Protein AF-0000000080707678 (afdb_homodimer)

Secondary structure (DSSP, 8-state):
-----S-------------------HHHHHHHHHHHHHS-SSS-------------------------------------------EEEEE------------HHHHHHHTSS--TTS--TTS-----GGGB----EEEEE-TTS-EEEEE---SSEEEEEEEES--GGG--GGGTTHHHHHHHTTT--BSS--HHHHHHHHHHTT-EEEEEE-SS-EEEEEEEEGGGHHHHHHHHHHHHHSB---HHHHHHHHHHHHHHHHT--HHHHHHHHHHHHHTTTSGGGS-SSPPTTTGGG--HHHHHHHHHHH--GGGEEEEEESS-HHHHHHHHHHHHTT-------SS----SS-S--------EEEEE-S--TT-PEEEEEEEEEE-TT-TTHHHHHHHHHHH-EEETT---STTSSTTSHHIIIIITT-TTEEEEEEEEEE-SSEEEEEEEEEESSGGGHHHHHHHHHHHHHHHHHSPPPHHHHHHHHHHHHHHHHHHTTSHHHHHHHHHHHHHHHSS---HHHHH-/-------------------------HHHHHHHHHHHHHS--SS----S--------------------------------------EEEEE------------HHHHHHHTSS--TTS--TTS-----GGGB----EEEEE-TTS-EEEEE---SSEEEEEEEES--GGG--GGGTTHHHHHHHTTT--BSS--HHHHHHHHHHTT-EEEEEE-SS-EEEEEEEEGGGHHHHHHHHHHHHHSB---HHHHHHHHHHHHHHHHT--HHHHHHHHHHHHHTTTSGGGS-SSPPTTTGGG--HHHHHHHHHHH--GGGEEEEEESS-HHHHHHHHHHHHTT-------SS----SS-S--------EEEEE-S--TT-PEEEEEEEEEE-TT-TTHHHHHHHHHHH-EEETT---STTSSTTSHHIIIIITT-TTEEEEEEEEEE-SSEEEEEEEEEESSGGGHHHHHHHHHHHHHHHHHSPPPHHHHHHHHHHHHHHHHHHTTSHHHHHHHHHHHHHHHSS---HHHHH-

Radius of gyration: 31.69 Å; Cα contacts (8 Å, |Δi|>4): 1959; chains: 2; bounding box: 85×118×131 Å

InterPro domains:
  IPR007863 Peptidase M16, C-terminal [PF05193] (298-492)
  IPR011249 Metalloenzyme, LuxS/M16 peptidase-like [SSF63411] (135-342)
  IPR011249 Metalloenzyme, LuxS/M16 peptidase-like [SSF63411] (368-524)
  IPR011765 Peptidase M16, N-terminal [PF00675] (147-292)
  IPR050361 Mitochondrial Processing Peptidase/Ubiquinol-cytochrome c Reductase Complex [PTHR11851] (129-526)

Foldseek 3Di:
DPCVDDDDDPPCPPPCPDDPAFDQLPLLQVLLFCCVCPLLPDDNPPPPQPQQAQPDPPPDPDDPDDDDDPPDDPPPDPPPPPPPDDDDDDDDDDDPDPDPPVCPPVCVVVVPPDPPPDPPPQQPDQPDPVPDPDWDWDWDAAPQGAIEIETADSDQKKKWWKKFFDAQLPDDPLAAQLRSLLQNLFQAAFPVGHRVRSVVQCVVQVKDWHWGGDLTMIITMIMGGQSCVLVVLQSRLRRLVTPPLDQVSSVSSLVSLVVCVVPPDPVLVVVLQQQCQFQPPHSSNRRRRGDPVCSVSHGSVSNVVSCLQGVASNRMYIYMYNHDRVVSVVSCCVRVVPGHGPPPDPPPPPDPPPRDQGDGPHGDDDDDDPDDPQQKDKDKDKDKDFASSDPCSNVLSLVQLQQAWFFLPSPDDPPSSCPHNCNVPPSVPDVQWGTKGWHKQHDQGMIITMIMTIGNDPVCRVVVVVVRVVVVVCPVPPDDDPVSSVVSLVVSLVSSVVQCVDRVSVRVQRGVSCSRPVDHDDSVVNSD/DDDDDDDDDPPPPPDDDDDPDQDFLPLLQVLLFVLVVPLLPDDPPPDDLPQQPLPPPVDDPDDPDDDDDDDDDDDPDPPPPDPDDDDDDDDDDDDPDPDPPVVVPVCVVVVPPDPPPDPPPQQPDQPDPPPDPDWDWDWDAAPQGAIEIETADSDQKKKWWKKFFDAQLPDDPLAAQLRSLLQNLFQAAFPVGHRVRSVVQCVVQVKDWHWDGDLTMIITMIMGGQSCVLVVLQSRLRRLVTPPLDQVSSVSSLVSLVVCVVVPDPVLVVVLQQQCQFQPPHSSNRRRRGDPVCSVSHGSVSNVVSCLPGVASNRMYIYMYNHDRVVSVVSCCVRVVPGHGPPPDPPPPPDPPPRDQGDGPHGDDDDDDPDDPQQKDKDKDKDKDFASRDPCSNVLSLVQLQQAWHFLPSPDDPPSSCPHNCNVPPSVPDVQWGTKGWHKQHDQGMIITMIMTIGNDPVCRVVVVVVRVVVVVCPVPPPDDPVSSVVSLVVSLVSSVVQCVDRVSVRVQRGVSCSRPVDHDDSVVNSD

Structure (mmCIF, N/CA/C/O backbone):
data_AF-0000000080707678-model_v1
#
loop_
_entity.id
_entity.type
_entity.pdbx_description
1 polymer 'Mitochondrial Processing Peptidase alpha subunit'
#
loop_
_atom_site.group_PDB
_atom_site.id
_atom_site.type_symbol
_atom_site.label_atom_id
_atom_site.label_alt_id
_atom_site.label_comp_id
_atom_site.label_asym_id
_atom_site.label_entity_id
_atom_site.label_seq_id
_atom_site.pdbx_PDB_ins_code
_atom_site.Cartn_x
_atom_site.Cartn_y
_atom_site.Cartn_z
_atom_site.occupancy
_atom_site.B_iso_or_equiv
_atom_site.auth_seq_id
_atom_site.auth_comp_id
_atom_site.auth_asym_id
_atom_site.auth_atom_id
_atom_site.pdbx_PDB_model_num
ATOM 1 N N . MET A 1 1 ? -27.344 -31.781 -73.688 1 16.5 1 MET A N 1
ATOM 2 C CA . MET A 1 1 ? -26.891 -30.5 -73.125 1 16.5 1 MET A CA 1
ATOM 3 C C . MET A 1 1 ? -27.594 -30.172 -71.812 1 16.5 1 MET A C 1
ATOM 5 O O . MET A 1 1 ? -26.922 -29.969 -70.812 1 16.5 1 MET A O 1
ATOM 9 N N . ASN A 1 2 ? -28.688 -29.219 -71.812 1 16.62 2 ASN A N 1
ATOM 10 C CA . ASN A 1 2 ? -29.078 -28.078 -71 1 16.62 2 ASN A CA 1
ATOM 11 C C . ASN A 1 2 ? -29.938 -28.484 -69.812 1 16.62 2 ASN A C 1
ATOM 13 O O . ASN A 1 2 ? -30.656 -27.672 -69.25 1 16.62 2 ASN A O 1
ATOM 17 N N . SER A 1 3 ? -30.391 -29.656 -69.625 1 18.06 3 SER A N 1
ATOM 18 C CA . SER A 1 3 ? -31.422 -30.219 -68.75 1 18.06 3 SER A CA 1
ATOM 19 C C . SER A 1 3 ? -31 -30.141 -67.25 1 18.06 3 SER A C 1
ATOM 21 O O . SER A 1 3 ? -30.438 -31.078 -66.75 1 18.06 3 SER A O 1
ATOM 23 N N . VAL A 1 4 ? -30.391 -28.859 -66.812 1 19.5 4 VAL A N 1
ATOM 24 C CA . VAL A 1 4 ? -29.625 -28.578 -65.625 1 19.5 4 VAL A CA 1
ATOM 25 C C . VAL A 1 4 ? -30.516 -28.75 -64.375 1 19.5 4 VAL A C 1
ATOM 27 O O . VAL A 1 4 ? -31.469 -28 -64.25 1 19.5 4 VAL A O 1
ATOM 30 N N . LEU A 1 5 ? -30.781 -29.922 -63.844 1 17.98 5 LEU A N 1
ATOM 31 C CA . LEU A 1 5 ? -31.688 -30.641 -62.938 1 17.98 5 LEU A CA 1
ATOM 32 C C . LEU A 1 5 ? -31.844 -29.906 -61.625 1 17.98 5 LEU A C 1
ATOM 34 O O . LEU A 1 5 ? -31.094 -28.953 -61.344 1 17.98 5 LEU A O 1
ATOM 38 N N . ALA A 1 6 ? -31.75 -30.594 -60.406 1 18.06 6 ALA A N 1
ATOM 39 C CA . ALA A 1 6 ? -32.594 -30.984 -59.281 1 18.06 6 ALA A CA 1
ATOM 40 C C . ALA A 1 6 ? -32.375 -30.062 -58.094 1 18.06 6 ALA A C 1
ATOM 42 O O . ALA A 1 6 ? -33.344 -29.656 -57.438 1 18.06 6 ALA A O 1
ATOM 43 N N . ARG A 1 7 ? -31.125 -29.969 -57.531 1 18.7 7 ARG A N 1
ATOM 44 C CA . ARG A 1 7 ? -30.781 -30.344 -56.156 1 18.7 7 ARG A CA 1
ATOM 45 C C . ARG A 1 7 ? -30.906 -29.156 -55.219 1 18.7 7 ARG A C 1
ATOM 47 O O . ARG A 1 7 ? -30.375 -29.188 -54.125 1 18.7 7 ARG A O 1
ATOM 54 N N . GLY A 1 8 ? -31.406 -27.969 -55.562 1 18.02 8 GLY A N 1
ATOM 55 C CA . GLY A 1 8 ? -30.922 -26.719 -55 1 18.02 8 GLY A CA 1
ATOM 56 C C . GLY A 1 8 ? -31.234 -26.531 -53.531 1 18.02 8 GLY A C 1
ATOM 57 O O . GLY A 1 8 ? -30.391 -26.047 -52.781 1 18.02 8 GLY A O 1
ATOM 58 N N . GLY A 1 9 ? -32.562 -26.484 -53.062 1 18.64 9 GLY A N 1
ATOM 59 C CA . GLY A 1 9 ? -33.125 -25.312 -52.375 1 18.64 9 GLY A CA 1
ATOM 60 C C . GLY A 1 9 ? -32.906 -25.344 -50.875 1 18.64 9 GLY A C 1
ATOM 61 O O . GLY A 1 9 ? -33.469 -24.516 -50.156 1 18.64 9 GLY A O 1
ATOM 62 N N . LYS A 1 10 ? -32.469 -26.438 -50.156 1 18.41 10 LYS A N 1
ATOM 63 C CA . LYS A 1 10 ? -32.875 -26.766 -48.812 1 18.41 10 LYS A CA 1
ATOM 64 C C . LYS A 1 10 ? -32.344 -25.734 -47.812 1 18.41 10 LYS A C 1
ATOM 66 O O . LYS A 1 10 ? -31.141 -25.531 -47.688 1 18.41 10 LYS A O 1
ATOM 71 N N . SER A 1 11 ? -33.031 -24.562 -47.531 1 18.92 11 SER A N 1
ATOM 72 C CA . SER A 1 11 ? -32.875 -23.391 -46.656 1 18.92 11 SER A CA 1
ATOM 73 C C . SER A 1 11 ? -32.719 -23.797 -45.188 1 18.92 11 SER A C 1
ATOM 75 O O . SER A 1 11 ? -33.656 -24.312 -44.594 1 18.92 11 SER A O 1
ATOM 77 N N . VAL A 1 12 ? -31.688 -24.562 -44.656 1 17.16 12 VAL A N 1
ATOM 78 C CA . VAL A 1 12 ? -31.406 -25.188 -43.375 1 17.16 12 VAL A CA 1
ATOM 79 C C . VAL A 1 12 ? -31.359 -24.125 -42.281 1 17.16 12 VAL A C 1
ATOM 81 O O . VAL A 1 12 ? -30.484 -23.25 -42.281 1 17.16 12 VAL A O 1
ATOM 84 N N . LEU A 1 13 ? -32.438 -23.562 -41.719 1 18.45 13 LEU A N 1
ATOM 85 C CA . LEU A 1 13 ? -32.844 -22.656 -40.656 1 18.45 13 LEU A CA 1
ATOM 86 C C . LEU A 1 13 ? -32.281 -23.125 -39.312 1 18.45 13 LEU A C 1
ATOM 88 O O . LEU A 1 13 ? -33 -23.703 -38.5 1 18.45 13 LEU A O 1
ATOM 92 N N . ALA A 1 14 ? -31.125 -23.75 -39.219 1 17.39 14 ALA A N 1
ATOM 93 C CA . ALA A 1 14 ? -30.922 -24.422 -37.938 1 17.39 14 ALA A CA 1
ATOM 94 C C . ALA A 1 14 ? -30.984 -23.406 -36.781 1 17.39 14 ALA A C 1
ATOM 96 O O . ALA A 1 14 ? -30.375 -22.344 -36.844 1 17.39 14 ALA A O 1
ATOM 97 N N . PRO A 1 15 ? -31.922 -23.453 -35.812 1 18.55 15 PRO A N 1
ATOM 98 C CA . PRO A 1 15 ? -32.406 -22.672 -34.656 1 18.55 15 PRO A CA 1
ATOM 99 C C . PRO A 1 15 ? -31.344 -22.516 -33.562 1 18.55 15 PRO A C 1
ATOM 101 O O . PRO A 1 15 ? -31.578 -21.859 -32.562 1 18.55 15 PRO A O 1
ATOM 104 N N . ALA A 1 16 ? -30.203 -23.188 -33.594 1 17.53 16 ALA A N 1
ATOM 105 C CA . ALA A 1 16 ? -29.672 -23.531 -32.281 1 17.53 16 ALA A CA 1
ATOM 106 C C . ALA A 1 16 ? -29.312 -22.281 -31.484 1 17.53 16 ALA A C 1
ATOM 108 O O . ALA A 1 16 ? -28.359 -21.578 -31.828 1 17.53 16 ALA A O 1
ATOM 109 N N . ALA A 1 17 ? -30.156 -21.469 -30.969 1 19.97 17 ALA A N 1
ATOM 110 C CA . ALA A 1 17 ? -30.062 -20.297 -30.094 1 19.97 17 ALA A CA 1
ATOM 111 C C . ALA A 1 17 ? -29.234 -20.594 -28.859 1 19.97 17 ALA A C 1
ATOM 113 O O . ALA A 1 17 ? -29.781 -20.953 -27.812 1 19.97 17 ALA A O 1
ATOM 114 N N . ARG A 1 18 ? -28.266 -21.578 -28.891 1 19.03 18 ARG A N 1
ATOM 115 C CA . ARG A 1 18 ? -27.719 -22.062 -27.641 1 19.03 18 ARG A CA 1
ATOM 116 C C . ARG A 1 18 ? -27.328 -20.906 -26.719 1 19.03 18 ARG A C 1
ATOM 118 O O . ARG A 1 18 ? -27.141 -19.781 -27.188 1 19.03 18 ARG A O 1
ATOM 125 N N . GLY A 1 19 ? -26.938 -21.219 -25.328 1 19.92 19 GLY A N 1
ATOM 126 C CA . GLY A 1 19 ? -26.812 -20.859 -23.938 1 19.92 19 GLY A CA 1
ATOM 127 C C . GLY A 1 19 ? -25.672 -19.891 -23.672 1 19.92 19 GLY A C 1
ATOM 128 O O . GLY A 1 19 ? -24.516 -20.188 -23.953 1 19.92 19 GLY A O 1
ATOM 129 N N . GLN A 1 20 ? -25.766 -18.688 -24 1 21.88 20 GLN A N 1
ATOM 130 C CA . GLN A 1 20 ? -24.906 -17.547 -23.719 1 21.88 20 GLN A CA 1
ATOM 131 C C . GLN A 1 20 ? -24.344 -17.609 -22.312 1 21.88 20 GLN A C 1
ATOM 133 O O . GLN A 1 20 ? -25.047 -17.344 -21.344 1 21.88 20 GLN A O 1
ATOM 138 N N . GLN A 1 21 ? -23.469 -18.594 -21.969 1 23.28 21 GLN A N 1
ATOM 139 C CA . GLN A 1 21 ? -22.766 -19.031 -20.75 1 23.28 21 GLN A CA 1
ATOM 140 C C . GLN A 1 21 ? -22.219 -17.828 -19.984 1 23.28 21 GLN A C 1
ATOM 142 O O . GLN A 1 21 ? -22.016 -16.75 -20.547 1 23.28 21 GLN A O 1
ATOM 147 N N . HIS A 1 22 ? -21.844 -18.141 -18.641 1 26.73 22 HIS A N 1
ATOM 148 C CA . HIS A 1 22 ? -21.516 -17.578 -17.344 1 26.73 22 HIS A CA 1
ATOM 149 C C . HIS A 1 22 ? -20.281 -16.703 -17.391 1 26.73 22 HIS A C 1
ATOM 151 O O . HIS A 1 22 ? -19.203 -17.172 -17.781 1 26.73 22 HIS A O 1
ATOM 157 N N . ARG A 1 23 ? -20.344 -15.477 -17.609 1 29.09 23 ARG A N 1
ATOM 158 C CA . ARG A 1 23 ? -19.5 -14.297 -17.766 1 29.09 23 ARG A CA 1
ATOM 159 C C . ARG A 1 23 ? -18.531 -14.172 -16.594 1 29.09 23 ARG A C 1
ATOM 161 O O . ARG A 1 23 ? -18.75 -14.758 -15.531 1 29.09 23 ARG A O 1
ATOM 168 N N . GLY A 1 24 ? -17.375 -13.328 -16.688 1 32.28 24 GLY A N 1
ATOM 169 C CA . GLY A 1 24 ? -16.031 -13.023 -16.219 1 32.28 24 GLY A CA 1
ATOM 170 C C . GLY A 1 24 ? -16.031 -12.352 -14.852 1 32.28 24 GLY A C 1
ATOM 171 O O . GLY A 1 24 ? -16.062 -11.117 -14.766 1 32.28 24 GLY A O 1
ATOM 172 N N . ASN A 1 25 ? -16.531 -12.891 -13.734 1 37.03 25 ASN A N 1
ATOM 173 C CA . ASN A 1 25 ? -16.656 -12.367 -12.375 1 37.03 25 ASN A CA 1
ATOM 174 C C . ASN A 1 25 ? -15.312 -12.336 -11.656 1 37.03 25 ASN A C 1
ATOM 176 O O . ASN A 1 25 ? -15.25 -12.062 -10.453 1 37.03 25 ASN A O 1
ATOM 180 N N . GLY A 1 26 ? -14.242 -12.484 -12.289 1 38.78 26 GLY A N 1
ATOM 181 C CA . GLY A 1 26 ? -12.992 -12.695 -11.586 1 38.78 26 GLY A CA 1
ATOM 182 C C . GLY A 1 26 ? -12.438 -11.43 -10.961 1 38.78 26 GLY A C 1
ATOM 183 O O . GLY A 1 26 ? -11.883 -11.469 -9.859 1 38.78 26 GLY A O 1
ATOM 184 N N . SER A 1 27 ? -12.648 -10.297 -11.555 1 41.84 27 SER A N 1
ATOM 185 C CA . SER A 1 27 ? -12.07 -9.047 -11.062 1 41.84 27 SER A CA 1
ATOM 186 C C . SER A 1 27 ? -12.711 -8.625 -9.75 1 41.84 27 SER A C 1
ATOM 188 O O . SER A 1 27 ? -12.031 -8.102 -8.859 1 41.84 27 SER A O 1
ATOM 190 N N . VAL A 1 28 ? -13.898 -8.984 -9.625 1 41.97 28 VAL A N 1
ATOM 191 C CA . VAL A 1 28 ? -14.633 -8.594 -8.422 1 41.97 28 VAL A CA 1
ATOM 192 C C . VAL A 1 28 ? -14.086 -9.344 -7.211 1 41.97 28 VAL A C 1
ATOM 194 O O . VAL A 1 28 ? -13.852 -8.75 -6.156 1 41.97 28 VAL A O 1
ATOM 197 N N . ALA A 1 29 ? -13.844 -10.5 -7.484 1 42.84 29 ALA A N 1
ATOM 198 C CA . ALA A 1 29 ? -13.391 -11.328 -6.375 1 42.84 29 ALA A CA 1
ATOM 199 C C . ALA A 1 29 ? -11.992 -10.922 -5.918 1 42.84 29 ALA A C 1
ATOM 201 O O . ALA A 1 29 ? -11.719 -10.859 -4.715 1 42.84 29 ALA A O 1
ATOM 202 N N . ARG A 1 30 ? -11.305 -10.688 -6.84 1 45.62 30 ARG A N 1
ATOM 203 C CA . ARG A 1 30 ? -9.945 -10.289 -6.512 1 45.62 30 ARG A CA 1
ATOM 204 C C . ARG A 1 30 ? -9.914 -8.922 -5.844 1 45.62 30 ARG A C 1
ATOM 206 O O . ARG A 1 30 ? -9.172 -8.703 -4.883 1 45.62 30 ARG A O 1
ATOM 213 N N . ALA A 1 31 ? -10.758 -8.133 -6.488 1 41.31 31 ALA A N 1
ATOM 214 C CA . ALA A 1 31 ? -10.898 -6.82 -5.863 1 41.31 31 ALA A CA 1
ATOM 215 C C . ALA A 1 31 ? -11.469 -6.941 -4.453 1 41.31 31 ALA A C 1
ATOM 217 O O . ALA A 1 31 ? -11.031 -6.234 -3.541 1 41.31 31 ALA A O 1
ATOM 218 N N . ALA A 1 32 ? -12.484 -7.766 -4.504 1 39.91 32 ALA A N 1
ATOM 219 C CA . ALA A 1 32 ? -13.047 -8.016 -3.18 1 39.91 32 ALA A CA 1
ATOM 220 C C . ALA A 1 32 ? -11.984 -8.57 -2.232 1 39.91 32 ALA A C 1
ATOM 222 O O . ALA A 1 32 ? -11.977 -8.242 -1.043 1 39.91 32 ALA A O 1
ATOM 223 N N . GLY A 1 33 ? -11.203 -9.43 -2.924 1 38.72 33 GLY A N 1
ATOM 224 C CA . GLY A 1 33 ? -10.086 -9.938 -2.145 1 38.72 33 GLY A CA 1
ATOM 225 C C . GLY A 1 33 ? -9.039 -8.883 -1.836 1 38.72 33 GLY A C 1
ATOM 226 O O . GLY A 1 33 ? -8.461 -8.875 -0.748 1 38.72 33 GLY A O 1
ATOM 227 N N . ALA A 1 34 ? -8.82 -8.18 -2.957 1 36.66 34 ALA A N 1
ATOM 228 C CA . ALA A 1 34 ? -7.832 -7.113 -2.805 1 36.66 34 ALA A CA 1
ATOM 229 C C . ALA A 1 34 ? -8.305 -6.066 -1.801 1 36.66 34 ALA A C 1
ATOM 231 O O . ALA A 1 34 ? -7.496 -5.301 -1.268 1 36.66 34 ALA A O 1
ATOM 232 N N . LEU A 1 35 ? -9.648 -6.008 -1.833 1 33.28 35 LEU A N 1
ATOM 233 C CA . LEU A 1 35 ? -10.164 -5.098 -0.812 1 33.28 35 LEU A CA 1
ATOM 234 C C . LEU A 1 35 ? -9.461 -5.332 0.522 1 33.28 35 LEU A C 1
ATOM 236 O O . LEU A 1 35 ? -9.453 -4.449 1.384 1 33.28 35 LEU A O 1
ATOM 240 N N . ARG A 1 36 ? -9.062 -6.512 0.537 1 31.36 36 ARG A N 1
ATOM 241 C CA . ARG A 1 36 ? -8.422 -6.891 1.793 1 31.36 36 ARG A CA 1
ATOM 242 C C . ARG A 1 36 ? -7.133 -6.105 2.012 1 31.36 36 ARG A C 1
ATOM 244 O O . ARG A 1 36 ? -6.801 -5.75 3.145 1 31.36 36 ARG A O 1
ATOM 251 N N . THR A 1 37 ? -6.512 -6.148 0.733 1 27.81 37 THR A N 1
ATOM 252 C CA . THR A 1 37 ? -5.172 -5.59 0.895 1 27.81 37 THR A CA 1
ATOM 253 C C . THR A 1 37 ? -5.234 -4.066 0.984 1 27.81 37 THR A C 1
ATOM 255 O O . THR A 1 37 ? -4.391 -3.443 1.632 1 27.81 37 THR A O 1
ATOM 258 N N . ALA A 1 38 ? -6.207 -3.588 0.146 1 25.77 38 ALA A N 1
ATOM 259 C CA . ALA A 1 38 ? -6.156 -2.133 0.028 1 25.77 38 ALA A CA 1
ATOM 260 C C . ALA A 1 38 ? -6.688 -1.461 1.291 1 25.77 38 ALA A C 1
ATOM 262 O O . ALA A 1 38 ? -6.449 -0.271 1.515 1 25.77 38 ALA A O 1
ATOM 263 N N . VAL A 1 39 ? -7.875 -1.963 1.658 1 24.34 39 VAL A N 1
ATOM 264 C CA . VAL A 1 39 ? -8.539 -1.181 2.695 1 24.34 39 VAL A CA 1
ATOM 265 C C . VAL A 1 39 ? -7.586 -0.957 3.865 1 24.34 39 VAL A C 1
ATOM 267 O O . VAL A 1 39 ? -7.938 -0.286 4.84 1 24.34 39 VAL A O 1
ATOM 270 N N . ALA A 1 40 ? -6.961 -2.092 4.18 1 22.83 40 ALA A N 1
ATOM 271 C CA . ALA A 1 40 ? -6.301 -1.973 5.477 1 22.83 40 ALA A CA 1
ATOM 272 C C . ALA A 1 40 ? -5.379 -0.756 5.516 1 22.83 40 ALA A C 1
ATOM 274 O O . ALA A 1 40 ? -4.32 -0.75 4.883 1 22.83 40 ALA A O 1
ATOM 275 N N . GLY A 1 41 ? -5.867 0.357 5.312 1 23.53 41 GLY A N 1
ATOM 276 C CA . GLY A 1 41 ? -5.102 1.534 5.684 1 23.53 41 GLY A CA 1
ATOM 277 C C . GLY A 1 41 ? -4.211 1.31 6.895 1 23.53 41 GLY A C 1
ATOM 278 O O . GLY A 1 41 ? -3.404 2.172 7.246 1 23.53 41 GLY A O 1
ATOM 279 N N . GLY A 1 42 ? -4.91 0.786 7.988 1 22.14 42 GLY A N 1
ATOM 280 C CA . GLY A 1 42 ? -4.105 0.655 9.195 1 22.14 42 GLY A CA 1
ATOM 281 C C . GLY A 1 42 ? -2.873 -0.209 9 1 22.14 42 GLY A C 1
ATOM 282 O O . GLY A 1 42 ? -1.75 0.299 8.969 1 22.14 42 GLY A O 1
ATOM 283 N N . ARG A 1 43 ? -3.115 -1.556 9.555 1 21.34 43 ARG A N 1
ATOM 284 C CA . ARG A 1 43 ? -2.084 -2.58 9.695 1 21.34 43 ARG A CA 1
ATOM 285 C C . ARG A 1 43 ? -1.676 -3.135 8.328 1 21.34 43 ARG A C 1
ATOM 287 O O . ARG A 1 43 ? -2.514 -3.285 7.441 1 21.34 43 ARG A O 1
ATOM 294 N N . ARG A 1 44 ? -0.456 -2.979 8.008 1 23 44 ARG A N 1
ATOM 295 C CA . ARG A 1 44 ? 0.31 -3.57 6.918 1 23 44 ARG A CA 1
ATOM 296 C C . ARG A 1 44 ? -0.091 -5.023 6.691 1 23 44 ARG A C 1
ATOM 298 O O . ARG A 1 44 ? 0.151 -5.879 7.543 1 23 44 ARG A O 1
ATOM 305 N N . ALA A 1 45 ? -1.361 -5.301 6.266 1 19.97 45 ALA A N 1
ATOM 306 C CA . ALA A 1 45 ? -1.516 -6.711 5.906 1 19.97 45 ALA A CA 1
ATOM 307 C C . ALA A 1 45 ? -0.392 -7.164 4.98 1 19.97 45 ALA A C 1
ATOM 309 O O . ALA A 1 45 ? -0.044 -6.469 4.027 1 19.97 45 ALA A O 1
ATOM 310 N N . ALA A 1 46 ? 0.355 -8.023 5.496 1 21.47 46 ALA A N 1
ATOM 311 C CA . ALA A 1 46 ? 1.412 -8.852 4.926 1 21.47 46 ALA A CA 1
ATOM 312 C C . ALA A 1 46 ? 0.94 -9.539 3.648 1 21.47 46 ALA A C 1
ATOM 314 O O . ALA A 1 46 ? 0.029 -10.375 3.684 1 21.47 46 ALA A O 1
ATOM 315 N N . SER A 1 47 ? 0.358 -9 2.727 1 20.25 47 SER A N 1
ATOM 316 C CA . SER A 1 47 ? 0.265 -10.109 1.779 1 20.25 47 SER A CA 1
ATOM 317 C C . SER A 1 47 ? 1.616 -10.789 1.593 1 20.25 47 SER A C 1
ATOM 319 O O . SER A 1 47 ? 2.65 -10.125 1.526 1 20.25 47 SER A O 1
ATOM 321 N N . PRO A 1 48 ? 1.719 -12.109 1.81 1 21.89 48 PRO A N 1
ATOM 322 C CA . PRO A 1 48 ? 2.836 -13.055 1.81 1 21.89 48 PRO A CA 1
ATOM 323 C C . PRO A 1 48 ? 3.643 -13.016 0.514 1 21.89 48 PRO A C 1
ATOM 325 O O . PRO A 1 48 ? 4.762 -13.539 0.463 1 21.89 48 PRO A O 1
ATOM 328 N N . THR A 1 49 ? 3.115 -12.547 -0.529 1 20.08 49 THR A N 1
ATOM 329 C CA . THR A 1 49 ? 3.818 -13.375 -1.503 1 20.08 49 THR A CA 1
ATOM 330 C C . THR A 1 49 ? 5.301 -13.008 -1.549 1 20.08 49 THR A C 1
ATOM 332 O O . THR A 1 49 ? 5.836 -12.703 -2.615 1 20.08 49 THR A O 1
ATOM 335 N N . LEU A 1 50 ? 5.785 -12.383 -0.499 1 21.06 50 LEU A N 1
ATOM 336 C CA . LEU A 1 50 ? 7.176 -11.992 -0.706 1 21.06 50 LEU A CA 1
ATOM 337 C C . LEU A 1 50 ? 8.078 -13.219 -0.784 1 21.06 50 LEU A C 1
ATOM 339 O O . LEU A 1 50 ? 8.094 -14.039 0.137 1 21.06 50 LEU A O 1
ATOM 343 N N . GLN A 1 51 ? 8.234 -13.719 -1.927 1 18.94 51 GLN A N 1
ATOM 344 C CA . GLN A 1 51 ? 9.258 -14.734 -2.15 1 18.94 51 GLN A CA 1
ATOM 345 C C . GLN A 1 51 ? 10.586 -14.312 -1.53 1 18.94 51 GLN A C 1
ATOM 347 O O . GLN A 1 51 ? 11.039 -13.18 -1.715 1 18.94 51 GLN A O 1
ATOM 352 N N . ALA A 1 52 ? 11.031 -15.008 -0.447 1 19.48 52 ALA A N 1
ATOM 353 C CA . ALA A 1 52 ? 12.203 -15.148 0.415 1 19.48 52 ALA A CA 1
ATOM 354 C C . ALA A 1 52 ? 13.469 -15.352 -0.411 1 19.48 52 ALA A C 1
ATOM 356 O O . ALA A 1 52 ? 13.562 -16.297 -1.198 1 19.48 52 ALA A O 1
ATOM 357 N N . ALA A 1 53 ? 14.141 -14.383 -0.93 1 19.88 53 ALA A N 1
ATOM 358 C CA . ALA A 1 53 ? 15.391 -14.586 -1.653 1 19.88 53 ALA A CA 1
ATOM 359 C C . ALA A 1 53 ? 16.438 -15.242 -0.761 1 19.88 53 ALA A C 1
ATOM 361 O O . ALA A 1 53 ? 16.516 -14.961 0.437 1 19.88 53 ALA A O 1
ATOM 362 N N . GLY A 1 54 ? 16.938 -16.516 -1.005 1 19.16 54 GLY A N 1
ATOM 363 C CA . GLY A 1 54 ? 17.938 -17.453 -0.524 1 19.16 54 GLY A CA 1
ATOM 364 C C . GLY A 1 54 ? 19.328 -16.859 -0.431 1 19.16 54 GLY A C 1
ATOM 365 O O . GLY A 1 54 ? 20 -16.688 -1.448 1 19.16 54 GLY A O 1
ATOM 366 N N . TYR A 1 55 ? 19.75 -15.844 0.198 1 19.59 55 TYR A N 1
ATOM 367 C CA . TYR A 1 55 ? 21.172 -15.562 0.19 1 19.59 55 TYR A CA 1
ATOM 368 C C . TYR A 1 55 ? 21.938 -16.609 1.002 1 19.59 55 TYR A C 1
ATOM 370 O O . TYR A 1 55 ? 21.531 -16.953 2.113 1 19.59 55 TYR A O 1
ATOM 378 N N . HIS A 1 56 ? 22.641 -17.625 0.413 1 18.66 56 HIS A N 1
ATOM 379 C CA . HIS A 1 56 ? 23.609 -18.609 0.899 1 18.66 56 HIS A CA 1
ATOM 380 C C . HIS A 1 56 ? 24.781 -17.922 1.599 1 18.66 56 HIS A C 1
ATOM 382 O O . HIS A 1 56 ? 25.422 -17.047 1.024 1 18.66 56 HIS A O 1
ATOM 388 N N . ARG A 1 57 ? 24.75 -17.766 2.908 1 18.83 57 ARG A N 1
ATOM 389 C CA . ARG A 1 57 ? 25.938 -17.656 3.74 1 18.83 57 ARG A CA 1
ATOM 390 C C . ARG A 1 57 ? 26.859 -18.859 3.549 1 18.83 57 ARG A C 1
ATOM 392 O O . ARG A 1 57 ? 26.531 -19.969 3.971 1 18.83 57 ARG A O 1
ATOM 399 N N . ALA A 1 58 ? 27.672 -19.141 2.502 1 18.86 58 ALA A N 1
ATOM 400 C CA . ALA A 1 58 ? 28.656 -20.203 2.395 1 18.86 58 ALA A CA 1
ATOM 401 C C . ALA A 1 58 ? 29.766 -20.031 3.428 1 18.86 58 ALA A C 1
ATOM 403 O O . ALA A 1 58 ? 30.734 -19.297 3.193 1 18.86 58 ALA A O 1
ATOM 404 N N . GLY A 1 59 ? 29.531 -19.672 4.793 1 18.44 59 GLY A N 1
ATOM 405 C CA . GLY A 1 59 ? 30.719 -19.547 5.633 1 18.44 59 GLY A CA 1
ATOM 406 C C . GLY A 1 59 ? 31.609 -20.766 5.602 1 18.44 59 GLY A C 1
ATOM 407 O O . GLY A 1 59 ? 32.812 -20.656 5.352 1 18.44 59 GLY A O 1
ATOM 408 N N . GLN A 1 60 ? 31.406 -21.797 6.473 1 17.94 60 GLN A N 1
ATOM 409 C CA . GLN A 1 60 ? 32.312 -22.406 7.445 1 17.94 60 GLN A CA 1
ATOM 410 C C . GLN A 1 60 ? 33.156 -23.5 6.809 1 17.94 60 GLN A C 1
ATOM 412 O O . GLN A 1 60 ? 32.688 -24.656 6.711 1 17.94 60 GLN A O 1
ATOM 417 N N . GLN A 1 61 ? 33.812 -23.453 5.711 1 17.28 61 GLN A N 1
ATOM 418 C CA . GLN A 1 61 ? 34.469 -24.734 5.473 1 17.28 61 GLN A CA 1
ATOM 419 C C . GLN A 1 61 ? 35.406 -25.094 6.613 1 17.28 61 GLN A C 1
ATOM 421 O O . GLN A 1 61 ? 35.438 -26.234 7.066 1 17.28 61 GLN A O 1
ATOM 426 N N . LEU A 1 62 ? 36.531 -24.359 6.926 1 17.19 62 LEU A N 1
ATOM 427 C CA . LEU A 1 62 ? 37.844 -25.016 6.938 1 17.19 62 LEU A CA 1
ATOM 428 C C . LEU A 1 62 ? 38.062 -25.75 8.25 1 17.19 62 LEU A C 1
ATOM 430 O O . LEU A 1 62 ? 38.688 -26.828 8.266 1 17.19 62 LEU A O 1
ATOM 434 N N . ALA A 1 63 ? 38.156 -25.047 9.5 1 17.28 63 ALA A N 1
ATOM 435 C CA . ALA A 1 63 ? 39.281 -25.375 10.383 1 17.28 63 ALA A CA 1
ATOM 436 C C . ALA A 1 63 ? 39.062 -26.719 11.07 1 17.28 63 ALA A C 1
ATOM 438 O O . ALA A 1 63 ? 38.188 -26.844 11.938 1 17.28 63 ALA A O 1
ATOM 439 N N . ARG A 1 64 ? 39.25 -27.859 10.547 1 16.8 64 ARG A N 1
ATOM 440 C CA . ARG A 1 64 ? 39.062 -29.156 11.203 1 16.8 64 ARG A CA 1
ATOM 441 C C . ARG A 1 64 ? 40 -29.281 12.406 1 16.8 64 ARG A C 1
ATOM 443 O O . ARG A 1 64 ? 39.844 -30.188 13.219 1 16.8 64 ARG A O 1
ATOM 450 N N . SER A 1 65 ? 41.281 -28.578 12.508 1 16.81 65 SER A N 1
ATOM 451 C CA . SER A 1 65 ? 42.25 -29.562 13 1 16.81 65 SER A CA 1
ATOM 452 C C . SER A 1 65 ? 41.938 -29.984 14.438 1 16.81 65 SER A C 1
ATOM 454 O O . SER A 1 65 ? 41.125 -29.328 15.117 1 16.81 65 SER A O 1
ATOM 456 N N . SER A 1 66 ? 43.062 -30.594 15.297 1 16.91 66 SER A N 1
ATOM 457 C CA . SER A 1 66 ? 43.375 -31.75 16.125 1 16.91 66 SER A CA 1
ATOM 458 C C . SER A 1 66 ? 43.062 -31.484 17.594 1 16.91 66 SER A C 1
ATOM 460 O O . SER A 1 66 ? 42.375 -32.281 18.234 1 16.91 66 SER A O 1
ATOM 462 N N . GLY A 1 67 ? 43.969 -30.719 18.406 1 18.16 67 GLY A N 1
ATOM 463 C CA . GLY A 1 67 ? 44.625 -31.297 19.578 1 18.16 67 GLY A CA 1
ATOM 464 C C . GLY A 1 67 ? 43.781 -31.188 20.844 1 18.16 67 GLY A C 1
ATOM 465 O O . GLY A 1 67 ? 42.844 -30.391 20.906 1 18.16 67 GLY A O 1
ATOM 466 N N . GLY A 1 68 ? 44 -32.094 21.969 1 17.73 68 GLY A N 1
ATOM 467 C CA . GLY A 1 68 ? 43.375 -32.688 23.141 1 17.73 68 GLY A CA 1
ATOM 468 C C . GLY A 1 68 ? 43.219 -31.719 24.297 1 17.73 68 GLY A C 1
ATOM 469 O O . GLY A 1 68 ? 42.625 -32.062 25.312 1 17.73 68 GLY A O 1
ATOM 470 N N . ALA A 1 69 ? 44 -30.5 24.344 1 19.02 69 ALA A N 1
ATOM 471 C CA . ALA A 1 69 ? 44.5 -30.328 25.703 1 19.02 69 ALA A CA 1
ATOM 472 C C . ALA A 1 69 ? 43.406 -30 26.688 1 19.02 69 ALA A C 1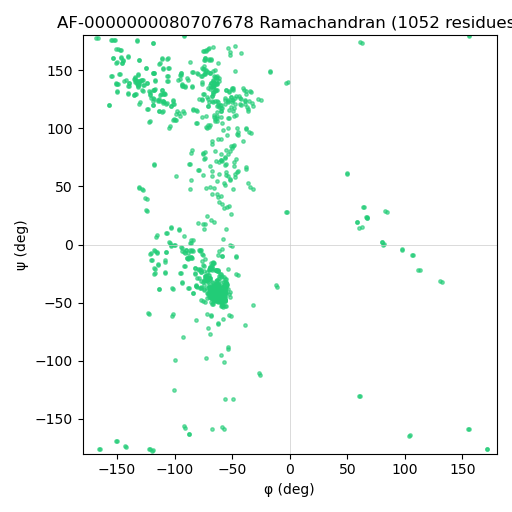
ATOM 474 O O . ALA A 1 69 ? 42.375 -29.438 26.297 1 19.02 69 ALA A O 1
ATOM 475 N N . ALA A 1 70 ? 43.5 -30.438 27.969 1 19.31 70 ALA A N 1
ATOM 476 C CA . ALA A 1 70 ? 42.781 -30.75 29.219 1 19.31 70 ALA A CA 1
ATOM 477 C C . ALA A 1 70 ? 42.312 -29.484 29.922 1 19.31 70 ALA A C 1
ATOM 479 O O . ALA A 1 70 ? 41.781 -29.547 31.031 1 19.31 70 ALA A O 1
ATOM 480 N N . VAL A 1 71 ? 42.094 -28.266 29.125 1 18.11 71 VAL A N 1
ATOM 481 C CA . VAL A 1 71 ? 42.25 -27.125 30.016 1 18.11 71 VAL A CA 1
ATOM 482 C C . VAL A 1 71 ? 41.188 -27.156 31.094 1 18.11 71 VAL A C 1
ATOM 484 O O . VAL A 1 71 ? 40.062 -27.641 30.859 1 18.11 71 VAL A O 1
ATOM 487 N N . GLY A 1 72 ? 41.562 -26.844 32.375 1 18.95 72 GLY A N 1
ATOM 488 C CA . GLY A 1 72 ? 41.125 -26.875 33.75 1 18.95 72 GLY A CA 1
ATOM 489 C C . GLY A 1 72 ? 39.875 -26.031 34 1 18.95 72 GLY A C 1
ATOM 490 O O . GLY A 1 72 ? 39.562 -25.141 33.188 1 18.95 72 GLY A O 1
ATOM 491 N N . GLY A 1 73 ? 38.906 -26.438 34.812 1 18.11 73 GLY A N 1
ATOM 492 C CA . GLY A 1 73 ? 37.531 -26.328 35.25 1 18.11 73 GLY A CA 1
ATOM 493 C C . GLY A 1 73 ? 37.188 -24.984 35.906 1 18.11 73 GLY A C 1
ATOM 494 O O . GLY A 1 73 ? 36.156 -24.828 36.531 1 18.11 73 GLY A O 1
ATOM 495 N N . ARG A 1 74 ? 38.031 -23.797 35.688 1 19.36 74 ARG A N 1
ATOM 496 C CA . ARG A 1 74 ? 37.75 -22.859 36.781 1 19.36 74 ARG A CA 1
ATOM 497 C C . ARG A 1 74 ? 36.312 -22.375 36.75 1 19.36 74 ARG A C 1
ATOM 499 O O . ARG A 1 74 ? 35.688 -22.297 35.688 1 19.36 74 ARG A O 1
ATOM 506 N N . GLU A 1 75 ? 35.656 -22.281 37.844 1 19.3 75 GLU A N 1
ATOM 507 C CA . GLU A 1 75 ? 34.344 -22.062 38.438 1 19.3 75 GLU A CA 1
ATOM 508 C C . GLU A 1 75 ? 33.812 -20.672 38.094 1 19.3 75 GLU A C 1
ATOM 510 O O . GLU A 1 75 ? 34.344 -19.672 38.562 1 19.3 75 GLU A O 1
ATOM 515 N N . LEU A 1 76 ? 33.719 -20.266 36.75 1 20.09 76 LEU A N 1
ATOM 516 C CA . LEU A 1 76 ? 33.438 -18.844 36.562 1 20.09 76 LEU A CA 1
ATOM 517 C C . LEU A 1 76 ? 32.125 -18.469 37.219 1 20.09 76 LEU A C 1
ATOM 519 O O . LEU A 1 76 ? 31.141 -19.203 37.094 1 20.09 76 LEU A O 1
ATOM 523 N N . HIS A 1 77 ? 32.125 -17.594 38.281 1 20.27 77 HIS A N 1
ATOM 524 C CA . HIS A 1 77 ? 31.125 -17 39.125 1 20.27 77 HIS A CA 1
ATOM 525 C C . HIS A 1 77 ? 30.078 -16.234 38.312 1 20.27 77 HIS A C 1
ATOM 527 O O . HIS A 1 77 ? 30.422 -15.633 37.312 1 20.27 77 HIS A O 1
ATOM 533 N N . ASN A 1 78 ? 28.797 -16.609 38.406 1 20.11 78 ASN A N 1
ATOM 534 C CA . ASN A 1 78 ? 27.484 -16.344 37.812 1 20.11 78 ASN A CA 1
ATOM 535 C C . ASN A 1 78 ? 27.062 -14.891 38 1 20.11 78 ASN A C 1
ATOM 537 O O . ASN A 1 78 ? 26.25 -14.57 38.875 1 20.11 78 ASN A O 1
ATOM 541 N N . SER A 1 79 ? 28.016 -13.859 37.938 1 20.81 79 SER A N 1
ATOM 542 C CA . SER A 1 79 ? 27.469 -12.562 38.344 1 20.81 79 SER A CA 1
ATOM 543 C C . SER A 1 79 ? 26.328 -12.141 37.406 1 20.81 79 SER A C 1
ATOM 545 O O . SER A 1 79 ? 26.406 -12.328 36.188 1 20.81 79 SER A O 1
ATOM 547 N N . ALA A 1 80 ? 25.078 -11.977 37.938 1 23.8 80 ALA A N 1
ATOM 548 C CA . ALA A 1 80 ? 23.75 -11.57 37.469 1 23.8 80 ALA A CA 1
ATOM 549 C C . ALA A 1 80 ? 23.812 -10.242 36.719 1 23.8 80 ALA A C 1
ATOM 551 O O . ALA A 1 80 ? 23.953 -9.188 37.344 1 23.8 80 ALA A O 1
ATOM 552 N N . SER A 1 81 ? 24.641 -10.117 35.656 1 24.11 81 SER A N 1
ATOM 553 C CA . SER A 1 81 ? 24.703 -8.797 35.031 1 24.11 81 SER A CA 1
ATOM 554 C C . SER A 1 81 ? 23.344 -8.359 34.531 1 24.11 81 SER A C 1
ATOM 556 O O . SER A 1 81 ? 22.656 -9.117 33.844 1 24.11 81 SER A O 1
ATOM 558 N N . LYS A 1 82 ? 22.625 -7.391 35.25 1 25.73 82 LYS A N 1
ATOM 559 C CA . LYS A 1 82 ? 21.406 -6.648 34.969 1 25.73 82 LYS A CA 1
ATOM 560 C C . LYS A 1 82 ? 21.344 -6.191 33.531 1 25.73 82 LYS A C 1
ATOM 562 O O . LYS A 1 82 ? 22.219 -5.457 33.062 1 25.73 82 LYS A O 1
ATOM 567 N N . VAL A 1 83 ? 20.828 -6.957 32.688 1 24.03 83 VAL A N 1
ATOM 568 C CA . VAL A 1 83 ? 20.594 -6.703 31.281 1 24.03 83 VAL A CA 1
ATOM 569 C C . VAL A 1 83 ? 19.906 -5.348 31.109 1 24.03 83 VAL A C 1
ATOM 571 O O . VAL A 1 83 ? 18.781 -5.152 31.578 1 24.03 83 VAL A O 1
ATOM 574 N N . LYS A 1 84 ? 20.688 -4.23 31.062 1 29.89 84 LYS A N 1
ATOM 575 C CA . LYS A 1 84 ? 20.281 -2.855 30.812 1 29.89 84 LYS A CA 1
ATOM 576 C C . LYS A 1 84 ? 19.344 -2.783 29.594 1 29.89 84 LYS A C 1
ATOM 578 O O . LYS A 1 84 ? 19.531 -3.508 28.625 1 29.89 84 LYS A O 1
ATOM 583 N N . GLU A 1 85 ? 18.234 -2.168 29.766 1 30.61 85 GLU A N 1
ATOM 584 C CA . GLU A 1 85 ? 17.125 -1.893 28.844 1 30.61 85 GLU A CA 1
ATOM 585 C C . GLU A 1 85 ? 17.641 -1.273 27.547 1 30.61 85 GLU A C 1
ATOM 587 O O . GLU A 1 85 ? 18.594 -0.483 27.562 1 30.61 85 GLU A O 1
ATOM 592 N N . PRO A 1 86 ? 17.375 -1.809 26.422 1 32.56 86 PRO A N 1
ATOM 593 C CA . PRO A 1 86 ? 17.891 -1.336 25.125 1 32.56 86 PRO A CA 1
ATOM 594 C C . PRO A 1 86 ? 17.594 0.146 24.891 1 32.56 86 PRO A C 1
ATOM 596 O O . PRO A 1 86 ? 16.469 0.605 25.094 1 32.56 86 PRO A O 1
ATOM 599 N N . GLU A 1 87 ? 18.594 1.062 25.109 1 33.84 87 GLU A N 1
ATOM 600 C CA . GLU A 1 87 ? 18.531 2.504 24.891 1 33.84 87 GLU A CA 1
ATOM 601 C C . GLU A 1 87 ? 18.5 2.83 23.391 1 33.84 87 GLU A C 1
ATOM 603 O O . GLU A 1 87 ? 19.234 2.236 22.609 1 33.84 87 GLU A O 1
ATOM 608 N N . GLU A 1 88 ? 17.469 3.469 22.922 1 39.16 88 GLU A N 1
ATOM 609 C CA . GLU A 1 88 ? 17.484 4.047 21.578 1 39.16 88 GLU A CA 1
ATOM 610 C C . GLU A 1 88 ? 18.375 5.285 21.531 1 39.16 88 GLU A C 1
ATOM 612 O O . GLU A 1 88 ? 18.234 6.195 22.344 1 39.16 88 GLU A O 1
ATOM 617 N N . VAL A 1 89 ? 19.531 5.281 20.859 1 37.41 89 VAL A N 1
ATOM 618 C CA . VAL A 1 89 ? 20.5 6.371 20.781 1 37.41 89 VAL A CA 1
ATOM 619 C C . VAL A 1 89 ? 20.312 7.141 19.469 1 37.41 89 VAL A C 1
ATOM 621 O O . VAL A 1 89 ? 20.281 6.547 18.391 1 37.41 89 VAL A O 1
ATOM 624 N N . VAL A 1 90 ? 19.891 8.305 19.5 1 38.12 90 VAL A N 1
ATOM 625 C CA . VAL A 1 90 ? 19.875 9.188 18.344 1 38.12 90 VAL A CA 1
ATOM 626 C C . VAL A 1 90 ? 21.062 10.148 18.391 1 38.12 90 VAL A C 1
ATOM 628 O O . VAL A 1 90 ? 21.266 10.828 19.406 1 38.12 90 VAL A O 1
ATOM 631 N N . VAL A 1 91 ? 22.172 10.094 17.609 1 34.22 91 VAL A N 1
ATOM 632 C CA . VAL A 1 91 ? 23.328 10.984 17.641 1 34.22 91 VAL A CA 1
ATOM 633 C C . VAL A 1 91 ? 23.25 11.961 16.469 1 34.22 91 VAL A C 1
ATOM 635 O O . VAL A 1 91 ? 22.953 11.57 15.336 1 34.22 91 VAL A O 1
ATOM 638 N N . LEU A 1 92 ? 23.188 13.195 16.719 1 32 92 LEU A N 1
ATOM 639 C CA . LEU A 1 92 ? 23.359 14.219 15.703 1 32 92 LEU A CA 1
ATOM 640 C C . LEU A 1 92 ? 24.734 14.867 15.805 1 32 92 LEU A C 1
ATOM 642 O O . LEU A 1 92 ? 25.141 15.305 16.875 1 32 92 LEU A O 1
ATOM 646 N N . SER A 1 93 ? 25.891 14.656 15.031 1 28.39 93 SER A N 1
ATOM 647 C CA . SER A 1 93 ? 27.219 15.258 15.117 1 28.39 93 SER A CA 1
ATOM 648 C C . SER A 1 93 ? 27.203 16.719 14.656 1 28.39 93 SER A C 1
ATOM 650 O O . SER A 1 93 ? 26.531 17.047 13.672 1 28.39 93 SER A O 1
ATOM 652 N N . SER A 1 94 ? 27.672 17.625 15.5 1 25.45 94 SER A N 1
ATOM 653 C CA . SER A 1 94 ? 27.953 19.016 15.172 1 25.45 94 SER A CA 1
ATOM 654 C C . SER A 1 94 ? 29.047 19.141 14.125 1 25.45 94 SER A C 1
ATOM 656 O O . SER A 1 94 ? 30.109 18.516 14.258 1 25.45 94 SER A O 1
ATOM 658 N N . SER A 1 95 ? 29 19.484 12.93 1 26.91 95 SER A N 1
ATOM 659 C CA . SER A 1 95 ? 29.969 19.656 11.859 1 26.91 95 SER A CA 1
ATOM 660 C C . SER A 1 95 ? 30.969 20.75 12.188 1 26.91 95 SER A C 1
ATOM 662 O O . SER A 1 95 ? 30.578 21.875 12.539 1 26.91 95 SER A O 1
ATOM 664 N N . ARG A 1 96 ? 32.312 20.688 12.484 1 24.44 96 ARG A N 1
ATOM 665 C CA . ARG A 1 96 ? 33.406 21.641 12.406 1 24.44 96 ARG A CA 1
ATOM 666 C C . ARG A 1 96 ? 33.469 22.266 11.023 1 24.44 96 ARG A C 1
ATOM 668 O O . ARG A 1 96 ? 33 21.703 10.047 1 24.44 96 ARG A O 1
ATOM 675 N N . THR A 1 97 ? 34.344 23.531 10.844 1 23.48 97 THR A N 1
ATOM 676 C CA . THR A 1 97 ? 34.594 24.547 9.82 1 23.48 97 THR A CA 1
ATOM 677 C C . THR A 1 97 ? 35.156 23.906 8.547 1 23.48 97 THR A C 1
ATOM 679 O O . THR A 1 97 ? 36.281 23.438 8.523 1 23.48 97 THR A O 1
ATOM 682 N N . ALA A 1 98 ? 34.656 23.078 7.832 1 23.69 98 ALA A N 1
ATOM 683 C CA . ALA A 1 98 ? 35.312 22.688 6.594 1 23.69 98 ALA A CA 1
ATOM 684 C C . ALA A 1 98 ? 35.688 23.906 5.758 1 23.69 98 ALA A C 1
ATOM 686 O O . ALA A 1 98 ? 34.969 24.891 5.711 1 23.69 98 ALA A O 1
ATOM 687 N N . LYS A 1 99 ? 37.031 24.156 5.457 1 26.38 99 LYS A N 1
ATOM 688 C CA . LYS A 1 99 ? 37.625 25.062 4.48 1 26.38 99 LYS A CA 1
ATOM 689 C C . LYS A 1 99 ? 36.812 25.094 3.191 1 26.38 99 LYS A C 1
ATOM 691 O O . LYS A 1 99 ? 36.312 24.078 2.744 1 26.38 99 LYS A O 1
ATOM 696 N N . SER A 1 100 ? 36.438 26.266 2.646 1 25.61 100 SER A N 1
ATOM 697 C CA . SER A 1 100 ? 35.656 26.75 1.499 1 25.61 100 SER A CA 1
ATOM 698 C C . SER A 1 100 ? 36.219 26.188 0.194 1 25.61 100 SER A C 1
ATOM 700 O O . SER A 1 100 ? 37.312 26.547 -0.237 1 25.61 100 SER A O 1
ATOM 702 N N . VAL A 1 101 ? 36.406 24.891 0.043 1 26.41 101 VAL A N 1
ATOM 703 C CA . VAL A 1 101 ? 36.938 24.578 -1.281 1 26.41 101 VAL A CA 1
ATOM 704 C C . VAL A 1 101 ? 36.125 25.328 -2.346 1 26.41 101 VAL A C 1
ATOM 706 O O . VAL A 1 101 ? 34.906 25.484 -2.219 1 26.41 101 VAL A O 1
ATOM 709 N N . ASP A 1 102 ? 36.812 26.141 -3.094 1 25.17 102 ASP A N 1
ATOM 710 C CA . ASP A 1 102 ? 36.375 27.031 -4.168 1 25.17 102 ASP A CA 1
ATOM 711 C C . ASP A 1 102 ? 35.469 26.328 -5.156 1 25.17 102 ASP A C 1
ATOM 713 O O . ASP A 1 102 ? 35.938 25.531 -5.98 1 25.17 102 ASP A O 1
ATOM 717 N N . LYS A 1 103 ? 34.375 25.984 -4.781 1 29.33 103 LYS A N 1
ATOM 718 C CA . LYS A 1 103 ? 33.312 25.234 -5.426 1 29.33 103 LYS A CA 1
ATOM 719 C C . LYS A 1 103 ? 32.844 25.906 -6.711 1 29.33 103 LYS A C 1
ATOM 721 O O . LYS A 1 103 ? 31.922 25.453 -7.375 1 29.33 103 LYS A O 1
ATOM 726 N N . SER A 1 104 ? 33.438 27.109 -6.977 1 27.7 104 SER A N 1
ATOM 727 C CA . SER A 1 104 ? 32.969 27.906 -8.117 1 27.7 104 SER A CA 1
ATOM 728 C C . SER A 1 104 ? 33.281 27.219 -9.438 1 27.7 104 SER A C 1
ATOM 730 O O . SER A 1 104 ? 32.469 27.234 -10.367 1 27.7 104 SER A O 1
ATOM 732 N N . ALA A 1 105 ? 34.594 26.812 -9.516 1 27.2 105 ALA A N 1
ATOM 733 C CA . ALA A 1 105 ? 35.031 26.344 -10.82 1 27.2 105 ALA A CA 1
ATOM 734 C C . ALA A 1 105 ? 34.344 25.047 -11.227 1 27.2 105 ALA A C 1
ATOM 736 O O . ALA A 1 105 ? 34.094 24.828 -12.414 1 27.2 105 ALA A O 1
ATOM 737 N N . MET A 1 106 ? 34.281 24.172 -10.203 1 25.19 106 MET A N 1
ATOM 738 C CA . MET A 1 106 ? 33.781 22.828 -10.562 1 25.19 106 MET A CA 1
ATOM 739 C C . MET A 1 106 ? 32.281 22.859 -10.859 1 25.19 106 MET A C 1
ATOM 741 O O . MET A 1 106 ? 31.766 21.938 -11.492 1 25.19 106 MET A O 1
ATOM 745 N N . LEU A 1 107 ? 31.516 23.781 -10.375 1 27.36 107 LEU A N 1
ATOM 746 C CA . LEU A 1 107 ? 30.094 24 -10.617 1 27.36 107 LEU A CA 1
ATOM 747 C C . LEU A 1 107 ? 29.859 24.484 -12.047 1 27.36 107 LEU A C 1
ATOM 749 O O . LEU A 1 107 ? 28.875 24.109 -12.68 1 27.36 107 LEU A O 1
ATOM 753 N N . GLU A 1 108 ? 30.734 25.297 -12.688 1 27.95 108 GLU A N 1
ATOM 754 C CA . GLU A 1 108 ? 30.594 25.875 -14.023 1 27.95 108 GLU A CA 1
ATOM 755 C C . GLU A 1 108 ? 30.656 24.781 -15.094 1 27.95 108 GLU A C 1
ATOM 757 O O . GLU A 1 108 ? 29.906 24.844 -16.078 1 27.95 108 GLU A O 1
ATOM 762 N N . ALA A 1 109 ? 31.703 23.906 -15.062 1 26.83 109 ALA A N 1
ATOM 763 C CA . ALA A 1 109 ? 31.828 22.906 -16.125 1 26.83 109 ALA A CA 1
ATOM 764 C C . ALA A 1 109 ? 30.641 21.953 -16.125 1 26.83 109 ALA A C 1
ATOM 766 O O . ALA A 1 109 ? 30.297 21.375 -17.172 1 26.83 109 ALA A O 1
ATOM 767 N N . ARG A 1 110 ? 30.25 21.5 -14.984 1 25.98 110 ARG A N 1
ATOM 768 C CA . ARG A 1 110 ? 29.25 20.453 -14.891 1 25.98 110 ARG A CA 1
ATOM 769 C C . ARG A 1 110 ? 27.844 21 -15.156 1 25.98 110 ARG A C 1
ATOM 771 O O . ARG A 1 110 ? 26.875 20.25 -15.172 1 25.98 110 ARG A O 1
ATOM 778 N N . LYS A 1 111 ? 27.594 22.297 -15.148 1 29.86 111 LYS A N 1
ATOM 779 C CA . LYS A 1 111 ? 26.328 22.938 -15.469 1 29.86 111 LYS A CA 1
ATOM 780 C C . LYS A 1 111 ? 25.953 22.703 -16.938 1 29.86 111 LYS A C 1
ATOM 782 O O . LYS A 1 111 ? 24.812 22.984 -17.344 1 29.86 111 LYS A O 1
ATOM 787 N N . GLY A 1 112 ? 26.969 22.703 -17.812 1 27.09 112 GLY A N 1
ATOM 788 C CA . GLY A 1 112 ? 26.688 22.734 -19.25 1 27.09 112 GLY A CA 1
ATOM 789 C C . GLY A 1 112 ? 25.953 21.516 -19.734 1 27.09 112 GLY A C 1
ATOM 790 O O . GLY A 1 112 ? 25.516 21.469 -20.891 1 27.09 112 GLY A O 1
ATOM 791 N N . ARG A 1 113 ? 26.391 20.422 -19.25 1 28.48 113 ARG A N 1
ATOM 792 C CA . ARG A 1 113 ? 26.094 19.359 -20.219 1 28.48 113 ARG A CA 1
ATOM 793 C C . ARG A 1 113 ? 24.609 19.078 -20.297 1 28.48 113 ARG A C 1
ATOM 795 O O . ARG A 1 113 ? 24.062 18.844 -21.375 1 28.48 113 ARG A O 1
ATOM 802 N N . PHE A 1 114 ? 24.047 18.344 -19.281 1 26.52 114 PHE A N 1
ATOM 803 C CA . PHE A 1 114 ? 22.875 17.688 -19.812 1 26.52 114 PHE A CA 1
ATOM 804 C C . PHE A 1 114 ? 21.656 18.609 -19.766 1 26.52 114 PHE A C 1
ATOM 806 O O . PHE A 1 114 ? 21.188 18.953 -18.672 1 26.52 114 PHE A O 1
ATOM 813 N N . PRO A 1 115 ? 21.562 19.453 -20.703 1 27.61 115 PRO A N 1
ATOM 814 C CA . PRO A 1 115 ? 20.391 20.312 -20.766 1 27.61 115 PRO A CA 1
ATOM 815 C C . PRO A 1 115 ? 19.078 19.562 -20.547 1 27.61 115 PRO A C 1
ATOM 817 O O . PRO A 1 115 ? 18.906 18.453 -21.062 1 27.61 115 PRO A O 1
ATOM 820 N N . MET A 1 116 ? 18.75 19.641 -19.391 1 28 116 MET A N 1
ATOM 821 C CA . MET A 1 116 ? 17.469 19.016 -19.047 1 28 116 MET A CA 1
ATOM 822 C C . MET A 1 116 ? 16.391 19.406 -20.062 1 28 116 MET A C 1
ATOM 824 O O . MET A 1 116 ? 15.234 19 -19.922 1 28 116 MET A O 1
ATOM 828 N N . ASP A 1 117 ? 16.703 20.359 -20.891 1 26.83 117 ASP A N 1
ATOM 829 C CA . ASP A 1 117 ? 15.75 20.828 -21.891 1 26.83 117 ASP A CA 1
ATOM 830 C C . ASP A 1 117 ? 15.68 19.891 -23.078 1 26.83 117 ASP A C 1
ATOM 832 O O . ASP A 1 117 ? 14.914 20.125 -24.016 1 26.83 117 ASP A O 1
ATOM 836 N N . ARG A 1 118 ? 16.812 19.203 -23.344 1 29.95 118 ARG A N 1
ATOM 837 C CA . ARG A 1 118 ? 16.734 18.359 -24.547 1 29.95 118 ARG A CA 1
ATOM 838 C C . ARG A 1 118 ? 16.031 17.047 -24.25 1 29.95 118 ARG A C 1
ATOM 840 O O . ARG A 1 118 ? 16.281 16.422 -23.219 1 29.95 118 ARG A O 1
ATOM 847 N N . PRO A 1 119 ? 14.875 16.844 -24.859 1 30 119 PRO A N 1
ATOM 848 C CA . PRO A 1 119 ? 14.234 15.531 -24.766 1 30 119 PRO A CA 1
ATOM 849 C C . PRO A 1 119 ? 15.234 14.383 -24.812 1 30 119 PRO A C 1
ATOM 851 O O . PRO A 1 119 ? 16.234 14.445 -25.531 1 30 119 PRO A O 1
ATOM 854 N N . PHE A 1 120 ? 15.539 13.859 -23.734 1 31.44 120 PHE A N 1
ATOM 855 C CA . PHE A 1 120 ? 16.484 12.766 -23.891 1 31.44 120 PHE A CA 1
ATOM 856 C C . PHE A 1 120 ? 16.156 11.93 -25.125 1 31.44 120 PHE A C 1
ATOM 858 O O . PHE A 1 120 ? 14.977 11.656 -25.391 1 31.44 120 PHE A O 1
ATOM 865 N N . PRO A 1 121 ? 16.984 11.617 -25.906 1 30.55 121 PRO A N 1
ATOM 866 C CA . PRO A 1 121 ? 16.766 10.695 -27.016 1 30.55 121 PRO A CA 1
ATOM 867 C C . PRO A 1 121 ? 16.297 9.312 -26.562 1 30.55 121 PRO A C 1
ATOM 869 O O . PRO A 1 121 ? 16.844 8.766 -25.594 1 30.55 121 PRO A O 1
ATOM 872 N N . GLY A 1 122 ? 15.086 8.805 -26.922 1 31.3 122 GLY A N 1
ATOM 873 C CA . GLY A 1 122 ? 14.484 7.488 -26.766 1 31.3 122 GLY A CA 1
ATOM 874 C C . GLY A 1 122 ? 13.305 7.484 -25.812 1 31.3 122 GLY A C 1
ATOM 875 O O . GLY A 1 122 ? 12.805 6.418 -25.438 1 31.3 122 GLY A O 1
ATOM 876 N N . VAL A 1 123 ? 13.336 8.461 -25.031 1 31.41 123 VAL A N 1
ATOM 877 C CA . VAL A 1 123 ? 12.094 8.438 -24.266 1 31.41 123 VAL A CA 1
ATOM 878 C C . VAL A 1 123 ? 10.93 8.852 -25.156 1 31.41 123 VAL A C 1
ATOM 880 O O . VAL A 1 123 ? 10.922 9.953 -25.719 1 31.41 123 VAL A O 1
ATOM 883 N N . PRO A 1 124 ? 10.219 7.945 -25.594 1 30.19 124 PRO A N 1
ATOM 884 C CA . PRO A 1 124 ? 9.141 8.383 -26.469 1 30.19 124 PRO A CA 1
ATOM 885 C C . PRO A 1 124 ? 8.297 9.5 -25.859 1 30.19 124 PRO A C 1
ATOM 887 O O . PRO A 1 124 ? 8.188 9.602 -24.641 1 30.19 124 PRO A O 1
ATOM 890 N N . PRO A 1 125 ? 8.172 10.531 -26.609 1 30.38 125 PRO A N 1
ATOM 891 C CA . PRO A 1 125 ? 7.266 11.594 -26.188 1 30.38 125 PRO A CA 1
ATOM 892 C C . PRO A 1 125 ? 5.945 11.062 -25.625 1 30.38 125 PRO A C 1
ATOM 894 O O . PRO A 1 125 ? 5.484 9.992 -26.047 1 30.38 125 PRO A O 1
ATOM 897 N N . LEU A 1 126 ? 5.602 11.422 -24.5 1 31.72 126 LEU A N 1
ATOM 898 C CA . LEU A 1 126 ? 4.262 11.094 -24.016 1 31.72 126 LEU A CA 1
ATOM 899 C C . LEU A 1 126 ? 3.201 11.547 -25.016 1 31.72 126 LEU A C 1
ATOM 901 O O . LEU A 1 126 ? 3.291 12.648 -25.578 1 31.72 126 LEU A O 1
ATOM 905 N N . LYS A 1 127 ? 2.508 10.695 -25.734 1 32.16 127 LYS A N 1
ATOM 906 C CA . LYS A 1 127 ? 1.448 11.102 -26.656 1 32.16 127 LYS A CA 1
ATOM 907 C C . LYS A 1 127 ? 0.426 11.992 -25.953 1 32.16 127 LYS A C 1
ATOM 909 O O . LYS A 1 127 ? 0.161 11.828 -24.766 1 32.16 127 LYS A O 1
ATOM 914 N N . PRO A 1 128 ? 0.113 13.016 -26.531 1 28.59 128 PRO A N 1
ATOM 915 C CA . PRO A 1 128 ? -0.858 13.969 -25.984 1 28.59 128 PRO A CA 1
ATOM 916 C C . PRO A 1 128 ? -2.148 13.297 -25.531 1 28.59 128 PRO A C 1
ATOM 918 O O . PRO A 1 128 ? -2.586 12.312 -26.125 1 28.59 128 PRO A O 1
ATOM 921 N N . PRO A 1 129 ? -2.754 13.562 -24.359 1 31.66 129 PRO A N 1
ATOM 922 C CA . PRO A 1 129 ? -3.883 12.898 -23.703 1 31.66 129 PRO A CA 1
ATOM 923 C C . PRO A 1 129 ? -5.133 12.852 -24.594 1 31.66 129 PRO A C 1
ATOM 925 O O . PRO A 1 129 ? -5.918 11.906 -24.5 1 31.66 129 PRO A O 1
ATOM 928 N N . GLY A 1 130 ? -5.543 13.891 -25.234 1 30.45 130 GLY A N 1
ATOM 929 C CA . GLY A 1 130 ? -6.781 13.969 -26 1 30.45 130 GLY A CA 1
ATOM 930 C C . GLY A 1 130 ? -6.926 12.852 -27.016 1 30.45 130 GLY A C 1
ATOM 931 O O . GLY A 1 130 ? -8.023 12.609 -27.516 1 30.45 130 GLY A O 1
ATOM 932 N N . ALA A 1 131 ? -6.02 12.516 -27.672 1 32.16 131 ALA A N 1
ATOM 933 C CA . ALA A 1 131 ? -6.098 11.578 -28.797 1 32.16 131 ALA A CA 1
ATOM 934 C C . ALA A 1 131 ? -6.035 10.133 -28.312 1 32.16 131 ALA A C 1
ATOM 936 O O . ALA A 1 131 ? -5.969 9.203 -29.109 1 32.16 131 ALA A O 1
ATOM 937 N N . LEU A 1 132 ? -6.004 9.875 -27.031 1 36.47 132 LEU A N 1
ATOM 938 C CA . LEU A 1 132 ? -5.758 8.5 -26.625 1 36.47 132 LEU A CA 1
ATOM 939 C C . LEU A 1 132 ? -7.07 7.742 -26.453 1 36.47 132 LEU A C 1
ATOM 941 O O . LEU A 1 132 ? -8.039 8.289 -25.938 1 36.47 132 LEU A O 1
ATOM 945 N N . LYS A 1 133 ? -7.477 6.773 -27.172 1 43.31 133 LYS A N 1
ATOM 946 C CA . LYS A 1 133 ? -8.594 5.836 -27.109 1 43.31 133 LYS A CA 1
ATOM 947 C C . LYS A 1 133 ? -8.695 5.191 -25.734 1 43.31 133 LYS A C 1
ATOM 949 O O . LYS A 1 133 ? -7.684 5.023 -25.047 1 43.31 133 LYS A O 1
ATOM 954 N N . ARG A 1 134 ? -10.008 5.105 -25.094 1 51.38 134 ARG A N 1
ATOM 955 C CA . ARG A 1 134 ? -10.234 4.328 -23.875 1 51.38 134 ARG A CA 1
ATOM 956 C C . ARG A 1 134 ? -9.438 3.027 -23.906 1 51.38 134 ARG A C 1
ATOM 958 O O . ARG A 1 134 ? -9.508 2.27 -24.875 1 51.38 134 ARG A O 1
ATOM 965 N N . PRO A 1 135 ? -8.609 2.84 -22.891 1 62.69 135 PRO A N 1
ATOM 966 C CA . PRO A 1 135 ? -7.781 1.634 -22.984 1 62.69 135 PRO A CA 1
ATOM 967 C C . PRO A 1 135 ? -8.609 0.349 -22.969 1 62.69 135 PRO A C 1
ATOM 969 O O . PRO A 1 135 ? -9.562 0.24 -22.188 1 62.69 135 PRO A O 1
ATOM 972 N N . GLU A 1 136 ? -8.742 -0.282 -24.016 1 80.5 136 GLU A N 1
ATOM 973 C CA . GLU A 1 136 ? -9.352 -1.605 -24.094 1 80.5 136 GLU A CA 1
ATOM 974 C C . GLU A 1 136 ? -8.297 -2.707 -24.031 1 80.5 136 GLU A C 1
ATOM 976 O O . GLU A 1 136 ? -7.141 -2.492 -24.406 1 80.5 136 GLU A O 1
ATOM 981 N N . THR A 1 137 ? -8.828 -3.764 -23.375 1 90.88 137 THR A N 1
ATOM 982 C CA . THR A 1 137 ? -7.934 -4.914 -23.359 1 90.88 137 THR A CA 1
ATOM 983 C C . THR A 1 137 ? -7.938 -5.609 -24.719 1 90.88 137 THR A C 1
ATOM 985 O O . THR A 1 137 ? -9 -5.941 -25.25 1 90.88 137 THR A O 1
ATOM 988 N N . LEU A 1 138 ? -6.82 -5.754 -25.281 1 95.56 138 LEU A N 1
ATOM 989 C CA . LEU A 1 138 ? -6.652 -6.48 -26.547 1 95.56 138 LEU A CA 1
ATOM 990 C C . LEU A 1 138 ? -6.012 -7.84 -26.297 1 95.56 138 LEU A C 1
ATOM 992 O O . LEU A 1 138 ? -5.191 -7.992 -25.391 1 95.56 138 LEU A O 1
ATOM 996 N N . THR A 1 139 ? -6.465 -8.828 -27.125 1 97 139 THR A N 1
ATOM 997 C CA . THR A 1 139 ? -5.949 -10.18 -26.953 1 97 139 THR A CA 1
ATOM 998 C C . THR A 1 139 ? -5.5 -10.75 -28.297 1 97 139 THR A C 1
ATOM 1000 O O . THR A 1 139 ? -6.109 -10.469 -29.328 1 97 139 THR A O 1
ATOM 1003 N N . THR A 1 140 ? -4.426 -11.445 -28.312 1 98 140 THR A N 1
ATOM 1004 C CA . THR A 1 140 ? -3.896 -12.18 -29.453 1 98 140 THR A CA 1
ATOM 1005 C C . THR A 1 140 ? -3.332 -13.523 -29.016 1 98 140 THR A C 1
ATOM 1007 O O . THR A 1 140 ? -2.678 -13.625 -27.969 1 98 140 THR A O 1
ATOM 1010 N N . THR A 1 141 ? -3.621 -14.57 -29.766 1 97.44 141 THR A N 1
ATOM 1011 C CA . THR A 1 141 ? -3.004 -15.867 -29.516 1 97.44 141 THR A CA 1
ATOM 1012 C C . THR A 1 141 ? -1.865 -16.125 -30.5 1 97.44 141 THR A C 1
ATOM 1014 O O . THR A 1 141 ? -2.059 -16.031 -31.719 1 97.44 141 THR A O 1
ATOM 1017 N N . LEU A 1 142 ? -0.738 -16.375 -30.062 1 97.44 142 LEU A N 1
ATOM 1018 C CA . LEU A 1 142 ? 0.421 -16.656 -30.906 1 97.44 142 LEU A CA 1
ATOM 1019 C C . LEU A 1 142 ? 0.309 -18.047 -31.531 1 97.44 142 LEU A C 1
ATOM 1021 O O . LEU A 1 142 ? -0.497 -18.875 -31.094 1 97.44 142 LEU A O 1
ATOM 1025 N N . PRO A 1 143 ? 1.141 -18.344 -32.5 1 95.38 143 PRO A N 1
ATOM 1026 C CA . PRO A 1 143 ? 1.065 -19.625 -33.188 1 95.38 143 PRO A CA 1
ATOM 1027 C C . PRO A 1 143 ? 1.338 -20.812 -32.25 1 95.38 143 PRO A C 1
ATOM 1029 O O . PRO A 1 143 ? 0.791 -21.891 -32.469 1 95.38 143 PRO A O 1
ATOM 1032 N N . ASN A 1 144 ? 2.105 -20.609 -31.297 1 95.19 144 ASN A N 1
ATOM 1033 C CA . ASN A 1 144 ? 2.441 -21.719 -30.406 1 95.19 144 ASN A CA 1
ATOM 1034 C C . ASN A 1 144 ? 1.391 -21.891 -29.312 1 95.19 144 ASN A C 1
ATOM 1036 O O . ASN A 1 144 ? 1.523 -22.766 -28.438 1 95.19 144 ASN A O 1
ATOM 1040 N N . GLY A 1 145 ? 0.416 -21 -29.25 1 94.94 145 GLY A N 1
ATOM 1041 C CA . GLY A 1 145 ? -0.677 -21.156 -28.312 1 94.94 145 GLY A CA 1
ATOM 1042 C C . GLY A 1 145 ? -0.596 -20.188 -27.141 1 94.94 145 GLY A C 1
ATOM 1043 O O . GLY A 1 145 ? -1.542 -20.062 -26.359 1 94.94 145 GLY A O 1
ATOM 1044 N N . LEU A 1 146 ? 0.516 -19.453 -26.984 1 97.06 146 LEU A N 1
ATOM 1045 C CA . LEU A 1 146 ? 0.632 -18.438 -25.938 1 97.06 146 LEU A CA 1
ATOM 1046 C C . LEU A 1 146 ? -0.314 -17.281 -26.203 1 97.06 146 LEU A C 1
ATOM 1048 O O . LEU A 1 146 ? -0.342 -16.734 -27.312 1 97.06 146 LEU A O 1
ATOM 1052 N N . ARG A 1 147 ? -1.087 -16.953 -25.25 1 98.19 147 ARG A N 1
ATOM 1053 C CA . ARG A 1 147 ? -1.987 -15.812 -25.375 1 98.19 147 ARG A CA 1
ATOM 1054 C C . ARG A 1 147 ? -1.325 -14.531 -24.875 1 98.19 147 ARG A C 1
ATOM 1056 O O . ARG A 1 147 ? -0.632 -14.547 -23.844 1 98.19 147 ARG A O 1
ATOM 1063 N N . VAL A 1 148 ? -1.488 -13.5 -25.594 1 98.69 148 VAL A N 1
ATOM 1064 C CA . VAL A 1 148 ? -1.024 -12.164 -25.219 1 98.69 148 VAL A CA 1
ATOM 1065 C C . VAL A 1 148 ? -2.223 -11.25 -24.984 1 98.69 148 VAL A C 1
ATOM 1067 O O . VAL A 1 148 ? -3.137 -11.188 -25.812 1 98.69 148 VAL A O 1
ATOM 1070 N N . ALA A 1 149 ? -2.311 -10.641 -23.844 1 98.38 149 ALA A N 1
ATOM 1071 C CA . ALA A 1 149 ? -3.385 -9.711 -23.5 1 98.38 149 ALA A CA 1
ATOM 1072 C C . ALA A 1 149 ? -2.83 -8.445 -22.844 1 98.38 149 ALA A C 1
ATOM 1074 O O . ALA A 1 149 ? -2.012 -8.523 -21.938 1 98.38 149 ALA A O 1
ATOM 1075 N N . SER A 1 150 ? -3.232 -7.281 -23.344 1 97 150 SER A N 1
ATOM 1076 C CA . SER A 1 150 ? -2.672 -6.055 -22.781 1 97 150 SER A CA 1
ATOM 1077 C C . SER A 1 150 ? -3.662 -4.898 -22.875 1 97 150 SER A C 1
ATOM 1079 O O . SER A 1 150 ? -4.629 -4.969 -23.641 1 97 150 SER A O 1
ATOM 1081 N N . GLN A 1 151 ? -3.459 -3.99 -22.047 1 93.38 151 GLN A N 1
ATOM 1082 C CA . GLN A 1 151 ? -4.207 -2.738 -22.047 1 93.38 151 GLN A CA 1
ATOM 1083 C C . GLN A 1 151 ? -3.277 -1.541 -21.859 1 93.38 151 GLN A C 1
ATOM 1085 O O . GLN A 1 151 ? -2.439 -1.533 -20.953 1 93.38 151 GLN A O 1
ATOM 1090 N N . GLU A 1 152 ? -3.453 -0.618 -22.75 1 88.19 152 GLU A N 1
ATOM 1091 C CA . GLU A 1 152 ? -2.68 0.615 -22.641 1 88.19 152 GLU A CA 1
ATOM 1092 C C . GLU A 1 152 ? -3.234 1.518 -21.547 1 88.19 152 GLU A C 1
ATOM 1094 O O . GLU A 1 152 ? -4.453 1.613 -21.375 1 88.19 152 GLU A O 1
ATOM 1099 N N . THR A 1 153 ? -2.256 2.156 -20.734 1 81.62 153 THR A N 1
ATOM 1100 C CA . THR A 1 153 ? -2.676 3.08 -19.688 1 81.62 153 THR A CA 1
ATOM 1101 C C . THR A 1 153 ? -2.082 4.469 -19.922 1 81.62 153 THR A C 1
ATOM 1103 O O . THR A 1 153 ? -2.369 5.402 -19.172 1 81.62 153 THR A O 1
ATOM 1106 N N . TYR A 1 154 ? -1.232 4.629 -20.844 1 74.25 154 TYR A N 1
ATOM 1107 C CA . TYR A 1 154 ? -0.64 5.879 -21.297 1 74.25 154 TYR A CA 1
ATOM 1108 C C . TYR A 1 154 ? 0.235 6.5 -20.219 1 74.25 154 TYR A C 1
ATOM 1110 O O . TYR A 1 154 ? 0.441 7.715 -20.203 1 74.25 154 TYR A O 1
ATOM 1118 N N . GLY A 1 155 ? 0.684 5.723 -19.359 1 75.5 155 GLY A N 1
ATOM 1119 C CA . GLY A 1 155 ? 1.649 6.184 -18.375 1 75.5 155 GLY A CA 1
ATOM 1120 C C . GLY A 1 155 ? 3.088 5.992 -18.812 1 75.5 155 GLY A C 1
ATOM 1121 O O . GLY A 1 155 ? 3.348 5.559 -19.938 1 75.5 155 GLY A O 1
ATOM 1122 N N . ALA A 1 156 ? 3.969 6.418 -17.906 1 78.62 156 ALA A N 1
ATOM 1123 C CA . ALA A 1 156 ? 5.395 6.375 -18.234 1 78.62 156 ALA A CA 1
ATOM 1124 C C . ALA A 1 156 ? 5.969 4.98 -18 1 78.62 156 ALA A C 1
ATOM 1126 O O . ALA A 1 156 ? 7.047 4.652 -18.5 1 78.62 156 ALA A O 1
ATOM 1127 N N . LEU A 1 157 ? 5.262 4.246 -17.203 1 85.44 157 LEU A N 1
ATOM 1128 C CA . LEU A 1 157 ? 5.73 2.91 -16.859 1 85.44 157 LEU A CA 1
ATOM 1129 C C . LEU A 1 157 ? 4.836 1.842 -17.469 1 85.44 157 LEU A C 1
ATOM 1131 O O . LEU A 1 157 ? 3.721 2.137 -17.906 1 85.44 157 LEU A O 1
ATOM 1135 N N . CYS A 1 158 ? 5.402 0.707 -17.562 1 93.25 158 CYS A N 1
ATOM 1136 C CA . CYS A 1 158 ? 4.613 -0.455 -17.953 1 93.25 158 CYS A CA 1
ATOM 1137 C C . CYS A 1 158 ? 4.859 -1.628 -17.016 1 93.25 158 CYS A C 1
ATOM 1139 O O . CYS A 1 158 ? 5.938 -1.743 -16.422 1 93.25 158 CYS A O 1
ATOM 1141 N N . THR A 1 159 ? 3.828 -2.389 -16.797 1 95.69 159 THR A N 1
ATOM 1142 C CA . THR A 1 159 ? 3.869 -3.639 -16.047 1 95.69 159 THR A CA 1
ATOM 1143 C C . THR A 1 159 ? 3.449 -4.812 -16.922 1 95.69 159 THR A C 1
ATOM 1145 O O . THR A 1 159 ? 2.416 -4.754 -17.594 1 95.69 159 THR A O 1
ATOM 1148 N N . PHE A 1 160 ? 4.281 -5.793 -16.969 1 98.31 160 PHE A N 1
ATOM 1149 C CA . PHE A 1 160 ? 3.971 -6.977 -17.766 1 98.31 160 PHE A CA 1
ATOM 1150 C C . PHE A 1 160 ? 4.547 -8.227 -17.125 1 98.31 160 PHE A C 1
ATOM 1152 O O . PHE A 1 160 ? 5.32 -8.141 -16.172 1 98.31 160 PHE A O 1
ATOM 1159 N N . GLY A 1 161 ? 4.074 -9.359 -17.656 1 98.62 161 GLY A N 1
ATOM 1160 C CA . GLY A 1 161 ? 4.578 -10.617 -17.125 1 98.62 161 GLY A CA 1
ATOM 1161 C C . GLY A 1 161 ? 3.836 -11.828 -17.641 1 98.62 161 GLY A C 1
ATOM 1162 O O . GLY A 1 161 ? 3.016 -11.719 -18.547 1 98.62 161 GLY A O 1
ATOM 1163 N N . ILE A 1 162 ? 4.234 -12.914 -17.109 1 98.69 162 ILE A N 1
ATOM 1164 C CA . ILE A 1 162 ? 3.615 -14.188 -17.438 1 98.69 162 ILE A CA 1
ATOM 1165 C C . ILE A 1 162 ? 2.781 -14.688 -16.266 1 98.69 162 ILE A C 1
ATOM 1167 O O . ILE A 1 162 ? 3.248 -14.695 -15.125 1 98.69 162 ILE A O 1
ATOM 1171 N N . VAL A 1 163 ? 1.595 -15.031 -16.578 1 98.31 163 VAL A N 1
ATOM 1172 C CA . VAL A 1 163 ? 0.73 -15.734 -15.633 1 98.31 163 VAL A CA 1
ATOM 1173 C C . VAL A 1 163 ? 0.54 -17.188 -16.094 1 98.31 163 VAL A C 1
ATOM 1175 O O . VAL A 1 163 ? 0.204 -17.438 -17.25 1 98.31 163 VAL A O 1
ATOM 1178 N N . VAL A 1 164 ? 0.768 -18.094 -15.195 1 97.69 164 VAL A N 1
ATOM 1179 C CA . VAL A 1 164 ? 0.738 -19.516 -15.531 1 97.69 164 VAL A CA 1
ATOM 1180 C C . VAL A 1 164 ? -0.367 -20.219 -14.742 1 97.69 164 VAL A C 1
ATOM 1182 O O . VAL A 1 164 ? -0.5 -20 -13.531 1 97.69 164 VAL A O 1
ATOM 1185 N N . ASN A 1 165 ? -1.141 -21.016 -15.414 1 95.88 165 ASN A N 1
ATOM 1186 C CA . ASN A 1 165 ? -2.182 -21.797 -14.766 1 95.88 165 ASN A CA 1
ATOM 1187 C C . ASN A 1 165 ? -1.607 -23.047 -14.102 1 95.88 165 ASN A C 1
ATOM 1189 O O . ASN A 1 165 ? -1.974 -24.172 -14.461 1 95.88 165 ASN A O 1
ATOM 1193 N N . ALA A 1 166 ? -0.82 -22.859 -13.172 1 95.38 166 ALA A N 1
ATOM 1194 C CA . ALA A 1 166 ? -0.187 -23.922 -12.398 1 95.38 166 ALA A CA 1
ATOM 1195 C C . ALA A 1 166 ? 0.094 -23.484 -10.969 1 95.38 166 ALA A C 1
ATOM 1197 O O . ALA A 1 166 ? 0.571 -22.359 -10.742 1 95.38 166 ALA A O 1
ATOM 1198 N N . GLY A 1 167 ? -0.263 -24.266 -10.047 1 96 167 GLY A N 1
ATOM 1199 C CA . GLY A 1 167 ? -0.046 -24.031 -8.625 1 96 167 GLY A CA 1
ATOM 1200 C C . GLY A 1 167 ? 0.108 -25.297 -7.82 1 96 167 GLY A C 1
ATOM 1201 O O . GLY A 1 167 ? 0.293 -26.391 -8.383 1 96 167 GLY A O 1
ATOM 1202 N N . SER A 1 168 ? 0.095 -25.219 -6.539 1 96.12 168 SER A N 1
ATOM 1203 C CA . SER A 1 168 ? 0.419 -26.328 -5.648 1 96.12 168 SER A CA 1
ATOM 1204 C C . SER A 1 168 ? -0.589 -27.453 -5.793 1 96.12 168 SER A C 1
ATOM 1206 O O . SER A 1 168 ? -0.293 -28.609 -5.453 1 96.12 168 SER A O 1
ATOM 1208 N N . ARG A 1 169 ? -1.78 -27.203 -6.273 1 94.62 169 ARG A N 1
ATOM 1209 C CA . ARG A 1 169 ? -2.77 -28.266 -6.418 1 94.62 169 ARG A CA 1
ATOM 1210 C C . ARG A 1 169 ? -2.334 -29.281 -7.473 1 94.62 169 ARG A C 1
ATOM 1212 O O . ARG A 1 169 ? -2.875 -30.391 -7.539 1 94.62 169 ARG A O 1
ATOM 1219 N N . LEU A 1 170 ? -1.348 -28.922 -8.305 1 94.88 170 LEU A N 1
ATOM 1220 C CA . LEU A 1 170 ? -0.843 -29.828 -9.328 1 94.88 170 LEU A CA 1
ATOM 1221 C C . LEU A 1 170 ? 0.367 -30.594 -8.82 1 94.88 170 LEU A C 1
ATOM 1223 O O . LEU A 1 170 ? 0.914 -31.453 -9.531 1 94.88 170 LEU A O 1
ATOM 1227 N N . GLU A 1 171 ? 0.785 -30.297 -7.605 1 96.19 171 GLU A N 1
ATOM 1228 C CA . GLU A 1 171 ? 1.825 -31.094 -6.98 1 96.19 171 GLU A CA 1
ATOM 1229 C C . GLU A 1 171 ? 1.294 -32.469 -6.598 1 96.19 171 GLU A C 1
ATOM 1231 O O . GLU A 1 171 ? 0.101 -32.75 -6.746 1 96.19 171 GLU A O 1
ATOM 1236 N N . THR A 1 172 ? 2.215 -33.344 -6.246 1 93.5 172 THR A N 1
ATOM 1237 C CA . THR A 1 172 ? 1.909 -34.656 -5.688 1 93.5 172 THR A CA 1
ATOM 1238 C C . THR A 1 172 ? 2.488 -34.781 -4.285 1 93.5 172 THR A C 1
ATOM 1240 O O . THR A 1 172 ? 3.184 -33.875 -3.801 1 93.5 172 THR A O 1
ATOM 1243 N N . ASP A 1 173 ? 2.162 -35.844 -3.668 1 90.75 173 ASP A N 1
ATOM 1244 C CA . ASP A 1 173 ? 2.705 -36.094 -2.336 1 90.75 173 ASP A CA 1
ATOM 1245 C C . ASP A 1 173 ? 4.23 -36.156 -2.369 1 90.75 173 ASP A C 1
ATOM 1247 O O . ASP A 1 173 ? 4.895 -35.844 -1.385 1 90.75 173 ASP A O 1
ATOM 1251 N N . LEU A 1 174 ? 4.742 -36.5 -3.512 1 92.5 174 LEU A N 1
ATOM 1252 C CA . LEU A 1 174 ? 6.184 -36.719 -3.639 1 92.5 174 LEU A CA 1
ATOM 1253 C C . LEU A 1 174 ? 6.91 -35.375 -3.838 1 92.5 174 LEU A C 1
ATOM 1255 O O . LEU A 1 174 ? 8.102 -35.281 -3.539 1 92.5 174 LEU A O 1
ATOM 1259 N N . ASN A 1 175 ? 6.23 -34.438 -4.336 1 96 175 ASN A N 1
ATOM 1260 C CA . ASN A 1 175 ? 6.926 -33.188 -4.637 1 96 175 ASN A CA 1
ATOM 1261 C C . ASN A 1 175 ? 6.27 -31.984 -3.947 1 96 175 ASN A C 1
ATOM 1263 O O . ASN A 1 175 ? 6.316 -30.875 -4.457 1 96 175 ASN A O 1
ATOM 1267 N N . THR A 1 176 ? 5.652 -32.281 -2.811 1 95.56 176 THR A N 1
ATOM 1268 C CA . THR A 1 176 ? 5.02 -31.203 -2.033 1 95.56 176 THR A CA 1
ATOM 1269 C C . THR A 1 176 ? 6.02 -30.109 -1.707 1 95.56 176 THR A C 1
ATOM 1271 O O . THR A 1 176 ? 7.137 -30.375 -1.272 1 95.56 176 THR A O 1
ATOM 1274 N N . GLY A 1 177 ? 5.613 -28.828 -1.923 1 97.12 177 GLY A N 1
ATOM 1275 C CA . GLY A 1 177 ? 6.469 -27.703 -1.619 1 97.12 177 GLY A CA 1
ATOM 1276 C C . GLY A 1 177 ? 7.211 -27.172 -2.832 1 97.12 177 GLY A C 1
ATOM 1277 O O . GLY A 1 177 ? 7.852 -26.109 -2.764 1 97.12 177 GLY A O 1
ATOM 1278 N N . THR A 1 178 ? 7.066 -27.828 -3.951 1 98 178 THR A N 1
ATOM 1279 C CA . THR A 1 178 ? 7.793 -27.469 -5.164 1 98 178 THR A CA 1
ATOM 1280 C C . THR A 1 178 ? 7.375 -26.078 -5.656 1 98 178 THR A C 1
ATOM 1282 O O . THR A 1 178 ? 8.219 -25.281 -6.082 1 98 178 THR A O 1
ATOM 1285 N N . CYS A 1 179 ? 6.102 -25.766 -5.609 1 97.75 179 CYS A N 1
ATOM 1286 C CA . CYS A 1 179 ? 5.633 -24.469 -6.09 1 97.75 179 CYS A CA 1
ATOM 1287 C C . CYS A 1 179 ? 6.152 -23.344 -5.211 1 97.75 179 CYS A C 1
ATOM 1289 O O . CYS A 1 179 ? 6.488 -22.266 -5.707 1 97.75 179 CYS A O 1
ATOM 1291 N N . HIS A 1 180 ? 6.145 -23.578 -3.912 1 96.94 180 HIS A N 1
ATOM 1292 C CA . HIS A 1 180 ? 6.758 -22.609 -3.012 1 96.94 180 HIS A CA 1
ATOM 1293 C C . HIS A 1 180 ? 8.219 -22.375 -3.369 1 96.94 180 HIS A C 1
ATOM 1295 O O . HIS A 1 180 ? 8.664 -21.234 -3.451 1 96.94 180 HIS A O 1
ATOM 1301 N N . LEU A 1 181 ? 8.961 -23.406 -3.586 1 97.38 181 LEU A N 1
ATOM 1302 C CA . LEU A 1 181 ? 10.359 -23.312 -3.986 1 97.38 181 LEU A CA 1
ATOM 1303 C C . LEU A 1 181 ? 10.492 -22.594 -5.328 1 97.38 181 LEU A C 1
ATOM 1305 O O . LEU A 1 181 ? 11.383 -21.75 -5.504 1 97.38 181 LEU A O 1
ATOM 1309 N N . LEU A 1 182 ? 9.625 -22.969 -6.203 1 96.94 182 LEU A N 1
ATOM 1310 C CA . LEU A 1 182 ? 9.617 -22.375 -7.531 1 96.94 182 LEU A CA 1
ATOM 1311 C C . LEU A 1 182 ? 9.445 -20.859 -7.445 1 96.94 182 LEU A C 1
ATOM 1313 O O . LEU A 1 182 ? 10.078 -20.109 -8.195 1 96.94 182 LEU A O 1
ATOM 1317 N N . GLU A 1 183 ? 8.578 -20.391 -6.645 1 95.75 183 GLU A N 1
ATOM 1318 C CA . GLU A 1 183 ? 8.375 -18.969 -6.43 1 95.75 183 GLU A CA 1
ATOM 1319 C C . GLU A 1 183 ? 9.672 -18.281 -5.996 1 95.75 183 GLU A C 1
ATOM 1321 O O . GLU A 1 183 ? 10.031 -17.234 -6.516 1 95.75 183 GLU A O 1
ATOM 1326 N N . LEU A 1 184 ? 10.398 -18.984 -5.129 1 93 184 LEU A N 1
ATOM 1327 C CA . LEU A 1 184 ? 11.633 -18.406 -4.598 1 93 184 LEU A CA 1
ATOM 1328 C C . LEU A 1 184 ? 12.766 -18.516 -5.613 1 93 184 LEU A C 1
ATOM 1330 O O . LEU A 1 184 ? 13.742 -17.766 -5.543 1 93 184 LEU A O 1
ATOM 1334 N N . MET A 1 185 ? 12.664 -19.375 -6.523 1 95.31 185 MET A N 1
ATOM 1335 C CA . MET A 1 185 ? 13.688 -19.594 -7.547 1 95.31 185 MET A CA 1
ATOM 1336 C C . MET A 1 185 ? 13.477 -18.656 -8.734 1 95.31 185 MET A C 1
ATOM 1338 O O . MET A 1 185 ? 14.266 -18.656 -9.68 1 95.31 185 MET A O 1
ATOM 1342 N N . ALA A 1 186 ? 12.469 -17.812 -8.641 1 95 186 ALA A N 1
ATOM 1343 C CA . ALA A 1 186 ? 12.172 -16.906 -9.75 1 95 186 ALA A CA 1
ATOM 1344 C C . ALA A 1 186 ? 13.305 -15.898 -9.945 1 95 186 ALA A C 1
ATOM 1346 O O . ALA A 1 186 ? 13.875 -15.398 -8.977 1 95 186 ALA A O 1
ATOM 1347 N N . PHE A 1 187 ? 13.633 -15.633 -11.219 1 95.12 187 PHE A N 1
ATOM 1348 C CA . PHE A 1 187 ? 14.547 -14.57 -11.641 1 95.12 187 PHE A CA 1
ATOM 1349 C C . PHE A 1 187 ? 15.953 -14.836 -11.117 1 95.12 187 PHE A C 1
ATOM 1351 O O . PHE A 1 187 ? 16.656 -13.906 -10.727 1 95.12 187 PHE A O 1
ATOM 1358 N N . LYS A 1 188 ? 16.312 -16.094 -11.008 1 94.06 188 LYS A N 1
ATOM 1359 C CA . LYS A 1 188 ? 17.672 -16.453 -10.641 1 94.06 188 LYS A CA 1
ATOM 1360 C C . LYS A 1 188 ? 18.547 -16.641 -11.875 1 94.06 188 LYS A C 1
ATOM 1362 O O . LYS A 1 188 ? 18.344 -15.977 -12.891 1 94.06 188 LYS A O 1
ATOM 1367 N N . SER A 1 189 ? 19.609 -17.422 -11.68 1 95.44 189 SER A N 1
ATOM 1368 C CA . SER A 1 189 ? 20.562 -17.562 -12.773 1 95.44 189 SER A CA 1
ATOM 1369 C C . SER A 1 189 ? 19.938 -18.297 -13.953 1 95.44 189 SER A C 1
ATOM 1371 O O . SER A 1 189 ? 18.953 -19.031 -13.797 1 95.44 189 SER A O 1
ATOM 1373 N N . THR A 1 190 ? 20.391 -17.969 -15.109 1 97.56 190 THR A N 1
ATOM 1374 C CA . THR A 1 190 ? 19.984 -18.625 -16.344 1 97.56 190 THR A CA 1
ATOM 1375 C C . THR A 1 190 ? 21.156 -19.297 -17.047 1 97.56 190 THR A C 1
ATOM 1377 O O . THR A 1 190 ? 22.281 -19.297 -16.5 1 97.56 190 THR A O 1
ATOM 1380 N N . ALA A 1 191 ? 20.859 -19.859 -18.203 1 96.5 191 ALA A N 1
ATOM 1381 C CA . ALA A 1 191 ? 21.906 -20.484 -19.016 1 96.5 191 ALA A CA 1
ATOM 1382 C C . ALA A 1 191 ? 22.922 -19.453 -19.469 1 96.5 191 ALA A C 1
ATOM 1384 O O . ALA A 1 191 ? 24.094 -19.781 -19.688 1 96.5 191 ALA A O 1
ATOM 1385 N N . THR A 1 192 ? 22.516 -18.188 -19.5 1 96.06 192 THR A N 1
ATOM 1386 C CA . THR A 1 192 ? 23.391 -17.188 -20.109 1 96.06 192 THR A CA 1
ATOM 1387 C C . THR A 1 192 ? 23.766 -16.109 -19.094 1 96.06 192 THR A C 1
ATOM 1389 O O . THR A 1 192 ? 24.672 -15.297 -19.344 1 96.06 192 THR A O 1
ATOM 1392 N N . ARG A 1 193 ? 23.062 -16.109 -18 1 96 193 ARG A N 1
ATOM 1393 C CA . ARG A 1 193 ? 23.297 -15.047 -17.031 1 96 193 ARG A CA 1
ATOM 1394 C C . ARG A 1 193 ? 23.438 -15.617 -15.625 1 96 193 ARG A C 1
ATOM 1396 O O . ARG A 1 193 ? 22.703 -16.547 -15.242 1 96 193 ARG A O 1
ATOM 1403 N N . SER A 1 194 ? 24.375 -15.039 -14.875 1 93.44 194 SER A N 1
ATOM 1404 C CA . SER A 1 194 ? 24.391 -15.289 -13.438 1 93.44 194 SER A CA 1
ATOM 1405 C C . SER A 1 194 ? 23.266 -14.562 -12.734 1 93.44 194 SER A C 1
ATOM 1407 O O . SER A 1 194 ? 22.656 -13.648 -13.297 1 93.44 194 SER A O 1
ATOM 1409 N N . HIS A 1 195 ? 22.969 -15.023 -11.555 1 90.75 195 HIS A N 1
ATOM 1410 C CA . HIS A 1 195 ? 21.953 -14.336 -10.766 1 90.75 195 HIS A CA 1
ATOM 1411 C C . HIS A 1 195 ? 22.312 -12.867 -10.578 1 90.75 195 HIS A C 1
ATOM 1413 O O . HIS A 1 195 ? 21.453 -11.992 -10.719 1 90.75 195 HIS A O 1
ATOM 1419 N N . GLN A 1 196 ? 23.531 -12.578 -10.32 1 84.12 196 GLN A N 1
ATOM 1420 C CA . GLN A 1 196 ? 24 -11.211 -10.133 1 84.12 196 GLN A CA 1
ATOM 1421 C C . GLN A 1 196 ? 23.766 -10.367 -11.383 1 84.12 196 GLN A C 1
ATOM 1423 O O . GLN A 1 196 ? 23.359 -9.211 -11.289 1 84.12 196 GLN A O 1
ATOM 1428 N N . GLN A 1 197 ? 24.016 -10.961 -12.469 1 88 197 GLN A N 1
ATOM 1429 C CA . GLN A 1 197 ? 23.812 -10.25 -13.727 1 88 197 GLN A CA 1
ATOM 1430 C C . GLN A 1 197 ? 22.328 -9.953 -13.945 1 88 197 GLN A C 1
ATOM 1432 O O . GLN A 1 197 ? 21.969 -8.852 -14.375 1 88 197 GLN A O 1
ATOM 1437 N N . VAL A 1 198 ? 21.469 -10.93 -13.703 1 92.38 198 VAL A N 1
ATOM 1438 C CA . VAL A 1 198 ? 20.031 -10.742 -13.859 1 92.38 198 VAL A CA 1
ATOM 1439 C C . VAL A 1 198 ? 19.562 -9.57 -13 1 92.38 198 VAL A C 1
ATOM 1441 O O . VAL A 1 198 ? 18.906 -8.656 -13.492 1 92.38 198 VAL A O 1
ATOM 1444 N N . VAL A 1 199 ? 19.938 -9.539 -11.781 1 84.31 199 VAL A N 1
ATOM 1445 C CA . VAL A 1 199 ? 19.531 -8.5 -10.836 1 84.31 199 VAL A CA 1
ATOM 1446 C C . VAL A 1 199 ? 20.078 -7.148 -11.297 1 84.31 199 VAL A C 1
ATOM 1448 O O . VAL A 1 199 ? 19.328 -6.16 -11.32 1 84.31 199 VAL A O 1
ATOM 1451 N N . SER A 1 200 ? 21.328 -7.121 -11.656 1 82.5 200 SER A N 1
ATOM 1452 C CA . SER A 1 200 ? 21.969 -5.879 -12.078 1 82.5 200 SER A CA 1
ATOM 1453 C C . SER A 1 200 ? 21.297 -5.289 -13.312 1 82.5 200 SER A C 1
ATOM 1455 O O . SER A 1 200 ? 21.125 -4.074 -13.406 1 82.5 200 SER A O 1
ATOM 1457 N N . GLU A 1 201 ? 20.953 -6.098 -14.188 1 88.12 201 GLU A N 1
ATOM 1458 C CA . GLU A 1 201 ? 20.312 -5.621 -15.414 1 88.12 201 GLU A CA 1
ATOM 1459 C C . GLU A 1 201 ? 18.938 -5.031 -15.125 1 88.12 201 GLU A C 1
ATOM 1461 O O . GLU A 1 201 ? 18.578 -3.994 -15.688 1 88.12 201 GLU A O 1
ATOM 1466 N N . PHE A 1 202 ? 18.125 -5.648 -14.297 1 88.56 202 PHE A N 1
ATOM 1467 C CA . PHE A 1 202 ? 16.828 -5.07 -13.922 1 88.56 202 PHE A CA 1
ATOM 1468 C C . PHE A 1 202 ? 17.031 -3.75 -13.188 1 88.56 202 PHE A C 1
ATOM 1470 O O . PHE A 1 202 ? 16.297 -2.789 -13.422 1 88.56 202 PHE A O 1
ATOM 1477 N N . GLU A 1 203 ? 17.984 -3.695 -12.359 1 78.06 203 GLU A N 1
ATOM 1478 C CA . GLU A 1 203 ? 18.25 -2.486 -11.586 1 78.06 203 GLU A CA 1
ATOM 1479 C C . GLU A 1 203 ? 18.688 -1.336 -12.484 1 78.06 203 GLU A C 1
ATOM 1481 O O . GLU A 1 203 ? 18.328 -0.181 -12.242 1 78.06 203 GLU A O 1
ATOM 1486 N N . GLU A 1 204 ? 19.5 -1.673 -13.422 1 80.69 204 GLU A N 1
ATOM 1487 C CA . GLU A 1 204 ? 19.953 -0.66 -14.375 1 80.69 204 GLU A CA 1
ATOM 1488 C C . GLU A 1 204 ? 18.781 0.022 -15.055 1 80.69 204 GLU A C 1
ATOM 1490 O O . GLU A 1 204 ? 18.844 1.209 -15.383 1 80.69 204 GLU A O 1
ATOM 1495 N N . MET A 1 205 ? 17.766 -0.712 -15.172 1 85.31 205 MET A N 1
ATOM 1496 C CA . MET A 1 205 ? 16.562 -0.173 -15.805 1 85.31 205 MET A CA 1
ATOM 1497 C C . MET A 1 205 ? 15.641 0.475 -14.766 1 85.31 205 MET A C 1
ATOM 1499 O O . MET A 1 205 ? 14.602 1.028 -15.117 1 85.31 205 MET A O 1
ATOM 1503 N N . GLY A 1 206 ? 16.031 0.343 -13.523 1 74.81 206 GLY A N 1
ATOM 1504 C CA . GLY A 1 206 ? 15.102 0.744 -12.469 1 74.81 206 GLY A CA 1
ATOM 1505 C C . GLY A 1 206 ? 13.875 -0.145 -12.383 1 74.81 206 GLY A C 1
ATOM 1506 O O . GLY A 1 206 ? 12.812 0.294 -11.938 1 74.81 206 GLY A O 1
ATOM 1507 N N . GLY A 1 207 ? 14.062 -1.335 -12.875 1 85.25 207 GLY A N 1
ATOM 1508 C CA . GLY A 1 207 ? 12.953 -2.271 -12.922 1 85.25 207 GLY A CA 1
ATOM 1509 C C . GLY A 1 207 ? 12.773 -3.045 -11.625 1 85.25 207 GLY A C 1
ATOM 1510 O O . GLY A 1 207 ? 13.734 -3.254 -10.883 1 85.25 207 GLY A O 1
ATOM 1511 N N . THR A 1 208 ? 11.508 -3.375 -11.336 1 83.19 208 THR A N 1
ATOM 1512 C CA . THR A 1 208 ? 11.188 -4.242 -10.203 1 83.19 208 THR A CA 1
ATOM 1513 C C . THR A 1 208 ? 10.539 -5.535 -10.68 1 83.19 208 THR A C 1
ATOM 1515 O O . THR A 1 208 ? 9.797 -5.539 -11.664 1 83.19 208 THR A O 1
ATOM 1518 N N . THR A 1 209 ? 10.93 -6.562 -10.008 1 90.31 209 THR A N 1
ATOM 1519 C CA . THR A 1 209 ? 10.359 -7.867 -10.32 1 90.31 209 THR A CA 1
ATOM 1520 C C . THR A 1 209 ? 9.609 -8.43 -9.117 1 90.31 209 THR A C 1
ATOM 1522 O O . THR A 1 209 ? 9.938 -8.117 -7.969 1 90.31 209 THR A O 1
ATOM 1525 N N . SER A 1 210 ? 8.555 -9.172 -9.438 1 89.06 210 SER A N 1
ATOM 1526 C CA . SER A 1 210 ? 7.82 -9.867 -8.391 1 89.06 210 SER A CA 1
ATOM 1527 C C . SER A 1 210 ? 7.234 -11.18 -8.898 1 89.06 210 SER A C 1
ATOM 1529 O O . SER A 1 210 ? 6.953 -11.312 -10.094 1 89.06 210 SER A O 1
ATOM 1531 N N . THR A 1 211 ? 7.188 -12.094 -8 1 94.06 211 THR A N 1
ATOM 1532 C CA . THR A 1 211 ? 6.566 -13.383 -8.289 1 94.06 211 THR A CA 1
ATOM 1533 C C . THR A 1 211 ? 5.637 -13.805 -7.152 1 94.06 211 THR A C 1
ATOM 1535 O O . THR A 1 211 ? 5.934 -13.555 -5.98 1 94.06 211 THR A O 1
ATOM 1538 N N . HIS A 1 212 ? 4.555 -14.352 -7.574 1 91.44 212 HIS A N 1
ATOM 1539 C CA . HIS A 1 212 ? 3.584 -14.844 -6.605 1 91.44 212 HIS A CA 1
ATOM 1540 C C . HIS A 1 212 ? 2.973 -16.172 -7.07 1 91.44 212 HIS A C 1
ATOM 1542 O O . HIS A 1 212 ? 2.553 -16.297 -8.219 1 91.44 212 HIS A O 1
ATOM 1548 N N . GLY A 1 213 ? 3.012 -17.078 -6.148 1 93.56 213 GLY A N 1
ATOM 1549 C CA . GLY A 1 213 ? 2.354 -18.344 -6.414 1 93.56 213 GLY A CA 1
ATOM 1550 C C . GLY A 1 213 ? 1.146 -18.594 -5.531 1 93.56 213 GLY A C 1
ATOM 1551 O O . GLY A 1 213 ? 0.998 -17.953 -4.484 1 93.56 213 GLY A O 1
ATOM 1552 N N . SER A 1 214 ? 0.284 -19.375 -5.984 1 94.56 214 SER A N 1
ATOM 1553 C CA . SER A 1 214 ? -0.896 -19.828 -5.254 1 94.56 214 SER A CA 1
ATOM 1554 C C . SER A 1 214 ? -1.212 -21.297 -5.562 1 94.56 214 SER A C 1
ATOM 1556 O O . SER A 1 214 ? -0.395 -22 -6.156 1 94.56 214 SER A O 1
ATOM 1558 N N . ARG A 1 215 ? -2.318 -21.766 -5.055 1 94.88 215 ARG A N 1
ATOM 1559 C CA . ARG A 1 215 ? -2.75 -23.141 -5.312 1 94.88 215 ARG A CA 1
ATOM 1560 C C . ARG A 1 215 ? -3.135 -23.312 -6.777 1 94.88 215 ARG A C 1
ATOM 1562 O O . ARG A 1 215 ? -3.057 -24.422 -7.312 1 94.88 215 ARG A O 1
ATOM 1569 N N . ASP A 1 216 ? -3.473 -22.156 -7.473 1 93.81 216 ASP A N 1
ATOM 1570 C CA . ASP A 1 216 ? -4.051 -22.281 -8.805 1 93.81 216 ASP A CA 1
ATOM 1571 C C . ASP A 1 216 ? -3.102 -21.734 -9.867 1 93.81 216 ASP A C 1
ATOM 1573 O O . ASP A 1 216 ? -3.061 -22.234 -10.992 1 93.81 216 ASP A O 1
ATOM 1577 N N . GLN A 1 217 ? -2.439 -20.641 -9.484 1 95.88 217 GLN A N 1
ATOM 1578 C CA . GLN A 1 217 ? -1.729 -19.906 -10.516 1 95.88 217 GLN A CA 1
ATOM 1579 C C . GLN A 1 217 ? -0.426 -19.312 -9.977 1 95.88 217 GLN A C 1
ATOM 1581 O O . GLN A 1 217 ? -0.259 -19.172 -8.766 1 95.88 217 GLN A O 1
ATOM 1586 N N . MET A 1 218 ? 0.465 -19.031 -10.867 1 96.88 218 MET A N 1
ATOM 1587 C CA . MET A 1 218 ? 1.71 -18.328 -10.562 1 96.88 218 MET A CA 1
ATOM 1588 C C . MET A 1 218 ? 1.903 -17.125 -11.477 1 96.88 218 MET A C 1
ATOM 1590 O O . MET A 1 218 ? 1.627 -17.203 -12.672 1 96.88 218 MET A O 1
ATOM 1594 N N . LEU A 1 219 ? 2.426 -16.078 -10.883 1 97.06 219 LEU A N 1
ATOM 1595 C CA . LEU A 1 219 ? 2.637 -14.828 -11.617 1 97.06 219 LEU A CA 1
ATOM 1596 C C . LEU A 1 219 ? 4.105 -14.422 -11.586 1 97.06 219 LEU A C 1
ATOM 1598 O O . LEU A 1 219 ? 4.75 -14.492 -10.531 1 97.06 219 LEU A O 1
ATOM 1602 N N . TYR A 1 220 ? 4.668 -14.078 -12.727 1 97.62 220 TYR A N 1
ATOM 1603 C CA . TYR A 1 220 ? 5.957 -13.422 -12.891 1 97.62 220 TYR A CA 1
ATOM 1604 C C . TYR A 1 220 ? 5.789 -12.023 -13.461 1 97.62 220 TYR A C 1
ATOM 1606 O O . TYR A 1 220 ? 5.375 -11.859 -14.617 1 97.62 220 TYR A O 1
ATOM 1614 N N . CYS A 1 221 ? 6.141 -11.07 -12.68 1 95.88 221 CYS A N 1
ATOM 1615 C CA . CYS A 1 221 ? 5.789 -9.695 -13.016 1 95.88 221 CYS A CA 1
ATOM 1616 C C . CYS A 1 221 ? 7.027 -8.812 -13.07 1 95.88 221 CYS A C 1
ATOM 1618 O O . CYS A 1 221 ? 7.926 -8.945 -12.234 1 95.88 221 CYS A O 1
ATOM 1620 N N . VAL A 1 222 ? 7.062 -7.934 -14.055 1 95.94 222 VAL A N 1
ATOM 1621 C CA . VAL A 1 222 ? 8.109 -6.926 -14.195 1 95.94 222 VAL A CA 1
ATOM 1622 C C . VAL A 1 222 ? 7.48 -5.543 -14.359 1 95.94 222 VAL A C 1
ATOM 1624 O O . VAL A 1 222 ? 6.496 -5.383 -15.086 1 95.94 222 VAL A O 1
ATOM 1627 N N . ASP A 1 223 ? 7.938 -4.598 -13.656 1 90.69 223 ASP A N 1
ATOM 1628 C CA . ASP A 1 223 ? 7.555 -3.189 -13.734 1 90.69 223 ASP A CA 1
ATOM 1629 C C . ASP A 1 223 ? 8.75 -2.316 -14.117 1 90.69 223 ASP A C 1
ATOM 1631 O O . ASP A 1 223 ? 9.766 -2.305 -13.414 1 90.69 223 ASP A O 1
ATOM 1635 N N . VAL A 1 224 ? 8.641 -1.586 -15.281 1 90.56 224 VAL A N 1
ATOM 1636 C CA . VAL A 1 224 ? 9.781 -0.817 -15.773 1 90.56 224 VAL A CA 1
ATOM 1637 C C . VAL A 1 224 ? 9.281 0.409 -16.531 1 90.56 224 VAL A C 1
ATOM 1639 O O . VAL A 1 224 ? 8.094 0.51 -16.859 1 90.56 224 VAL A O 1
ATOM 1642 N N . LEU A 1 225 ? 10.258 1.303 -16.797 1 84.88 225 LEU A N 1
ATOM 1643 C CA . LEU A 1 225 ? 9.977 2.393 -17.719 1 84.88 225 LEU A CA 1
ATOM 1644 C C . LEU A 1 225 ? 9.695 1.854 -19.125 1 84.88 225 LEU A C 1
ATOM 1646 O O . LEU A 1 225 ? 10.367 0.927 -19.578 1 84.88 225 LEU A O 1
ATOM 1650 N N . ARG A 1 226 ? 8.797 2.461 -19.812 1 88.75 226 ARG A N 1
ATOM 1651 C CA . ARG A 1 226 ? 8.312 1.978 -21.109 1 88.75 226 ARG A CA 1
ATOM 1652 C C . ARG A 1 226 ? 9.461 1.825 -22.094 1 88.75 226 ARG A C 1
ATOM 1654 O O . ARG A 1 226 ? 9.438 0.934 -22.953 1 88.75 226 ARG A O 1
ATOM 1661 N N . ASP A 1 227 ? 10.438 2.699 -21.922 1 87.75 227 ASP A N 1
ATOM 1662 C CA . ASP A 1 227 ? 11.555 2.693 -22.859 1 87.75 227 ASP A CA 1
ATOM 1663 C C . ASP A 1 227 ? 12.375 1.415 -22.734 1 87.75 227 ASP A C 1
ATOM 1665 O O . ASP A 1 227 ? 13.156 1.07 -23.625 1 87.75 227 ASP A O 1
ATOM 1669 N N . ASN A 1 228 ? 12.172 0.729 -21.656 1 92.69 228 ASN A N 1
ATOM 1670 C CA . ASN A 1 228 ? 12.961 -0.472 -21.406 1 92.69 228 ASN A CA 1
ATOM 1671 C C . ASN A 1 228 ? 12.156 -1.738 -21.688 1 92.69 228 ASN A C 1
ATOM 1673 O O . ASN A 1 228 ? 12.586 -2.842 -21.344 1 92.69 228 ASN A O 1
ATOM 1677 N N . LEU A 1 229 ? 11.039 -1.688 -22.359 1 96.5 229 LEU A N 1
ATOM 1678 C CA . LEU A 1 229 ? 10.109 -2.795 -22.531 1 96.5 229 LEU A CA 1
ATOM 1679 C C . LEU A 1 229 ? 10.797 -3.992 -23.188 1 96.5 229 LEU A C 1
ATOM 1681 O O . LEU A 1 229 ? 10.766 -5.098 -22.641 1 96.5 229 LEU A O 1
ATOM 1685 N N . GLU A 1 230 ? 11.43 -3.785 -24.266 1 97.88 230 GLU A N 1
ATOM 1686 C CA . GLU A 1 230 ? 12 -4.918 -25 1 97.88 230 GLU A CA 1
ATOM 1687 C C . GLU A 1 230 ? 13.094 -5.602 -24.172 1 97.88 230 GLU A C 1
ATOM 1689 O O . GLU A 1 230 ? 13.109 -6.828 -24.062 1 97.88 230 GLU A O 1
ATOM 1694 N N . ARG A 1 231 ? 13.969 -4.789 -23.609 1 97.25 231 ARG A N 1
ATOM 1695 C CA . ARG A 1 231 ? 15.031 -5.352 -22.781 1 97.25 231 ARG A CA 1
ATOM 1696 C C . ARG A 1 231 ? 14.453 -6.137 -21.609 1 97.25 231 ARG A C 1
ATOM 1698 O O . ARG A 1 231 ? 14.953 -7.219 -21.281 1 97.25 231 ARG A O 1
ATOM 1705 N N . ALA A 1 232 ? 13.453 -5.59 -21 1 97.69 232 ALA A N 1
ATOM 1706 C CA . ALA A 1 232 ? 12.836 -6.227 -19.844 1 97.69 232 ALA A CA 1
ATOM 1707 C C . ALA A 1 232 ? 12.117 -7.512 -20.234 1 97.69 232 ALA A C 1
ATOM 1709 O O . ALA A 1 232 ? 12.148 -8.5 -19.5 1 97.69 232 ALA A O 1
ATOM 1710 N N . VAL A 1 233 ? 11.461 -7.496 -21.406 1 98.69 233 VAL A N 1
ATOM 1711 C CA . VAL A 1 233 ? 10.781 -8.703 -21.875 1 98.69 233 VAL A CA 1
ATOM 1712 C C . VAL A 1 233 ? 11.812 -9.789 -22.172 1 98.69 233 VAL A C 1
ATOM 1714 O O . VAL A 1 233 ? 11.594 -10.961 -21.844 1 98.69 233 VAL A O 1
ATOM 1717 N N . GLU A 1 234 ? 12.875 -9.398 -22.766 1 98.44 234 GLU A N 1
ATOM 1718 C CA . GLU A 1 234 ? 13.953 -10.352 -23.016 1 98.44 234 GLU A CA 1
ATOM 1719 C C . GLU A 1 234 ? 14.438 -11 -21.719 1 98.44 234 GLU A C 1
ATOM 1721 O O . GLU A 1 234 ? 14.609 -12.219 -21.656 1 98.44 234 GLU A O 1
ATOM 1726 N N . LEU A 1 235 ? 14.68 -10.211 -20.75 1 98 235 LEU A N 1
ATOM 1727 C CA . LEU A 1 235 ? 15.188 -10.711 -19.484 1 98 235 LEU A CA 1
ATOM 1728 C C . LEU A 1 235 ? 14.164 -11.609 -18.797 1 98 235 LEU A C 1
ATOM 1730 O O . LEU A 1 235 ? 14.523 -12.641 -18.219 1 98 235 LEU A O 1
ATOM 1734 N N . LEU A 1 236 ? 12.906 -11.203 -18.812 1 98.25 236 LEU A N 1
ATOM 1735 C CA . LEU A 1 236 ? 11.844 -12.047 -18.281 1 98.25 236 LEU A CA 1
ATOM 1736 C C . LEU A 1 236 ? 11.828 -13.406 -18.969 1 98.25 236 LEU A C 1
ATOM 1738 O O . LEU A 1 236 ? 11.766 -14.445 -18.312 1 98.25 236 LEU A O 1
ATOM 1742 N N . ALA A 1 237 ? 11.883 -13.367 -20.281 1 98.12 237 ALA A N 1
ATOM 1743 C CA . ALA A 1 237 ? 11.867 -14.609 -21.062 1 98.12 237 ALA A CA 1
ATOM 1744 C C . ALA A 1 237 ? 13.047 -15.5 -20.703 1 98.12 237 ALA A C 1
ATOM 1746 O O . ALA A 1 237 ? 12.891 -16.703 -20.5 1 98.12 237 ALA A O 1
ATOM 1747 N N . ASP A 1 238 ? 14.188 -14.906 -20.594 1 97.69 238 ASP A N 1
ATOM 1748 C CA . ASP A 1 238 ? 15.383 -15.68 -20.281 1 97.69 238 ASP A CA 1
ATOM 1749 C C . ASP A 1 238 ? 15.273 -16.328 -18.906 1 97.69 238 ASP A C 1
ATOM 1751 O O . ASP A 1 238 ? 15.578 -17.516 -18.75 1 97.69 238 ASP A O 1
ATOM 1755 N N . THR A 1 239 ? 14.797 -15.617 -17.938 1 97.12 239 THR A N 1
ATOM 1756 C CA . THR A 1 239 ? 14.727 -16.125 -16.578 1 97.12 239 THR A CA 1
ATOM 1757 C C . THR A 1 239 ? 13.602 -17.156 -16.453 1 97.12 239 THR A C 1
ATOM 1759 O O . THR A 1 239 ? 13.664 -18.047 -15.594 1 97.12 239 THR A O 1
ATOM 1762 N N . LEU A 1 240 ? 12.625 -17.031 -17.266 1 96.81 240 LEU A N 1
ATOM 1763 C CA . LEU A 1 240 ? 11.484 -17.938 -17.156 1 96.81 240 LEU A CA 1
ATOM 1764 C C . LEU A 1 240 ? 11.727 -19.203 -17.984 1 96.81 240 LEU A C 1
ATOM 1766 O O . LEU A 1 240 ? 11.359 -20.312 -17.562 1 96.81 240 LEU A O 1
ATOM 1770 N N . ILE A 1 241 ? 12.352 -19.125 -19.141 1 95.62 241 ILE A N 1
ATOM 1771 C CA . ILE A 1 241 ? 12.461 -20.219 -20.094 1 95.62 241 ILE A CA 1
ATOM 1772 C C . ILE A 1 241 ? 13.758 -20.984 -19.859 1 95.62 241 ILE A C 1
ATOM 1774 O O . ILE A 1 241 ? 13.789 -22.219 -19.984 1 95.62 241 ILE A O 1
ATOM 1778 N N . ASN A 1 242 ? 14.805 -20.25 -19.406 1 95.56 242 ASN A N 1
ATOM 1779 C CA . ASN A 1 242 ? 16.109 -20.891 -19.344 1 95.56 242 ASN A CA 1
ATOM 1780 C C . ASN A 1 242 ? 16.719 -20.797 -17.953 1 95.56 242 ASN A C 1
ATOM 1782 O O . ASN A 1 242 ? 17.906 -20.5 -17.797 1 95.56 242 ASN A O 1
ATOM 1786 N N . PRO A 1 243 ? 15.914 -20.969 -16.938 1 96.62 243 PRO A N 1
ATOM 1787 C CA . PRO A 1 243 ? 16.562 -20.938 -15.617 1 96.62 243 PRO A CA 1
ATOM 1788 C C . PRO A 1 243 ? 17.531 -22.094 -15.414 1 96.62 243 PRO A C 1
ATOM 1790 O O . PRO A 1 243 ? 17.281 -23.219 -15.867 1 96.62 243 PRO A O 1
ATOM 1793 N N . ARG A 1 244 ? 18.656 -21.906 -14.719 1 96.5 244 ARG A N 1
ATOM 1794 C CA . ARG A 1 244 ? 19.625 -22.953 -14.484 1 96.5 244 ARG A CA 1
ATOM 1795 C C . ARG A 1 244 ? 19.156 -23.906 -13.398 1 96.5 244 ARG A C 1
ATOM 1797 O O . ARG A 1 244 ? 19.391 -25.125 -13.469 1 96.5 244 ARG A O 1
ATOM 1804 N N . VAL A 1 245 ? 18.5 -23.469 -12.359 1 96.94 245 VAL A N 1
ATOM 1805 C CA . VAL A 1 245 ? 18 -24.234 -11.219 1 96.94 245 VAL A CA 1
ATOM 1806 C C . VAL A 1 245 ? 19.125 -25.109 -10.672 1 96.94 245 VAL A C 1
ATOM 1808 O O . VAL A 1 245 ? 18.969 -26.328 -10.547 1 96.94 245 VAL A O 1
ATOM 1811 N N . THR A 1 246 ? 20.219 -24.547 -10.211 1 96.06 246 THR A N 1
ATOM 1812 C CA . THR A 1 246 ? 21.344 -25.312 -9.703 1 96.06 246 THR A CA 1
ATOM 1813 C C . THR A 1 246 ? 21.047 -25.875 -8.312 1 96.06 246 THR A C 1
ATOM 1815 O O . THR A 1 246 ? 20.234 -25.297 -7.578 1 96.06 246 THR A O 1
ATOM 1818 N N . PRO A 1 247 ? 21.672 -27.031 -8 1 95.69 247 PRO A N 1
ATOM 1819 C CA . PRO A 1 247 ? 21.5 -27.547 -6.648 1 95.69 247 PRO A CA 1
ATOM 1820 C C . PRO A 1 247 ? 21.875 -26.531 -5.57 1 95.69 247 PRO A C 1
ATOM 1822 O O . PRO A 1 247 ? 21.234 -26.484 -4.512 1 95.69 247 PRO A O 1
ATOM 1825 N N . GLU A 1 248 ? 22.859 -25.75 -5.879 1 93.88 248 GLU A N 1
ATOM 1826 C CA . GLU A 1 248 ? 23.297 -24.75 -4.926 1 93.88 248 GLU A CA 1
ATOM 1827 C C . GLU A 1 248 ? 22.219 -23.688 -4.691 1 93.88 248 GLU A C 1
ATOM 1829 O O . GLU A 1 248 ? 21.938 -23.328 -3.551 1 93.88 248 GLU A O 1
ATOM 1834 N N . GLU A 1 249 ? 21.594 -23.25 -5.719 1 92.88 249 GLU A N 1
ATOM 1835 C CA . GLU A 1 249 ? 20.516 -22.281 -5.602 1 92.88 249 GLU A CA 1
ATOM 1836 C C . GLU A 1 249 ? 19.312 -22.875 -4.848 1 92.88 249 GLU A C 1
ATOM 1838 O O . GLU A 1 249 ? 18.688 -22.188 -4.039 1 92.88 249 GLU A O 1
ATOM 1843 N N . VAL A 1 250 ? 19.031 -24.078 -5.141 1 96.5 250 VAL A N 1
ATOM 1844 C CA . VAL A 1 250 ? 17.922 -24.766 -4.48 1 96.5 250 VAL A CA 1
ATOM 1845 C C . VAL A 1 250 ? 18.203 -24.859 -2.98 1 96.5 250 VAL A C 1
ATOM 1847 O O . VAL A 1 250 ? 17.312 -24.562 -2.168 1 96.5 250 VAL A O 1
ATOM 1850 N N . GLU A 1 251 ? 19.422 -25.234 -2.609 1 95.06 251 GLU A N 1
ATOM 1851 C CA . GLU A 1 251 ? 19.766 -25.344 -1.194 1 95.06 251 GLU A CA 1
ATOM 1852 C C . GLU A 1 251 ? 19.656 -24 -0.496 1 95.06 251 GLU A C 1
ATOM 1854 O O . GLU A 1 251 ? 19.203 -23.922 0.649 1 95.06 251 GLU A O 1
ATOM 1859 N N . GLU A 1 252 ? 20.062 -23.016 -1.222 1 90.25 252 GLU A N 1
ATOM 1860 C CA . GLU A 1 252 ? 19.938 -21.672 -0.671 1 90.25 252 GLU A CA 1
ATOM 1861 C C . GLU A 1 252 ? 18.469 -21.312 -0.407 1 90.25 252 GLU A C 1
ATOM 1863 O O . GLU A 1 252 ? 18.141 -20.734 0.637 1 90.25 252 GLU A O 1
ATOM 1868 N N . GLN A 1 253 ? 17.656 -21.641 -1.32 1 92 253 GLN A N 1
ATOM 1869 C CA . GLN A 1 253 ? 16.25 -21.281 -1.178 1 92 253 GLN A CA 1
ATOM 1870 C C . GLN A 1 253 ? 15.562 -22.172 -0.147 1 92 253 GLN A C 1
ATOM 1872 O O . GLN A 1 253 ? 14.633 -21.734 0.535 1 92 253 GLN A O 1
ATOM 1877 N N . LYS A 1 254 ? 16.016 -23.406 -0.022 1 94.19 254 LYS A N 1
ATOM 1878 C CA . LYS A 1 254 ? 15.531 -24.25 1.066 1 94.19 254 LYS A CA 1
ATOM 1879 C C . LYS A 1 254 ? 15.812 -23.609 2.424 1 94.19 254 LYS A C 1
ATOM 1881 O O . LYS A 1 254 ? 14.977 -23.672 3.328 1 94.19 254 LYS A O 1
ATOM 1886 N N . ALA A 1 255 ? 16.953 -23.031 2.535 1 89.62 255 ALA A N 1
ATOM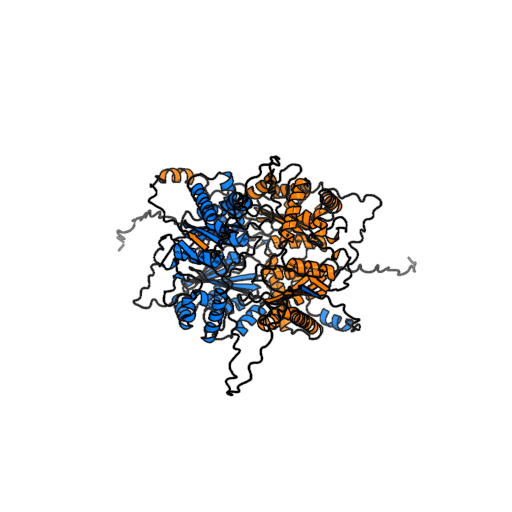 1887 C CA . ALA A 1 255 ? 17.281 -22.344 3.773 1 89.62 255 ALA A CA 1
ATOM 1888 C C . ALA A 1 255 ? 16.328 -21.172 4.023 1 89.62 255 ALA A C 1
ATOM 1890 O O . ALA A 1 255 ? 15.906 -20.953 5.16 1 89.62 255 ALA A O 1
ATOM 1891 N N . VAL A 1 256 ? 16.016 -20.516 2.99 1 84.38 256 VAL A N 1
ATOM 1892 C CA . VAL A 1 256 ? 15.078 -19.406 3.104 1 84.38 256 VAL A CA 1
ATOM 1893 C C . VAL A 1 256 ? 13.719 -19.922 3.57 1 84.38 256 VAL A C 1
ATOM 1895 O O . VAL A 1 256 ? 13.102 -19.344 4.465 1 84.38 256 VAL A O 1
ATOM 1898 N N . ILE A 1 257 ? 13.266 -21 2.955 1 90.12 257 ILE A N 1
ATOM 1899 C CA . ILE A 1 257 ? 12.008 -21.594 3.371 1 90.12 257 ILE A CA 1
ATOM 1900 C C . ILE A 1 257 ? 12.086 -22 4.844 1 90.12 257 ILE A C 1
ATOM 1902 O O . ILE A 1 257 ? 11.125 -21.828 5.594 1 90.12 257 ILE A O 1
ATOM 1906 N N . GLY A 1 258 ? 13.219 -22.484 5.254 1 87.81 258 GLY A N 1
ATOM 1907 C CA . GLY A 1 258 ? 13.414 -22.844 6.652 1 87.81 258 GLY A CA 1
ATOM 1908 C C . GLY A 1 258 ? 13.219 -21.656 7.594 1 87.81 258 GLY A C 1
ATOM 1909 O O . GLY A 1 258 ? 12.539 -21.781 8.609 1 87.81 258 GLY A O 1
ATOM 1910 N N . PHE A 1 259 ? 13.742 -20.578 7.184 1 77.19 259 PHE A N 1
ATOM 1911 C CA . PHE A 1 259 ? 13.602 -19.359 7.992 1 77.19 259 PHE A CA 1
ATOM 1912 C C . PHE A 1 259 ? 12.148 -18.891 8.016 1 77.19 259 PHE A C 1
ATOM 1914 O O . PHE A 1 259 ? 11.656 -18.469 9.062 1 77.19 259 PHE A O 1
ATOM 1921 N N . GLN A 1 260 ? 11.539 -19.016 6.902 1 80.38 260 GLN A N 1
ATOM 1922 C CA . GLN A 1 260 ? 10.141 -18.625 6.816 1 80.38 260 GLN A CA 1
ATOM 1923 C C . GLN A 1 260 ? 9.266 -19.484 7.719 1 80.38 260 GLN A C 1
ATOM 1925 O O . GLN A 1 260 ? 8.305 -19 8.32 1 80.38 260 GLN A O 1
ATOM 1930 N N . LEU A 1 261 ? 9.602 -20.656 7.754 1 82.31 261 LEU A N 1
ATOM 1931 C CA . LEU A 1 261 ? 8.828 -21.609 8.555 1 82.31 261 LEU A CA 1
ATOM 1932 C C . LEU A 1 261 ? 9.008 -21.328 10.047 1 82.31 261 LEU A C 1
ATOM 1934 O O . LEU A 1 261 ? 8.102 -21.562 10.836 1 82.31 261 LEU A O 1
ATOM 1938 N N . GLU A 1 262 ? 10.125 -20.797 10.43 1 74.75 262 GLU A N 1
ATOM 1939 C CA . GLU A 1 262 ? 10.391 -20.469 11.836 1 74.75 262 GLU A CA 1
ATOM 1940 C C . GLU A 1 262 ? 9.578 -19.266 12.289 1 74.75 262 GLU A C 1
ATOM 1942 O O . GLU A 1 262 ? 9.188 -19.188 13.461 1 74.75 262 GLU A O 1
ATOM 1947 N N . ASP A 1 263 ? 9.328 -18.438 11.398 1 72.5 263 ASP A N 1
ATOM 1948 C CA . ASP A 1 263 ? 8.617 -17.219 11.758 1 72.5 263 ASP A CA 1
ATOM 1949 C C . ASP A 1 263 ? 7.402 -17 10.859 1 72.5 263 ASP A C 1
ATOM 1951 O O . ASP A 1 263 ? 7.184 -15.906 10.352 1 72.5 263 ASP A O 1
ATOM 1955 N N . THR A 1 264 ? 6.699 -18.094 10.75 1 75.5 264 THR A N 1
ATOM 1956 C CA . THR A 1 264 ? 5.543 -17.984 9.867 1 75.5 264 THR A CA 1
ATOM 1957 C C . THR A 1 264 ? 4.48 -17.078 10.477 1 75.5 264 THR A C 1
ATOM 1959 O O . THR A 1 264 ? 4.164 -17.188 11.664 1 75.5 264 THR A O 1
ATOM 1962 N N . MET A 1 265 ? 3.971 -16.281 9.648 1 76 265 MET A N 1
ATOM 1963 C CA . MET A 1 265 ? 2.887 -15.414 10.102 1 76 265 MET A CA 1
ATOM 1964 C C . MET A 1 265 ? 1.634 -16.219 10.406 1 76 265 MET A C 1
ATOM 1966 O O . MET A 1 265 ? 1.26 -17.109 9.648 1 76 265 MET A O 1
ATOM 1970 N N . PRO A 1 266 ? 1.011 -15.836 11.469 1 80.19 266 PRO A N 1
ATOM 1971 C CA . PRO A 1 266 ? -0.188 -16.578 11.867 1 80.19 266 PRO A CA 1
ATOM 1972 C C . PRO A 1 266 ? -1.257 -16.609 10.773 1 80.19 266 PRO A C 1
ATOM 1974 O O . PRO A 1 266 ? -1.957 -17.609 10.609 1 80.19 266 PRO A O 1
ATOM 1977 N N . GLU A 1 267 ? -1.355 -15.562 10.062 1 81.5 267 GLU A N 1
ATOM 1978 C CA . GLU A 1 267 ? -2.373 -15.484 9.016 1 81.5 267 GLU A CA 1
ATOM 1979 C C . GLU A 1 267 ? -2.143 -16.547 7.938 1 81.5 267 GLU A C 1
ATOM 1981 O O . GLU A 1 267 ? -3.098 -17.078 7.375 1 81.5 267 GLU A O 1
ATOM 1986 N N . VAL A 1 268 ? -0.916 -16.797 7.645 1 85 268 VAL A N 1
ATOM 1987 C CA . VAL A 1 268 ? -0.572 -17.797 6.652 1 85 268 VAL A CA 1
ATOM 1988 C C . VAL A 1 268 ? -0.94 -19.188 7.18 1 85 268 VAL A C 1
ATOM 1990 O O . VAL A 1 268 ? -1.589 -19.969 6.48 1 85 268 VAL A O 1
ATOM 1993 N N . THR A 1 269 ? -0.555 -19.359 8.391 1 87.75 269 THR A N 1
ATOM 1994 C CA . THR A 1 269 ? -0.865 -20.656 9.008 1 87.75 269 THR A CA 1
ATOM 1995 C C . THR A 1 269 ? -2.373 -20.891 9.039 1 87.75 269 THR A C 1
ATOM 1997 O O . THR A 1 269 ? -2.84 -21.984 8.758 1 87.75 269 THR A O 1
ATOM 2000 N N . MET A 1 270 ? -3.09 -19.859 9.359 1 91 270 MET A N 1
ATOM 2001 C CA . MET A 1 270 ? -4.543 -19.984 9.453 1 91 270 MET A CA 1
ATOM 2002 C C . MET A 1 270 ? -5.148 -20.297 8.086 1 91 270 MET A C 1
ATOM 2004 O O . MET A 1 270 ? -6.027 -21.156 7.98 1 91 270 MET A O 1
ATOM 2008 N N . ARG A 1 271 ? -4.715 -19.656 7.059 1 91.5 271 ARG A N 1
ATOM 2009 C CA . ARG A 1 271 ? -5.25 -19.875 5.719 1 91.5 271 ARG A CA 1
ATOM 2010 C C . ARG A 1 271 ? -4.926 -21.281 5.219 1 91.5 271 ARG A C 1
ATOM 2012 O O . ARG A 1 271 ? -5.785 -21.953 4.648 1 91.5 271 ARG A O 1
ATOM 2019 N N . GLU A 1 272 ? -3.689 -21.688 5.418 1 93.12 272 GLU A N 1
ATOM 2020 C CA . GLU A 1 272 ? -3.301 -23.031 5.02 1 93.12 272 GLU A CA 1
ATOM 2021 C C . GLU A 1 272 ? -4.125 -24.078 5.758 1 93.12 272 GLU A C 1
ATOM 2023 O O . GLU A 1 272 ? -4.594 -25.047 5.148 1 93.12 272 GLU A O 1
ATOM 2028 N N . SER A 1 273 ? -4.297 -23.859 7.035 1 93.62 273 SER A N 1
ATOM 2029 C CA . SER A 1 273 ? -5.043 -24.797 7.852 1 93.62 273 SER A CA 1
ATOM 2030 C C . SER A 1 273 ? -6.504 -24.891 7.41 1 93.62 273 SER A C 1
ATOM 2032 O O . SER A 1 273 ? -7.094 -25.969 7.395 1 93.62 273 SER A O 1
ATOM 2034 N N . LEU A 1 274 ? -7.039 -23.766 7.082 1 95 274 LEU A N 1
ATOM 2035 C CA . LEU A 1 274 ? -8.43 -23.734 6.633 1 95 274 LEU A CA 1
ATOM 2036 C C . LEU A 1 274 ? -8.609 -24.547 5.359 1 95 274 LEU A C 1
ATOM 2038 O O . LEU A 1 274 ? -9.539 -25.359 5.266 1 95 274 LEU A O 1
ATOM 2042 N N . MET A 1 275 ? -7.773 -24.406 4.453 1 95.5 275 MET A N 1
ATOM 2043 C CA . MET A 1 275 ? -7.871 -25.109 3.178 1 95.5 275 MET A CA 1
ATOM 2044 C C . MET A 1 275 ? -7.645 -26.609 3.361 1 95.5 275 MET A C 1
ATOM 2046 O O . MET A 1 275 ? -8.352 -27.422 2.771 1 95.5 275 MET A O 1
ATOM 2050 N N . THR A 1 276 ? -6.66 -26.891 4.156 1 93.75 276 THR A N 1
ATOM 2051 C CA . THR A 1 276 ? -6.367 -28.297 4.41 1 93.75 276 THR A CA 1
ATOM 2052 C C . THR A 1 276 ? -7.551 -29 5.078 1 93.75 276 THR A C 1
ATOM 2054 O O . THR A 1 276 ? -7.871 -30.141 4.758 1 93.75 276 THR A O 1
ATOM 2057 N N . ALA A 1 277 ? -8.188 -28.266 5.965 1 95.19 277 ALA A N 1
ATOM 2058 C CA . ALA A 1 277 ? -9.352 -28.812 6.648 1 95.19 277 ALA A CA 1
ATOM 2059 C C . ALA A 1 277 ? -10.539 -28.922 5.699 1 95.19 277 ALA A C 1
ATOM 2061 O O . ALA A 1 277 ? -11.234 -29.938 5.688 1 95.19 277 ALA A O 1
ATOM 2062 N N . ALA A 1 278 ? -10.766 -27.969 4.906 1 96.38 278 ALA A N 1
ATOM 2063 C CA . ALA A 1 278 ? -11.945 -27.875 4.043 1 96.38 278 ALA A CA 1
ATOM 2064 C C . ALA A 1 278 ? -11.867 -28.891 2.91 1 96.38 278 ALA A C 1
ATOM 2066 O O . ALA A 1 278 ? -12.898 -29.422 2.471 1 96.38 278 ALA A O 1
ATOM 2067 N N . PHE A 1 279 ? -10.695 -29.219 2.443 1 96.19 279 PHE A N 1
ATOM 2068 C CA . PHE A 1 279 ? -10.5 -30.094 1.293 1 96.19 279 PHE A CA 1
ATOM 2069 C C . PHE A 1 279 ? -9.477 -31.172 1.604 1 96.19 279 PHE A C 1
ATOM 2071 O O . PHE A 1 279 ? -8.57 -31.438 0.801 1 96.19 279 PHE A O 1
ATOM 2078 N N . LYS A 1 280 ? -9.656 -31.766 2.646 1 93.5 280 LYS A N 1
ATOM 2079 C CA . LYS A 1 280 ? -8.719 -32.75 3.188 1 93.5 280 LYS A CA 1
ATOM 2080 C C . LYS A 1 280 ? -8.453 -33.875 2.186 1 93.5 280 LYS A C 1
ATOM 2082 O O . LYS A 1 280 ? -9.391 -34.469 1.664 1 93.5 280 LYS A O 1
ATOM 2087 N N . GLY A 1 281 ? -7.184 -34.031 1.926 1 90.88 281 GLY A N 1
ATOM 2088 C CA . GLY A 1 281 ? -6.77 -35.156 1.089 1 90.88 281 GLY A CA 1
ATOM 2089 C C . GLY A 1 281 ? -6.934 -34.875 -0.394 1 90.88 281 GLY A C 1
ATOM 2090 O O . GLY A 1 281 ? -6.734 -35.75 -1.222 1 90.88 281 GLY A O 1
ATOM 2091 N N . GLN A 1 282 ? -7.375 -33.781 -0.711 1 94.12 282 GLN A N 1
ATOM 2092 C CA . GLN A 1 282 ? -7.59 -33.406 -2.104 1 94.12 282 GLN A CA 1
ATOM 2093 C C . GLN A 1 282 ? -6.527 -32.406 -2.576 1 94.12 282 GLN A C 1
ATOM 2095 O O . GLN A 1 282 ? -5.867 -31.766 -1.76 1 94.12 282 GLN A O 1
ATOM 2100 N N . PRO A 1 283 ? -6.348 -32.312 -3.863 1 94.25 283 PRO A N 1
ATOM 2101 C CA . PRO A 1 283 ? -5.344 -31.375 -4.402 1 94.25 283 PRO A CA 1
ATOM 2102 C C . PRO A 1 283 ? -5.531 -29.938 -3.902 1 94.25 283 PRO A C 1
ATOM 2104 O O . PRO A 1 283 ? -4.555 -29.281 -3.549 1 94.25 283 PRO A O 1
ATOM 2107 N N . LEU A 1 284 ? -6.738 -29.531 -3.787 1 94.94 284 LEU A N 1
ATOM 2108 C CA . LEU A 1 284 ? -7 -28.156 -3.355 1 94.94 284 LEU A CA 1
ATOM 2109 C C . LEU A 1 284 ? -6.629 -27.969 -1.887 1 94.94 284 LEU A C 1
ATOM 2111 O O . LEU A 1 284 ? -6.43 -26.844 -1.432 1 94.94 284 LEU A O 1
ATOM 2115 N N . GLY A 1 285 ? -6.559 -28.984 -1.146 1 94.69 285 GLY A N 1
ATOM 2116 C CA . GLY A 1 285 ? -6.184 -28.938 0.257 1 94.69 285 GLY A CA 1
ATOM 2117 C C . GLY A 1 285 ? -4.684 -28.984 0.475 1 94.69 285 GLY A C 1
ATOM 2118 O O . GLY A 1 285 ? -4.207 -28.781 1.594 1 94.69 285 GLY A O 1
ATOM 2119 N N . ARG A 1 286 ? -3.949 -29.281 -0.543 1 94.19 286 ARG A N 1
ATOM 2120 C CA . ARG A 1 286 ? -2.494 -29.312 -0.434 1 94.19 286 ARG A CA 1
ATOM 2121 C C . ARG A 1 286 ? -1.944 -27.922 -0.103 1 94.19 286 ARG A C 1
ATOM 2123 O O . ARG A 1 286 ? -2.355 -26.922 -0.699 1 94.19 286 ARG A O 1
ATOM 2130 N N . PRO A 1 287 ? -1.056 -27.859 0.863 1 94.5 287 PRO A N 1
ATOM 2131 C CA . PRO A 1 287 ? -0.515 -26.547 1.213 1 94.5 287 PRO A CA 1
ATOM 2132 C C . PRO A 1 287 ? 0.341 -25.953 0.1 1 94.5 287 PRO A C 1
ATOM 2134 O O . PRO A 1 287 ? 1.048 -26.672 -0.602 1 94.5 287 PRO A O 1
ATOM 2137 N N . TYR A 1 288 ? 0.193 -24.703 -0.073 1 94.88 288 TYR A N 1
ATOM 2138 C CA . TYR A 1 288 ? 1.122 -24 -0.952 1 94.88 288 TYR A CA 1
ATOM 2139 C C . TYR A 1 288 ? 2.471 -23.812 -0.27 1 94.88 288 TYR A C 1
ATOM 2141 O O . TYR A 1 288 ? 3.52 -24.031 -0.88 1 94.88 288 TYR A O 1
ATOM 2149 N N . TRP A 1 289 ? 2.389 -23.328 0.962 1 94.88 289 TRP A N 1
ATOM 2150 C CA . TRP A 1 289 ? 3.617 -23.172 1.734 1 94.88 289 TRP A CA 1
ATOM 2151 C C . TRP A 1 289 ? 4.227 -24.547 2.055 1 94.88 289 TRP A C 1
ATOM 2153 O O . TRP A 1 289 ? 3.531 -25.438 2.527 1 94.88 289 TRP A O 1
ATOM 2163 N N . CYS A 1 290 ? 5.477 -24.672 1.807 1 95.94 290 CYS A N 1
ATOM 2164 C CA . CYS A 1 290 ? 6.18 -25.922 2.029 1 95.94 290 CYS A CA 1
ATOM 2165 C C . CYS A 1 290 ? 6.145 -26.312 3.504 1 95.94 290 CYS A C 1
ATOM 2167 O O . CYS A 1 290 ? 6.613 -25.562 4.359 1 95.94 290 CYS A O 1
ATOM 2169 N N . PRO A 1 291 ? 5.57 -27.469 3.785 1 93.5 291 PRO A N 1
ATOM 2170 C CA . PRO A 1 291 ? 5.613 -27.922 5.176 1 93.5 291 PRO A CA 1
ATOM 2171 C C . PRO A 1 291 ? 7.02 -28.328 5.621 1 93.5 291 PRO A C 1
ATOM 2173 O O . PRO A 1 291 ? 7.855 -28.688 4.789 1 93.5 291 PRO A O 1
ATOM 2176 N N . LYS A 1 292 ? 7.223 -28.328 6.902 1 92.69 292 LYS A N 1
ATOM 2177 C CA . LYS A 1 292 ? 8.523 -28.672 7.48 1 92.69 292 LYS A CA 1
ATOM 2178 C C . LYS A 1 292 ? 8.961 -30.078 7.078 1 92.69 292 LYS A C 1
ATOM 2180 O O . LYS A 1 292 ? 10.141 -30.297 6.793 1 92.69 292 LYS A O 1
ATOM 2185 N N . SER A 1 293 ? 8.055 -30.984 6.988 1 94.19 293 SER A N 1
ATOM 2186 C CA . SER A 1 293 ? 8.352 -32.375 6.68 1 94.19 293 SER A CA 1
ATOM 2187 C C . SER A 1 293 ? 8.797 -32.531 5.23 1 94.19 293 SER A C 1
ATOM 2189 O O . SER A 1 293 ? 9.523 -33.5 4.898 1 94.19 293 SER A O 1
ATOM 2191 N N . ALA A 1 294 ? 8.391 -31.656 4.359 1 96.5 294 ALA A N 1
ATOM 2192 C CA . ALA A 1 294 ? 8.688 -31.781 2.936 1 96.5 294 ALA A CA 1
ATOM 2193 C C . ALA A 1 294 ? 9.984 -31.047 2.582 1 96.5 294 ALA A C 1
ATOM 2195 O O . ALA A 1 294 ? 10.594 -31.328 1.544 1 96.5 294 ALA A O 1
ATOM 2196 N N . LEU A 1 295 ? 10.445 -30.156 3.389 1 96.94 295 LEU A N 1
ATOM 2197 C CA . LEU A 1 295 ? 11.547 -29.25 3.1 1 96.94 295 LEU A CA 1
ATOM 2198 C C . LEU A 1 295 ? 12.812 -30.016 2.738 1 96.94 295 LEU A C 1
ATOM 2200 O O . LEU A 1 295 ? 13.438 -29.734 1.711 1 96.94 295 LEU A O 1
ATOM 2204 N N . PRO A 1 296 ? 13.18 -31.062 3.51 1 96.31 296 PRO A N 1
ATOM 2205 C CA . PRO A 1 296 ? 14.43 -31.766 3.195 1 96.31 296 PRO A CA 1
ATOM 2206 C C . PRO A 1 296 ? 14.367 -32.531 1.876 1 96.31 296 PRO A C 1
ATOM 2208 O O . PRO A 1 296 ? 15.406 -32.844 1.293 1 96.31 296 PRO A O 1
ATOM 2211 N N . LYS A 1 297 ? 13.203 -32.812 1.401 1 96.5 297 LYS A N 1
ATOM 2212 C CA . LYS A 1 297 ? 13.031 -33.656 0.23 1 96.5 297 LYS A CA 1
ATOM 2213 C C . LYS A 1 297 ? 13.055 -32.844 -1.057 1 96.5 297 LYS A C 1
ATOM 2215 O O . LYS A 1 297 ? 13.148 -33.375 -2.152 1 96.5 297 LYS A O 1
ATOM 2220 N N . LEU A 1 298 ? 12.977 -31.531 -0.959 1 97.62 298 LEU A N 1
ATOM 2221 C CA . LEU A 1 298 ? 12.93 -30.688 -2.141 1 97.62 298 LEU A CA 1
ATOM 2222 C C . LEU A 1 298 ? 14.242 -30.75 -2.91 1 97.62 298 LEU A C 1
ATOM 2224 O O . LEU A 1 298 ? 15.32 -30.734 -2.311 1 97.62 298 LEU A O 1
ATOM 2228 N N . GLU A 1 299 ? 14.117 -30.875 -4.273 1 96.94 299 GLU A N 1
ATOM 2229 C CA . GLU A 1 299 ? 15.289 -31 -5.141 1 96.94 299 GLU A CA 1
ATOM 2230 C C . GLU A 1 299 ? 15.109 -30.203 -6.43 1 96.94 299 GLU A C 1
ATOM 2232 O O . GLU A 1 299 ? 13.984 -29.891 -6.82 1 96.94 299 GLU A O 1
ATOM 2237 N N . ALA A 1 300 ? 16.266 -30 -7.023 1 97.44 300 ALA A N 1
ATOM 2238 C CA . ALA A 1 300 ? 16.281 -29.25 -8.281 1 97.44 300 ALA A CA 1
ATOM 2239 C C . ALA A 1 300 ? 15.461 -29.953 -9.352 1 97.44 300 ALA A C 1
ATOM 2241 O O . ALA A 1 300 ? 14.742 -29.312 -10.117 1 97.44 300 ALA A O 1
ATOM 2242 N N . ASN A 1 301 ? 15.562 -31.219 -9.359 1 96.56 301 ASN A N 1
ATOM 2243 C CA . ASN A 1 301 ? 14.859 -31.984 -10.375 1 96.56 301 ASN A CA 1
ATOM 2244 C C . ASN A 1 301 ? 13.344 -31.844 -10.25 1 96.56 301 ASN A C 1
ATOM 2246 O O . ASN A 1 301 ? 12.625 -31.875 -11.25 1 96.56 301 ASN A O 1
ATOM 2250 N N . MET A 1 302 ? 12.844 -31.719 -9.062 1 96.56 302 MET A N 1
ATOM 2251 C CA . MET A 1 302 ? 11.414 -31.5 -8.852 1 96.56 302 MET A CA 1
ATOM 2252 C C . MET A 1 302 ? 10.953 -30.203 -9.5 1 96.56 302 MET A C 1
ATOM 2254 O O . MET A 1 302 ? 9.898 -30.172 -10.141 1 96.56 302 MET A O 1
ATOM 2258 N N . VAL A 1 303 ? 11.781 -29.156 -9.344 1 96.69 303 VAL A N 1
ATOM 2259 C CA . VAL A 1 303 ? 11.477 -27.859 -9.93 1 96.69 303 VAL A CA 1
ATOM 2260 C C . VAL A 1 303 ? 11.5 -27.969 -11.453 1 96.69 303 VAL A C 1
ATOM 2262 O O . VAL A 1 303 ? 10.57 -27.516 -12.125 1 96.69 303 VAL A O 1
ATOM 2265 N N . ARG A 1 304 ? 12.523 -28.609 -11.992 1 95.94 304 ARG A N 1
ATOM 2266 C CA . ARG A 1 304 ? 12.672 -28.75 -13.438 1 95.94 304 ARG A CA 1
ATOM 2267 C C . ARG A 1 304 ? 11.516 -29.531 -14.039 1 95.94 304 ARG A C 1
ATOM 2269 O O . ARG A 1 304 ? 10.953 -29.141 -15.062 1 95.94 304 ARG A O 1
ATOM 2276 N N . SER A 1 305 ? 11.203 -30.594 -13.406 1 95.06 305 SER A N 1
ATOM 2277 C CA . SER A 1 305 ? 10.148 -31.469 -13.898 1 95.06 305 SER A CA 1
ATOM 2278 C C . SER A 1 305 ? 8.789 -30.781 -13.859 1 95.06 305 SER A C 1
ATOM 2280 O O . SER A 1 305 ? 7.992 -30.906 -14.789 1 95.06 305 SER A O 1
ATOM 2282 N N . PHE A 1 306 ? 8.523 -30.078 -12.781 1 96.12 306 PHE A N 1
ATOM 2283 C CA . PHE A 1 306 ? 7.254 -29.375 -12.656 1 96.12 306 PHE A CA 1
ATOM 2284 C C . PHE A 1 306 ? 7.109 -28.328 -13.75 1 96.12 306 PHE A C 1
ATOM 2286 O O . PHE A 1 306 ? 6.055 -28.219 -14.375 1 96.12 306 PHE A O 1
ATOM 2293 N N . ARG A 1 307 ? 8.133 -27.547 -13.93 1 94.94 307 ARG A N 1
ATOM 2294 C CA . ARG A 1 307 ? 8.117 -26.516 -14.961 1 94.94 307 ARG A CA 1
ATOM 2295 C C . ARG A 1 307 ? 7.902 -27.125 -16.344 1 94.94 307 ARG A C 1
ATOM 2297 O O . ARG A 1 307 ? 7.086 -26.625 -17.125 1 94.94 307 ARG A O 1
ATOM 2304 N N . LYS A 1 308 ? 8.695 -28.156 -16.656 1 92.62 308 LYS A N 1
ATOM 2305 C CA . LYS A 1 308 ? 8.594 -28.797 -17.953 1 92.62 308 LYS A CA 1
ATOM 2306 C C . LYS A 1 308 ? 7.168 -29.266 -18.219 1 92.62 308 LYS A C 1
ATOM 2308 O O . LYS A 1 308 ? 6.668 -29.141 -19.344 1 92.62 308 LYS A O 1
ATOM 2313 N N . ARG A 1 309 ? 6.555 -29.688 -17.219 1 91.69 309 ARG A N 1
ATOM 2314 C CA . ARG A 1 309 ? 5.227 -30.266 -17.359 1 91.69 309 ARG A CA 1
ATOM 2315 C C . ARG A 1 309 ? 4.156 -29.188 -17.453 1 91.69 309 ARG A C 1
ATOM 2317 O O . ARG A 1 309 ? 3.186 -29.328 -18.203 1 91.69 309 ARG A O 1
ATOM 2324 N N . HIS A 1 310 ? 4.336 -28.094 -16.719 1 93.81 310 HIS A N 1
ATOM 2325 C CA . HIS A 1 310 ? 3.174 -27.234 -16.516 1 93.81 310 HIS A CA 1
ATOM 2326 C C . HIS A 1 310 ? 3.391 -25.859 -17.125 1 93.81 310 HIS A C 1
ATOM 2328 O O . HIS A 1 310 ? 2.434 -25.109 -17.328 1 93.81 310 HIS A O 1
ATOM 2334 N N . PHE A 1 311 ? 4.621 -25.453 -17.359 1 94.94 311 PHE A N 1
ATOM 2335 C CA . PHE A 1 311 ? 4.895 -24.156 -17.969 1 94.94 311 PHE A CA 1
ATOM 2336 C C . PHE A 1 311 ? 4.875 -24.266 -19.5 1 94.94 311 PHE A C 1
ATOM 2338 O O . PHE A 1 311 ? 5.902 -24.078 -20.141 1 94.94 311 PHE A O 1
ATOM 2345 N N . THR A 1 312 ? 3.697 -24.484 -20.047 1 94.62 312 THR A N 1
ATOM 2346 C CA . THR A 1 312 ? 3.465 -24.625 -21.469 1 94.62 312 THR A CA 1
ATOM 2347 C C . THR A 1 312 ? 2.691 -23.422 -22.016 1 94.62 312 THR A C 1
ATOM 2349 O O . THR A 1 312 ? 1.937 -22.781 -21.281 1 94.62 312 THR A O 1
ATOM 2352 N N . PRO A 1 313 ? 2.912 -23.109 -23.281 1 95.5 313 PRO A N 1
ATOM 2353 C CA . PRO A 1 313 ? 2.279 -21.906 -23.828 1 95.5 313 PRO A CA 1
ATOM 2354 C C . PRO A 1 313 ? 0.763 -21.906 -23.656 1 95.5 313 PRO A C 1
ATOM 2356 O O . PRO A 1 313 ? 0.167 -20.859 -23.406 1 95.5 313 PRO A O 1
ATOM 2359 N N . GLY A 1 314 ? 0.146 -23.062 -23.75 1 93.38 314 GLY A N 1
ATOM 2360 C CA . GLY A 1 314 ? -1.301 -23.141 -23.625 1 93.38 314 GLY A CA 1
ATOM 2361 C C . GLY A 1 314 ? -1.794 -22.812 -22.234 1 93.38 314 GLY A C 1
ATOM 2362 O O . GLY A 1 314 ? -2.965 -22.484 -22.047 1 93.38 314 GLY A O 1
ATOM 2363 N N . LYS A 1 315 ? -0.922 -22.859 -21.266 1 95.38 315 LYS A N 1
ATOM 2364 C CA . LYS A 1 315 ? -1.28 -22.594 -19.875 1 95.38 315 LYS A CA 1
ATOM 2365 C C . LYS A 1 315 ? -0.766 -21.234 -19.422 1 95.38 315 LYS A C 1
ATOM 2367 O O . LYS A 1 315 ? -0.781 -20.922 -18.219 1 95.38 315 LYS A O 1
ATOM 2372 N N . MET A 1 316 ? -0.297 -20.469 -20.375 1 97.31 316 MET A N 1
ATOM 2373 C CA . MET A 1 316 ? 0.345 -19.203 -20 1 97.31 316 MET A CA 1
ATOM 2374 C C . MET A 1 316 ? -0.312 -18.031 -20.719 1 97.31 316 MET A C 1
ATOM 2376 O O . MET A 1 316 ? -0.872 -18.203 -21.812 1 97.31 316 MET A O 1
ATOM 2380 N N . VAL A 1 317 ? -0.261 -16.906 -20.125 1 98.56 317 VAL A N 1
ATOM 2381 C CA . VAL A 1 317 ? -0.663 -15.625 -20.688 1 98.56 317 VAL A CA 1
ATOM 2382 C C . VAL A 1 317 ? 0.438 -14.586 -20.469 1 98.56 317 VAL A C 1
ATOM 2384 O O . VAL A 1 317 ? 0.942 -14.438 -19.359 1 98.56 317 VAL A O 1
ATOM 2387 N N . LEU A 1 318 ? 0.922 -14.039 -21.547 1 98.81 318 LEU A N 1
ATOM 2388 C CA . LEU A 1 318 ? 1.706 -12.82 -21.438 1 98.81 318 LEU A CA 1
ATOM 2389 C C . LEU A 1 318 ? 0.796 -11.602 -21.312 1 98.81 318 LEU A C 1
ATOM 2391 O O . LEU A 1 318 ? 0.193 -11.172 -22.297 1 98.81 318 LEU A O 1
ATOM 2395 N N . ALA A 1 319 ? 0.703 -11.094 -20.125 1 98.69 319 ALA A N 1
ATOM 2396 C CA . ALA A 1 319 ? -0.189 -9.969 -19.859 1 98.69 319 ALA A CA 1
ATOM 2397 C C . ALA A 1 319 ? 0.598 -8.672 -19.703 1 98.69 319 ALA A C 1
ATOM 2399 O O . ALA A 1 319 ? 1.769 -8.695 -19.312 1 98.69 319 ALA A O 1
ATOM 2400 N N . GLY A 1 320 ? -0.055 -7.52 -20.031 1 98.12 320 GLY A N 1
ATOM 2401 C CA . GLY A 1 320 ? 0.594 -6.223 -19.922 1 98.12 320 GLY A CA 1
ATOM 2402 C C . GLY A 1 320 ? -0.376 -5.098 -19.609 1 98.12 320 GLY A C 1
ATOM 2403 O O . GLY A 1 320 ? -1.488 -5.07 -20.141 1 98.12 320 GLY A O 1
ATOM 2404 N N . ALA A 1 321 ? -0.001 -4.25 -18.766 1 95.5 321 ALA A N 1
ATOM 2405 C CA . ALA A 1 321 ? -0.661 -2.975 -18.484 1 95.5 321 ALA A CA 1
ATOM 2406 C C . ALA A 1 321 ? 0.265 -1.8 -18.781 1 95.5 321 ALA A C 1
ATOM 2408 O O . ALA A 1 321 ? 1.389 -1.741 -18.281 1 95.5 321 ALA A O 1
ATOM 2409 N N . GLY A 1 322 ? -0.224 -0.918 -19.641 1 91.56 322 GLY A N 1
ATOM 2410 C CA . GLY A 1 322 ? 0.604 0.208 -20.031 1 91.56 322 GLY A CA 1
ATOM 2411 C C . GLY A 1 322 ? 1.561 -0.124 -21.172 1 91.56 322 GLY A C 1
ATOM 2412 O O . GLY A 1 322 ? 2.66 0.429 -21.234 1 91.56 322 GLY A O 1
ATOM 2413 N N . VAL A 1 323 ? 1.127 -1.043 -21.938 1 94.69 323 VAL A N 1
ATOM 2414 C CA . VAL A 1 323 ? 1.947 -1.492 -23.047 1 94.69 323 VAL A CA 1
ATOM 2415 C C . VAL A 1 323 ? 1.118 -1.488 -24.328 1 94.69 323 VAL A C 1
ATOM 2417 O O . VAL A 1 323 ? -0.067 -1.828 -24.312 1 94.69 323 VAL A O 1
ATOM 2420 N N . ASP A 1 324 ? 1.782 -1.07 -25.391 1 93.62 324 ASP A N 1
ATOM 2421 C CA . ASP A 1 324 ? 1.146 -1.227 -26.688 1 93.62 324 ASP A CA 1
ATOM 2422 C C . ASP A 1 324 ? 0.957 -2.701 -27.031 1 93.62 324 ASP A C 1
ATOM 2424 O O . ASP A 1 324 ? 1.895 -3.494 -26.938 1 93.62 324 ASP A O 1
ATOM 2428 N N . HIS A 1 325 ? -0.218 -3.035 -27.469 1 96.62 325 HIS A N 1
ATOM 2429 C CA . HIS A 1 325 ? -0.554 -4.441 -27.672 1 96.62 325 HIS A CA 1
ATOM 2430 C C . HIS A 1 325 ? 0.285 -5.051 -28.797 1 96.62 325 HIS A C 1
ATOM 2432 O O . HIS A 1 325 ? 0.838 -6.141 -28.641 1 96.62 325 HIS A O 1
ATOM 2438 N N . ASP A 1 326 ? 0.353 -4.348 -29.891 1 97.31 326 ASP A N 1
ATOM 2439 C CA . ASP A 1 326 ? 1.093 -4.883 -31.031 1 97.31 326 ASP A CA 1
ATOM 2440 C C . ASP A 1 326 ? 2.564 -5.086 -30.672 1 97.31 326 ASP A C 1
ATOM 2442 O O . ASP A 1 326 ? 3.178 -6.07 -31.094 1 97.31 326 ASP A O 1
ATOM 2446 N N . GLU A 1 327 ? 3.043 -4.188 -29.922 1 97.44 327 GLU A N 1
ATOM 2447 C CA . GLU A 1 327 ? 4.434 -4.312 -29.484 1 97.44 327 GLU A CA 1
ATOM 2448 C C . GLU A 1 327 ? 4.621 -5.512 -28.562 1 97.44 327 GLU A C 1
ATOM 2450 O O . GLU A 1 327 ? 5.594 -6.258 -28.688 1 97.44 327 GLU A O 1
ATOM 2455 N N . LEU A 1 328 ? 3.721 -5.707 -27.688 1 98.5 328 LEU A N 1
ATOM 2456 C CA . LEU A 1 328 ? 3.824 -6.84 -26.766 1 98.5 328 LEU A CA 1
ATOM 2457 C C . LEU A 1 328 ? 3.674 -8.156 -27.516 1 98.5 328 LEU A C 1
ATOM 2459 O O . LEU A 1 328 ? 4.34 -9.141 -27.188 1 98.5 328 LEU A O 1
ATOM 2463 N N . VAL A 1 329 ? 2.814 -8.172 -28.531 1 98.69 329 VAL A N 1
ATOM 2464 C CA . VAL A 1 329 ? 2.641 -9.359 -29.359 1 98.69 329 VAL A CA 1
ATOM 2465 C C . VAL A 1 329 ? 3.941 -9.664 -30.094 1 98.69 329 VAL A C 1
ATOM 2467 O O . VAL A 1 329 ? 4.383 -10.82 -30.125 1 98.69 329 VAL A O 1
ATOM 2470 N N . ARG A 1 330 ? 4.496 -8.609 -30.656 1 98.62 330 ARG A N 1
ATOM 2471 C CA . ARG A 1 330 ? 5.762 -8.773 -31.359 1 98.62 330 ARG A CA 1
ATOM 2472 C C . ARG A 1 330 ? 6.828 -9.359 -30.438 1 98.62 330 ARG A C 1
ATOM 2474 O O . ARG A 1 330 ? 7.492 -10.336 -30.781 1 98.62 330 ARG A O 1
ATOM 2481 N N . LEU A 1 331 ? 6.949 -8.805 -29.312 1 98.69 331 LEU A N 1
ATOM 2482 C CA . LEU A 1 331 ? 7.961 -9.242 -28.359 1 98.69 331 LEU A CA 1
ATOM 2483 C C . LEU A 1 331 ? 7.629 -10.633 -27.812 1 98.69 331 LEU A C 1
ATOM 2485 O O . LEU A 1 331 ? 8.531 -11.445 -27.578 1 98.69 331 LEU A O 1
ATOM 2489 N N . GLY A 1 332 ? 6.352 -10.906 -27.578 1 98.62 332 GLY A N 1
ATOM 2490 C CA . GLY A 1 332 ? 5.938 -12.25 -27.188 1 98.62 332 GLY A CA 1
ATOM 2491 C C . GLY A 1 332 ? 6.34 -13.312 -28.188 1 98.62 332 GLY A C 1
ATOM 2492 O O . GLY A 1 332 ? 6.844 -14.367 -27.812 1 98.62 332 GLY A O 1
ATOM 2493 N N . ASN A 1 333 ? 6.121 -12.961 -29.422 1 98.31 333 ASN A N 1
ATOM 2494 C CA . ASN A 1 333 ? 6.5 -13.898 -30.484 1 98.31 333 ASN A CA 1
ATOM 2495 C C . ASN A 1 333 ? 8.016 -14.07 -30.547 1 98.31 333 ASN A C 1
ATOM 2497 O O . ASN A 1 333 ? 8.508 -15.188 -30.703 1 98.31 333 ASN A O 1
ATOM 2501 N N . LYS A 1 334 ? 8.703 -13.008 -30.406 1 98.44 334 LYS A N 1
ATOM 2502 C CA . LYS A 1 334 ? 10.164 -13.016 -30.531 1 98.44 334 LYS A CA 1
ATOM 2503 C C . LYS A 1 334 ? 10.797 -13.836 -29.406 1 98.44 334 LYS A C 1
ATOM 2505 O O . LYS A 1 334 ? 11.711 -14.625 -29.656 1 98.44 334 LYS A O 1
ATOM 2510 N N . TYR A 1 335 ? 10.289 -13.68 -28.219 1 98.25 335 TYR A N 1
ATOM 2511 C CA . TYR A 1 335 ? 11.047 -14.211 -27.078 1 98.25 335 TYR A CA 1
ATOM 2512 C C . TYR A 1 335 ? 10.375 -15.445 -26.5 1 98.25 335 TYR A C 1
ATOM 2514 O O . TYR A 1 335 ? 11.023 -16.266 -25.844 1 98.25 335 TYR A O 1
ATOM 2522 N N . PHE A 1 336 ? 9.078 -15.633 -26.688 1 97.75 336 PHE A N 1
ATOM 2523 C CA . PHE A 1 336 ? 8.359 -16.75 -26.094 1 97.75 336 PHE A CA 1
ATOM 2524 C C . PHE A 1 336 ? 7.82 -17.688 -27.172 1 97.75 336 PHE A C 1
ATOM 2526 O O . PHE A 1 336 ? 7.273 -18.75 -26.875 1 97.75 336 PHE A O 1
ATOM 2533 N N . GLY A 1 337 ? 7.934 -17.312 -28.391 1 96.12 337 GLY A N 1
ATOM 2534 C CA . GLY A 1 337 ? 7.352 -18.047 -29.5 1 96.12 337 GLY A CA 1
ATOM 2535 C C . GLY A 1 337 ? 7.934 -19.438 -29.656 1 96.12 337 GLY A C 1
ATOM 2536 O O . GLY A 1 337 ? 7.301 -20.328 -30.234 1 96.12 337 GLY A O 1
ATOM 2537 N N . GLY A 1 338 ? 9.125 -19.688 -29.141 1 93.56 338 GLY A N 1
ATOM 2538 C CA . GLY A 1 338 ? 9.805 -20.969 -29.266 1 93.56 338 GLY A CA 1
ATOM 2539 C C . GLY A 1 338 ? 9.422 -21.953 -28.172 1 93.56 338 GLY A C 1
ATOM 2540 O O . GLY A 1 338 ? 9.852 -23.109 -28.203 1 93.56 338 GLY A O 1
ATOM 2541 N N . LEU A 1 339 ? 8.648 -21.5 -27.266 1 92.62 339 LEU A N 1
ATOM 2542 C CA . LEU A 1 339 ? 8.211 -22.406 -26.203 1 92.62 339 LEU A CA 1
ATOM 2543 C C . LEU A 1 339 ? 7.379 -23.547 -26.781 1 92.62 339 LEU A C 1
ATOM 2545 O O . LEU A 1 339 ? 6.484 -23.328 -27.594 1 92.62 339 LEU A O 1
ATOM 2549 N N . GLU A 1 340 ? 7.824 -24.766 -26.516 1 84.25 340 GLU A N 1
ATOM 2550 C CA . GLU A 1 340 ? 7.16 -25.953 -27.047 1 84.25 340 GLU A CA 1
ATOM 2551 C C . GLU A 1 340 ? 5.996 -26.391 -26.156 1 84.25 340 GLU A C 1
ATOM 2553 O O . GLU A 1 340 ? 6.055 -26.234 -24.938 1 84.25 340 GLU A O 1
ATOM 2558 N N . ALA A 1 341 ? 5.023 -26.672 -26.922 1 71.19 341 ALA A N 1
ATOM 2559 C CA . ALA A 1 341 ? 3.93 -27.312 -26.203 1 71.19 341 ALA A CA 1
ATOM 2560 C C . ALA A 1 341 ? 4.305 -28.734 -25.797 1 71.19 341 ALA A C 1
ATOM 2562 O O . ALA A 1 341 ? 5.094 -29.391 -26.469 1 71.19 341 ALA A O 1
ATOM 2563 N N . VAL A 1 342 ? 4.633 -29.094 -24.672 1 57.91 342 VAL A N 1
ATOM 2564 C CA . VAL A 1 342 ? 4.906 -30.484 -24.344 1 57.91 342 VAL A CA 1
ATOM 2565 C C . VAL A 1 342 ? 3.979 -31.406 -25.141 1 57.91 342 VAL A C 1
ATOM 2567 O O . VAL A 1 342 ? 2.766 -31.188 -25.172 1 57.91 342 VAL A O 1
ATOM 2570 N N . GLU A 1 343 ? 4.551 -31.938 -26.312 1 49.44 343 GLU A N 1
ATOM 2571 C CA . GLU A 1 343 ? 3.84 -33.031 -26.984 1 49.44 343 GLU A CA 1
ATOM 2572 C C . GLU A 1 343 ? 3.094 -33.906 -26 1 49.44 343 GLU A C 1
ATOM 2574 O O . GLU A 1 343 ? 3.549 -34.094 -24.859 1 49.44 343 GLU A O 1
ATOM 2579 N N . GLY A 1 344 ? 1.825 -34.031 -26.078 1 42.28 344 GLY A N 1
ATOM 2580 C CA . GLY A 1 344 ? 1.12 -35.125 -25.422 1 42.28 344 GLY A CA 1
ATOM 2581 C C . GLY A 1 344 ? 1.925 -36.406 -25.344 1 42.28 344 GLY A C 1
ATOM 2582 O O . GLY A 1 344 ? 2.105 -37.094 -26.359 1 42.28 344 GLY A O 1
ATOM 2583 N N . GLY A 1 345 ? 3.156 -36.562 -24.953 1 34.84 345 GLY A N 1
ATOM 2584 C CA . GLY A 1 345 ? 3.465 -38 -24.938 1 34.84 345 GLY A CA 1
ATOM 2585 C C . GLY A 1 345 ? 2.229 -38.875 -24.953 1 34.84 345 GLY A C 1
ATOM 2586 O O . GLY A 1 345 ? 1.126 -38.406 -24.656 1 34.84 345 GLY A O 1
ATOM 2587 N N . ASN A 1 346 ? 2.373 -40.25 -25.641 1 32.62 346 ASN A N 1
ATOM 2588 C CA . ASN A 1 346 ? 1.29 -41.219 -25.656 1 32.62 346 ASN A CA 1
ATOM 2589 C C . ASN A 1 346 ? 0.359 -41.031 -24.469 1 32.62 346 ASN A C 1
ATOM 2591 O O . ASN A 1 346 ? -0.824 -40.719 -24.641 1 32.62 346 ASN A O 1
ATOM 2595 N N . GLY A 1 347 ? 0.475 -42.219 -23.5 1 31.86 347 GLY A N 1
ATOM 2596 C CA . GLY A 1 347 ? -0.349 -42.906 -22.516 1 31.86 347 GLY A CA 1
ATOM 2597 C C . GLY A 1 347 ? -0.754 -42 -21.359 1 31.86 347 GLY A C 1
ATOM 2598 O O . GLY A 1 347 ? -1.816 -42.188 -20.75 1 31.86 347 GLY A O 1
ATOM 2599 N N . ASP A 1 348 ? 0.301 -41.625 -20.531 1 31.67 348 ASP A N 1
ATOM 2600 C CA . ASP A 1 348 ? -0.3 -41.188 -19.281 1 31.67 348 ASP A CA 1
ATOM 2601 C C . ASP A 1 348 ? -1.089 -39.906 -19.484 1 31.67 348 ASP A C 1
ATOM 2603 O O . ASP A 1 348 ? -0.521 -38.875 -19.859 1 31.67 348 ASP A O 1
ATOM 2607 N N . VAL A 1 349 ? -2.086 -39.812 -20.328 1 35.12 349 VAL A N 1
ATOM 2608 C CA . VAL A 1 349 ? -3.34 -39.062 -20.234 1 35.12 349 VAL A CA 1
ATOM 2609 C C . VAL A 1 349 ? -3.428 -38.375 -18.875 1 35.12 349 VAL A C 1
ATOM 2611 O O . VAL A 1 349 ? -3.863 -38.969 -17.891 1 35.12 349 VAL A O 1
ATOM 2614 N N . VAL A 1 350 ? -2.465 -38.094 -18.359 1 35.69 350 VAL A N 1
ATOM 2615 C CA . VAL A 1 350 ? -2.844 -37.281 -17.203 1 35.69 350 VAL A CA 1
ATOM 2616 C C . VAL A 1 350 ? -4.031 -36.375 -17.578 1 35.69 350 VAL A C 1
ATOM 2618 O O . VAL A 1 350 ? -4.141 -35.938 -18.719 1 35.69 350 VAL A O 1
ATOM 2621 N N . ASP A 1 351 ? -5.035 -36.375 -16.703 1 37.72 351 ASP A N 1
ATOM 2622 C CA . ASP A 1 351 ? -6.453 -36 -16.656 1 37.72 351 ASP A CA 1
ATOM 2623 C C . ASP A 1 351 ? -6.691 -34.656 -17.281 1 37.72 351 ASP A C 1
ATOM 2625 O O . ASP A 1 351 ? -6.219 -33.625 -16.766 1 37.72 351 ASP A O 1
ATOM 2629 N N . ALA A 1 352 ? -6.438 -34.438 -18.531 1 40.44 352 ALA A N 1
ATOM 2630 C CA . ALA A 1 352 ? -7.23 -33.344 -19.125 1 40.44 352 ALA A CA 1
ATOM 2631 C C . ALA A 1 352 ? -8.352 -32.906 -18.188 1 40.44 352 ALA A C 1
ATOM 2633 O O . ALA A 1 352 ? -9.117 -32 -18.5 1 40.44 352 ALA A O 1
ATOM 2634 N N . ALA A 1 353 ? -8.852 -33.906 -17.562 1 40.41 353 ALA A N 1
ATOM 2635 C CA . ALA A 1 353 ? -9.891 -33.594 -16.594 1 40.41 353 ALA A CA 1
ATOM 2636 C C . ALA A 1 353 ? -9.367 -32.625 -15.523 1 40.41 353 ALA A C 1
ATOM 2638 O O . ALA A 1 353 ? -8.336 -32.906 -14.898 1 40.41 353 ALA A O 1
ATOM 2639 N N . GLY A 1 354 ? -9.156 -31.344 -15.891 1 50.09 354 GLY A N 1
ATOM 2640 C CA . GLY A 1 354 ? -8.875 -30.438 -14.789 1 50.09 354 GLY A CA 1
ATOM 2641 C C . GLY A 1 354 ? -8.961 -31.094 -13.43 1 50.09 354 GLY A C 1
ATOM 2642 O O . GLY A 1 354 ? -9.461 -32.219 -13.305 1 50.09 354 GLY A O 1
ATOM 2643 N N . PRO A 1 355 ? -7.98 -30.719 -12.539 1 54.72 355 PRO A N 1
ATOM 2644 C CA . PRO A 1 355 ? -8.148 -31.312 -11.219 1 54.72 355 PRO A CA 1
ATOM 2645 C C . PRO A 1 355 ? -9.602 -31.688 -10.914 1 54.72 355 PRO A C 1
ATOM 2647 O O . PRO A 1 355 ? -10.523 -31.062 -11.445 1 54.72 355 PRO A O 1
ATOM 2650 N N . ALA A 1 356 ? -9.781 -33 -10.57 1 60 356 ALA A N 1
ATOM 2651 C CA . ALA A 1 356 ? -11.086 -33.438 -10.078 1 60 356 ALA A CA 1
ATOM 2652 C C . ALA A 1 356 ? -11.766 -32.344 -9.266 1 60 356 ALA A C 1
ATOM 2654 O O . ALA A 1 356 ? -11.094 -31.531 -8.625 1 60 356 ALA A O 1
ATOM 2655 N N . GLU A 1 357 ? -12.93 -32.125 -9.586 1 79.69 357 GLU A N 1
ATOM 2656 C CA . GLU A 1 357 ? -13.742 -31.203 -8.797 1 79.69 357 GLU A CA 1
ATOM 2657 C C . GLU A 1 357 ? -13.523 -31.422 -7.305 1 79.69 357 GLU A C 1
ATOM 2659 O O . GLU A 1 357 ? -13.477 -32.562 -6.828 1 79.69 357 GLU A O 1
ATOM 2664 N N . SER A 1 358 ? -13.078 -30.375 -6.691 1 91.06 358 SER A N 1
ATOM 2665 C CA . SER A 1 358 ? -12.844 -30.422 -5.254 1 91.06 358 SER A CA 1
ATOM 2666 C C . SER A 1 358 ? -14.156 -30.516 -4.48 1 91.06 358 SER A C 1
ATOM 2668 O O . SER A 1 358 ? -15.141 -29.859 -4.844 1 91.06 358 SER A O 1
ATOM 2670 N N . SER A 1 359 ? -14.141 -31.422 -3.529 1 93.06 359 SER A N 1
ATOM 2671 C CA . SER A 1 359 ? -15.312 -31.594 -2.678 1 93.06 359 SER A CA 1
ATOM 2672 C C . SER A 1 359 ? -15.07 -31.031 -1.28 1 93.06 359 SER A C 1
ATOM 2674 O O . SER A 1 359 ? -14.109 -31.422 -0.609 1 93.06 359 SER A O 1
ATOM 2676 N N . TYR A 1 360 ? -15.961 -30.094 -0.957 1 95.06 360 TYR A N 1
ATOM 2677 C CA . TYR A 1 360 ? -15.891 -29.531 0.389 1 95.06 360 TYR A CA 1
ATOM 2678 C C . TYR A 1 360 ? -16.266 -30.578 1.433 1 95.06 360 TYR A C 1
ATOM 2680 O O . TYR A 1 360 ? -17.359 -31.141 1.394 1 95.06 360 TYR A O 1
ATOM 2688 N N . VAL A 1 361 ? -15.414 -30.891 2.436 1 94.62 361 VAL A N 1
ATOM 2689 C CA . VAL A 1 361 ? -15.688 -31.938 3.42 1 94.62 361 VAL A CA 1
ATOM 2690 C C . VAL A 1 361 ? -15.773 -31.312 4.812 1 94.62 361 VAL A C 1
ATOM 2692 O O . VAL A 1 361 ? -16.188 -31.984 5.77 1 94.62 361 VAL A O 1
ATOM 2695 N N . GLY A 1 362 ? -15.5 -30.031 4.926 1 90.88 362 GLY A N 1
ATOM 2696 C CA . GLY A 1 362 ? -15.461 -29.391 6.23 1 90.88 362 GLY A CA 1
ATOM 2697 C C . GLY A 1 362 ? -14.414 -29.984 7.152 1 90.88 362 GLY A C 1
ATOM 2698 O O . GLY A 1 362 ? -13.648 -30.875 6.746 1 90.88 362 GLY A O 1
ATOM 2699 N N . GLY A 1 363 ? -14.18 -29.422 8.344 1 92.38 363 GLY A N 1
ATOM 2700 C CA . GLY A 1 363 ? -13.219 -29.922 9.32 1 92.38 363 GLY A CA 1
ATOM 2701 C C . GLY A 1 363 ? -12.727 -28.844 10.266 1 92.38 363 GLY A C 1
ATOM 2702 O O . GLY A 1 363 ? -13.273 -27.734 10.297 1 92.38 363 GLY A O 1
ATOM 2703 N N . GLU A 1 364 ? -11.883 -29.281 11.125 1 92.06 364 GLU A N 1
ATOM 2704 C CA . GLU A 1 364 ? -11.273 -28.406 12.109 1 92.06 364 GLU A CA 1
ATOM 2705 C C . GLU A 1 364 ? -9.773 -28.641 12.219 1 92.06 364 GLU A C 1
ATOM 2707 O O . GLU A 1 364 ? -9.297 -29.75 11.969 1 92.06 364 GLU A O 1
ATOM 2712 N N . SER A 1 365 ? -9.07 -27.609 12.375 1 91.06 365 SER A N 1
ATOM 2713 C CA . SER A 1 365 ? -7.637 -27.672 12.648 1 91.06 365 SER A CA 1
ATOM 2714 C C . SER A 1 365 ? -7.258 -26.766 13.82 1 91.06 365 SER A C 1
ATOM 2716 O O . SER A 1 365 ? -7.789 -25.672 13.969 1 91.06 365 SER A O 1
ATOM 2718 N N . ARG A 1 366 ? -6.434 -27.266 14.711 1 88.38 366 ARG A N 1
ATOM 2719 C CA . ARG A 1 366 ? -5.891 -26.531 15.844 1 88.38 366 ARG A CA 1
ATOM 2720 C C . ARG A 1 366 ? -4.363 -26.562 15.828 1 88.38 366 ARG A C 1
ATOM 2722 O O . ARG A 1 366 ? -3.754 -27.625 15.812 1 88.38 366 ARG A O 1
ATOM 2729 N N . ASN A 1 367 ? -3.838 -25.375 15.68 1 85.31 367 ASN A N 1
ATOM 2730 C CA . ASN A 1 367 ? -2.387 -25.234 15.656 1 85.31 367 ASN A CA 1
ATOM 2731 C C . ASN A 1 367 ? -1.869 -24.547 16.922 1 85.31 367 ASN A C 1
ATOM 2733 O O . ASN A 1 367 ? -2.373 -23.484 17.297 1 85.31 367 ASN A O 1
ATOM 2737 N N . VAL A 1 368 ? -0.988 -25.219 17.625 1 77.69 368 VAL A N 1
ATOM 2738 C CA . VAL A 1 368 ? -0.376 -24.641 18.812 1 77.69 368 VAL A CA 1
ATOM 2739 C C . VAL A 1 368 ? 0.97 -24.016 18.453 1 77.69 368 VAL A C 1
ATOM 2741 O O . VAL A 1 368 ? 1.834 -24.688 17.875 1 77.69 368 VAL A O 1
ATOM 2744 N N . VAL A 1 369 ? 0.904 -22.688 18.547 1 71 369 VAL A N 1
ATOM 2745 C CA . VAL A 1 369 ? 2.166 -22 18.266 1 71 369 VAL A CA 1
ATOM 2746 C C . VAL A 1 369 ? 2.854 -21.641 19.578 1 71 369 VAL A C 1
ATOM 2748 O O . VAL A 1 369 ? 2.223 -21.078 20.484 1 71 369 VAL A O 1
ATOM 2751 N N . ALA A 1 370 ? 3.916 -22.266 20 1 58.72 370 ALA A N 1
ATOM 2752 C CA . ALA A 1 370 ? 4.609 -22.078 21.266 1 58.72 370 ALA A CA 1
ATOM 2753 C C . ALA A 1 370 ? 4.926 -20.594 21.516 1 58.72 370 ALA A C 1
ATOM 2755 O O . ALA A 1 370 ? 4.727 -20.094 22.625 1 58.72 370 ALA A O 1
ATOM 2756 N N . LYS A 1 371 ? 5.715 -19.969 20.672 1 57.25 371 LYS A N 1
ATOM 2757 C CA . LYS A 1 371 ? 6.289 -18.672 21.016 1 57.25 371 LYS A CA 1
ATOM 2758 C C . LYS A 1 371 ? 5.816 -17.594 20.047 1 57.25 371 LYS A C 1
ATOM 2760 O O . LYS A 1 371 ? 6.316 -17.484 18.922 1 57.25 371 LYS A O 1
ATOM 2765 N N . HIS A 1 372 ? 4.438 -17.344 20.219 1 58.03 372 HIS A N 1
ATOM 2766 C CA . HIS A 1 372 ? 4.246 -16.172 19.359 1 58.03 372 HIS A CA 1
ATOM 2767 C C . HIS A 1 372 ? 4.348 -14.883 20.172 1 58.03 372 HIS A C 1
ATOM 2769 O O . HIS A 1 372 ? 3.971 -14.852 21.344 1 58.03 372 HIS A O 1
ATOM 2775 N N . LYS A 1 373 ? 4.953 -13.898 19.531 1 56.94 373 LYS A N 1
ATOM 2776 C CA . LYS A 1 373 ? 5.32 -12.617 20.125 1 56.94 373 LYS A CA 1
ATOM 2777 C C . LYS A 1 373 ? 4.09 -11.859 20.625 1 56.94 373 LYS A C 1
ATOM 2779 O O . LYS A 1 373 ? 4.129 -11.219 21.672 1 56.94 373 LYS A O 1
ATOM 2784 N N . ASP A 1 374 ? 2.838 -12.062 20 1 62.34 374 ASP A N 1
ATOM 2785 C CA . ASP A 1 374 ? 1.78 -11.117 20.328 1 62.34 374 ASP A CA 1
ATOM 2786 C C . ASP A 1 374 ? 0.779 -11.727 21.312 1 62.34 374 ASP A C 1
ATOM 2788 O O . ASP A 1 374 ? -0.101 -11.031 21.828 1 62.34 374 ASP A O 1
ATOM 2792 N N . LYS A 1 375 ? 0.782 -12.953 21.828 1 72.12 375 LYS A N 1
ATOM 2793 C CA . LYS A 1 375 ? -0.055 -13.641 22.797 1 72.12 375 LYS A CA 1
ATOM 2794 C C . LYS A 1 375 ? -1.514 -13.664 22.359 1 72.12 375 LYS A C 1
ATOM 2796 O O . LYS A 1 375 ? -2.422 -13.734 23.188 1 72.12 375 LYS A O 1
ATOM 2801 N N . LEU A 1 376 ? -1.851 -13.469 21.094 1 83.06 376 LEU A N 1
ATOM 2802 C CA . LEU A 1 376 ? -3.207 -13.523 20.547 1 83.06 376 LEU A CA 1
ATOM 2803 C C . LEU A 1 376 ? -3.57 -14.945 20.125 1 83.06 376 LEU A C 1
ATOM 2805 O O . LEU A 1 376 ? -2.701 -15.711 19.703 1 83.06 376 LEU A O 1
ATOM 2809 N N . THR A 1 377 ? -4.805 -15.266 20.375 1 88.69 377 THR A N 1
ATOM 2810 C CA . THR A 1 377 ? -5.328 -16.5 19.812 1 88.69 377 THR A CA 1
ATOM 2811 C C . THR A 1 377 ? -6.164 -16.219 18.562 1 88.69 377 THR A C 1
ATOM 2813 O O . THR A 1 377 ? -7.16 -15.5 18.625 1 88.69 377 THR A O 1
ATOM 2816 N N . ARG A 1 378 ? -5.746 -16.797 17.484 1 92.19 378 ARG A N 1
ATOM 2817 C CA . ARG A 1 378 ? -6.414 -16.547 16.219 1 92.19 378 ARG A CA 1
ATOM 2818 C C . ARG A 1 378 ? -7.477 -17.594 15.938 1 92.19 378 ARG A C 1
ATOM 2820 O O . ARG A 1 378 ? -7.281 -18.781 16.234 1 92.19 378 ARG A O 1
ATOM 2827 N N . VAL A 1 379 ? -8.586 -17.078 15.461 1 93.44 379 VAL A N 1
ATOM 2828 C CA . VAL A 1 379 ? -9.727 -17.938 15.156 1 93.44 379 VAL A CA 1
ATOM 2829 C C . VAL A 1 379 ? -10.25 -17.625 13.758 1 93.44 379 VAL A C 1
ATOM 2831 O O . VAL A 1 379 ? -10.305 -16.453 13.352 1 93.44 379 VAL A O 1
ATOM 2834 N N . SER A 1 380 ? -10.586 -18.703 13.023 1 96.06 380 SER A N 1
ATOM 2835 C CA . SER A 1 380 ? -11.211 -18.5 11.719 1 96.06 380 SER A CA 1
ATOM 2836 C C . SER A 1 380 ? -12.266 -19.578 11.445 1 96.06 380 SER A C 1
ATOM 2838 O O . SER A 1 380 ? -12.102 -20.734 11.836 1 96.06 380 SER A O 1
ATOM 2840 N N . VAL A 1 381 ? -13.344 -19.156 10.859 1 96.44 381 VAL A N 1
ATOM 2841 C CA . VAL A 1 381 ? -14.406 -20.047 10.406 1 96.44 381 VAL A CA 1
ATOM 2842 C C . VAL A 1 381 ? -14.797 -19.703 8.969 1 96.44 381 VAL A C 1
ATOM 2844 O O . VAL A 1 381 ? -14.844 -18.531 8.602 1 96.44 381 VAL A O 1
ATOM 2847 N N . ALA A 1 382 ? -15 -20.703 8.164 1 97.44 382 ALA A N 1
ATOM 2848 C CA . ALA A 1 382 ? -15.367 -20.453 6.77 1 97.44 382 ALA A CA 1
ATOM 2849 C C . ALA A 1 382 ? -16.328 -21.531 6.262 1 97.44 382 ALA A C 1
ATOM 2851 O O . ALA A 1 382 ? -16.344 -22.656 6.793 1 97.44 382 ALA A O 1
ATOM 2852 N N . PHE A 1 383 ? -17.109 -21.219 5.246 1 96.31 383 PHE A N 1
ATOM 2853 C CA . PHE A 1 383 ? -18.062 -22.109 4.613 1 96.31 383 PHE A CA 1
ATOM 2854 C C . PHE A 1 383 ? -17.906 -22.094 3.1 1 96.31 383 PHE A C 1
ATOM 2856 O O . PHE A 1 383 ? -17.391 -21.141 2.535 1 96.31 383 PHE A O 1
ATOM 2863 N N . LYS A 1 384 ? -18.375 -23.125 2.52 1 95.62 384 LYS A N 1
ATOM 2864 C CA . LYS A 1 384 ? -18.234 -23.312 1.079 1 95.62 384 LYS A CA 1
ATOM 2865 C C . LYS A 1 384 ? -19.031 -22.266 0.311 1 95.62 384 LYS A C 1
ATOM 2867 O O . LYS A 1 384 ? -20.172 -21.953 0.675 1 95.62 384 LYS A O 1
ATOM 2872 N N . VAL A 1 385 ? -18.422 -21.719 -0.725 1 95.12 385 VAL A N 1
ATOM 2873 C CA . VAL A 1 385 ? -19.094 -20.922 -1.747 1 95.12 385 VAL A CA 1
ATOM 2874 C C . VAL A 1 385 ? -18.656 -21.391 -3.135 1 95.12 385 VAL A C 1
ATOM 2876 O O . VAL A 1 385 ? -17.812 -22.297 -3.26 1 95.12 385 VAL A O 1
ATOM 2879 N N . GLY A 1 386 ? -19.281 -20.797 -4.141 1 93 386 GLY A N 1
ATOM 2880 C CA . GLY A 1 386 ? -18.922 -21.172 -5.5 1 93 386 GLY A CA 1
ATOM 2881 C C . GLY A 1 386 ? -17.578 -20.609 -5.938 1 93 386 GLY A C 1
ATOM 2882 O O . GLY A 1 386 ? -16.984 -19.781 -5.242 1 93 386 GLY A O 1
ATOM 2883 N N . GLY A 1 387 ? -17.109 -21.172 -7.059 1 92.5 387 GLY A N 1
ATOM 2884 C CA . GLY A 1 387 ? -15.844 -20.734 -7.625 1 92.5 387 GLY A CA 1
ATOM 2885 C C . GLY A 1 387 ? -15.992 -19.547 -8.57 1 92.5 387 GLY A C 1
ATOM 2886 O O . GLY A 1 387 ? -17.016 -18.859 -8.555 1 92.5 387 GLY A O 1
ATOM 2887 N N . TRP A 1 388 ? -14.945 -19.344 -9.375 1 89.75 388 TRP A N 1
ATOM 2888 C CA . TRP A 1 388 ? -14.844 -18.188 -10.258 1 89.75 388 TRP A CA 1
ATOM 2889 C C . TRP A 1 388 ? -15.969 -18.188 -11.289 1 89.75 388 TRP A C 1
ATOM 2891 O O . TRP A 1 388 ? -16.375 -17.125 -11.781 1 89.75 388 TRP A O 1
ATOM 2901 N N . HIS A 1 389 ? -16.531 -19.297 -11.539 1 87.44 389 HIS A N 1
ATOM 2902 C CA . HIS A 1 389 ? -17.516 -19.422 -12.594 1 87.44 389 HIS A CA 1
ATOM 2903 C C . HIS A 1 389 ? -18.938 -19.422 -12.023 1 87.44 389 HIS A C 1
ATOM 2905 O O . HIS A 1 389 ? -19.906 -19.516 -12.766 1 87.44 389 HIS A O 1
ATOM 2911 N N . ASP A 1 390 ? -18.984 -19.328 -10.766 1 90.12 390 ASP A N 1
ATOM 2912 C CA . ASP A 1 390 ? -20.281 -19.438 -10.102 1 90.12 390 ASP A CA 1
ATOM 2913 C C . ASP A 1 390 ? -21.078 -18.141 -10.25 1 90.12 390 ASP A C 1
ATOM 2915 O O . ASP A 1 390 ? -20.531 -17.047 -10.141 1 90.12 390 ASP A O 1
ATOM 2919 N N . ASP A 1 391 ? -22.391 -18.25 -10.375 1 88.38 391 ASP A N 1
ATOM 2920 C CA . ASP A 1 391 ? -23.297 -17.109 -10.523 1 88.38 391 ASP A CA 1
ATOM 2921 C C . ASP A 1 391 ? -23.375 -16.312 -9.219 1 88.38 391 ASP A C 1
ATOM 2923 O O . ASP A 1 391 ? -23.781 -15.148 -9.227 1 88.38 391 ASP A O 1
ATOM 2927 N N . LEU A 1 392 ? -23 -16.953 -8.227 1 90.69 392 LEU A N 1
ATOM 2928 C CA . LEU A 1 392 ? -23.125 -16.297 -6.926 1 90.69 392 LEU A CA 1
ATOM 2929 C C . LEU A 1 392 ? -21.828 -15.633 -6.512 1 90.69 392 LEU A C 1
ATOM 2931 O O . LEU A 1 392 ? -21.672 -15.219 -5.363 1 90.69 392 LEU A O 1
ATOM 2935 N N . LEU A 1 393 ? -20.938 -15.508 -7.438 1 91.12 393 LEU A N 1
ATOM 2936 C CA . LEU A 1 393 ? -19.656 -14.898 -7.121 1 91.12 393 LEU A CA 1
ATOM 2937 C C . LEU A 1 393 ? -19.828 -13.469 -6.621 1 91.12 393 LEU A C 1
ATOM 2939 O O . LEU A 1 393 ? -19.297 -13.102 -5.57 1 91.12 393 LEU A O 1
ATOM 2943 N N . VAL A 1 394 ? -20.594 -12.602 -7.309 1 88.25 394 VAL A N 1
ATOM 2944 C CA . VAL A 1 394 ? -20.766 -11.195 -6.949 1 88.25 394 VAL A CA 1
ATOM 2945 C C . VAL A 1 394 ? -21.484 -11.094 -5.605 1 88.25 394 VAL A C 1
ATOM 2947 O O . VAL A 1 394 ? -21.031 -10.383 -4.707 1 88.25 394 VAL A O 1
ATOM 2950 N N . PRO A 1 395 ? -22.547 -11.844 -5.414 1 91.62 395 PRO A N 1
ATOM 2951 C CA . PRO A 1 395 ? -23.172 -11.852 -4.09 1 91.62 395 PRO A CA 1
ATOM 2952 C C . PRO A 1 395 ? -22.203 -12.242 -2.979 1 91.62 395 PRO A C 1
ATOM 2954 O O . PRO A 1 395 ? -22.266 -11.688 -1.879 1 91.62 395 PRO A O 1
ATOM 2957 N N . THR A 1 396 ? -21.359 -13.219 -3.264 1 93.25 396 THR A N 1
ATOM 2958 C CA . THR A 1 396 ? -20.344 -13.625 -2.285 1 93.25 396 THR A CA 1
ATOM 2959 C C . THR A 1 396 ? -19.438 -12.461 -1.928 1 93.25 396 THR A C 1
ATOM 2961 O O . THR A 1 396 ? -19.156 -12.227 -0.752 1 93.25 396 THR A O 1
ATOM 2964 N N . CYS A 1 397 ? -19.031 -11.75 -2.912 1 92.88 397 CYS A N 1
ATOM 2965 C CA . CYS A 1 397 ? -18.172 -10.594 -2.689 1 92.88 397 CYS A CA 1
ATOM 2966 C C . CYS A 1 397 ? -18.891 -9.508 -1.919 1 92.88 397 CYS A C 1
ATOM 2968 O O . CYS A 1 397 ? -18.312 -8.859 -1.043 1 92.88 397 CYS A O 1
ATOM 2970 N N . VAL A 1 398 ? -20.141 -9.289 -2.229 1 92.31 398 VAL A N 1
ATOM 2971 C CA . VAL A 1 398 ? -20.953 -8.297 -1.528 1 92.31 398 VAL A CA 1
ATOM 2972 C C . VAL A 1 398 ? -21.078 -8.68 -0.056 1 92.31 398 VAL A C 1
ATOM 2974 O O . VAL A 1 398 ? -20.969 -7.824 0.826 1 92.31 398 VAL A O 1
ATOM 2977 N N . LEU A 1 399 ? -21.266 -9.969 0.153 1 93.56 399 LEU A N 1
ATOM 2978 C CA . LEU A 1 399 ? -21.391 -10.445 1.526 1 93.56 399 LEU A CA 1
ATOM 2979 C C . LEU A 1 399 ? -20.094 -10.195 2.303 1 93.56 399 LEU A C 1
ATOM 2981 O O . LEU A 1 399 ? -20.141 -9.836 3.48 1 93.56 399 LEU A O 1
ATOM 2985 N N . GLN A 1 400 ? -19.031 -10.438 1.689 1 93.81 400 GLN A N 1
ATOM 2986 C CA . GLN A 1 400 ? -17.734 -10.18 2.334 1 93.81 400 GLN A CA 1
ATOM 2987 C C . GLN A 1 400 ? -17.609 -8.719 2.746 1 93.81 400 GLN A C 1
ATOM 2989 O O . GLN A 1 400 ? -17.188 -8.422 3.865 1 93.81 400 GLN A O 1
ATOM 2994 N N . VAL A 1 401 ? -17.984 -7.875 1.837 1 89.38 401 VAL A N 1
ATOM 2995 C CA . VAL A 1 401 ? -17.875 -6.441 2.096 1 89.38 401 VAL A CA 1
ATOM 2996 C C . VAL A 1 401 ? -18.875 -6.039 3.182 1 89.38 401 VAL A C 1
ATOM 2998 O O . VAL A 1 401 ? -18.562 -5.215 4.043 1 89.38 401 VAL A O 1
ATOM 3001 N N . LEU A 1 402 ? -20.047 -6.598 3.1 1 91.81 402 LEU A N 1
ATOM 3002 C CA . LEU A 1 402 ? -21.094 -6.32 4.078 1 91.81 402 LEU A CA 1
ATOM 3003 C C . LEU A 1 402 ? -20.625 -6.676 5.484 1 91.81 402 LEU A C 1
ATOM 3005 O O . LEU A 1 402 ? -20.828 -5.902 6.426 1 91.81 402 LEU A O 1
ATOM 3009 N N . LEU A 1 403 ? -19.984 -7.828 5.586 1 93.56 403 LEU A N 1
ATOM 3010 C CA . LEU A 1 403 ? -19.438 -8.234 6.875 1 93.56 403 LEU A CA 1
ATOM 3011 C C . LEU A 1 403 ? -18.281 -7.324 7.281 1 93.56 403 LEU A C 1
ATOM 3013 O O . LEU A 1 403 ? -18.203 -6.871 8.43 1 93.56 403 LEU A O 1
ATOM 3017 N N . GLY A 1 404 ? -17.375 -7.078 6.316 1 89.56 404 GLY A N 1
ATOM 3018 C CA . GLY A 1 404 ? -16.266 -6.152 6.504 1 89.56 404 GLY A CA 1
ATOM 3019 C C . GLY A 1 404 ? -15.336 -6.555 7.633 1 89.56 404 GLY A C 1
ATOM 3020 O O . GLY A 1 404 ? -14.867 -7.691 7.684 1 89.56 404 GLY A O 1
ATOM 3021 N N . GLY A 1 405 ? -15.055 -5.656 8.477 1 84.88 405 GLY A N 1
ATOM 3022 C CA . GLY A 1 405 ? -14.211 -5.895 9.633 1 84.88 405 GLY A CA 1
ATOM 3023 C C . GLY A 1 405 ? -12.812 -5.336 9.477 1 84.88 405 GLY A C 1
ATOM 3024 O O . GLY A 1 405 ? -12.602 -4.367 8.742 1 84.88 405 GLY A O 1
ATOM 3025 N N . GLY A 1 406 ? -11.906 -5.762 10.312 1 78.38 406 GLY A N 1
ATOM 3026 C CA . GLY A 1 406 ? -10.531 -5.309 10.375 1 78.38 406 GLY A CA 1
ATOM 3027 C C . GLY A 1 406 ? -9.898 -5.508 11.742 1 78.38 406 GLY A C 1
ATOM 3028 O O . GLY A 1 406 ? -10.211 -6.477 12.438 1 78.38 406 GLY A O 1
ATOM 3029 N N . ASP A 1 407 ? -8.875 -4.723 11.922 1 65.94 407 ASP A N 1
ATOM 3030 C CA . ASP A 1 407 ? -8.234 -4.754 13.234 1 65.94 407 ASP A CA 1
ATOM 3031 C C . ASP A 1 407 ? -8.789 -3.654 14.133 1 65.94 407 ASP A C 1
ATOM 3033 O O . ASP A 1 407 ? -9.391 -2.691 13.656 1 65.94 407 ASP A O 1
ATOM 3037 N N . SER A 1 408 ? -8.805 -4.031 15.383 1 50.75 408 SER A N 1
ATOM 3038 C CA . SER A 1 408 ? -9.352 -3.105 16.359 1 50.75 408 SER A CA 1
ATOM 3039 C C . SER A 1 408 ? -8.656 -1.75 16.297 1 50.75 408 SER A C 1
ATOM 3041 O O . SER A 1 408 ? -9.25 -0.724 16.625 1 50.75 408 SER A O 1
ATOM 3043 N N . PHE A 1 409 ? -7.391 -1.722 15.961 1 44.84 409 PHE A N 1
ATOM 3044 C CA . PHE A 1 409 ? -6.652 -0.466 15.992 1 44.84 409 PHE A CA 1
ATOM 3045 C C . PHE A 1 409 ? -6.828 0.298 14.68 1 44.84 409 PHE A C 1
ATOM 3047 O O . PHE A 1 409 ? -6.34 1.42 14.539 1 44.84 409 PHE A O 1
ATOM 3054 N N . SER A 1 410 ? -7.355 -0.3 13.742 1 42.34 410 SER A N 1
ATOM 3055 C CA . SER A 1 410 ? -7.605 0.462 12.523 1 42.34 410 SER A CA 1
ATOM 3056 C C . SER A 1 410 ? -8.508 1.66 12.805 1 42.34 410 SER A C 1
ATOM 3058 O O . SER A 1 410 ? -9.68 1.67 12.406 1 42.34 410 SER A O 1
ATOM 3060 N N . ALA A 1 411 ? -8.328 2.225 13.992 1 38.16 411 ALA A N 1
ATOM 3061 C CA . ALA A 1 411 ? -9.109 3.398 14.383 1 38.16 411 ALA A CA 1
ATOM 3062 C C . ALA A 1 411 ? -9.031 4.484 13.312 1 38.16 411 ALA A C 1
ATOM 3064 O O . ALA A 1 411 ? -9.461 5.617 13.539 1 38.16 411 ALA A O 1
ATOM 3065 N N . GLY A 1 412 ? -8.336 4.25 12.289 1 37.59 412 GLY A N 1
ATOM 3066 C CA . GLY A 1 412 ? -8.188 5.453 11.477 1 37.59 412 GLY A CA 1
ATOM 3067 C C . GLY A 1 412 ? -9.516 6.027 11.023 1 37.59 412 GLY A C 1
ATOM 3068 O O . GLY A 1 412 ? -10.578 5.57 11.445 1 37.59 412 GLY A O 1
ATOM 3069 N N . GLY A 1 413 ? -9.562 6.828 9.914 1 38.62 413 GLY A N 1
ATOM 3070 C CA . GLY A 1 413 ? -10.516 7.844 9.492 1 38.62 413 GLY A CA 1
ATOM 3071 C C . GLY A 1 413 ? -11.891 7.281 9.188 1 38.62 413 GLY A C 1
ATOM 3072 O O . GLY A 1 413 ? -12.055 6.066 9.039 1 38.62 413 GLY A O 1
ATOM 3073 N N . PRO A 1 414 ? -12.773 8 9.484 1 36.38 414 PRO A N 1
ATOM 3074 C CA . PRO A 1 414 ? -14.125 7.746 8.984 1 36.38 414 PRO A CA 1
ATOM 3075 C C . PRO A 1 414 ? -14.141 7.191 7.562 1 36.38 414 PRO A C 1
ATOM 3077 O O . PRO A 1 414 ? -13.406 7.68 6.699 1 36.38 414 PRO A O 1
ATOM 3080 N N . GLY A 1 415 ? -14.633 5.953 7.336 1 41.66 415 GLY A N 1
ATOM 3081 C CA . GLY A 1 415 ? -14.836 5.32 6.043 1 41.66 415 GLY A CA 1
ATOM 3082 C C . GLY A 1 415 ? -14.25 3.922 5.965 1 41.66 415 GLY A C 1
ATOM 3083 O O . GLY A 1 415 ? -14.508 3.189 5.008 1 41.66 415 GLY A O 1
ATOM 3084 N N . LYS A 1 416 ? -13.109 3.795 6.77 1 46 416 LYS A N 1
ATOM 3085 C CA . LYS A 1 416 ? -12.57 2.449 6.617 1 46 416 LYS A CA 1
ATOM 3086 C C . LYS A 1 416 ? -13.438 1.417 7.328 1 46 416 LYS A C 1
ATOM 3088 O O . LYS A 1 416 ? -13.172 1.056 8.477 1 46 416 LYS A O 1
ATOM 3093 N N . GLY A 1 417 ? -14.523 1.135 6.762 1 54.22 417 GLY A N 1
ATOM 3094 C CA . GLY A 1 417 ? -15.383 0.002 7.074 1 54.22 417 GLY A CA 1
ATOM 3095 C C . GLY A 1 417 ? -15.938 0.048 8.484 1 54.22 417 GLY A C 1
ATOM 3096 O O . GLY A 1 417 ? -16.328 -0.983 9.039 1 54.22 417 GLY A O 1
ATOM 3097 N N . MET A 1 418 ? -15.828 1.215 9.109 1 57 418 MET A N 1
ATOM 3098 C CA . MET A 1 418 ? -16.234 1.378 10.5 1 57 418 MET A CA 1
ATOM 3099 C C . MET A 1 418 ? -17.703 1.021 10.68 1 57 418 MET A C 1
ATOM 3101 O O . MET A 1 418 ? -18.141 0.67 11.781 1 57 418 MET A O 1
ATOM 3105 N N . TYR A 1 419 ? -18.312 0.854 9.609 1 63.31 419 TYR A N 1
ATOM 3106 C CA . TYR A 1 419 ? -19.734 0.569 9.797 1 63.31 419 TYR A CA 1
ATOM 3107 C C . TYR A 1 419 ? -20.062 -0.834 9.312 1 63.31 419 TYR A C 1
ATOM 3109 O O . TYR A 1 419 ? -21.25 -1.213 9.266 1 63.31 419 TYR A O 1
ATOM 3117 N N . SER A 1 420 ? -19.109 -1.53 9.008 1 81.06 420 SER A N 1
ATOM 3118 C CA . SER A 1 420 ? -19.406 -2.916 8.656 1 81.06 420 SER A CA 1
ATOM 3119 C C . SER A 1 420 ? -19.844 -3.715 9.875 1 81.06 420 SER A C 1
ATOM 3121 O O . SER A 1 420 ? -19.625 -3.291 11.016 1 81.06 420 SER A O 1
ATOM 3123 N N . ARG A 1 421 ? -20.516 -4.805 9.641 1 88.62 421 ARG A N 1
ATOM 3124 C CA . ARG A 1 421 ? -21.094 -5.59 10.727 1 88.62 421 ARG A CA 1
ATOM 3125 C C . ARG A 1 421 ? -20.016 -6 11.727 1 88.62 421 ARG A C 1
ATOM 3127 O O . ARG A 1 421 ? -20.188 -5.832 12.938 1 88.62 421 ARG A O 1
ATOM 3134 N N . LEU A 1 422 ? -18.922 -6.438 11.258 1 91.75 422 LEU A N 1
ATOM 3135 C CA . LEU A 1 422 ? -17.922 -6.977 12.172 1 91.75 422 LEU A CA 1
ATOM 3136 C C . LEU A 1 422 ? -17.234 -5.859 12.961 1 91.75 422 LEU A C 1
ATOM 3138 O O . LEU A 1 422 ? -16.812 -6.062 14.102 1 91.75 422 LEU A O 1
ATOM 3142 N N . TYR A 1 423 ? -17.172 -4.77 12.391 1 83 423 TYR A N 1
ATOM 3143 C CA . TYR A 1 423 ? -16.625 -3.645 13.141 1 83 423 TYR A CA 1
ATOM 3144 C C . TYR A 1 423 ? -17.594 -3.186 14.219 1 83 423 TYR A C 1
ATOM 3146 O O . TYR A 1 423 ? -17.219 -3.035 15.383 1 83 423 TYR A O 1
ATOM 3154 N N . ARG A 1 424 ? -18.844 -3.062 13.844 1 82.38 424 ARG A N 1
ATOM 3155 C CA . ARG A 1 424 ? -19.844 -2.506 14.734 1 82.38 424 ARG A CA 1
ATOM 3156 C C . ARG A 1 424 ? -20.234 -3.508 15.82 1 82.38 424 ARG A C 1
ATOM 3158 O O . ARG A 1 424 ? -20.422 -3.135 16.984 1 82.38 424 ARG A O 1
ATOM 3165 N N . GLU A 1 425 ? -20.312 -4.715 15.43 1 88.75 425 GLU A N 1
ATOM 3166 C CA . GLU A 1 425 ? -20.969 -5.68 16.297 1 88.75 425 GLU A CA 1
ATOM 3167 C C . GLU A 1 425 ? -19.969 -6.629 16.938 1 88.75 425 GLU A C 1
ATOM 3169 O O . GLU A 1 425 ? -20.328 -7.43 17.812 1 88.75 425 GLU A O 1
ATOM 3174 N N . VAL A 1 426 ? -18.672 -6.527 16.516 1 90.94 426 VAL A N 1
ATOM 3175 C CA . VAL A 1 426 ? -17.672 -7.387 17.141 1 90.94 426 VAL A CA 1
ATOM 3176 C C . VAL A 1 426 ? -16.562 -6.535 17.734 1 90.94 426 VAL A C 1
ATOM 3178 O O . VAL A 1 426 ? -16.406 -6.461 18.969 1 90.94 426 VAL A O 1
ATOM 3181 N N . LEU A 1 427 ? -15.906 -5.77 16.953 1 83.62 427 LEU A N 1
ATOM 3182 C CA . LEU A 1 427 ? -14.727 -5.047 17.406 1 83.62 427 LEU A CA 1
ATOM 3183 C C . LEU A 1 427 ? -15.102 -3.93 18.375 1 83.62 427 LEU A C 1
ATOM 3185 O O . LEU A 1 427 ? -14.375 -3.678 19.344 1 83.62 427 LEU A O 1
ATOM 3189 N N . ASN A 1 428 ? -16.25 -3.299 18.094 1 76.44 428 ASN A N 1
ATOM 3190 C CA . ASN A 1 428 ? -16.672 -2.199 18.969 1 76.44 428 ASN A CA 1
ATOM 3191 C C . ASN A 1 428 ? -17.484 -2.697 20.156 1 76.44 428 ASN A C 1
ATOM 3193 O O . ASN A 1 428 ? -17.734 -1.945 21.094 1 76.44 428 ASN A O 1
ATOM 3197 N N . ARG A 1 429 ? -17.875 -3.936 20.141 1 81.12 429 ARG A N 1
ATOM 3198 C CA . ARG A 1 429 ? -18.734 -4.461 21.188 1 81.12 429 ARG A CA 1
ATOM 3199 C C . ARG A 1 429 ? -17.938 -5.293 22.188 1 81.12 429 ARG A C 1
ATOM 3201 O O . ARG A 1 429 ? -18.219 -5.27 23.391 1 81.12 429 ARG A O 1
ATOM 3208 N N . PHE A 1 430 ? -16.984 -6.027 21.688 1 84.94 430 PHE A N 1
ATOM 3209 C CA . PHE A 1 430 ? -16.219 -6.914 22.547 1 84.94 430 PHE A CA 1
ATOM 3210 C C . PHE A 1 430 ? -14.789 -6.418 22.688 1 84.94 430 PHE A C 1
ATOM 3212 O O . PHE A 1 430 ? -13.977 -6.539 21.766 1 84.94 430 PHE A O 1
ATOM 3219 N N . TYR A 1 431 ? -14.375 -6.008 23.875 1 77.62 431 TYR A N 1
ATOM 3220 C CA . TYR A 1 431 ? -13.078 -5.387 24.125 1 77.62 431 TYR A CA 1
ATOM 3221 C C . TYR A 1 431 ? -11.953 -6.398 23.953 1 77.62 431 TYR A C 1
ATOM 3223 O O . TYR A 1 431 ? -10.797 -6.02 23.734 1 77.62 431 TYR A O 1
ATOM 3231 N N . TRP A 1 432 ? -12.312 -7.629 24.031 1 82 432 TRP A N 1
ATOM 3232 C CA . TRP A 1 432 ? -11.289 -8.664 23.969 1 82 432 TRP A CA 1
ATOM 3233 C C . TRP A 1 432 ? -11.078 -9.141 22.531 1 82 432 TRP A C 1
ATOM 3235 O O . TRP A 1 432 ? -10.188 -9.953 22.266 1 82 432 TRP A O 1
ATOM 3245 N N . ALA A 1 433 ? -11.906 -8.68 21.609 1 88.56 433 ALA A N 1
ATOM 3246 C CA . ALA A 1 433 ? -11.703 -8.969 20.188 1 88.56 433 ALA A CA 1
ATOM 3247 C C . ALA A 1 433 ? -10.719 -7.988 19.562 1 88.56 433 ALA A C 1
ATOM 3249 O O . ALA A 1 433 ? -11.016 -6.797 19.438 1 88.56 433 ALA A O 1
ATOM 3250 N N . GLU A 1 434 ? -9.609 -8.508 19.109 1 83.88 434 GLU A N 1
ATOM 3251 C CA . GLU A 1 434 ? -8.539 -7.664 18.594 1 83.88 434 GLU A CA 1
ATOM 3252 C C . GLU A 1 434 ? -8.633 -7.52 17.078 1 83.88 434 GLU A C 1
ATOM 3254 O O . GLU A 1 434 ? -8.094 -6.57 16.5 1 83.88 434 GLU A O 1
ATOM 3259 N N . ALA A 1 435 ? -9.25 -8.492 16.531 1 88.69 435 ALA A N 1
ATOM 3260 C CA . ALA A 1 435 ? -9.43 -8.469 15.078 1 88.69 435 ALA A CA 1
ATOM 3261 C C . ALA A 1 435 ? -10.648 -9.297 14.664 1 88.69 435 ALA A C 1
ATOM 3263 O O . ALA A 1 435 ? -10.977 -10.289 15.312 1 88.69 435 ALA A O 1
ATOM 3264 N N . ALA A 1 436 ? -11.305 -8.875 13.68 1 92.81 436 ALA A N 1
ATOM 3265 C CA . ALA A 1 436 ? -12.398 -9.578 13.023 1 92.81 436 ALA A CA 1
ATOM 3266 C C . ALA A 1 436 ? -12.594 -9.086 11.594 1 92.81 436 ALA A C 1
ATOM 3268 O O . ALA A 1 436 ? -12.867 -7.906 11.367 1 92.81 436 ALA A O 1
ATOM 3269 N N . GLU A 1 437 ? -12.453 -10.031 10.734 1 93.38 437 GLU A N 1
ATOM 3270 C CA . GLU A 1 437 ? -12.523 -9.609 9.336 1 93.38 437 GLU A CA 1
ATOM 3271 C C . GLU A 1 437 ? -13.055 -10.734 8.453 1 93.38 437 GLU A C 1
ATOM 3273 O O . GLU A 1 437 ? -12.688 -11.898 8.625 1 93.38 437 GLU A O 1
ATOM 3278 N N . ALA A 1 438 ? -13.906 -10.273 7.57 1 94.69 438 ALA A N 1
ATOM 3279 C CA . ALA A 1 438 ? -14.406 -11.227 6.582 1 94.69 438 ALA A CA 1
ATOM 3280 C C . ALA A 1 438 ? -13.391 -11.445 5.465 1 94.69 438 ALA A C 1
ATOM 3282 O O . ALA A 1 438 ? -12.648 -10.531 5.105 1 94.69 438 ALA A O 1
ATOM 3283 N N . PHE A 1 439 ? -13.383 -12.711 4.934 1 93.25 439 PHE A N 1
ATOM 3284 C CA . PHE A 1 439 ? -12.484 -13.031 3.83 1 93.25 439 PHE A CA 1
ATOM 3285 C C . PHE A 1 439 ? -13.117 -14.055 2.895 1 93.25 439 PHE A C 1
ATOM 3287 O O . PHE A 1 439 ? -14.094 -14.719 3.26 1 93.25 439 PHE A O 1
ATOM 3294 N N . SER A 1 440 ? -12.578 -14.117 1.683 1 93.88 440 SER A N 1
ATOM 3295 C CA . SER A 1 440 ? -12.945 -15.172 0.735 1 93.88 440 SER A CA 1
ATOM 3296 C C . SER A 1 440 ? -11.711 -15.766 0.067 1 93.88 440 SER A C 1
ATOM 3298 O O . SER A 1 440 ? -10.695 -15.078 -0.101 1 93.88 440 SER A O 1
ATOM 3300 N N . MET A 1 441 ? -11.734 -16.953 -0.146 1 94.5 441 MET A N 1
ATOM 3301 C CA . MET A 1 441 ? -10.766 -17.688 -0.946 1 94.5 441 MET A CA 1
ATOM 3302 C C . MET A 1 441 ? -11.453 -18.406 -2.111 1 94.5 441 MET A C 1
ATOM 3304 O O . MET A 1 441 ? -12.078 -19.453 -1.93 1 94.5 441 MET A O 1
ATOM 3308 N N . ILE A 1 442 ? -11.266 -17.875 -3.303 1 93.5 442 ILE A N 1
ATOM 3309 C CA . ILE A 1 442 ? -12.023 -18.359 -4.449 1 93.5 442 ILE A CA 1
ATOM 3310 C C . ILE A 1 442 ? -11.086 -19.094 -5.41 1 93.5 442 ILE A C 1
ATOM 3312 O O . ILE A 1 442 ? -9.992 -18.609 -5.707 1 93.5 442 ILE A O 1
ATOM 3316 N N . HIS A 1 443 ? -11.492 -20.203 -5.828 1 92.56 443 HIS A N 1
ATOM 3317 C CA . HIS A 1 443 ? -10.797 -21.031 -6.805 1 92.56 443 HIS A CA 1
ATOM 3318 C C . HIS A 1 443 ? -11.672 -21.312 -8.023 1 92.56 443 HIS A C 1
ATOM 3320 O O . HIS A 1 443 ? -12.742 -20.703 -8.172 1 92.56 443 HIS A O 1
ATOM 3326 N N . ASP A 1 444 ? -11.172 -22.078 -8.875 1 89.12 444 ASP A N 1
ATOM 3327 C CA . ASP A 1 444 ? -11.859 -22.281 -10.148 1 89.12 444 ASP A CA 1
ATOM 3328 C C . ASP A 1 444 ? -13.266 -22.828 -9.93 1 89.12 444 ASP A C 1
ATOM 3330 O O . ASP A 1 444 ? -14.25 -22.25 -10.391 1 89.12 444 ASP A O 1
ATOM 3334 N N . GLU A 1 445 ? -13.406 -23.906 -9.172 1 90.12 445 GLU A N 1
ATOM 3335 C CA . GLU A 1 445 ? -14.664 -24.641 -9.109 1 90.12 445 GLU A CA 1
ATOM 3336 C C . GLU A 1 445 ? -15.352 -24.438 -7.762 1 90.12 445 GLU A C 1
ATOM 3338 O O . GLU A 1 445 ? -16.516 -24.797 -7.59 1 90.12 445 GLU A O 1
ATOM 3343 N N . THR A 1 446 ? -14.625 -23.906 -6.824 1 93.81 446 THR A N 1
ATOM 3344 C CA . THR A 1 446 ? -15.164 -23.766 -5.48 1 93.81 446 THR A CA 1
ATOM 3345 C C . THR A 1 446 ? -14.469 -22.641 -4.73 1 93.81 446 THR A C 1
ATOM 3347 O O . THR A 1 446 ? -13.602 -21.969 -5.285 1 93.81 446 THR A O 1
ATOM 3350 N N . GLY A 1 447 ? -14.922 -22.359 -3.508 1 94.69 447 GLY A N 1
ATOM 3351 C CA . GLY A 1 447 ? -14.305 -21.359 -2.654 1 94.69 447 GLY A CA 1
ATOM 3352 C C . GLY A 1 447 ? -14.805 -21.406 -1.222 1 94.69 447 GLY A C 1
ATOM 3353 O O . GLY A 1 447 ? -15.586 -22.281 -0.862 1 94.69 447 GLY A O 1
ATOM 3354 N N . LEU A 1 448 ? -14.219 -20.547 -0.438 1 95.94 448 LEU A N 1
ATOM 3355 C CA . LEU A 1 448 ? -14.609 -20.375 0.958 1 95.94 448 LEU A CA 1
ATOM 3356 C C . LEU A 1 448 ? -14.914 -18.922 1.268 1 95.94 448 LEU A C 1
ATOM 3358 O O . LEU A 1 448 ? -14.219 -18.016 0.787 1 95.94 448 LEU A O 1
ATOM 3362 N N . LEU A 1 449 ? -15.922 -18.641 1.965 1 96.69 449 LEU A N 1
ATOM 3363 C CA . LEU A 1 449 ? -16.219 -17.375 2.631 1 96.69 449 LEU A CA 1
ATOM 3364 C C . LEU A 1 449 ? -16.141 -17.531 4.148 1 96.69 449 LEU A C 1
ATOM 3366 O O . LEU A 1 449 ? -16.75 -18.438 4.707 1 96.69 449 LEU A O 1
ATOM 3370 N N . GLY A 1 450 ? -15.383 -16.625 4.758 1 96.75 450 GLY A N 1
ATOM 3371 C CA . GLY A 1 450 ? -15.203 -16.812 6.188 1 96.75 450 GLY A CA 1
ATOM 3372 C C . GLY A 1 450 ? -14.938 -15.523 6.941 1 96.75 450 GLY A C 1
ATOM 3373 O O . GLY A 1 450 ? -14.977 -14.445 6.355 1 96.75 450 GLY A O 1
ATOM 3374 N N . ILE A 1 451 ? -14.844 -15.641 8.242 1 96.44 451 ILE A N 1
ATOM 3375 C CA . ILE A 1 451 ? -14.438 -14.594 9.172 1 96.44 451 ILE A CA 1
ATOM 3376 C C . ILE A 1 451 ? -13.211 -15.047 9.961 1 96.44 451 ILE A C 1
ATOM 3378 O O . ILE A 1 451 ? -13.148 -16.188 10.422 1 96.44 451 ILE A O 1
ATOM 3382 N N . ALA A 1 452 ? -12.266 -14.211 9.945 1 95 452 ALA A N 1
ATOM 3383 C CA . ALA A 1 452 ? -11.055 -14.445 10.734 1 95 452 ALA A CA 1
ATOM 3384 C C . ALA A 1 452 ? -10.859 -13.344 11.773 1 95 452 ALA A C 1
ATOM 3386 O O . ALA A 1 452 ? -11.203 -12.188 11.531 1 95 452 ALA A O 1
ATOM 3387 N N . GLY A 1 453 ? -10.289 -13.773 12.883 1 93.19 453 GLY A N 1
ATOM 3388 C CA . GLY A 1 453 ? -10.031 -12.797 13.93 1 93.19 453 GLY A CA 1
ATOM 3389 C C . GLY A 1 453 ? -9.078 -13.297 15 1 93.19 453 GLY A C 1
ATOM 3390 O O . GLY A 1 453 ? -8.438 -14.336 14.82 1 93.19 453 GLY A O 1
ATOM 3391 N N . ALA A 1 454 ? -8.945 -12.391 15.969 1 91.06 454 ALA A N 1
ATOM 3392 C CA . ALA A 1 454 ? -8.047 -12.703 17.078 1 91.06 454 ALA A CA 1
ATOM 3393 C C . ALA A 1 454 ? -8.633 -12.258 18.406 1 91.06 454 ALA A C 1
ATOM 3395 O O . ALA A 1 454 ? -9.266 -11.195 18.5 1 91.06 454 ALA A O 1
ATOM 3396 N N . ALA A 1 455 ? -8.453 -13.102 19.359 1 88.81 455 ALA A N 1
ATOM 3397 C CA . ALA A 1 455 ? -8.836 -12.781 20.719 1 88.81 455 ALA A CA 1
ATOM 3398 C C . ALA A 1 455 ? -7.617 -12.484 21.594 1 88.81 455 ALA A C 1
ATOM 3400 O O . ALA A 1 455 ? -6.582 -13.148 21.453 1 88.81 455 ALA A O 1
ATOM 3401 N N . ALA A 1 456 ? -7.707 -11.516 22.453 1 78.81 456 ALA A N 1
ATOM 3402 C CA . ALA A 1 456 ? -6.621 -11.117 23.344 1 78.81 456 ALA A CA 1
ATOM 3403 C C . ALA A 1 456 ? -6.316 -12.203 24.359 1 78.81 456 ALA A C 1
ATOM 3405 O O . ALA A 1 456 ? -5.18 -12.328 24.828 1 78.81 456 ALA A O 1
ATOM 3406 N N . ASP A 1 457 ? -7.363 -12.922 24.766 1 78.94 457 ASP A N 1
ATOM 3407 C CA . ASP A 1 457 ? -7.242 -13.977 25.766 1 78.94 457 ASP A CA 1
ATOM 3408 C C . ASP A 1 457 ? -7.609 -15.336 25.172 1 78.94 457 ASP A C 1
ATOM 3410 O O . ASP A 1 457 ? -8.617 -15.461 24.469 1 78.94 457 ASP A O 1
ATOM 3414 N N . LYS A 1 458 ? -6.711 -16.281 25.5 1 80.81 458 LYS A N 1
ATOM 3415 C CA . LYS A 1 458 ? -6.93 -17.625 24.984 1 80.81 458 LYS A CA 1
ATOM 3416 C C . LYS A 1 458 ? -8.281 -18.172 25.438 1 80.81 458 LYS A C 1
ATOM 3418 O O . LYS A 1 458 ? -8.906 -18.969 24.719 1 80.81 458 LYS A O 1
ATOM 3423 N N . LEU A 1 459 ? -8.719 -17.703 26.516 1 81.81 459 LEU A N 1
ATOM 3424 C CA . LEU A 1 459 ? -9.969 -18.219 27.078 1 81.81 459 LEU A CA 1
ATOM 3425 C C . LEU A 1 459 ? -11.172 -17.672 26.328 1 81.81 459 LEU A C 1
ATOM 3427 O O . LEU A 1 459 ? -12.281 -18.203 26.453 1 81.81 459 LEU A O 1
ATOM 3431 N N . ARG A 1 460 ? -10.883 -16.719 25.438 1 88.88 460 ARG A N 1
ATOM 3432 C CA . ARG A 1 460 ? -11.984 -16.078 24.734 1 88.88 460 ARG A CA 1
ATOM 3433 C C . ARG A 1 460 ? -12.078 -16.578 23.297 1 88.88 460 ARG A C 1
ATOM 3435 O O . ARG A 1 460 ? -12.984 -16.188 22.562 1 88.88 460 ARG A O 1
ATOM 3442 N N . ALA A 1 461 ? -11.258 -17.469 22.953 1 89.88 461 ALA A N 1
ATOM 3443 C CA . ALA A 1 461 ? -11.25 -17.984 21.578 1 89.88 461 ALA A CA 1
ATOM 3444 C C . ALA A 1 461 ? -12.562 -18.672 21.234 1 89.88 461 ALA A C 1
ATOM 3446 O O . ALA A 1 461 ? -13.102 -18.469 20.141 1 89.88 461 ALA A O 1
ATOM 3447 N N . GLY A 1 462 ? -13.008 -19.469 22.141 1 91 462 GLY A N 1
ATOM 3448 C CA . GLY A 1 462 ? -14.281 -20.125 21.922 1 91 462 GLY A CA 1
ATOM 3449 C C . GLY A 1 462 ? -15.438 -19.156 21.781 1 91 462 GLY A C 1
ATOM 3450 O O . GLY A 1 462 ? -16.312 -19.359 20.938 1 91 462 GLY A O 1
ATOM 3451 N N . GLN A 1 463 ? -15.445 -18.188 22.562 1 92.44 463 GLN A N 1
ATOM 3452 C CA . GLN A 1 463 ? -16.484 -17.156 22.484 1 92.44 463 GLN A CA 1
ATOM 3453 C C . GLN A 1 463 ? -16.438 -16.422 21.141 1 92.44 463 GLN A C 1
ATOM 3455 O O . GLN A 1 463 ? -17.469 -16.141 20.547 1 92.44 463 GLN A O 1
ATOM 3460 N N . LEU A 1 464 ? -15.211 -16.125 20.734 1 94.44 464 LEU A N 1
ATOM 3461 C CA . LEU A 1 464 ? -15.062 -15.445 19.453 1 94.44 464 LEU A CA 1
ATOM 3462 C C . LEU A 1 464 ? -15.609 -16.297 18.312 1 94.44 464 LEU A C 1
ATOM 3464 O O . LEU A 1 464 ? -16.297 -15.789 17.422 1 94.44 464 LEU A O 1
ATOM 3468 N N . MET A 1 465 ? -15.344 -17.547 18.422 1 94.19 465 MET A N 1
ATOM 3469 C CA . MET A 1 465 ? -15.875 -18.484 17.438 1 94.19 465 MET A CA 1
ATOM 3470 C C . MET A 1 465 ? -17.406 -18.453 17.438 1 94.19 465 MET A C 1
ATOM 3472 O O . MET A 1 465 ? -18.031 -18.438 16.375 1 94.19 465 MET A O 1
ATOM 3476 N N . HIS A 1 466 ? -17.969 -18.438 18.594 1 93.81 466 HIS A N 1
ATOM 3477 C CA . HIS A 1 466 ? -19.422 -18.375 18.719 1 93.81 466 HIS A CA 1
ATOM 3478 C C . HIS A 1 466 ? -19.984 -17.125 18.094 1 93.81 466 HIS A C 1
ATOM 3480 O O . HIS A 1 466 ? -20.969 -17.172 17.359 1 93.81 466 HIS A O 1
ATOM 3486 N N . VAL A 1 467 ? -19.312 -16.094 18.297 1 95.12 467 VAL A N 1
ATOM 3487 C CA . VAL A 1 467 ? -19.75 -14.805 17.75 1 95.12 467 VAL A CA 1
ATOM 3488 C C . VAL A 1 467 ? -19.703 -14.852 16.234 1 95.12 467 VAL A C 1
ATOM 3490 O O . VAL A 1 467 ? -20.625 -14.391 15.555 1 95.12 467 VAL A O 1
ATOM 3493 N N . PHE A 1 468 ? -18.609 -15.391 15.695 1 96.12 468 PHE A N 1
ATOM 3494 C CA . PHE A 1 468 ? -18.469 -15.492 14.242 1 96.12 468 PHE A CA 1
ATOM 3495 C C . PHE A 1 468 ? -19.594 -16.359 13.656 1 96.12 468 PHE A C 1
ATOM 3497 O O . PHE A 1 468 ? -20.219 -15.977 12.664 1 96.12 468 PHE A O 1
ATOM 3504 N N . CYS A 1 469 ? -19.875 -17.438 14.281 1 94.94 469 CYS A N 1
ATOM 3505 C CA . CYS A 1 469 ? -20.906 -18.344 13.805 1 94.94 469 CYS A CA 1
ATOM 3506 C C . CYS A 1 469 ? -22.281 -17.688 13.883 1 94.94 469 CYS A C 1
ATOM 3508 O O . CYS A 1 469 ? -23.125 -17.922 13.023 1 94.94 469 CYS A O 1
ATOM 3510 N N . GLU A 1 470 ? -22.453 -16.922 14.875 1 94 470 GLU A N 1
ATOM 3511 C CA . GLU A 1 470 ? -23.719 -16.219 15.023 1 94 470 GLU A CA 1
ATOM 3512 C C . GLU A 1 470 ? -23.938 -15.234 13.875 1 94 470 GLU A C 1
ATOM 3514 O O . GLU A 1 470 ? -25.047 -15.062 13.398 1 94 470 GLU A O 1
ATOM 3519 N N . HIS A 1 471 ? -22.906 -14.602 13.5 1 94.69 471 HIS A N 1
ATOM 3520 C CA . HIS A 1 471 ? -23.031 -13.664 12.391 1 94.69 471 HIS A CA 1
ATOM 3521 C C . HIS A 1 471 ? -23.406 -14.383 11.094 1 94.69 471 HIS A C 1
ATOM 3523 O O . HIS A 1 471 ? -24.219 -13.891 10.32 1 94.69 471 HIS A O 1
ATOM 3529 N N . PHE A 1 472 ? -22.859 -15.562 10.867 1 94.25 472 PHE A N 1
ATOM 3530 C CA . PHE A 1 472 ? -23.234 -16.344 9.688 1 94.25 472 PHE A CA 1
ATOM 3531 C C . PHE A 1 472 ? -24.656 -16.844 9.797 1 94.25 472 PHE A C 1
ATOM 3533 O O . PHE A 1 472 ? -25.406 -16.828 8.812 1 94.25 472 PHE A O 1
ATOM 3540 N N . ALA A 1 473 ? -25 -17.281 10.977 1 93.88 473 ALA A N 1
ATOM 3541 C CA . ALA A 1 473 ? -26.375 -17.75 11.188 1 93.88 473 ALA A CA 1
ATOM 3542 C C . ALA A 1 473 ? -27.375 -16.625 10.93 1 93.88 473 ALA A C 1
ATOM 3544 O O . ALA A 1 473 ? -28.406 -16.828 10.273 1 93.88 473 ALA A O 1
ATOM 3545 N N . THR A 1 474 ? -27.016 -15.461 11.383 1 92.88 474 THR A N 1
ATOM 3546 C CA . THR A 1 474 ? -27.875 -14.297 11.195 1 92.88 474 THR A CA 1
ATOM 3547 C C . THR A 1 474 ? -27.984 -13.938 9.719 1 92.88 474 THR A C 1
ATOM 3549 O O . THR A 1 474 ? -29.078 -13.633 9.227 1 92.88 474 THR A O 1
ATOM 3552 N N . LEU A 1 475 ? -26.922 -14.008 9.055 1 92.06 475 LEU A N 1
ATOM 3553 C CA . LEU A 1 475 ? -26.906 -13.711 7.625 1 92.06 475 LEU A CA 1
ATOM 3554 C C . LEU A 1 475 ? -27.797 -14.695 6.859 1 92.06 475 LEU A C 1
ATOM 3556 O O . LEU A 1 475 ? -28.406 -14.336 5.852 1 92.06 475 LEU A O 1
ATOM 3560 N N . ALA A 1 476 ? -27.812 -15.891 7.324 1 90.69 476 ALA A N 1
ATOM 3561 C CA . ALA A 1 476 ? -28.547 -16.953 6.629 1 90.69 476 ALA A CA 1
ATOM 3562 C C . ALA A 1 476 ? -30.047 -16.875 6.934 1 90.69 476 ALA A C 1
ATOM 3564 O O . ALA A 1 476 ? -30.859 -17.406 6.176 1 90.69 476 ALA A O 1
ATOM 3565 N N . THR A 1 477 ? -30.406 -16.188 8.078 1 91.88 477 THR A N 1
ATOM 3566 C CA . THR A 1 477 ? -31.797 -16.328 8.539 1 91.88 477 THR A CA 1
ATOM 3567 C C . THR A 1 477 ? -32.5 -14.969 8.523 1 91.88 477 THR A C 1
ATOM 3569 O O . THR A 1 477 ? -33.719 -14.898 8.477 1 91.88 477 THR A O 1
ATOM 3572 N N . VAL A 1 478 ? -31.75 -13.883 8.625 1 92.06 478 VAL A N 1
ATOM 3573 C CA . VAL A 1 478 ? -32.344 -12.547 8.68 1 92.06 478 VAL A CA 1
ATOM 3574 C C . VAL A 1 478 ? -31.938 -11.766 7.426 1 92.06 478 VAL A C 1
ATOM 3576 O O . VAL A 1 478 ? -30.766 -11.57 7.152 1 92.06 478 VAL A O 1
ATOM 3579 N N . PRO A 1 479 ? -32.938 -11.305 6.734 1 91.56 479 PRO A N 1
ATOM 3580 C CA . PRO A 1 479 ? -32.625 -10.531 5.527 1 91.56 479 PRO A CA 1
ATOM 3581 C C . PRO A 1 479 ? -31.859 -9.25 5.836 1 91.56 479 PRO A C 1
ATOM 3583 O O . PRO A 1 479 ? -32.125 -8.594 6.84 1 91.56 479 PRO A O 1
ATOM 3586 N N . VAL A 1 480 ? -30.922 -9 5.012 1 92.62 480 VAL A N 1
ATOM 3587 C CA . VAL A 1 480 ? -30.156 -7.762 5.113 1 92.62 480 VAL A CA 1
ATOM 3588 C C . VAL A 1 480 ? -31.016 -6.59 4.637 1 92.62 480 VAL A C 1
ATOM 3590 O O . VAL A 1 480 ? -31.828 -6.742 3.719 1 92.62 480 VAL A O 1
ATOM 3593 N N . THR A 1 481 ? -30.844 -5.41 5.219 1 90.31 481 THR A N 1
ATOM 3594 C CA . THR A 1 481 ? -31.625 -4.242 4.809 1 90.31 481 THR A CA 1
ATOM 3595 C C . THR A 1 481 ? -31.141 -3.721 3.459 1 90.31 481 THR A C 1
ATOM 3597 O O . THR A 1 481 ? -29.984 -3.934 3.078 1 90.31 481 THR A O 1
ATOM 3600 N N . ASP A 1 482 ? -32.031 -2.982 2.82 1 88.69 482 ASP A N 1
ATOM 3601 C CA . ASP A 1 482 ? -31.688 -2.387 1.534 1 88.69 482 ASP A CA 1
ATOM 3602 C C . ASP A 1 482 ? -30.547 -1.387 1.684 1 88.69 482 ASP A C 1
ATOM 3604 O O . ASP A 1 482 ? -29.672 -1.293 0.813 1 88.69 482 ASP A O 1
ATOM 3608 N N . GLU A 1 483 ? -30.594 -0.757 2.711 1 83.25 483 GLU A N 1
ATOM 3609 C CA . GLU A 1 483 ? -29.562 0.247 2.961 1 83.25 483 GLU A CA 1
ATOM 3610 C C . GLU A 1 483 ? -28.203 -0.398 3.119 1 83.25 483 GLU A C 1
ATOM 3612 O O . GLU A 1 483 ? -27.219 0.054 2.52 1 83.25 483 GLU A O 1
ATOM 3617 N N . GLU A 1 484 ? -28.172 -1.409 3.902 1 86.44 484 GLU A N 1
ATOM 3618 C CA . GLU A 1 484 ? -26.922 -2.113 4.137 1 86.44 484 GLU A CA 1
ATOM 3619 C C . GLU A 1 484 ? -26.406 -2.771 2.859 1 86.44 484 GLU A C 1
ATOM 3621 O O . GLU A 1 484 ? -25.203 -2.756 2.586 1 86.44 484 GLU A O 1
ATOM 3626 N N . LEU A 1 485 ? -27.297 -3.27 2.152 1 89.62 485 LEU A N 1
ATOM 3627 C CA . LEU A 1 485 ? -26.953 -3.926 0.897 1 89.62 485 LEU A CA 1
ATOM 3628 C C . LEU A 1 485 ? -26.438 -2.912 -0.12 1 89.62 485 LEU A C 1
ATOM 3630 O O . LEU A 1 485 ? -25.422 -3.154 -0.785 1 89.62 485 LEU A O 1
ATOM 3634 N N . SER A 1 486 ? -27.109 -1.842 -0.2 1 84.5 486 SER A N 1
ATOM 3635 C CA . SER A 1 486 ? -26.703 -0.796 -1.128 1 84.5 486 SER A CA 1
ATOM 3636 C C . SER A 1 486 ? -25.312 -0.257 -0.77 1 84.5 486 SER A C 1
ATOM 3638 O O . SER A 1 486 ? -24.484 -0.029 -1.65 1 84.5 486 SER A O 1
ATOM 3640 N N . ARG A 1 487 ? -25.094 -0.124 0.437 1 83.19 487 ARG A N 1
ATOM 3641 C CA . ARG A 1 487 ? -23.797 0.345 0.906 1 83.19 487 ARG A CA 1
ATOM 3642 C C . ARG A 1 487 ? -22.688 -0.646 0.548 1 83.19 487 ARG A C 1
ATOM 3644 O O . ARG A 1 487 ? -21.641 -0.253 0.059 1 83.19 487 ARG A O 1
ATOM 3651 N N . ALA A 1 488 ? -22.953 -1.865 0.83 1 87 488 ALA A N 1
ATOM 3652 C CA . ALA A 1 488 ? -21.969 -2.904 0.538 1 87 488 ALA A CA 1
ATOM 3653 C C . ALA A 1 488 ? -21.672 -2.975 -0.958 1 87 488 ALA A C 1
ATOM 3655 O O . ALA A 1 488 ? -20.516 -3.146 -1.361 1 87 488 ALA A O 1
ATOM 3656 N N . ARG A 1 489 ? -22.688 -2.838 -1.751 1 86.19 489 ARG A N 1
ATOM 3657 C CA . ARG A 1 489 ? -22.516 -2.857 -3.201 1 86.19 489 ARG A CA 1
ATOM 3658 C C . ARG A 1 489 ? -21.672 -1.681 -3.67 1 86.19 489 ARG A C 1
ATOM 3660 O O . ARG A 1 489 ? -20.75 -1.853 -4.477 1 86.19 489 ARG A O 1
ATOM 3667 N N . ASN A 1 490 ? -21.984 -0.542 -3.178 1 80.62 490 ASN A N 1
ATOM 3668 C CA . ASN A 1 490 ? -21.234 0.651 -3.564 1 80.62 490 ASN A CA 1
ATOM 3669 C C . ASN A 1 490 ? -19.781 0.574 -3.111 1 80.62 490 ASN A C 1
ATOM 3671 O O . ASN A 1 490 ? -18.875 0.972 -3.848 1 80.62 490 ASN A O 1
ATOM 3675 N N . MET A 1 491 ? -19.656 0.085 -1.912 1 82.81 491 ME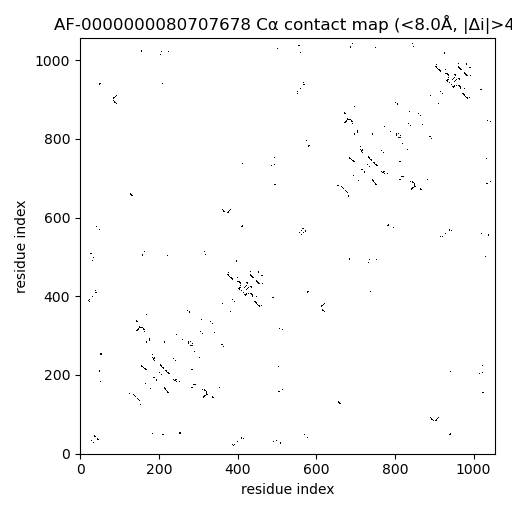T A N 1
ATOM 3676 C CA . MET A 1 491 ? -18.297 -0.07 -1.406 1 82.81 491 MET A CA 1
ATOM 3677 C C . MET A 1 491 ? -17.516 -1.058 -2.26 1 82.81 491 MET A C 1
ATOM 3679 O O . MET A 1 491 ? -16.328 -0.83 -2.553 1 82.81 491 MET A O 1
ATOM 3683 N N . LEU A 1 492 ? -18.156 -2.125 -2.619 1 84.94 492 LEU A N 1
ATOM 3684 C CA . LEU A 1 492 ? -17.5 -3.102 -3.48 1 84.94 492 LEU A CA 1
ATOM 3685 C C . LEU A 1 492 ? -17.109 -2.475 -4.816 1 84.94 492 LEU A C 1
ATOM 3687 O O . LEU A 1 492 ? -16 -2.686 -5.309 1 84.94 492 LEU A O 1
ATOM 3691 N N . LYS A 1 493 ? -17.969 -1.732 -5.359 1 82.5 493 LYS A N 1
ATOM 3692 C CA . LYS A 1 493 ? -17.703 -1.044 -6.617 1 82.5 493 LYS A CA 1
ATOM 3693 C C . LYS A 1 493 ? -16.484 -0.117 -6.484 1 82.5 493 LYS A C 1
ATOM 3695 O O . LYS A 1 493 ? -15.586 -0.142 -7.324 1 82.5 493 LYS A O 1
ATOM 3700 N N . CYS A 1 494 ? -16.484 0.665 -5.445 1 79.12 494 CYS A N 1
ATOM 3701 C CA . CYS A 1 494 ? -15.391 1.591 -5.211 1 79.12 494 CYS A CA 1
ATOM 3702 C C . CYS A 1 494 ? -14.07 0.841 -5.055 1 79.12 494 CYS A C 1
ATOM 3704 O O . CYS A 1 494 ? -13.047 1.242 -5.617 1 79.12 494 CYS A O 1
ATOM 3706 N N . ASN A 1 495 ? -14.188 -0.221 -4.324 1 81 495 ASN A N 1
ATOM 3707 C CA . ASN A 1 495 ? -12.984 -1.012 -4.082 1 81 495 ASN A CA 1
ATOM 3708 C C . ASN A 1 495 ? -12.414 -1.58 -5.383 1 81 495 ASN A C 1
ATOM 3710 O O . ASN A 1 495 ? -11.219 -1.461 -5.645 1 81 495 ASN A O 1
ATOM 3714 N N . VAL A 1 496 ? -13.227 -2.16 -6.141 1 83 496 VAL A N 1
ATOM 3715 C CA . VAL A 1 496 ? -12.805 -2.805 -7.379 1 83 496 VAL A CA 1
ATOM 3716 C C . VAL A 1 496 ? -12.227 -1.762 -8.328 1 83 496 VAL A C 1
ATOM 3718 O O . VAL A 1 496 ? -11.141 -1.954 -8.883 1 83 496 VAL A O 1
ATOM 3721 N N . LEU A 1 497 ? -12.867 -0.706 -8.477 1 80.12 497 LEU A N 1
ATOM 3722 C CA . LEU A 1 497 ? -12.445 0.321 -9.422 1 80.12 497 LEU A CA 1
ATOM 3723 C C . LEU A 1 497 ? -11.156 0.994 -8.961 1 80.12 497 LEU A C 1
ATOM 3725 O O . LEU A 1 497 ? -10.281 1.287 -9.781 1 80.12 497 LEU A O 1
ATOM 3729 N N . THR A 1 498 ? -11.055 1.207 -7.691 1 77.19 498 THR A N 1
ATOM 3730 C CA . THR A 1 498 ? -9.844 1.805 -7.141 1 77.19 498 THR A CA 1
ATOM 3731 C C . THR A 1 498 ? -8.648 0.889 -7.352 1 77.19 498 THR A C 1
ATOM 3733 O O . THR A 1 498 ? -7.582 1.341 -7.785 1 77.19 498 THR A O 1
ATOM 3736 N N . HIS A 1 499 ? -8.805 -0.339 -7.098 1 79.75 499 HIS A N 1
ATOM 3737 C CA . HIS A 1 499 ? -7.707 -1.288 -7.234 1 79.75 499 HIS A CA 1
ATOM 3738 C C . HIS A 1 499 ? -7.254 -1.4 -8.688 1 79.75 499 HIS A C 1
ATOM 3740 O O . HIS A 1 499 ? -6.059 -1.553 -8.953 1 79.75 499 HIS A O 1
ATOM 3746 N N . LEU A 1 500 ? -8.156 -1.284 -9.57 1 81.69 500 LEU A N 1
ATOM 3747 C CA . LEU A 1 500 ? -7.852 -1.487 -10.984 1 81.69 500 LEU A CA 1
ATOM 3748 C C . LEU A 1 500 ? -7.141 -0.271 -11.562 1 81.69 500 LEU A C 1
ATOM 3750 O O . LEU A 1 500 ? -6.652 -0.314 -12.695 1 81.69 500 LEU A O 1
ATOM 3754 N N . GLU A 1 501 ? -7.023 0.711 -10.781 1 78.38 501 GLU A N 1
ATOM 3755 C CA . GLU A 1 501 ? -6.258 1.874 -11.219 1 78.38 501 GLU A CA 1
ATOM 3756 C C . GLU A 1 501 ? -4.758 1.607 -11.141 1 78.38 501 GLU A C 1
ATOM 3758 O O . GLU A 1 501 ? -3.963 2.305 -11.773 1 78.38 501 GLU A O 1
ATOM 3763 N N . SER A 1 502 ? -4.398 0.654 -10.289 1 79.69 502 SER A N 1
ATOM 3764 C CA . SER A 1 502 ? -3.006 0.231 -10.188 1 79.69 502 SER A CA 1
ATOM 3765 C C . SER A 1 502 ? -2.607 -0.632 -11.383 1 79.69 502 SER A C 1
ATOM 3767 O O . SER A 1 502 ? -3.262 -1.634 -11.68 1 79.69 502 SER A O 1
ATOM 3769 N N . ARG A 1 503 ? -1.503 -0.271 -12 1 86.25 503 ARG A N 1
ATOM 3770 C CA . ARG A 1 503 ? -1.025 -1.05 -13.141 1 86.25 503 ARG A CA 1
ATOM 3771 C C . ARG A 1 503 ? -0.768 -2.5 -12.742 1 86.25 503 ARG A C 1
ATOM 3773 O O . ARG A 1 503 ? -1.052 -3.42 -13.516 1 86.25 503 ARG A O 1
ATOM 3780 N N . LEU A 1 504 ? -0.205 -2.627 -11.602 1 87.12 504 LEU A N 1
ATOM 3781 C CA . LEU A 1 504 ? 0.094 -3.975 -11.133 1 87.12 504 LEU A CA 1
ATOM 3782 C C . LEU A 1 504 ? -1.182 -4.801 -10.992 1 87.12 504 LEU A C 1
ATOM 3784 O O . LEU A 1 504 ? -1.229 -5.957 -11.414 1 87.12 504 LEU A O 1
ATOM 3788 N N . VAL A 1 505 ? -2.168 -4.195 -10.406 1 88.62 505 VAL A N 1
ATOM 3789 C CA . VAL A 1 505 ? -3.436 -4.898 -10.227 1 88.62 505 VAL A CA 1
ATOM 3790 C C . VAL A 1 505 ? -4.094 -5.133 -11.578 1 88.62 505 VAL A C 1
ATOM 3792 O O . VAL A 1 505 ? -4.668 -6.199 -11.82 1 88.62 505 VAL A O 1
ATOM 3795 N N . LEU A 1 506 ? -4.039 -4.148 -12.453 1 90.69 506 LEU A N 1
ATOM 3796 C CA . LEU A 1 506 ? -4.594 -4.277 -13.797 1 90.69 506 LEU A CA 1
ATOM 3797 C C . LEU A 1 506 ? -3.928 -5.422 -14.555 1 90.69 506 LEU A C 1
ATOM 3799 O O . LEU A 1 506 ? -4.605 -6.238 -15.18 1 90.69 506 LEU A O 1
ATOM 3803 N N . PHE A 1 507 ? -2.635 -5.516 -14.469 1 94.62 507 PHE A N 1
ATOM 3804 C CA . PHE A 1 507 ? -1.878 -6.609 -15.062 1 94.62 507 PHE A CA 1
ATOM 3805 C C . PHE A 1 507 ? -2.375 -7.953 -14.555 1 94.62 507 PHE A C 1
ATOM 3807 O O . PHE A 1 507 ? -2.641 -8.867 -15.336 1 94.62 507 PHE A O 1
ATOM 3814 N N . GLU A 1 508 ? -2.424 -8.078 -13.266 1 94.56 508 GLU A N 1
ATOM 3815 C CA . GLU A 1 508 ? -2.855 -9.336 -12.664 1 94.56 508 GLU A CA 1
ATOM 3816 C C . GLU A 1 508 ? -4.281 -9.688 -13.086 1 94.56 508 GLU A C 1
ATOM 3818 O O . GLU A 1 508 ? -4.57 -10.844 -13.398 1 94.56 508 GLU A O 1
ATOM 3823 N N . ASP A 1 509 ? -5.102 -8.695 -13.07 1 92.75 509 ASP A N 1
ATOM 3824 C CA . ASP A 1 509 ? -6.496 -8.898 -13.445 1 92.75 509 ASP A CA 1
ATOM 3825 C C . ASP A 1 509 ? -6.605 -9.406 -14.883 1 92.75 509 ASP A C 1
ATOM 3827 O O . ASP A 1 509 ? -7.352 -10.344 -15.164 1 92.75 509 ASP A O 1
ATOM 3831 N N . ILE A 1 510 ? -5.887 -8.781 -15.758 1 95.44 510 ILE A N 1
ATOM 3832 C CA . ILE A 1 510 ? -5.887 -9.195 -17.156 1 95.44 510 ILE A CA 1
ATOM 3833 C C . ILE A 1 510 ? -5.43 -10.648 -17.281 1 95.44 510 ILE A C 1
ATOM 3835 O O . ILE A 1 510 ? -6.125 -11.477 -17.875 1 95.44 510 ILE A O 1
ATOM 3839 N N . GLY A 1 511 ? -4.312 -10.922 -16.703 1 97 511 GLY A N 1
ATOM 3840 C CA . GLY A 1 511 ? -3.744 -12.258 -16.812 1 97 511 GLY A CA 1
ATOM 3841 C C . GLY A 1 511 ? -4.633 -13.336 -16.219 1 97 511 GLY A C 1
ATOM 3842 O O . GLY A 1 511 ? -4.867 -14.367 -16.844 1 97 511 GLY A O 1
ATOM 3843 N N . ARG A 1 512 ? -5.152 -13.117 -15.086 1 94.75 512 ARG A N 1
ATOM 3844 C CA . ARG A 1 512 ? -5.949 -14.117 -14.383 1 94.75 512 ARG A CA 1
ATOM 3845 C C . ARG A 1 512 ? -7.281 -14.352 -15.086 1 94.75 512 ARG A C 1
ATOM 3847 O O . ARG A 1 512 ? -7.762 -15.484 -15.156 1 94.75 512 ARG A O 1
ATOM 3854 N N . GLN A 1 513 ? -7.902 -13.312 -15.539 1 93.25 513 GLN A N 1
ATOM 3855 C CA . GLN A 1 513 ? -9.156 -13.492 -16.266 1 93.25 513 GLN A CA 1
ATOM 3856 C C . GLN A 1 513 ? -8.93 -14.281 -17.562 1 93.25 513 GLN A C 1
ATOM 3858 O O . GLN A 1 513 ? -9.742 -15.133 -17.922 1 93.25 513 GLN A O 1
ATOM 3863 N N . MET A 1 514 ? -7.859 -13.961 -18.172 1 95.06 514 MET A N 1
ATOM 3864 C CA . MET A 1 514 ? -7.555 -14.703 -19.391 1 95.06 514 MET A CA 1
ATOM 3865 C C . MET A 1 514 ? -7.375 -16.188 -19.094 1 95.06 514 MET A C 1
ATOM 3867 O O . MET A 1 514 ? -7.84 -17.031 -19.859 1 95.06 514 MET A O 1
ATOM 3871 N N . LEU A 1 515 ? -6.664 -16.453 -18.031 1 94.38 515 LEU A N 1
ATOM 3872 C CA . LEU A 1 515 ? -6.441 -17.844 -17.656 1 94.38 515 LEU A CA 1
ATOM 3873 C C . LEU A 1 515 ? -7.754 -18.516 -17.25 1 94.38 515 LEU A C 1
ATOM 3875 O O . LEU A 1 515 ? -8.008 -19.672 -17.625 1 94.38 515 LEU A O 1
ATOM 3879 N N . THR A 1 516 ? -8.531 -17.844 -16.547 1 90.62 516 THR A N 1
ATOM 3880 C CA . THR A 1 516 ? -9.703 -18.422 -15.914 1 90.62 516 THR A CA 1
ATOM 3881 C C . THR A 1 516 ? -10.875 -18.469 -16.891 1 90.62 516 THR A C 1
ATOM 3883 O O . THR A 1 516 ? -11.57 -19.484 -16.984 1 90.62 516 THR A O 1
ATOM 3886 N N . TYR A 1 517 ? -11.07 -17.375 -17.688 1 89.5 517 TYR A N 1
ATOM 3887 C CA . TYR A 1 517 ? -12.273 -17.25 -18.5 1 89.5 517 TYR A CA 1
ATOM 3888 C C . TYR A 1 517 ? -11.938 -17.297 -19.984 1 89.5 517 TYR A C 1
ATOM 3890 O O . TYR A 1 517 ? -12.82 -17.484 -20.828 1 89.5 517 TYR A O 1
ATOM 3898 N N . GLY A 1 518 ? -10.727 -17.094 -20.281 1 90.62 518 GLY A N 1
ATOM 3899 C CA . GLY A 1 518 ? -10.352 -17 -21.688 1 90.62 518 GLY A CA 1
ATOM 3900 C C . GLY A 1 518 ? -10.648 -15.656 -22.297 1 90.62 518 GLY A C 1
ATOM 3901 O O . GLY A 1 518 ? -10.422 -15.445 -23.5 1 90.62 518 GLY A O 1
ATOM 3902 N N . ARG A 1 519 ? -11.164 -14.773 -21.438 1 89.12 519 ARG A N 1
ATOM 3903 C CA . ARG A 1 519 ? -11.477 -13.406 -21.844 1 89.12 519 ARG A CA 1
ATOM 3904 C C . ARG A 1 519 ? -11.422 -12.453 -20.656 1 89.12 519 ARG A C 1
ATOM 3906 O O . ARG A 1 519 ? -11.406 -12.883 -19.5 1 89.12 519 ARG A O 1
ATOM 3913 N N . ARG A 1 520 ? -11.281 -11.18 -21.047 1 88.69 520 ARG A N 1
ATOM 3914 C CA . ARG A 1 520 ? -11.289 -10.172 -20 1 88.69 520 ARG A CA 1
ATOM 3915 C C . ARG A 1 520 ? -12.555 -9.328 -20.047 1 88.69 520 ARG A C 1
ATOM 3917 O O . ARG A 1 520 ? -12.891 -8.766 -21.094 1 88.69 520 ARG A O 1
ATOM 3924 N N . GLU A 1 521 ? -13.203 -9.344 -18.922 1 79.38 521 GLU A N 1
ATOM 3925 C CA . GLU A 1 521 ? -14.344 -8.445 -18.781 1 79.38 521 GLU A CA 1
ATOM 3926 C C . GLU A 1 521 ? -13.922 -7.129 -18.125 1 79.38 521 GLU A C 1
ATOM 3928 O O . GLU A 1 521 ? -13.141 -7.121 -17.172 1 79.38 521 GLU A O 1
ATOM 3933 N N . THR A 1 522 ? -14.422 -6.066 -18.672 1 74.12 522 THR A N 1
ATOM 3934 C CA . THR A 1 522 ? -14.062 -4.762 -18.125 1 74.12 522 THR A CA 1
ATOM 3935 C C . THR A 1 522 ? -14.742 -4.52 -16.781 1 74.12 522 THR A C 1
ATOM 3937 O O . THR A 1 522 ? -15.812 -5.07 -16.516 1 74.12 522 THR A O 1
ATOM 3940 N N . PRO A 1 523 ? -14.039 -3.74 -15.977 1 68 523 PRO A N 1
ATOM 3941 C CA . PRO A 1 523 ? -14.633 -3.418 -14.68 1 68 523 PRO A CA 1
ATOM 3942 C C . PRO A 1 523 ? -16.016 -2.787 -14.805 1 68 523 PRO A C 1
ATOM 3944 O O . PRO A 1 523 ? -16.875 -2.99 -13.93 1 68 523 PRO A O 1
ATOM 3947 N N . GLU A 1 524 ? -16.156 -2.057 -15.844 1 61.81 524 GLU A N 1
ATOM 3948 C CA . GLU A 1 524 ? -17.453 -1.391 -16.031 1 61.81 524 GLU A CA 1
ATOM 3949 C C . GLU A 1 524 ? -18.578 -2.406 -16.172 1 61.81 524 GLU A C 1
ATOM 3951 O O . GLU A 1 524 ? -19.688 -2.172 -15.688 1 61.81 524 GLU A O 1
ATOM 3956 N N . SER A 1 525 ? -18.234 -3.441 -16.75 1 61.22 525 SER A N 1
ATOM 3957 C CA . SER A 1 525 ? -19.234 -4.488 -16.938 1 61.22 525 SER A CA 1
ATOM 3958 C C . SER A 1 525 ? -19.531 -5.191 -15.609 1 61.22 525 SER A C 1
ATOM 3960 O O . SER A 1 525 ? -20.672 -5.617 -15.375 1 61.22 525 SER A O 1
ATOM 3962 N N . LEU A 1 526 ? -18.578 -5.172 -14.773 1 59.53 526 LEU A N 1
ATOM 3963 C CA . LEU A 1 526 ? -18.719 -5.891 -13.508 1 59.53 526 LEU A CA 1
ATOM 3964 C C . LEU A 1 526 ? -19.5 -5.07 -12.492 1 59.53 526 LEU A C 1
ATOM 3966 O O . LEU A 1 526 ? -20.234 -5.629 -11.68 1 59.53 526 LEU A O 1
ATOM 3970 N N . VAL A 1 527 ? -19.266 -3.801 -12.562 1 61.03 527 VAL A N 1
ATOM 3971 C CA . VAL A 1 527 ? -19.906 -2.938 -11.562 1 61.03 527 VAL A CA 1
ATOM 3972 C C . VAL A 1 527 ? -21.359 -2.711 -11.93 1 61.03 527 VAL A C 1
ATOM 3974 O O . VAL A 1 527 ? -22.156 -2.266 -11.094 1 61.03 527 VAL A O 1
ATOM 3977 N N . ARG A 1 528 ? -21.75 -3.178 -13.047 1 52.03 528 ARG A N 1
ATOM 3978 C CA . ARG A 1 528 ? -23.156 -3.088 -13.453 1 52.03 528 ARG A CA 1
ATOM 3979 C C . ARG A 1 528 ? -23.969 -4.223 -12.852 1 52.03 528 ARG A C 1
ATOM 3981 O O . ARG A 1 528 ? -25.125 -4.023 -12.477 1 52.03 528 ARG A O 1
ATOM 3988 N N . MET B 1 1 ? 13.781 74.688 -46.656 1 16.84 1 MET B N 1
ATOM 3989 C CA . MET B 1 1 ? 15.18 75.125 -46.562 1 16.84 1 MET B CA 1
ATOM 3990 C C . MET B 1 1 ? 15.93 74.25 -45.562 1 16.84 1 MET B C 1
ATOM 3992 O O . MET B 1 1 ? 15.336 73.375 -44.906 1 16.84 1 MET B O 1
ATOM 3996 N N . ASN B 1 2 ? 16.594 75 -44.594 1 15.18 2 ASN B N 1
ATOM 3997 C CA . ASN B 1 2 ? 17.891 75 -43.938 1 15.18 2 ASN B CA 1
ATOM 3998 C C . ASN B 1 2 ? 18.047 73.875 -42.938 1 15.18 2 ASN B C 1
ATOM 4000 O O . ASN B 1 2 ? 19.031 73.188 -42.938 1 15.18 2 ASN B O 1
ATOM 4004 N N . SER B 1 3 ? 17.797 74.312 -41.688 1 16.17 3 SER B N 1
ATOM 4005 C CA . SER B 1 3 ? 18.516 74.375 -40.438 1 16.17 3 SER B CA 1
ATOM 4006 C C . SER B 1 3 ? 18.609 73 -39.812 1 16.17 3 SER B C 1
ATOM 4008 O O . SER B 1 3 ? 17.688 72.188 -39.938 1 16.17 3 SER B O 1
ATOM 4010 N N . VAL B 1 4 ? 19.625 72.688 -39.031 1 17.05 4 VAL B N 1
ATOM 4011 C CA . VAL B 1 4 ? 20.812 71.938 -38.656 1 17.05 4 VAL B CA 1
ATOM 4012 C C . VAL B 1 4 ? 20.422 70.875 -37.656 1 17.05 4 VAL B C 1
ATOM 4014 O O . VAL B 1 4 ? 20.734 69.688 -37.875 1 17.05 4 VAL B O 1
ATOM 4017 N N . LEU B 1 5 ? 20.609 71.062 -36.375 1 16.02 5 LEU B N 1
ATOM 4018 C CA . LEU B 1 5 ? 21.625 70.75 -35.375 1 16.02 5 LEU B CA 1
ATOM 4019 C C . LEU B 1 5 ? 21.219 69.562 -34.562 1 16.02 5 LEU B C 1
ATOM 4021 O O . LEU B 1 5 ? 21.969 68.562 -34.438 1 16.02 5 LEU B O 1
ATOM 4025 N N . ALA B 1 6 ? 21.156 69.625 -33.188 1 15.96 6 ALA B N 1
ATOM 4026 C CA . ALA B 1 6 ? 21.953 69.188 -32.031 1 15.96 6 ALA B CA 1
ATOM 4027 C C . ALA B 1 6 ? 21.344 67.938 -31.391 1 15.96 6 ALA B C 1
ATOM 4029 O O . ALA B 1 6 ? 22.078 67.062 -30.953 1 15.96 6 ALA B O 1
ATOM 4030 N N . ARG B 1 7 ? 20.109 67.938 -30.859 1 17.55 7 ARG B N 1
ATOM 4031 C CA . ARG B 1 7 ? 19.875 67.688 -29.438 1 17.55 7 ARG B CA 1
ATOM 4032 C C . ARG B 1 7 ? 19.953 66.188 -29.172 1 17.55 7 ARG B C 1
ATOM 4034 O O . ARG B 1 7 ? 19.391 65.375 -29.922 1 17.55 7 ARG B O 1
ATOM 4041 N N . GLY B 1 8 ? 20.812 65.562 -28.203 1 18.2 8 GLY B N 1
ATOM 4042 C CA . GLY B 1 8 ? 21.609 64.438 -27.766 1 18.2 8 GLY B CA 1
ATOM 4043 C C . GLY B 1 8 ? 20.781 63.219 -27.469 1 18.2 8 GLY B C 1
ATOM 4044 O O . GLY B 1 8 ? 19.547 63.312 -27.375 1 18.2 8 GLY B O 1
ATOM 4045 N N . GLY B 1 9 ? 21.5 61.844 -27.203 1 17.92 9 GLY B N 1
ATOM 4046 C CA . GLY B 1 9 ? 21.609 60.406 -27.422 1 17.92 9 GLY B CA 1
ATOM 4047 C C . GLY B 1 9 ? 20.875 59.594 -26.375 1 17.92 9 GLY B C 1
ATOM 4048 O O . GLY B 1 9 ? 21.062 58.375 -26.297 1 17.92 9 GLY B O 1
ATOM 4049 N N . LYS B 1 10 ? 20.281 60.125 -25.297 1 17.52 10 LYS B N 1
ATOM 4050 C CA . LYS B 1 10 ? 20.234 59.469 -24 1 17.52 10 LYS B CA 1
ATOM 4051 C C . LYS B 1 10 ? 19.406 58.188 -24.062 1 17.52 10 LYS B C 1
ATOM 4053 O O . LYS B 1 10 ? 18.172 58.25 -23.984 1 17.52 10 LYS B O 1
ATOM 4058 N N . SER B 1 11 ? 19.562 57.25 -25 1 17.84 11 SER B N 1
ATOM 4059 C CA . SER B 1 11 ? 18.766 56.031 -25.125 1 17.84 11 SER B CA 1
ATOM 4060 C C . SER B 1 11 ? 18.797 55.219 -23.844 1 17.84 11 SER B C 1
ATOM 4062 O O . SER B 1 11 ? 19.844 54.688 -23.469 1 17.84 11 SER B O 1
ATOM 4064 N N . VAL B 1 12 ? 18.219 55.594 -22.703 1 16.83 12 VAL B N 1
ATOM 4065 C CA . VAL B 1 12 ? 18.156 55 -21.375 1 16.83 12 VAL B CA 1
ATOM 4066 C C . VAL B 1 12 ? 17.672 53.531 -21.484 1 16.83 12 VAL B C 1
ATOM 4068 O O . VAL B 1 12 ? 16.547 53.281 -21.906 1 16.83 12 VAL B O 1
ATOM 4071 N N . LEU B 1 13 ? 18.531 52.5 -21.844 1 17.39 13 LEU B N 1
ATOM 4072 C CA . LEU B 1 13 ? 18.531 51.062 -21.922 1 17.39 13 LEU B CA 1
ATOM 4073 C C . LEU B 1 13 ? 17.969 50.438 -20.641 1 17.39 13 LEU B C 1
ATOM 4075 O O . LEU B 1 13 ? 18.594 50.5 -19.578 1 17.39 13 LEU B O 1
ATOM 4079 N N . ALA B 1 14 ? 16.719 50.688 -20.25 1 17.61 14 ALA B N 1
ATOM 4080 C CA . ALA B 1 14 ? 16.141 50.219 -18.984 1 17.61 14 ALA B CA 1
ATOM 4081 C C . ALA B 1 14 ? 16.422 48.75 -18.781 1 17.61 14 ALA B C 1
ATOM 4083 O O . ALA B 1 14 ? 16.188 47.938 -19.688 1 17.61 14 ALA B O 1
ATOM 4084 N N . PRO B 1 15 ? 17.281 48.281 -17.812 1 17.91 15 PRO B N 1
ATOM 4085 C CA . PRO B 1 15 ? 17.859 46.969 -17.516 1 17.91 15 PRO B CA 1
ATOM 4086 C C . PRO B 1 15 ? 16.797 45.875 -17.375 1 17.91 15 PRO B C 1
ATOM 4088 O O . PRO B 1 15 ? 15.664 46.156 -16.969 1 17.91 15 PRO B O 1
ATOM 4091 N N . ALA B 1 16 ? 16.875 44.75 -18.156 1 19.47 16 ALA B N 1
ATOM 4092 C CA . ALA B 1 16 ? 16.25 43.438 -18.344 1 19.47 16 ALA B CA 1
ATOM 4093 C C . ALA B 1 16 ? 16.062 42.719 -17 1 19.47 16 ALA B C 1
ATOM 4095 O O . ALA B 1 16 ? 17.016 42.562 -16.25 1 19.47 16 ALA B O 1
ATOM 4096 N N . ALA B 1 17 ? 14.852 42.719 -16.391 1 18.17 17 ALA B N 1
ATOM 4097 C CA . ALA B 1 17 ? 14.125 42.156 -15.266 1 18.17 17 ALA B CA 1
ATOM 4098 C C . ALA B 1 17 ? 14.547 40.688 -15.047 1 18.17 17 ALA B C 1
ATOM 4100 O O . ALA B 1 17 ? 14.531 39.875 -15.977 1 18.17 17 ALA B O 1
ATOM 4101 N N . ARG B 1 18 ? 15.156 40.219 -13.875 1 19.78 18 ARG B N 1
ATOM 4102 C CA . ARG B 1 18 ? 15.914 39.219 -13.133 1 19.78 18 ARG B CA 1
ATOM 4103 C C . ARG B 1 18 ? 15.227 37.875 -13.188 1 19.78 18 ARG B C 1
ATOM 4105 O O . ARG B 1 18 ? 14.102 37.75 -13.672 1 19.78 18 ARG B O 1
ATOM 4112 N N . GLY B 1 19 ? 15.047 37.062 -11.891 1 20.2 19 GLY B N 1
ATOM 4113 C CA . GLY B 1 19 ? 15.453 35.781 -11.312 1 20.2 19 GLY B CA 1
ATOM 4114 C C . GLY B 1 19 ? 14.398 34.719 -11.43 1 20.2 19 GLY B C 1
ATOM 4115 O O . GLY B 1 19 ? 13.414 34.719 -10.68 1 20.2 19 GLY B O 1
ATOM 4116 N N . GLN B 1 20 ? 13.891 34.281 -12.477 1 22.38 20 GLN B N 1
ATOM 4117 C CA . GLN B 1 20 ? 12.875 33.281 -12.727 1 22.38 20 GLN B CA 1
ATOM 4118 C C . GLN B 1 20 ? 13.25 31.938 -12.078 1 22.38 20 GLN B C 1
ATOM 4120 O O . GLN B 1 20 ? 12.789 30.891 -12.508 1 22.38 20 GLN B O 1
ATOM 4125 N N . GLN B 1 21 ? 14.273 31.812 -11.125 1 23.84 21 GLN B N 1
ATOM 4126 C CA . GLN B 1 21 ? 14.992 30.562 -10.906 1 23.84 21 GLN B CA 1
ATOM 4127 C C . GLN B 1 21 ? 14.094 29.5 -10.289 1 23.84 21 GLN B C 1
ATOM 4129 O O . GLN B 1 21 ? 14.328 28.297 -10.461 1 23.84 21 GLN B O 1
ATOM 4134 N N . HIS B 1 22 ? 13.484 29.688 -9.047 1 28 22 HIS B N 1
ATOM 4135 C CA . HIS B 1 22 ? 13.445 28.625 -8.047 1 28 22 HIS B CA 1
ATOM 4136 C C . HIS B 1 22 ? 12.406 27.562 -8.406 1 28 22 HIS B C 1
ATOM 4138 O O . HIS B 1 22 ? 11.203 27.797 -8.273 1 28 22 HIS B O 1
ATOM 4144 N N . ARG B 1 23 ? 12.586 26.672 -9.273 1 30.39 23 ARG B N 1
ATOM 4145 C CA . ARG B 1 23 ? 11.734 25.609 -9.797 1 30.39 23 ARG B CA 1
ATOM 4146 C C . ARG B 1 23 ? 11.336 24.625 -8.703 1 30.39 23 ARG B C 1
ATOM 4148 O O . ARG B 1 23 ? 12.055 24.484 -7.711 1 30.39 23 ARG B O 1
ATOM 4155 N N . GLY B 1 24 ? 10.055 24.031 -8.672 1 33 24 GLY B N 1
ATOM 4156 C CA . GLY B 1 24 ? 9.133 23.25 -7.855 1 33 24 GLY B CA 1
ATOM 4157 C C . GLY B 1 24 ? 9.586 21.828 -7.637 1 33 24 GLY B C 1
ATOM 4158 O O . GLY B 1 24 ? 9.383 20.953 -8.492 1 33 24 GLY B O 1
ATOM 4159 N N . ASN B 1 25 ? 10.68 21.438 -6.914 1 39.12 25 ASN B N 1
ATOM 4160 C CA . ASN B 1 25 ? 11.297 20.141 -6.621 1 39.12 25 ASN B CA 1
ATOM 4161 C C . ASN B 1 25 ? 10.5 19.359 -5.582 1 39.12 25 ASN B C 1
ATOM 4163 O O . ASN B 1 25 ? 10.961 18.344 -5.086 1 39.12 25 ASN B O 1
ATOM 4167 N N . GLY B 1 26 ? 9.305 19.656 -5.316 1 41.97 26 GLY B N 1
ATOM 4168 C CA . GLY B 1 26 ? 8.617 19.062 -4.18 1 41.97 26 GLY B CA 1
ATOM 4169 C C . GLY B 1 26 ? 8.156 17.641 -4.434 1 41.97 26 GLY B C 1
ATOM 4170 O O . GLY B 1 26 ? 8.227 16.797 -3.541 1 41.97 26 GLY B O 1
ATOM 4171 N N . SER B 1 27 ? 7.832 17.312 -5.633 1 44.81 27 SER B N 1
ATOM 4172 C CA . SER B 1 27 ? 7.297 15.984 -5.945 1 44.81 27 SER B CA 1
ATOM 4173 C C . SER B 1 27 ? 8.367 14.906 -5.816 1 44.81 27 SER B C 1
ATOM 4175 O O . SER B 1 27 ? 8.086 13.797 -5.375 1 44.81 27 SER B O 1
ATOM 4177 N N . VAL B 1 28 ? 9.516 15.297 -6.043 1 44.72 28 VAL B N 1
ATOM 4178 C CA . VAL B 1 28 ? 10.625 14.344 -6.016 1 44.72 28 VAL B CA 1
ATOM 4179 C C . VAL B 1 28 ? 10.898 13.914 -4.574 1 44.72 28 VAL B C 1
ATOM 4181 O O . VAL B 1 28 ? 11.07 12.727 -4.297 1 44.72 28 VAL B O 1
ATOM 4184 N N . ALA B 1 29 ? 10.836 14.836 -3.818 1 45.91 29 ALA B N 1
ATOM 4185 C CA . ALA B 1 29 ? 11.156 14.547 -2.424 1 45.91 29 ALA B CA 1
ATOM 4186 C C . ALA B 1 29 ? 10.078 13.672 -1.786 1 45.91 29 ALA B C 1
ATOM 4188 O O . ALA B 1 29 ? 10.391 12.734 -1.044 1 45.91 29 ALA B O 1
ATOM 4189 N N . ARG B 1 30 ? 8.992 14.008 -2.115 1 49.09 30 ARG B N 1
ATOM 4190 C CA . ARG B 1 30 ? 7.891 13.227 -1.562 1 49.09 30 ARG B CA 1
ATOM 4191 C C . ARG B 1 30 ? 7.898 11.805 -2.113 1 49.09 30 ARG B C 1
ATOM 4193 O O . ARG B 1 30 ? 7.672 10.844 -1.374 1 49.09 30 ARG B O 1
ATOM 4200 N N . ALA B 1 31 ? 8.172 11.859 -3.381 1 44.62 31 ALA B N 1
ATOM 4201 C CA . ALA B 1 31 ? 8.305 10.547 -3.996 1 44.62 31 ALA B CA 1
ATOM 4202 C C . ALA B 1 31 ? 9.484 9.773 -3.408 1 44.62 31 ALA B C 1
ATOM 4204 O O . ALA B 1 31 ? 9.391 8.57 -3.174 1 44.62 31 ALA B O 1
ATOM 4205 N N . ALA B 1 32 ? 10.516 10.578 -3.365 1 42.66 32 ALA B N 1
ATOM 4206 C CA . ALA B 1 32 ? 11.68 9.961 -2.736 1 42.66 32 ALA B CA 1
ATOM 4207 C C . ALA B 1 32 ? 11.352 9.461 -1.334 1 42.66 32 ALA B C 1
ATOM 4209 O O . ALA B 1 32 ? 11.828 8.406 -0.913 1 42.66 32 ALA B O 1
ATOM 4210 N N . GLY B 1 33 ? 10.516 10.367 -0.752 1 41.12 33 GLY B N 1
ATOM 4211 C CA . GLY B 1 33 ? 10.039 9.961 0.563 1 41.12 33 GLY B CA 1
ATOM 4212 C C . GLY B 1 33 ? 9.086 8.789 0.518 1 41.12 33 GLY B C 1
ATOM 4213 O O . GLY B 1 33 ? 9.109 7.926 1.399 1 41.12 33 GLY B O 1
ATOM 4214 N N . ALA B 1 34 ? 8.242 9.008 -0.486 1 38.28 34 ALA B N 1
ATOM 4215 C CA . ALA B 1 34 ? 7.258 7.945 -0.648 1 38.28 34 ALA B CA 1
ATOM 4216 C C . ALA B 1 34 ? 7.93 6.625 -1.021 1 38.28 34 ALA B C 1
ATOM 4218 O O . ALA B 1 34 ? 7.355 5.551 -0.833 1 38.28 34 ALA B O 1
ATOM 4219 N N . LEU B 1 35 ? 9.055 6.906 -1.748 1 34.91 35 LEU B N 1
ATOM 4220 C CA . LEU B 1 35 ? 9.797 5.684 -2.02 1 34.91 35 LEU B CA 1
ATOM 4221 C C . LEU B 1 35 ? 9.93 4.832 -0.758 1 34.91 35 LEU B C 1
ATOM 4223 O O . LEU B 1 35 ? 10.195 3.633 -0.838 1 34.91 35 LEU B O 1
ATOM 4227 N N . ARG B 1 36 ? 9.852 5.598 0.258 1 31.95 36 ARG B N 1
ATOM 4228 C CA . ARG B 1 36 ? 10.031 4.969 1.562 1 31.95 36 ARG B CA 1
ATOM 4229 C C . ARG B 1 36 ? 8.922 3.965 1.847 1 31.95 36 ARG B C 1
ATOM 4231 O O . ARG B 1 36 ? 9.164 2.916 2.449 1 31.95 36 ARG B O 1
ATOM 4238 N N . THR B 1 37 ? 7.77 4.703 1.536 1 27.53 37 THR B N 1
ATOM 4239 C CA . THR B 1 37 ? 6.633 3.904 1.986 1 27.53 37 THR B CA 1
ATOM 4240 C C . THR B 1 37 ? 6.398 2.723 1.051 1 27.53 37 THR B C 1
ATOM 4242 O O . THR B 1 37 ? 5.902 1.678 1.476 1 27.53 37 THR B O 1
ATOM 4245 N N . ALA B 1 38 ? 6.707 3.133 -0.219 1 25.69 38 ALA B N 1
ATOM 4246 C CA . ALA B 1 38 ? 6.285 2.08 -1.139 1 25.69 38 ALA B CA 1
ATOM 4247 C C . ALA B 1 38 ? 7.195 0.858 -1.027 1 25.69 38 ALA B C 1
ATOM 4249 O O . ALA B 1 38 ? 6.734 -0.279 -1.155 1 25.69 38 ALA B O 1
ATOM 4250 N N . VAL B 1 39 ? 8.508 1.176 -1.326 1 23.78 39 VAL B N 1
ATOM 4251 C CA . VAL B 1 39 ? 9.445 0.074 -1.527 1 23.78 39 VAL B CA 1
ATOM 4252 C C . VAL B 1 39 ? 9.625 -0.692 -0.219 1 23.78 39 VAL B C 1
ATOM 4254 O O . VAL B 1 39 ? 10.414 -1.64 -0.153 1 23.78 39 VAL B O 1
ATOM 4257 N N . ALA B 1 40 ? 9.773 0.133 0.83 1 22.03 40 ALA B N 1
ATOM 4258 C CA . ALA B 1 40 ? 10.07 -0.644 2.031 1 22.03 40 ALA B CA 1
ATOM 4259 C C . ALA B 1 40 ? 9.125 -1.837 2.156 1 22.03 40 ALA B C 1
ATOM 4261 O O . ALA B 1 40 ? 7.926 -1.667 2.393 1 22.03 40 ALA B O 1
ATOM 4262 N N . GLY B 1 41 ? 9.406 -2.77 1.322 1 22.8 41 GLY B N 1
ATOM 4263 C CA . GLY B 1 41 ? 8.719 -4.035 1.149 1 22.8 41 GLY B CA 1
ATOM 4264 C C . GLY B 1 41 ? 8.266 -4.652 2.461 1 22.8 41 GLY B C 1
ATOM 4265 O O . GLY B 1 41 ? 7.301 -5.422 2.49 1 22.8 41 GLY B O 1
ATOM 4266 N N . GLY B 1 42 ? 9.32 -5.113 3.268 1 21.78 42 GLY B N 1
ATOM 4267 C CA . GLY B 1 42 ? 9.031 -6.211 4.176 1 21.78 42 GLY B CA 1
ATOM 4268 C C . GLY B 1 42 ? 7.934 -5.895 5.172 1 21.78 42 GLY B C 1
ATOM 4269 O O . GLY B 1 42 ? 6.953 -6.633 5.281 1 21.78 42 GLY B O 1
ATOM 4270 N N . ARG B 1 43 ? 8.508 -5.434 6.383 1 20.39 43 ARG B N 1
ATOM 4271 C CA . ARG B 1 43 ? 7.738 -5.199 7.598 1 20.39 43 ARG B CA 1
ATOM 4272 C C . ARG B 1 43 ? 6.777 -4.027 7.418 1 20.39 43 ARG B C 1
ATOM 4274 O O . ARG B 1 43 ? 7.055 -3.104 6.645 1 20.39 43 ARG B O 1
ATOM 4281 N N . ARG B 1 44 ? 5.562 -4.289 7.773 1 22.94 44 ARG B N 1
ATOM 4282 C CA . ARG B 1 44 ? 4.418 -3.418 8.023 1 22.94 44 ARG B CA 1
ATOM 4283 C C . ARG B 1 44 ? 4.859 -2.109 8.672 1 22.94 44 ARG B C 1
ATOM 4285 O O . ARG B 1 44 ? 5.168 -2.074 9.867 1 22.94 44 ARG B O 1
ATOM 4292 N N . ALA B 1 45 ? 5.875 -1.35 8.07 1 19 45 ALA B N 1
ATOM 4293 C CA . ALA B 1 45 ? 6.094 -0.113 8.812 1 19 45 ALA B CA 1
ATOM 4294 C C . ALA B 1 45 ? 4.789 0.66 8.984 1 19 45 ALA B C 1
ATOM 4296 O O . ALA B 1 45 ? 3.988 0.762 8.055 1 19 45 ALA B O 1
ATOM 4297 N N . ALA B 1 46 ? 4.535 0.858 10.172 1 20.75 46 ALA B N 1
ATOM 4298 C CA . ALA B 1 46 ? 3.49 1.597 10.867 1 20.75 46 ALA B CA 1
ATOM 4299 C C . ALA B 1 46 ? 3.398 3.033 10.359 1 20.75 46 ALA B C 1
ATOM 4301 O O . ALA B 1 46 ? 4.312 3.832 10.57 1 20.75 46 ALA B O 1
ATOM 4302 N N . SER B 1 47 ? 3.605 3.477 9.211 1 19.61 47 SER B N 1
ATOM 4303 C CA . SER B 1 47 ? 3.525 4.906 9.492 1 19.61 47 SER B CA 1
ATOM 4304 C C . SER B 1 47 ? 2.289 5.234 10.32 1 19.61 47 SER B C 1
ATOM 4306 O O . SER B 1 47 ? 1.275 4.539 10.234 1 19.61 47 SER B O 1
ATOM 4308 N N . PRO B 1 48 ? 2.408 6.312 11.172 1 20.69 48 PRO B N 1
ATOM 4309 C CA . PRO B 1 48 ? 1.625 6.809 12.305 1 20.69 48 PRO B CA 1
ATOM 4310 C C . PRO B 1 48 ? 0.201 7.199 11.914 1 20.69 48 PRO B C 1
ATOM 4312 O O . PRO B 1 48 ? -0.734 7 12.695 1 20.69 48 PRO B O 1
ATOM 4315 N N . THR B 1 49 ? 0.014 7.914 10.828 1 18.44 49 THR B N 1
ATOM 4316 C CA . THR B 1 49 ? -0.92 8.938 11.297 1 18.44 49 THR B CA 1
ATOM 4317 C C . THR B 1 49 ? -2.287 8.32 11.586 1 18.44 49 THR B C 1
ATOM 4319 O O . THR B 1 49 ? -3.066 8.062 10.664 1 18.44 49 THR B O 1
ATOM 4322 N N . LEU B 1 50 ? -2.264 7.258 12.32 1 20.66 50 LEU B N 1
ATOM 4323 C CA . LEU B 1 50 ? -3.514 6.645 12.75 1 20.66 50 LEU B CA 1
ATOM 4324 C C . LEU B 1 50 ? -4.348 7.625 13.57 1 20.66 50 LEU B C 1
ATOM 4326 O O . LEU B 1 50 ? -3.926 8.062 14.641 1 20.66 50 LEU B O 1
ATOM 4330 N N . GLN B 1 51 ? -4.93 8.602 12.984 1 18.55 51 GLN B N 1
ATOM 4331 C CA . GLN B 1 51 ? -5.844 9.336 13.852 1 18.55 51 GLN B CA 1
ATOM 4332 C C . GLN B 1 51 ? -6.762 8.383 14.617 1 18.55 51 GLN B C 1
ATOM 4334 O O . GLN B 1 51 ? -7.18 7.352 14.078 1 18.55 51 GLN B O 1
ATOM 4339 N N . ALA B 1 52 ? -6.785 8.531 16.047 1 18.72 52 ALA B N 1
ATOM 4340 C CA . ALA B 1 52 ? -7.336 8.039 17.312 1 18.72 52 ALA B CA 1
ATOM 4341 C C . ALA B 1 52 ? -8.859 8.023 17.266 1 18.72 52 ALA B C 1
ATOM 4343 O O . ALA B 1 52 ? -9.5 9.062 17.094 1 18.72 52 ALA B O 1
ATOM 4344 N N . ALA B 1 53 ? -9.5 7.113 16.656 1 18.89 53 ALA B N 1
ATOM 4345 C CA . ALA B 1 53 ? -10.945 7.059 16.859 1 18.89 53 ALA B CA 1
ATOM 4346 C C . ALA B 1 53 ? -11.297 6.855 18.328 1 18.89 53 ALA B C 1
ATOM 4348 O O . ALA B 1 53 ? -10.773 5.945 18.969 1 18.89 53 ALA B O 1
ATOM 4349 N N . GLY B 1 54 ? -11.508 7.922 19.219 1 19.09 54 GLY B N 1
ATOM 4350 C CA . GLY B 1 54 ? -11.977 8 20.578 1 19.09 54 GLY B CA 1
ATOM 4351 C C . GLY B 1 54 ? -13.234 7.195 20.828 1 19.09 54 GLY B C 1
ATOM 4352 O O . GLY B 1 54 ? -14.32 7.57 20.391 1 19.09 54 GLY B O 1
ATOM 4353 N N . TYR B 1 55 ? -13.398 5.938 20.641 1 19.42 55 TYR B N 1
ATOM 4354 C CA . TYR B 1 55 ? -14.664 5.363 21.078 1 19.42 55 TYR B CA 1
ATOM 4355 C C . TYR B 1 55 ? -14.812 5.445 22.594 1 19.42 55 TYR B C 1
ATOM 4357 O O . TYR B 1 55 ? -13.852 5.203 23.328 1 19.42 55 TYR B O 1
ATOM 4365 N N . HIS B 1 56 ? -15.672 6.34 23.188 1 18.66 56 HIS B N 1
ATOM 4366 C CA . HIS B 1 56 ? -16.188 6.488 24.547 1 18.66 56 HIS B CA 1
ATOM 4367 C C . HIS B 1 56 ? -16.766 5.176 25.062 1 18.66 56 HIS B C 1
ATOM 4369 O O . HIS B 1 56 ? -17.641 4.586 24.438 1 18.66 56 HIS B O 1
ATOM 4375 N N . ARG B 1 57 ? -15.984 4.262 25.609 1 17.73 57 ARG B N 1
ATOM 4376 C CA . ARG B 1 57 ? -16.531 3.291 26.547 1 17.73 57 ARG B CA 1
ATOM 4377 C C . ARG B 1 57 ? -17.219 3.992 27.719 1 17.73 57 ARG B C 1
ATOM 4379 O O . ARG B 1 57 ? -16.547 4.602 28.562 1 17.73 57 ARG B O 1
ATOM 4386 N N . ALA B 1 58 ? -18.422 4.625 27.75 1 18.5 58 ALA B N 1
ATOM 4387 C CA . ALA B 1 58 ? -19.156 5.113 28.922 1 18.5 58 ALA B CA 1
ATOM 4388 C C . ALA B 1 58 ? -19.469 3.975 29.891 1 18.5 58 ALA B C 1
ATOM 4390 O O . ALA B 1 58 ? -20.453 3.254 29.734 1 18.5 58 ALA B O 1
ATOM 4391 N N . GLY B 1 59 ? -18.562 2.971 30.219 1 18 59 GLY B N 1
ATOM 4392 C CA . GLY B 1 59 ? -19.062 1.973 31.156 1 18 59 GLY B CA 1
ATOM 4393 C C . GLY B 1 59 ? -19.625 2.574 32.438 1 18 59 GLY B C 1
ATOM 4394 O O . GLY B 1 59 ? -20.766 2.289 32.812 1 18 59 GLY B O 1
ATOM 4395 N N . GLN B 1 60 ? -18.828 2.775 33.469 1 16.55 60 GLN B N 1
ATOM 4396 C CA . GLN B 1 60 ? -18.906 2.289 34.844 1 16.55 60 GLN B CA 1
ATOM 4397 C C . GLN B 1 60 ? -19.781 3.209 35.688 1 16.55 60 GLN B C 1
ATOM 4399 O O . GLN B 1 60 ? -19.344 4.297 36.094 1 16.55 60 GLN B O 1
ATOM 4404 N N . GLN B 1 61 ? -21 3.627 35.562 1 17.73 61 GLN B N 1
ATOM 4405 C CA . GLN B 1 61 ? -21.609 4.195 36.75 1 17.73 61 GLN B CA 1
ATOM 4406 C C . GLN B 1 61 ? -21.578 3.205 37.906 1 17.73 61 GLN B C 1
ATOM 4408 O O . GLN B 1 61 ? -22.297 2.199 37.906 1 17.73 61 GLN B O 1
ATOM 4413 N N . LEU B 1 62 ? -20.438 2.783 38.562 1 16.98 62 LEU B N 1
ATOM 4414 C CA . LEU B 1 62 ? -20.297 2.068 39.812 1 16.98 62 LEU B CA 1
ATOM 4415 C C . LEU B 1 62 ? -21.156 2.715 40.906 1 16.98 62 LEU B C 1
ATOM 4417 O O . LEU B 1 62 ? -21.234 3.941 41 1 16.98 62 LEU B O 1
ATOM 4421 N N . ALA B 1 63 ? -22.203 1.914 41.469 1 17.38 63 ALA B N 1
ATOM 4422 C CA . ALA B 1 63 ? -23.047 1.877 42.656 1 17.38 63 ALA B CA 1
ATOM 4423 C C . ALA B 1 63 ? -22.203 2.053 43.906 1 17.38 63 ALA B C 1
ATOM 4425 O O . ALA B 1 63 ? -21.328 1.235 44.219 1 17.38 63 ALA B O 1
ATOM 4426 N N . ARG B 1 64 ? -21.812 3.148 44.469 1 17.34 64 ARG B N 1
ATOM 4427 C CA . ARG B 1 64 ? -21.094 3.379 45.719 1 17.34 64 ARG B CA 1
ATOM 4428 C C . ARG B 1 64 ? -21.859 2.783 46.906 1 17.34 64 ARG B C 1
ATOM 4430 O O . ARG B 1 64 ? -21.484 3.008 48.062 1 17.34 64 ARG B O 1
ATOM 4437 N N . SER B 1 65 ? -23.062 2.018 46.75 1 17.45 65 SER B N 1
ATOM 4438 C CA . SER B 1 65 ? -23.609 2.1 48.094 1 17.45 65 SER B CA 1
ATOM 4439 C C . SER B 1 65 ? -22.688 1.448 49.125 1 17.45 65 SER B C 1
ATOM 4441 O O . SER B 1 65 ? -21.828 0.631 48.75 1 17.45 65 SER B O 1
ATOM 4443 N N . SER B 1 66 ? -22.703 1.806 50.562 1 17.28 66 SER B N 1
ATOM 4444 C CA . SER B 1 66 ? -22.016 1.876 51.844 1 17.28 66 SER B CA 1
ATOM 4445 C C . SER B 1 66 ? -21.844 0.489 52.438 1 17.28 66 SER B C 1
ATOM 4447 O O . SER B 1 66 ? -20.875 0.236 53.156 1 17.28 66 SER B O 1
ATOM 4449 N N . GLY B 1 67 ? -22.781 -0.504 52.344 1 18.53 67 GLY B N 1
ATOM 4450 C CA . GLY B 1 67 ? -22.938 -1.12 53.656 1 18.53 67 GLY B CA 1
ATOM 4451 C C . GLY B 1 67 ? -21.781 -2.033 54.031 1 18.53 67 GLY B C 1
ATOM 4452 O O . GLY B 1 67 ? -21.016 -2.443 53.188 1 18.53 67 GLY B O 1
ATOM 4453 N N . GLY B 1 68 ? -21.391 -2.33 55.406 1 17.89 68 GLY B N 1
ATOM 4454 C CA . GLY B 1 68 ? -20.359 -2.74 56.344 1 17.89 68 GLY B CA 1
ATOM 4455 C C . GLY B 1 68 ? -20.016 -4.215 56.25 1 17.89 68 GLY B C 1
ATOM 4456 O O . GLY B 1 68 ? -19.047 -4.676 56.875 1 17.89 68 GLY B O 1
ATOM 4457 N N . ALA B 1 69 ? -20.812 -5.164 55.531 1 18.67 69 ALA B N 1
ATOM 4458 C CA . ALA B 1 69 ? -20.844 -6.375 56.344 1 18.67 69 ALA B CA 1
ATOM 4459 C C . ALA B 1 69 ? -19.516 -7.121 56.281 1 18.67 69 ALA B C 1
ATOM 4461 O O . ALA B 1 69 ? -18.797 -7.027 55.281 1 18.67 69 ALA B O 1
ATOM 4462 N N . ALA B 1 70 ? -18.969 -7.852 57.312 1 19.2 70 ALA B N 1
ATOM 4463 C CA . ALA B 1 70 ? -17.828 -8.422 58.031 1 19.2 70 ALA B CA 1
ATOM 4464 C C . ALA B 1 70 ? -17.344 -9.695 57.344 1 19.2 70 ALA B C 1
ATOM 4466 O O . ALA B 1 70 ? -16.359 -10.312 57.75 1 19.2 70 ALA B O 1
ATOM 4467 N N . VAL B 1 71 ? -17.719 -9.977 55.938 1 18.27 71 VAL B N 1
ATOM 4468 C CA . VAL B 1 71 ? -17.75 -11.438 55.812 1 18.27 71 VAL B CA 1
ATOM 4469 C C . VAL B 1 71 ? -16.344 -11.992 55.906 1 18.27 71 VAL B C 1
ATOM 4471 O O . VAL B 1 71 ? -15.375 -11.312 55.562 1 18.27 71 VAL B O 1
ATOM 4474 N N . GLY B 1 72 ? -16.109 -13.242 56.469 1 19.14 72 GLY B N 1
ATOM 4475 C CA . GLY B 1 72 ? -15.125 -14.109 57.062 1 19.14 72 GLY B CA 1
ATOM 4476 C C . GLY B 1 72 ? -14.109 -14.633 56.062 1 19.14 72 GLY B C 1
ATOM 4477 O O . GLY B 1 72 ? -14.344 -14.602 54.875 1 19.14 72 GLY B O 1
ATOM 4478 N N . GLY B 1 73 ? -12.797 -14.906 56.406 1 18.17 73 GLY B N 1
ATOM 4479 C CA . GLY B 1 73 ? -11.391 -15.031 56.031 1 18.17 73 GLY B CA 1
ATOM 4480 C C . GLY B 1 73 ? -11.094 -16.281 55.219 1 18.17 73 GLY B C 1
ATOM 4481 O O . GLY B 1 73 ? -9.938 -16.641 55.031 1 18.17 73 GLY B O 1
ATOM 4482 N N . ARG B 1 74 ? -12.109 -17.078 54.531 1 19.91 74 ARG B N 1
ATOM 4483 C CA . ARG B 1 74 ? -11.602 -18.438 54.344 1 19.91 74 ARG B CA 1
ATOM 4484 C C . ARG B 1 74 ? -10.438 -18.453 53.375 1 19.91 74 ARG B C 1
ATOM 4486 O O . ARG B 1 74 ? -10.375 -17.625 52.469 1 19.91 74 ARG B O 1
ATOM 4493 N N . GLU B 1 75 ? -9.32 -19.203 53.5 1 19.62 75 GLU B N 1
ATOM 4494 C CA . GLU B 1 75 ? -7.938 -19.5 53.156 1 19.62 75 GLU B CA 1
ATOM 4495 C C . GLU B 1 75 ? -7.844 -20.078 51.75 1 19.62 75 GLU B C 1
ATOM 4497 O O . GLU B 1 75 ? -8.148 -21.25 51.531 1 19.62 75 GLU B O 1
ATOM 4502 N N . LEU B 1 76 ? -8.508 -19.469 50.594 1 19.23 76 LEU B N 1
ATOM 4503 C CA . LEU B 1 76 ? -8.586 -20.344 49.438 1 19.23 76 LEU B CA 1
ATOM 4504 C C . LEU B 1 76 ? -7.191 -20.641 48.906 1 19.23 76 LEU B C 1
ATOM 4506 O O . LEU B 1 76 ? -6.336 -19.75 48.844 1 19.23 76 LEU B O 1
ATOM 4510 N N . HIS B 1 77 ? -6.758 -21.953 48.781 1 21.27 77 HIS B N 1
ATOM 4511 C CA . HIS B 1 77 ? -5.559 -22.688 48.375 1 21.27 77 HIS B CA 1
ATOM 4512 C C . HIS B 1 77 ? -5.215 -22.438 46.906 1 21.27 77 HIS B C 1
ATOM 4514 O O . HIS B 1 77 ? -6.105 -22.344 46.062 1 21.27 77 HIS B O 1
ATOM 4520 N N . ASN B 1 78 ? -4.066 -21.766 46.562 1 19.78 78 ASN B N 1
ATOM 4521 C CA . ASN B 1 78 ? -3.375 -21.156 45.438 1 19.78 78 ASN B CA 1
ATOM 4522 C C . ASN B 1 78 ? -3.031 -22.188 44.344 1 19.78 78 ASN B C 1
ATOM 4524 O O . ASN B 1 78 ? -1.927 -22.734 44.344 1 19.78 78 ASN B O 1
ATOM 4528 N N . SER B 1 79 ? -3.904 -23.188 43.969 1 20.88 79 SER B N 1
ATOM 4529 C CA . SER B 1 79 ? -3.342 -24.188 43.062 1 20.88 79 SER B CA 1
ATOM 4530 C C . SER B 1 79 ? -2.883 -23.531 41.781 1 20.88 79 SER B C 1
ATOM 4532 O O . SER B 1 79 ? -3.549 -22.641 41.25 1 20.88 79 SER B O 1
ATOM 4534 N N . ALA B 1 80 ? -1.571 -23.594 41.375 1 23.53 80 ALA B N 1
ATOM 4535 C CA . ALA B 1 80 ? -0.693 -23.141 40.281 1 23.53 80 ALA B CA 1
ATOM 4536 C C . ALA B 1 80 ? -1.211 -23.594 38.938 1 23.53 80 ALA B C 1
ATOM 4538 O O . ALA B 1 80 ? -1.078 -24.766 38.594 1 23.53 80 ALA B O 1
ATOM 4539 N N . SER B 1 81 ? -2.467 -23.234 38.438 1 21.25 81 SER B N 1
ATOM 4540 C CA . SER B 1 81 ? -3.016 -23.766 37.188 1 21.25 81 SER B CA 1
ATOM 4541 C C . SER B 1 81 ? -2.113 -23.438 36 1 21.25 81 SER B C 1
ATOM 4543 O O . SER B 1 81 ? -1.651 -22.312 35.875 1 21.25 81 SER B O 1
ATOM 4545 N N . LYS B 1 82 ? -1.381 -24.422 35.344 1 25.39 82 LYS B N 1
ATOM 4546 C CA . LYS B 1 82 ? -0.542 -24.516 34.156 1 25.39 82 LYS B CA 1
ATOM 4547 C C . LYS B 1 82 ? -1.193 -23.812 32.969 1 25.39 82 LYS B C 1
ATOM 4549 O O . LYS B 1 82 ? -2.307 -24.156 32.562 1 25.39 82 LYS B O 1
ATOM 4554 N N . VAL B 1 83 ? -0.826 -22.625 32.719 1 26.2 83 VAL B N 1
ATOM 4555 C CA . VAL B 1 83 ? -1.303 -21.734 31.688 1 26.2 83 VAL B CA 1
ATOM 4556 C C . VAL B 1 83 ? -1.172 -22.406 30.328 1 26.2 83 VAL B C 1
ATOM 4558 O O . VAL B 1 83 ? -0.064 -22.719 29.891 1 26.2 83 VAL B O 1
ATOM 4561 N N . LYS B 1 84 ? -2.092 -23.234 29.969 1 27.98 84 LYS B N 1
ATOM 4562 C CA . LYS B 1 84 ? -2.221 -23.891 28.672 1 27.98 84 LYS B CA 1
ATOM 4563 C C . LYS B 1 84 ? -1.985 -22.906 27.516 1 27.98 84 LYS B C 1
ATOM 4565 O O . LYS B 1 84 ? -2.414 -21.75 27.594 1 27.98 84 LYS B O 1
ATOM 4570 N N . GLU B 1 85 ? -1.097 -23.266 26.625 1 30.16 85 GLU B N 1
ATOM 4571 C CA . GLU B 1 85 ? -0.597 -22.641 25.406 1 30.16 85 GLU B CA 1
ATOM 4572 C C . GLU B 1 85 ? -1.741 -22.266 24.469 1 30.16 85 GLU B C 1
ATOM 4574 O O . GLU B 1 85 ? -2.719 -23.016 24.344 1 30.16 85 GLU B O 1
ATOM 4579 N N . PRO B 1 86 ? -1.908 -21.078 24.062 1 31.55 86 PRO B N 1
ATOM 4580 C CA . PRO B 1 86 ? -3.035 -20.594 23.266 1 31.55 86 PRO B CA 1
ATOM 4581 C C . PRO B 1 86 ? -3.191 -21.344 21.953 1 31.55 86 PRO B C 1
ATOM 4583 O O . PRO B 1 86 ? -2.213 -21.547 21.219 1 31.55 86 PRO B O 1
ATOM 4586 N N . GLU B 1 87 ? -4.098 -22.359 21.844 1 34.66 87 GLU B N 1
ATOM 4587 C CA . GLU B 1 87 ? -4.422 -23.172 20.672 1 34.66 87 GLU B CA 1
ATOM 4588 C C . GLU B 1 87 ? -5.168 -22.344 19.625 1 34.66 87 GLU B C 1
ATOM 4590 O O . GLU B 1 87 ? -6.062 -21.562 19.969 1 34.66 87 GLU B O 1
ATOM 4595 N N . GLU B 1 88 ? -4.641 -22.281 18.438 1 37.59 88 GLU B N 1
ATOM 4596 C CA . GLU B 1 88 ? -5.391 -21.734 17.312 1 37.59 88 GLU B CA 1
ATOM 4597 C C . GLU B 1 88 ? -6.434 -22.734 16.812 1 37.59 88 GLU B C 1
ATOM 4599 O O . GLU B 1 88 ? -6.113 -23.891 16.562 1 37.59 88 GLU B O 1
ATOM 4604 N N . VAL B 1 89 ? -7.738 -22.531 17 1 36.69 89 VAL B N 1
ATOM 4605 C CA . VAL B 1 89 ? -8.82 -23.438 16.641 1 36.69 89 VAL B CA 1
ATOM 4606 C C . VAL B 1 89 ? -9.43 -23.016 15.305 1 36.69 89 VAL B C 1
ATOM 4608 O O . VAL B 1 89 ? -9.781 -21.859 15.109 1 36.69 89 VAL B O 1
ATOM 4611 N N . VAL B 1 90 ? -9.312 -23.7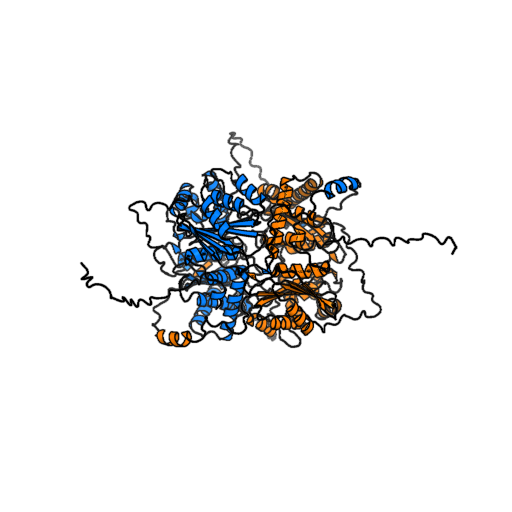81 14.328 1 37.66 90 VAL B N 1
ATOM 4612 C CA . VAL B 1 90 ? -10.016 -23.594 13.062 1 37.66 90 VAL B CA 1
ATOM 4613 C C . VAL B 1 90 ? -11.211 -24.531 12.984 1 37.66 90 VAL B C 1
ATOM 4615 O O . VAL B 1 90 ? -11.07 -25.75 13.18 1 37.66 90 VAL B O 1
ATOM 4618 N N . VAL B 1 91 ? -12.523 -24.172 13.094 1 33.72 91 VAL B N 1
ATOM 4619 C CA . VAL B 1 91 ? -13.688 -25.047 13.039 1 33.72 91 VAL B CA 1
ATOM 4620 C C . VAL B 1 91 ? -14.367 -24.922 11.68 1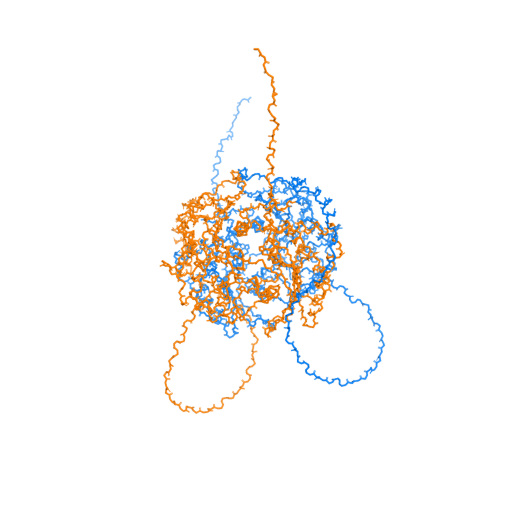 33.72 91 VAL B C 1
ATOM 4622 O O . VAL B 1 91 ? -14.578 -23.812 11.188 1 33.72 91 VAL B O 1
ATOM 4625 N N . LEU B 1 92 ? -14.445 -25.953 10.953 1 32.12 92 LEU B N 1
ATOM 4626 C CA . LEU B 1 92 ? -15.266 -26.016 9.758 1 32.12 92 LEU B CA 1
ATOM 4627 C C . LEU B 1 92 ? -16.531 -26.844 10 1 32.12 92 LEU B C 1
ATOM 4629 O O . LEU B 1 92 ? -16.438 -27.969 10.484 1 32.12 92 LEU B O 1
ATOM 4633 N N . SER B 1 93 ? -17.828 -26.422 10.258 1 27.88 93 SER B N 1
ATOM 4634 C CA . SER B 1 93 ? -19.031 -27.203 10.508 1 27.88 93 SER B CA 1
ATOM 4635 C C . SER B 1 93 ? -19.516 -27.891 9.234 1 27.88 93 SER B C 1
ATOM 4637 O O . SER B 1 93 ? -19.453 -27.312 8.148 1 27.88 93 SER B O 1
ATOM 4639 N N . SER B 1 94 ? -19.703 -29.219 9.328 1 25.94 94 SER B N 1
ATOM 4640 C CA . SER B 1 94 ? -20.344 -30.047 8.312 1 25.94 94 SER B CA 1
ATOM 4641 C C . SER B 1 94 ? -21.812 -29.688 8.148 1 25.94 94 SER B C 1
ATOM 4643 O O . SER B 1 94 ? -22.547 -29.547 9.133 1 25.94 94 SER B O 1
ATOM 4645 N N . SER B 1 95 ? -22.406 -29.141 7.184 1 26.7 95 SER B N 1
ATOM 4646 C CA . SER B 1 95 ? -23.781 -28.75 6.895 1 26.7 95 SER B CA 1
ATOM 4647 C C . SER B 1 95 ? -24.703 -29.969 6.789 1 26.7 95 SER B C 1
ATOM 4649 O O . SER B 1 95 ? -24.391 -30.906 6.066 1 26.7 95 SER B O 1
ATOM 4651 N N . ARG B 1 96 ? -25.703 -30.375 7.672 1 23.47 96 ARG B N 1
ATOM 4652 C CA . ARG B 1 96 ? -26.844 -31.25 7.48 1 23.47 96 ARG B CA 1
ATOM 4653 C C . ARG B 1 96 ? -27.688 -30.797 6.301 1 23.47 96 ARG B C 1
ATOM 4655 O O . ARG B 1 96 ? -27.641 -29.625 5.906 1 23.47 96 ARG B O 1
ATOM 4662 N N . THR B 1 97 ? -28.766 -31.719 5.789 1 22.72 97 THR B N 1
ATOM 4663 C CA . THR B 1 97 ? -29.672 -31.781 4.648 1 22.72 97 THR B CA 1
ATOM 4664 C C . THR B 1 97 ? -30.578 -30.562 4.609 1 22.72 97 THR B C 1
ATOM 4666 O O . THR B 1 97 ? -31.422 -30.375 5.492 1 22.72 97 THR B O 1
ATOM 4669 N N . ALA B 1 98 ? -30.297 -29.438 4.32 1 23.05 98 ALA B N 1
ATOM 4670 C CA . ALA B 1 98 ? -31.25 -28.328 4.195 1 23.05 98 ALA B CA 1
ATOM 4671 C C . ALA B 1 98 ? -32.406 -28.688 3.254 1 23.05 98 ALA B C 1
ATOM 4673 O O . ALA B 1 98 ? -32.188 -29.328 2.221 1 23.05 98 ALA B O 1
ATOM 4674 N N . LYS B 1 99 ? -33.656 -28.766 3.705 1 26.39 99 LYS B N 1
ATOM 4675 C CA . LYS B 1 99 ? -34.906 -28.766 2.965 1 26.39 99 LYS B CA 1
ATOM 4676 C C . LYS B 1 99 ? -34.844 -27.797 1.793 1 26.39 99 LYS B C 1
ATOM 4678 O O . LYS B 1 99 ? -34.375 -26.672 1.936 1 26.39 99 LYS B O 1
ATOM 4683 N N . SER B 1 100 ? -35.031 -28.234 0.506 1 24.31 100 SER B N 1
ATOM 4684 C CA . SER B 1 100 ? -35.031 -27.688 -0.848 1 24.31 100 SER B CA 1
ATOM 4685 C C . SER B 1 100 ? -36.031 -26.531 -0.972 1 24.31 100 SER B C 1
ATOM 4687 O O . SER B 1 100 ? -37.25 -26.75 -0.966 1 24.31 100 SER B O 1
ATOM 4689 N N . VAL B 1 101 ? -36.031 -25.531 -0.12 1 26.16 101 VAL B N 1
ATOM 4690 C CA . VAL B 1 101 ? -37.062 -24.547 -0.405 1 26.16 101 VAL B CA 1
ATOM 4691 C C . VAL B 1 101 ? -37 -24.156 -1.882 1 26.16 101 VAL B C 1
ATOM 4693 O O . VAL B 1 101 ? -35.938 -24.078 -2.477 1 26.16 101 VAL B O 1
ATOM 4696 N N . ASP B 1 102 ? -38.094 -24.328 -2.574 1 25.23 102 ASP B N 1
ATOM 4697 C CA . ASP B 1 102 ? -38.438 -24.141 -3.979 1 25.23 102 ASP B CA 1
ATOM 4698 C C . ASP B 1 102 ? -37.969 -22.766 -4.469 1 25.23 102 ASP B C 1
ATOM 4700 O O . ASP B 1 102 ? -38.594 -21.75 -4.156 1 25.23 102 ASP B O 1
ATOM 4704 N N . LYS B 1 103 ? -36.781 -22.578 -4.609 1 29.61 103 LYS B N 1
ATOM 4705 C CA . LYS B 1 103 ? -35.969 -21.391 -4.934 1 29.61 103 LYS B CA 1
ATOM 4706 C C . LYS B 1 103 ? -36.344 -20.859 -6.316 1 29.61 103 LYS B C 1
ATOM 4708 O O . LYS B 1 103 ? -35.75 -19.875 -6.777 1 29.61 103 LYS B O 1
ATOM 4713 N N . SER B 1 104 ? -37.25 -21.594 -7.059 1 27.84 104 SER B N 1
ATOM 4714 C CA . SER B 1 104 ? -37.562 -21.25 -8.445 1 27.84 104 SER B CA 1
ATOM 4715 C C . SER B 1 104 ? -38.312 -19.938 -8.539 1 27.84 104 SER B C 1
ATOM 4717 O O . SER B 1 104 ? -38.062 -19.125 -9.445 1 27.84 104 SER B O 1
ATOM 4719 N N . ALA B 1 105 ? -39.375 -19.859 -7.699 1 26.78 105 ALA B N 1
ATOM 4720 C CA . ALA B 1 105 ? -40.281 -18.75 -7.887 1 26.78 105 ALA B CA 1
ATOM 4721 C C . ALA B 1 105 ? -39.656 -17.422 -7.512 1 26.78 105 ALA B C 1
ATOM 4723 O O . ALA B 1 105 ? -39.906 -16.391 -8.125 1 26.78 105 ALA B O 1
ATOM 4724 N N . MET B 1 106 ? -38.906 -17.484 -6.387 1 24.83 106 MET B N 1
ATOM 4725 C CA . MET B 1 106 ? -38.406 -16.219 -5.875 1 24.83 106 MET B CA 1
ATOM 4726 C C . MET B 1 106 ? -37.25 -15.703 -6.738 1 24.83 106 MET B C 1
ATOM 4728 O O . MET B 1 106 ? -36.938 -14.516 -6.699 1 24.83 106 MET B O 1
ATOM 4732 N N . LEU B 1 107 ? -36.531 -16.516 -7.484 1 27.62 107 LEU B N 1
ATOM 4733 C CA . LEU B 1 107 ? -35.469 -16.219 -8.438 1 27.62 107 LEU B CA 1
ATOM 4734 C C . LEU B 1 107 ? -36.031 -15.516 -9.672 1 27.62 107 LEU B C 1
ATOM 4736 O O . LEU B 1 107 ? -35.406 -14.609 -10.219 1 27.62 107 LEU B O 1
ATOM 4740 N N . GLU B 1 108 ? -37.25 -15.836 -10.188 1 28.16 108 GLU B N 1
ATOM 4741 C CA . GLU B 1 108 ? -37.875 -15.289 -11.383 1 28.16 108 GLU B CA 1
ATOM 4742 C C . GLU B 1 108 ? -38.219 -13.812 -11.195 1 28.16 108 GLU B C 1
ATOM 4744 O O . GLU B 1 108 ? -38.094 -13.016 -12.125 1 28.16 108 GLU B O 1
ATOM 4749 N N . ALA B 1 109 ? -38.938 -13.453 -10.07 1 26.77 109 ALA B N 1
ATOM 4750 C CA . ALA B 1 109 ? -39.344 -12.062 -9.906 1 26.77 109 ALA B CA 1
ATOM 4751 C C . ALA B 1 109 ? -38.125 -11.133 -9.805 1 26.77 109 ALA B C 1
ATOM 4753 O O . ALA B 1 109 ? -38.219 -9.953 -10.133 1 26.77 109 ALA B O 1
ATOM 4754 N N . ARG B 1 110 ? -37.156 -11.5 -9.047 1 26.12 110 ARG B N 1
ATOM 4755 C CA . ARG B 1 110 ? -36.031 -10.617 -8.734 1 26.12 110 ARG B CA 1
ATOM 4756 C C . ARG B 1 110 ? -35.094 -10.516 -9.914 1 26.12 110 ARG B C 1
ATOM 4758 O O . ARG B 1 110 ? -34.094 -9.773 -9.859 1 26.12 110 ARG B O 1
ATOM 4765 N N . LYS B 1 111 ? -35.094 -11.383 -10.922 1 30.17 111 LYS B N 1
ATOM 4766 C CA . LYS B 1 111 ? -34.312 -11.344 -12.141 1 30.17 111 LYS B CA 1
ATOM 4767 C C . LYS B 1 111 ? -34.625 -10.102 -12.969 1 30.17 111 LYS B C 1
ATOM 4769 O O . LYS B 1 111 ? -33.875 -9.758 -13.898 1 30.17 111 LYS B O 1
ATOM 4774 N N . GLY B 1 112 ? -35.906 -9.719 -12.977 1 27.42 112 GLY B N 1
ATOM 4775 C CA . GLY B 1 112 ? -36.375 -8.711 -13.922 1 27.42 112 GLY B CA 1
ATOM 4776 C C . GLY B 1 112 ? -35.75 -7.348 -13.688 1 27.42 112 GLY B C 1
ATOM 4777 O O . GLY B 1 112 ? -35.906 -6.438 -14.5 1 27.42 112 GLY B O 1
ATOM 4778 N N . ARG B 1 113 ? -35.688 -7.023 -12.453 1 28.84 113 ARG B N 1
ATOM 4779 C CA . ARG B 1 113 ? -35.688 -5.566 -12.375 1 28.84 113 ARG B CA 1
ATOM 4780 C C . ARG B 1 113 ? -34.375 -4.984 -12.867 1 28.84 113 ARG B C 1
ATOM 4782 O O . ARG B 1 113 ? -34.344 -3.889 -13.43 1 28.84 113 ARG B O 1
ATOM 4789 N N . PHE B 1 114 ? -33.281 -5.152 -12.078 1 26.92 114 PHE B N 1
ATOM 4790 C CA . PHE B 1 114 ? -32.312 -4.105 -12.438 1 26.92 114 PHE B CA 1
ATOM 4791 C C . PHE B 1 114 ? -31.453 -4.539 -13.609 1 26.92 114 PHE B C 1
ATOM 4793 O O . PHE B 1 114 ? -30.625 -5.441 -13.477 1 26.92 114 PHE B O 1
ATOM 4800 N N . PRO B 1 115 ? -32 -4.445 -14.758 1 28.02 115 PRO B N 1
ATOM 4801 C CA . PRO B 1 115 ? -31.203 -4.758 -15.945 1 28.02 115 PRO B CA 1
ATOM 4802 C C . PRO B 1 115 ? -29.812 -4.141 -15.898 1 28.02 115 PRO B C 1
ATOM 4804 O O . PRO B 1 115 ? -29.656 -2.979 -15.508 1 28.02 115 PRO B O 1
ATOM 4807 N N . MET B 1 116 ? -29 -4.918 -15.461 1 28.61 116 MET B N 1
ATOM 4808 C CA . MET B 1 116 ? -27.609 -4.469 -15.445 1 28.61 116 MET B CA 1
ATOM 4809 C C . MET B 1 116 ? -27.234 -3.846 -16.781 1 28.61 116 MET B C 1
ATOM 4811 O O . MET B 1 116 ? -26.094 -3.434 -16.984 1 28.61 116 MET B O 1
ATOM 4815 N N . ASP B 1 117 ? -28.109 -3.992 -17.75 1 26.81 117 ASP B N 1
ATOM 4816 C CA . ASP B 1 117 ? -27.875 -3.465 -19.094 1 26.81 117 ASP B CA 1
ATOM 4817 C C . ASP B 1 117 ? -28.188 -1.97 -19.156 1 26.81 117 ASP B C 1
ATOM 4819 O O . ASP B 1 117 ? -28.016 -1.343 -20.203 1 26.81 117 ASP B O 1
ATOM 4823 N N . ARG B 1 118 ? -29.125 -1.53 -18.297 1 30.05 118 ARG B N 1
ATOM 4824 C CA . ARG B 1 118 ? -29.453 -0.116 -18.438 1 30.05 118 ARG B CA 1
ATOM 4825 C C . ARG B 1 118 ? -28.438 0.762 -17.719 1 30.05 118 ARG B C 1
ATOM 4827 O O . ARG B 1 118 ? -28.031 0.455 -16.594 1 30.05 118 ARG B O 1
ATOM 4834 N N . PRO B 1 119 ? -27.719 1.56 -18.469 1 30.23 119 PRO B N 1
ATOM 4835 C CA . PRO B 1 119 ? -26.859 2.564 -17.844 1 30.23 119 PRO B CA 1
ATOM 4836 C C . PRO B 1 119 ? -27.484 3.197 -16.609 1 30.23 119 PRO B C 1
ATOM 4838 O O . PRO B 1 119 ? -28.703 3.436 -16.578 1 30.23 119 PRO B O 1
ATOM 4841 N N . PHE B 1 120 ? -27.125 2.76 -15.508 1 3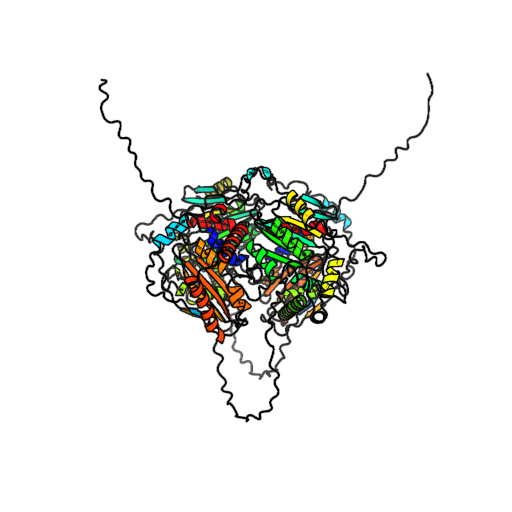2 120 PHE B N 1
ATOM 4842 C CA . PHE B 1 120 ? -27.797 3.453 -14.406 1 32 120 PHE B CA 1
ATOM 4843 C C . PHE B 1 120 ? -27.891 4.945 -14.688 1 32 120 PHE B C 1
ATOM 4845 O O . PHE B 1 120 ? -26.953 5.551 -15.203 1 32 120 PHE B O 1
ATOM 4852 N N . PRO B 1 121 ? -28.891 5.523 -14.5 1 31.25 121 PRO B N 1
ATOM 4853 C CA . PRO B 1 121 ? -29.016 6.977 -14.617 1 31.25 121 PRO B CA 1
ATOM 4854 C C . PRO B 1 121 ? -28.094 7.734 -13.664 1 31.25 121 PRO B C 1
ATOM 4856 O O . PRO B 1 121 ? -27.969 7.363 -12.492 1 31.25 121 PRO B O 1
ATOM 4859 N N . GLY B 1 122 ? -27.141 8.594 -14.125 1 31.64 122 GLY B N 1
ATOM 4860 C CA . GLY B 1 122 ? -26.281 9.539 -13.438 1 31.64 122 GLY B CA 1
ATOM 4861 C C . GLY B 1 122 ? -24.812 9.133 -13.461 1 31.64 122 GLY B C 1
ATOM 4862 O O . GLY B 1 122 ? -23.984 9.734 -12.781 1 31.64 122 GLY B O 1
ATOM 4863 N N . VAL B 1 123 ? -24.672 7.887 -13.656 1 31.73 123 VAL B N 1
ATOM 4864 C CA . VAL B 1 123 ? -23.25 7.625 -13.805 1 31.73 123 VAL B CA 1
ATOM 4865 C C . VAL B 1 123 ? -22.75 8.172 -15.148 1 31.73 123 VAL B C 1
ATOM 4867 O O . VAL B 1 123 ? -23.25 7.762 -16.203 1 31.73 123 VAL B O 1
ATOM 4870 N N . PRO B 1 124 ? -22.156 9.258 -15.109 1 30.78 124 PRO B N 1
ATOM 4871 C CA . PRO B 1 124 ? -21.734 9.766 -16.422 1 30.78 124 PRO B CA 1
ATOM 4872 C C . PRO B 1 124 ? -20.953 8.727 -17.234 1 30.78 124 PRO B C 1
ATOM 4874 O O . PRO B 1 124 ? -20.312 7.848 -16.656 1 30.78 124 PRO B O 1
ATOM 4877 N N . PRO B 1 125 ? -21.422 8.539 -18.406 1 31.02 125 PRO B N 1
ATOM 4878 C CA . PRO B 1 125 ? -20.672 7.676 -19.312 1 31.02 125 PRO B CA 1
ATOM 4879 C C . PRO B 1 125 ? -19.156 7.938 -19.266 1 31.02 125 PRO B C 1
ATOM 4881 O O . PRO B 1 125 ? -18.734 9.062 -19 1 31.02 125 PRO B O 1
ATOM 4884 N N . LEU B 1 126 ? -18.406 6.988 -19.047 1 31.95 126 LEU B N 1
ATOM 4885 C CA . LEU B 1 126 ? -16.953 7.16 -19.172 1 31.95 126 LEU B CA 1
ATOM 4886 C C . LEU B 1 126 ? -16.609 7.738 -20.547 1 31.95 126 LEU B C 1
ATOM 4888 O O . LEU B 1 126 ? -17.172 7.324 -21.562 1 31.95 126 LEU B O 1
ATOM 4892 N N . LYS B 1 127 ? -16.188 8.969 -20.688 1 32.41 127 LYS B N 1
ATOM 4893 C CA . LYS B 1 127 ? -15.789 9.539 -21.984 1 32.41 127 LYS B CA 1
ATOM 4894 C C . LYS B 1 127 ? -14.758 8.656 -22.672 1 32.41 127 LYS B C 1
ATOM 4896 O O . LYS B 1 127 ? -13.922 8.031 -22.016 1 32.41 127 LYS B O 1
ATOM 4901 N N . PRO B 1 128 ? -14.953 8.383 -23.828 1 29.08 128 PRO B N 1
ATOM 4902 C CA . PRO B 1 128 ? -14.047 7.555 -24.625 1 29.08 128 PRO B CA 1
ATOM 4903 C C . PRO B 1 128 ? -12.586 7.992 -24.516 1 29.08 128 PRO B C 1
ATOM 4905 O O . PRO B 1 128 ? -12.305 9.188 -24.406 1 29.08 128 PRO B O 1
ATOM 4908 N N . PRO B 1 129 ? -11.57 7.156 -24.297 1 31.94 129 PRO B N 1
ATOM 4909 C CA . PRO B 1 129 ? -10.164 7.438 -24 1 31.94 129 PRO B CA 1
ATOM 4910 C C . PRO B 1 129 ? -9.5 8.305 -25.062 1 31.94 129 PRO B C 1
ATOM 4912 O O . PRO B 1 129 ? -8.609 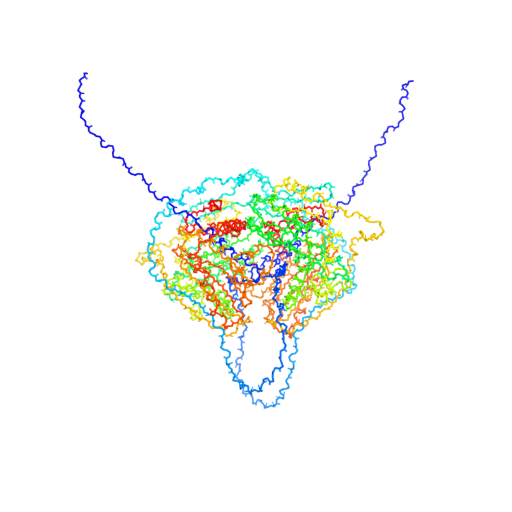9.094 -24.75 1 31.94 129 PRO B O 1
ATOM 4915 N N . GLY B 1 130 ? -9.617 8.047 -26.328 1 30.88 130 GLY B N 1
ATOM 4916 C CA . GLY B 1 130 ? -8.93 8.75 -27.406 1 30.88 130 GLY B CA 1
ATOM 4917 C C . GLY B 1 130 ? -9.094 10.258 -27.328 1 30.88 130 GLY B C 1
ATOM 4918 O O . GLY B 1 130 ? -8.344 11 -27.969 1 30.88 130 GLY B O 1
ATOM 4919 N N . ALA B 1 131 ? -10.125 10.758 -27.047 1 32.59 131 ALA B N 1
ATOM 4920 C CA . ALA B 1 131 ? -10.438 12.18 -27.125 1 32.59 131 ALA B CA 1
ATOM 4921 C C . ALA B 1 131 ? -10.008 12.898 -25.844 1 32.59 131 ALA B C 1
ATOM 4923 O O . ALA B 1 131 ? -10.273 14.094 -25.672 1 32.59 131 ALA B O 1
ATOM 4924 N N . LEU B 1 132 ? -9.391 12.234 -24.922 1 37.31 132 LEU B N 1
ATOM 4925 C CA . LEU B 1 132 ? -9.164 12.922 -23.656 1 37.31 132 LEU B CA 1
ATOM 4926 C C . LEU B 1 132 ? -7.797 13.602 -23.641 1 37.31 132 LEU B C 1
ATOM 4928 O O . LEU B 1 132 ? -6.816 13.047 -24.141 1 37.31 132 LEU B O 1
ATOM 4932 N N . LYS B 1 133 ? -7.582 14.859 -23.578 1 44.19 133 LYS B N 1
ATOM 4933 C CA . LYS B 1 133 ? -6.402 15.703 -23.438 1 44.19 133 LYS B CA 1
ATOM 4934 C C . LYS B 1 133 ? -5.535 15.234 -22.266 1 44.19 133 LYS B C 1
ATOM 4936 O O . LYS B 1 133 ? -6.047 14.688 -21.281 1 44.19 133 LYS B O 1
ATOM 4941 N N . ARG B 1 134 ? -4.098 15.133 -22.484 1 52.59 134 ARG B N 1
ATOM 4942 C CA . ARG B 1 134 ? -3.172 14.898 -21.375 1 52.59 134 ARG B CA 1
ATOM 4943 C C . ARG B 1 134 ? -3.594 15.672 -20.141 1 52.59 134 ARG B C 1
ATOM 4945 O O . ARG B 1 134 ? -3.842 16.875 -20.203 1 52.59 134 ARG B O 1
ATOM 4952 N N . PRO B 1 135 ? -3.768 14.938 -19.062 1 64.06 135 PRO B N 1
ATOM 4953 C CA . PRO B 1 135 ? -4.262 15.688 -17.906 1 64.06 135 PRO B CA 1
ATOM 4954 C C . PRO B 1 135 ? -3.271 16.734 -17.406 1 64.06 135 PRO B C 1
ATOM 4956 O O . PRO B 1 135 ? -2.064 16.484 -17.375 1 64.06 135 PRO B O 1
ATOM 4959 N N . GLU B 1 136 ? -3.537 17.906 -17.609 1 80.56 136 GLU B N 1
ATOM 4960 C CA . GLU B 1 136 ? -2.771 19.016 -17.047 1 80.56 136 GLU B CA 1
ATOM 4961 C C . GLU B 1 136 ? -3.406 19.531 -15.758 1 80.56 136 GLU B C 1
ATOM 4963 O O . GLU B 1 136 ? -4.617 19.406 -15.562 1 80.56 136 GLU B O 1
ATOM 4968 N N . THR B 1 137 ? -2.42 19.938 -14.93 1 91.06 137 THR B N 1
ATOM 4969 C CA . THR B 1 137 ? -2.938 20.562 -13.711 1 91.06 137 THR B CA 1
ATOM 4970 C C . THR B 1 137 ? -3.426 21.969 -13.992 1 91.06 137 THR B C 1
ATOM 4972 O O . THR B 1 137 ? -2.699 22.781 -14.57 1 91.06 137 THR B O 1
ATOM 4975 N N . LEU B 1 138 ? -4.605 22.266 -13.672 1 95.62 138 LEU B N 1
ATOM 4976 C CA . LEU B 1 138 ? -5.184 23.594 -13.789 1 95.62 138 LEU B CA 1
ATOM 4977 C C . LEU B 1 138 ? -5.332 24.25 -12.422 1 95.62 138 LEU B C 1
ATOM 4979 O O . LEU B 1 138 ? -5.578 23.562 -11.43 1 95.62 138 LEU B O 1
ATOM 4983 N N . THR B 1 139 ? -5.137 25.578 -12.43 1 97.06 139 THR B N 1
ATOM 4984 C CA . THR B 1 139 ? -5.223 26.312 -11.164 1 97.06 139 THR B CA 1
ATOM 4985 C C . THR B 1 139 ? -6.117 27.531 -11.312 1 97.06 139 THR B C 1
ATOM 4987 O O . THR B 1 139 ? -6.145 28.172 -12.367 1 97.06 139 THR B O 1
ATOM 4990 N N . THR B 1 140 ? -6.891 27.812 -10.336 1 98 140 THR B N 1
ATOM 4991 C CA . THR B 1 140 ? -7.734 29 -10.227 1 98 140 THR B CA 1
ATOM 4992 C C . THR B 1 140 ? -7.727 29.531 -8.789 1 98 140 THR B C 1
ATOM 4994 O O . THR B 1 140 ? -7.777 28.75 -7.836 1 98 140 THR B O 1
ATOM 4997 N N . THR B 1 141 ? -7.617 30.828 -8.633 1 97.44 141 THR B N 1
ATOM 4998 C CA . THR B 1 141 ? -7.762 31.438 -7.32 1 97.44 141 THR B CA 1
ATOM 4999 C C . THR B 1 141 ? -9.148 32.062 -7.164 1 97.44 141 THR B C 1
ATOM 5001 O O . THR B 1 141 ? -9.57 32.875 -7.992 1 97.44 141 THR B O 1
ATOM 5004 N N . LEU B 1 142 ? -9.852 31.703 -6.207 1 97.38 142 LEU B N 1
ATOM 5005 C CA . LEU B 1 142 ? -11.18 32.25 -5.934 1 97.38 142 LEU B CA 1
ATOM 5006 C C . LEU B 1 142 ? -11.094 33.656 -5.395 1 97.38 142 LEU B C 1
ATOM 5008 O O . LEU B 1 142 ? -10.023 34.094 -4.965 1 97.38 142 LEU B O 1
ATOM 5012 N N . PRO B 1 143 ? -12.195 34.375 -5.359 1 95.25 143 PRO B N 1
ATOM 5013 C CA . PRO B 1 143 ? -12.188 35.75 -4.895 1 95.25 143 PRO B CA 1
ATOM 5014 C C . PRO B 1 143 ? -11.734 35.875 -3.439 1 95.25 143 PRO B C 1
ATOM 5016 O O . PRO B 1 143 ? -11.133 36.906 -3.066 1 95.25 143 PRO B O 1
ATOM 5019 N N . ASN B 1 144 ? -11.992 34.938 -2.668 1 95.06 144 ASN B N 1
ATOM 5020 C CA . ASN B 1 144 ? -11.633 35.031 -1.258 1 95.06 144 ASN B CA 1
ATOM 5021 C C . ASN B 1 144 ? -10.18 34.625 -1.023 1 95.06 144 ASN B C 1
ATOM 5023 O O . ASN B 1 144 ? -9.711 34.625 0.115 1 95.06 144 ASN B O 1
ATOM 5027 N N . GLY B 1 145 ? -9.516 34.156 -2.064 1 94.88 145 GLY B N 1
ATOM 5028 C CA . GLY B 1 145 ? -8.102 33.844 -1.947 1 94.88 145 GLY B CA 1
ATOM 5029 C C . GLY B 1 145 ? -7.82 32.375 -1.92 1 94.88 145 GLY B C 1
ATOM 5030 O O . GLY B 1 145 ? -6.668 31.938 -2.01 1 94.88 145 GLY B O 1
ATOM 5031 N N . LEU B 1 146 ? -8.844 31.5 -1.809 1 97.06 146 LEU B N 1
ATOM 5032 C CA . LEU B 1 146 ? -8.664 30.062 -1.862 1 97.06 146 LEU B CA 1
ATOM 5033 C C . LEU B 1 146 ? -8.219 29.625 -3.254 1 97.06 146 LEU B C 1
ATOM 5035 O O . LEU B 1 146 ? -8.828 30 -4.254 1 97.06 146 LEU B O 1
ATOM 5039 N N . ARG B 1 147 ? -7.168 28.891 -3.295 1 98.12 147 ARG B N 1
ATOM 5040 C CA . ARG B 1 147 ? -6.691 28.359 -4.57 1 98.12 147 ARG B CA 1
ATOM 5041 C C . ARG B 1 147 ? -7.289 26.984 -4.848 1 98.12 147 ARG B C 1
ATOM 5043 O O . ARG B 1 147 ? -7.398 26.156 -3.943 1 98.12 147 ARG B O 1
ATOM 5050 N N . VAL B 1 148 ? -7.715 26.797 -6.039 1 98.69 148 VAL B N 1
ATOM 5051 C CA . VAL B 1 148 ? -8.219 25.516 -6.523 1 98.69 148 VAL B CA 1
ATOM 5052 C C . VAL B 1 148 ? -7.27 24.953 -7.582 1 98.69 148 VAL B C 1
ATOM 5054 O O . VAL B 1 148 ? -6.891 25.656 -8.516 1 98.69 148 VAL B O 1
ATOM 5057 N N . ALA B 1 149 ? -6.773 23.766 -7.395 1 98.38 149 ALA B N 1
ATOM 5058 C CA . ALA B 1 149 ? -5.887 23.109 -8.344 1 98.38 149 ALA B CA 1
ATOM 5059 C C . ALA B 1 149 ? -6.32 21.656 -8.578 1 98.38 149 ALA B C 1
ATOM 5061 O O . ALA B 1 149 ? -6.586 20.922 -7.629 1 98.38 149 ALA B O 1
ATOM 5062 N N . SER B 1 150 ? -6.445 21.266 -9.844 1 97.06 150 SER B N 1
ATOM 5063 C CA . SER B 1 150 ? -6.922 19.906 -10.109 1 97.06 150 SER B CA 1
ATOM 5064 C C . SER B 1 150 ? -6.359 19.359 -11.422 1 97.06 150 SER B C 1
ATOM 5066 O O . SER B 1 150 ? -5.871 20.125 -12.25 1 97.06 150 SER B O 1
ATOM 5068 N N . GLN B 1 151 ? -6.332 18.125 -11.477 1 93.44 151 GLN B N 1
ATOM 5069 C CA . GLN B 1 151 ? -5.953 17.391 -12.68 1 93.44 151 GLN B CA 1
ATOM 5070 C C . GLN B 1 151 ? -6.914 16.234 -12.953 1 93.44 151 GLN B C 1
ATOM 5072 O O . GLN B 1 151 ? -7.203 15.438 -12.062 1 93.44 151 GLN B O 1
ATOM 5077 N N . GLU B 1 152 ? -7.379 16.234 -14.18 1 88.38 152 GLU B N 1
ATOM 5078 C CA . GLU B 1 152 ? -8.25 15.141 -14.586 1 88.38 152 GLU B CA 1
ATOM 5079 C C . GLU B 1 152 ? -7.441 13.875 -14.852 1 88.38 152 GLU B C 1
ATOM 5081 O O . GLU B 1 152 ? -6.336 13.938 -15.398 1 88.38 152 GLU B O 1
ATOM 5086 N N . THR B 1 153 ? -8.039 12.664 -14.391 1 81.75 153 THR B N 1
ATOM 5087 C CA . THR B 1 153 ? -7.371 11.383 -14.633 1 81.75 153 THR B CA 1
ATOM 5088 C C . THR B 1 153 ? -8.273 10.453 -15.43 1 81.75 153 THR B C 1
ATOM 5090 O O . THR B 1 153 ? -7.867 9.344 -15.789 1 81.75 153 THR B O 1
ATOM 5093 N N . TYR B 1 154 ? -9.469 10.789 -15.641 1 74.5 154 TYR B N 1
ATOM 5094 C CA . TYR B 1 154 ? -10.453 10.109 -16.484 1 74.5 154 TYR B CA 1
ATOM 5095 C C . TYR B 1 154 ? -10.82 8.75 -15.883 1 74.5 154 TYR B C 1
ATOM 5097 O O . TYR B 1 154 ? -11.258 7.852 -16.609 1 74.5 154 TYR B O 1
ATOM 5105 N N . GLY B 1 155 ? -10.633 8.602 -14.656 1 75.69 155 GLY B N 1
ATOM 5106 C CA . GLY B 1 155 ? -11.086 7.406 -13.969 1 75.69 155 GLY B CA 1
ATOM 5107 C C . GLY B 1 155 ? -12.484 7.547 -13.398 1 75.69 155 GLY B C 1
ATOM 5108 O O . GLY B 1 155 ? -13.141 8.578 -13.578 1 75.69 155 GLY B O 1
ATOM 5109 N N . ALA B 1 156 ? -12.914 6.461 -12.773 1 78.62 156 ALA B N 1
ATOM 5110 C CA . ALA B 1 156 ? -14.273 6.422 -12.25 1 78.62 156 ALA B CA 1
ATOM 5111 C C . ALA B 1 156 ? -14.359 7.117 -10.898 1 78.62 156 ALA B C 1
ATOM 5113 O O . ALA B 1 156 ? -15.453 7.469 -10.438 1 78.62 156 ALA B O 1
ATOM 5114 N N . LEU B 1 157 ? -13.227 7.227 -10.281 1 85.62 157 LEU B N 1
ATOM 5115 C CA . LEU B 1 157 ? -13.188 7.828 -8.953 1 85.62 157 LEU B CA 1
ATOM 5116 C C . LEU B 1 157 ? -12.492 9.188 -8.992 1 85.62 157 LEU B C 1
ATOM 5118 O O . LEU B 1 157 ? -11.805 9.508 -9.969 1 85.62 157 LEU B O 1
ATOM 5122 N N . CYS B 1 158 ? -12.773 9.914 -8 1 93.44 158 CYS B N 1
ATOM 5123 C CA . CYS B 1 158 ? -12.039 11.164 -7.801 1 93.44 158 CYS B CA 1
ATOM 5124 C C . CYS B 1 158 ? -11.562 11.289 -6.359 1 93.44 158 CYS B C 1
ATOM 5126 O O . CYS B 1 158 ? -12.188 10.742 -5.445 1 93.44 158 CYS B O 1
ATOM 5128 N N . THR B 1 159 ? -10.438 11.898 -6.199 1 95.75 159 THR B N 1
ATOM 5129 C CA . THR B 1 159 ? -9.859 12.25 -4.906 1 95.75 159 THR B CA 1
ATOM 5130 C C . THR B 1 159 ? -9.664 13.758 -4.793 1 95.75 159 THR B C 1
ATOM 5132 O O . THR B 1 159 ? -9.109 14.391 -5.691 1 95.75 159 THR B O 1
ATOM 5135 N N . PHE B 1 160 ? -10.203 14.305 -3.758 1 98.38 160 PHE B N 1
ATOM 5136 C CA . PHE B 1 160 ? -10.062 15.742 -3.541 1 98.38 160 PHE B CA 1
ATOM 5137 C C . PHE B 1 160 ? -9.992 16.062 -2.053 1 98.38 160 PHE B C 1
ATOM 5139 O O . PHE B 1 160 ? -10.219 15.188 -1.214 1 98.38 160 PHE B O 1
ATOM 5146 N N . GLY B 1 161 ? -9.602 17.328 -1.805 1 98.69 161 GLY B N 1
ATOM 5147 C CA . GLY B 1 161 ? -9.523 17.734 -0.41 1 98.69 161 GLY B CA 1
ATOM 5148 C C . GLY B 1 161 ? -8.883 19.094 -0.22 1 98.69 161 GLY B C 1
ATOM 5149 O O . GLY B 1 161 ? -8.633 19.812 -1.192 1 98.69 161 GLY B O 1
ATOM 5150 N N . ILE B 1 162 ? -8.742 19.406 1.007 1 98.69 162 ILE B N 1
ATOM 5151 C CA . ILE B 1 162 ? -8.109 20.672 1.396 1 98.69 162 ILE B CA 1
ATOM 5152 C C . ILE B 1 162 ? -6.734 20.375 2 1 98.69 162 ILE B C 1
ATOM 5154 O O . ILE B 1 162 ? -6.598 19.516 2.861 1 98.69 162 ILE B O 1
ATOM 5158 N N . VAL B 1 163 ? -5.797 21.078 1.497 1 98.25 163 VAL B N 1
ATOM 5159 C CA . VAL B 1 163 ? -4.465 21.094 2.094 1 98.25 163 VAL B CA 1
ATOM 5160 C C . VAL B 1 163 ? -4.215 22.469 2.74 1 98.25 163 VAL B C 1
ATOM 5162 O O . VAL B 1 163 ? -4.418 23.5 2.109 1 98.25 163 VAL B O 1
ATOM 5165 N N . VAL B 1 164 ? -3.793 22.438 3.971 1 97.69 164 VAL B N 1
ATOM 5166 C CA . VAL B 1 164 ? -3.629 23.672 4.738 1 97.69 164 VAL B CA 1
ATOM 5167 C C . VAL B 1 164 ? -2.164 23.844 5.137 1 97.69 164 VAL B C 1
ATOM 5169 O O . VAL B 1 164 ? -1.525 22.906 5.598 1 97.69 164 VAL B O 1
ATOM 5172 N N . ASN B 1 165 ? -1.649 25.016 4.926 1 95.88 165 ASN B N 1
ATOM 5173 C CA . ASN B 1 165 ? -0.286 25.344 5.332 1 95.88 165 ASN B CA 1
ATOM 5174 C C . ASN B 1 165 ? -0.206 25.656 6.824 1 95.88 165 ASN B C 1
ATOM 5176 O O . ASN B 1 165 ? 0.175 26.75 7.219 1 95.88 165 ASN B O 1
ATOM 5180 N N . ALA B 1 166 ? -0.482 24.719 7.605 1 95.19 166 ALA B N 1
ATOM 5181 C CA . ALA B 1 166 ? -0.438 24.812 9.062 1 95.19 166 ALA B CA 1
ATOM 5182 C C . ALA B 1 166 ? -0.096 23.453 9.68 1 95.19 166 ALA B C 1
ATOM 5184 O O . ALA B 1 166 ? -0.629 22.422 9.266 1 95.19 166 ALA B O 1
ATOM 5185 N N . GLY B 1 167 ? 0.81 23.469 10.562 1 96 167 GLY B N 1
ATOM 5186 C CA . GLY B 1 167 ? 1.241 22.281 11.289 1 96 167 GLY B CA 1
ATOM 5187 C C . GLY B 1 167 ? 1.757 22.578 12.68 1 96 167 GLY B C 1
ATOM 5188 O O . GLY B 1 167 ? 1.557 23.688 13.195 1 96 167 GLY B O 1
ATOM 5189 N N . SER B 1 168 ? 2.361 21.641 13.32 1 96.12 168 SER B N 1
ATOM 5190 C CA . SER B 1 168 ? 2.732 21.75 14.734 1 96.12 168 SER B CA 1
ATOM 5191 C C . SER B 1 168 ? 3.766 22.844 14.953 1 96.12 168 SER B C 1
ATOM 5193 O O . SER B 1 168 ? 3.908 23.359 16.062 1 96.12 168 SER B O 1
ATOM 5195 N N . ARG B 1 169 ? 4.512 23.234 13.961 1 94.56 169 ARG B N 1
ATOM 5196 C CA . ARG B 1 169 ? 5.512 24.281 14.141 1 94.56 169 ARG B CA 1
ATOM 5197 C C . ARG B 1 169 ? 4.852 25.625 14.453 1 94.56 169 ARG B C 1
ATOM 5199 O O . ARG B 1 169 ? 5.516 26.562 14.914 1 94.56 169 ARG B O 1
ATOM 5206 N N . LEU B 1 170 ? 3.537 25.75 14.195 1 94.81 170 LEU B N 1
ATOM 5207 C CA . LEU B 1 170 ? 2.811 26.984 14.484 1 94.81 170 LEU B CA 1
ATOM 5208 C C . LEU B 1 170 ? 2.172 26.922 15.867 1 94.81 170 LEU B C 1
ATOM 5210 O O . LEU B 1 170 ? 1.549 27.891 16.312 1 94.81 170 LEU B O 1
ATOM 5214 N N . GLU B 1 171 ? 2.318 25.781 16.516 1 96.12 171 GLU B N 1
ATOM 5215 C CA . GLU B 1 171 ? 1.892 25.719 17.906 1 96.12 171 GLU B CA 1
ATOM 5216 C C . GLU B 1 171 ? 2.814 26.531 18.812 1 96.12 171 GLU B C 1
ATOM 5218 O O . GLU B 1 171 ? 3.828 27.062 18.359 1 96.12 171 GLU B O 1
ATOM 5223 N N . THR B 1 172 ? 2.375 26.703 20.031 1 93.31 172 THR B N 1
ATOM 5224 C CA . THR B 1 172 ? 3.176 27.297 21.094 1 93.31 172 THR B CA 1
ATOM 5225 C C . THR B 1 172 ? 3.373 26.312 22.25 1 93.31 172 THR B C 1
ATOM 5227 O O . THR B 1 172 ? 2.826 25.219 22.234 1 93.31 172 THR B O 1
ATOM 5230 N N . ASP B 1 173 ? 4.156 26.703 23.156 1 90.62 173 ASP B N 1
ATOM 5231 C CA . ASP B 1 173 ? 4.371 25.844 24.328 1 90.62 173 ASP B CA 1
ATOM 5232 C C . ASP B 1 173 ? 3.066 25.609 25.078 1 90.62 173 ASP B C 1
ATOM 5234 O O . ASP B 1 173 ? 2.896 24.578 25.719 1 90.62 173 ASP B O 1
ATOM 5238 N N . LEU B 1 174 ? 2.141 26.516 24.938 1 92.31 174 LEU B N 1
ATOM 5239 C CA . LEU B 1 174 ? 0.894 26.453 25.688 1 92.31 174 LEU B CA 1
ATOM 5240 C C . LEU B 1 174 ? -0.101 25.516 25.016 1 92.31 174 LEU B C 1
ATOM 5242 O O . LEU B 1 174 ? -1.005 24.984 25.656 1 92.31 174 LEU B O 1
ATOM 5246 N N . ASN B 1 175 ? 0.054 25.328 23.75 1 96 175 ASN B N 1
ATOM 5247 C CA . ASN B 1 175 ? -0.945 24.516 23.062 1 96 175 ASN B CA 1
ATOM 5248 C C . ASN B 1 175 ? -0.304 23.344 22.312 1 96 175 ASN B C 1
ATOM 5250 O O . ASN B 1 175 ? -0.817 22.906 21.281 1 96 175 ASN B O 1
ATOM 5254 N N . THR B 1 176 ? 0.813 22.875 22.844 1 95.5 176 THR B N 1
ATOM 5255 C CA . THR B 1 176 ? 1.505 21.734 22.266 1 95.5 176 THR B CA 1
ATOM 5256 C C . THR B 1 176 ? 0.571 20.531 22.156 1 95.5 176 THR B C 1
ATOM 5258 O O . THR B 1 176 ? -0.124 20.188 23.125 1 95.5 176 THR B O 1
ATOM 5261 N N . GLY B 1 177 ? 0.56 19.875 20.984 1 97.12 177 GLY B N 1
ATOM 5262 C CA . GLY B 1 177 ? -0.267 18.703 20.781 1 97.12 177 GLY B CA 1
ATOM 5263 C C . GLY B 1 177 ? -1.584 19.016 20.094 1 97.12 177 GLY B C 1
ATOM 5264 O O . GLY B 1 177 ? -2.324 18.094 19.719 1 97.12 177 GLY B O 1
ATOM 5265 N N . THR B 1 178 ? -1.859 20.266 19.844 1 97.94 178 THR B N 1
ATOM 5266 C CA . THR B 1 178 ? -3.127 20.703 19.266 1 97.94 178 THR B CA 1
ATOM 5267 C C . THR B 1 178 ? -3.291 20.156 17.859 1 97.94 178 THR B C 1
ATOM 5269 O O . THR B 1 178 ? -4.379 19.719 17.469 1 97.94 178 THR B O 1
ATOM 5272 N N . CYS B 1 179 ? -2.244 20.172 17.062 1 97.69 179 CYS B N 1
ATOM 5273 C CA . CYS B 1 179 ? -2.338 19.688 15.695 1 97.69 179 CYS B CA 1
ATOM 5274 C C . CYS B 1 179 ? -2.605 18.188 15.656 1 97.69 179 CYS B C 1
ATOM 5276 O O . CYS B 1 179 ? -3.357 17.719 14.805 1 97.69 179 CYS B O 1
ATOM 5278 N N . HIS B 1 180 ? -1.924 17.469 16.531 1 96.94 180 HIS B N 1
ATOM 5279 C CA . HIS B 1 180 ? -2.227 16.047 16.656 1 96.94 180 HIS B CA 1
ATOM 5280 C C . HIS B 1 180 ? -3.699 15.82 16.984 1 96.94 180 HIS B C 1
ATOM 5282 O O . HIS B 1 180 ? -4.355 14.984 16.359 1 96.94 180 HIS B O 1
ATOM 5288 N N . LEU B 1 181 ? -4.223 16.531 17.938 1 97.38 181 LEU B N 1
ATOM 5289 C CA . LEU B 1 181 ? -5.633 16.453 18.297 1 97.38 181 LEU B CA 1
ATOM 5290 C C . LEU B 1 181 ? -6.527 16.844 17.125 1 97.38 181 LEU B C 1
ATOM 5292 O O . LEU B 1 181 ? -7.543 16.188 16.875 1 97.38 181 LEU B O 1
ATOM 5296 N N . LEU B 1 182 ? -6.117 17.875 16.484 1 96.94 182 LEU B N 1
ATOM 5297 C CA . LEU B 1 182 ? -6.863 18.359 15.336 1 96.94 182 LEU B CA 1
ATOM 5298 C C . LEU B 1 182 ? -6.992 17.281 14.273 1 96.94 182 LEU B C 1
ATOM 5300 O O . LEU B 1 182 ? -8.047 17.156 13.641 1 96.94 182 LEU B O 1
ATOM 5304 N N . GLU B 1 183 ? -5.965 16.594 13.992 1 95.75 183 GLU B N 1
ATOM 5305 C CA . GLU B 1 183 ? -5.996 15.492 13.039 1 95.75 183 GLU B CA 1
ATOM 5306 C C . GLU B 1 183 ? -7.043 14.453 13.43 1 95.75 183 GLU B C 1
ATOM 5308 O O . GLU B 1 183 ? -7.816 14 12.586 1 95.75 183 GLU B O 1
ATOM 5313 N N . LEU B 1 184 ? -7.105 14.195 14.719 1 92.94 184 LEU B N 1
ATOM 5314 C CA . LEU B 1 184 ? -8.031 13.18 15.211 1 92.94 184 LEU B CA 1
ATOM 5315 C C . LEU B 1 184 ? -9.461 13.711 15.25 1 92.94 184 LEU B C 1
ATOM 5317 O O . LEU B 1 184 ? -10.414 12.938 15.234 1 92.94 184 LEU B O 1
ATOM 5321 N N . MET B 1 185 ? -9.625 14.961 15.297 1 95.12 185 MET B N 1
ATOM 5322 C CA . MET B 1 185 ? -10.938 15.609 15.359 1 95.12 185 MET B CA 1
ATOM 5323 C C . MET B 1 185 ? -11.516 15.805 13.961 1 95.12 185 MET B C 1
ATOM 5325 O O . MET B 1 185 ? -12.633 16.297 13.812 1 95.12 185 MET B O 1
ATOM 5329 N N . ALA B 1 186 ? -10.781 15.359 12.961 1 95 186 ALA B N 1
ATOM 5330 C CA . ALA B 1 186 ? -11.234 15.539 11.586 1 95 186 ALA B CA 1
ATOM 5331 C C . ALA B 1 186 ? -12.508 14.742 11.312 1 95 186 ALA B C 1
ATOM 5333 O O . ALA B 1 186 ? -12.641 13.609 11.781 1 95 186 ALA B O 1
ATOM 5334 N N . PHE B 1 187 ? -13.445 15.352 10.578 1 95.12 187 PHE B N 1
ATOM 5335 C CA . PHE B 1 187 ? -14.648 14.711 10.055 1 95.12 187 PHE B CA 1
ATOM 5336 C C . PHE B 1 187 ? -15.555 14.242 11.188 1 95.12 187 PHE B C 1
ATOM 5338 O O . PHE B 1 187 ? -16.172 13.18 11.102 1 95.12 187 PHE B O 1
ATOM 5345 N N . LYS B 1 188 ? -15.547 14.969 12.273 1 94.19 188 LYS B N 1
ATOM 5346 C CA . LYS B 1 188 ? -16.453 14.695 13.375 1 94.19 188 LYS B CA 1
ATOM 5347 C C . LYS B 1 188 ? -17.75 15.492 13.227 1 94.19 188 LYS B C 1
ATOM 5349 O O . LYS B 1 188 ? -18.188 15.766 12.109 1 94.19 188 LYS B O 1
ATOM 5354 N N . SER B 1 189 ? -18.422 15.68 14.367 1 95.5 189 SER B N 1
ATOM 5355 C CA . SER B 1 189 ? -19.719 16.344 14.312 1 95.5 189 SER B CA 1
ATOM 5356 C C . SER B 1 189 ? -19.578 17.797 13.852 1 95.5 189 SER B C 1
ATOM 5358 O O . SER B 1 189 ? -18.516 18.391 13.977 1 95.5 189 SER B O 1
ATOM 5360 N N . THR B 1 190 ? -20.594 18.266 13.211 1 97.56 190 THR B N 1
ATOM 5361 C CA . THR B 1 190 ? -20.688 19.656 12.766 1 97.56 190 THR B CA 1
ATOM 5362 C C . THR B 1 190 ? -21.891 20.359 13.398 1 97.56 190 THR B C 1
ATOM 5364 O O . THR B 1 190 ? -22.578 19.766 14.227 1 97.56 190 THR B O 1
ATOM 5367 N N . ALA B 1 191 ? -22.062 21.609 13 1 96.38 191 ALA B N 1
ATOM 5368 C CA . ALA B 1 191 ? -23.203 22.375 13.477 1 96.38 191 ALA B CA 1
ATOM 5369 C C . ALA B 1 191 ? -24.516 21.766 12.992 1 96.38 191 ALA B C 1
ATOM 5371 O O . ALA B 1 191 ? -25.547 21.906 13.656 1 96.38 191 ALA B O 1
ATOM 5372 N N . THR B 1 192 ? -24.453 20.984 11.922 1 95.88 192 THR B N 1
ATOM 5373 C CA . THR B 1 192 ? -25.688 20.516 11.312 1 95.88 192 THR B CA 1
ATOM 5374 C C . THR B 1 192 ? -25.766 19 11.32 1 95.88 192 THR B C 1
ATOM 5376 O O . THR B 1 192 ? -26.828 18.422 11.062 1 95.88 192 THR B O 1
ATOM 5379 N N . ARG B 1 193 ? -24.641 18.391 11.594 1 96.06 193 ARG B N 1
ATOM 5380 C CA . ARG B 1 193 ? -24.594 16.922 11.516 1 96.06 193 ARG B CA 1
ATOM 5381 C C . ARG B 1 193 ? -23.938 16.328 12.75 1 96.06 193 ARG B C 1
ATOM 5383 O O . ARG B 1 193 ? -22.938 16.859 13.25 1 96.06 193 ARG B O 1
ATOM 5390 N N . SER B 1 194 ? -24.5 15.219 13.211 1 93.38 194 SER B N 1
ATOM 5391 C CA . SER B 1 194 ? -23.797 14.414 14.195 1 93.38 194 SER B CA 1
ATOM 5392 C C . SER B 1 194 ? -22.641 13.656 13.555 1 93.38 194 SER B C 1
ATOM 5394 O O . SER B 1 194 ? -22.578 13.523 12.328 1 93.38 194 SER B O 1
ATOM 5396 N N . HIS B 1 195 ? -21.719 13.227 14.391 1 90.75 195 HIS B N 1
ATOM 5397 C CA . HIS B 1 195 ? -20.625 12.414 13.875 1 90.75 195 HIS B CA 1
ATOM 5398 C C . HIS B 1 195 ? -21.156 11.188 13.141 1 90.75 195 HIS B C 1
ATOM 5400 O O . HIS B 1 195 ? -20.672 10.844 12.062 1 90.75 195 HIS B O 1
ATOM 5406 N N . GLN B 1 196 ? -22.156 10.562 13.672 1 84.25 196 GLN B N 1
ATOM 5407 C CA . GLN B 1 196 ? -22.75 9.375 13.055 1 84.25 196 GLN B CA 1
ATOM 5408 C C . GLN B 1 196 ? -23.312 9.695 11.672 1 84.25 196 GLN B C 1
ATOM 5410 O O . GLN B 1 196 ? -23.156 8.906 10.742 1 84.25 196 GLN B O 1
ATOM 5415 N N . GLN B 1 197 ? -23.922 10.781 11.602 1 88 197 GLN B N 1
ATOM 5416 C CA . GLN B 1 197 ? -24.469 11.203 10.32 1 88 197 GLN B CA 1
ATOM 5417 C C . GLN B 1 197 ? -23.375 11.438 9.289 1 88 197 GLN B C 1
ATOM 5419 O O . GLN B 1 197 ? -23.5 11.039 8.133 1 88 197 GLN B O 1
ATOM 5424 N N . VAL B 1 198 ? -22.328 12.141 9.688 1 92.44 198 VAL B N 1
ATOM 5425 C CA . VAL B 1 198 ? -21.203 12.414 8.797 1 92.44 198 VAL B CA 1
ATOM 5426 C C . VAL B 1 198 ? -20.641 11.102 8.258 1 92.44 198 VAL B C 1
ATOM 5428 O O . VAL B 1 198 ? -20.5 10.938 7.043 1 92.44 198 VAL B O 1
ATOM 5431 N N . VAL B 1 199 ? -20.391 10.156 9.086 1 84.31 199 VAL B N 1
ATOM 5432 C CA . VAL B 1 199 ? -19.812 8.859 8.711 1 84.31 199 VAL B CA 1
ATOM 5433 C C . VAL B 1 199 ? -20.766 8.117 7.781 1 84.31 199 VAL B C 1
ATOM 5435 O O . VAL B 1 199 ? -20.359 7.602 6.742 1 84.31 199 VAL B O 1
ATOM 5438 N N . SER B 1 200 ? -22.016 8.086 8.156 1 82.5 200 SER B N 1
ATOM 5439 C CA . SER B 1 200 ? -23.031 7.371 7.379 1 82.5 200 SER B CA 1
ATOM 5440 C C . SER B 1 200 ? -23.156 7.945 5.973 1 82.5 200 SER B C 1
ATOM 5442 O O . SER B 1 200 ? -23.297 7.199 5 1 82.5 200 SER B O 1
ATOM 5444 N N . GLU B 1 201 ? -23.109 9.172 5.883 1 88.06 201 GLU B N 1
ATOM 5445 C CA . GLU B 1 201 ? -23.25 9.812 4.578 1 88.06 201 GLU B CA 1
ATOM 5446 C C . GLU B 1 201 ? -22.047 9.492 3.68 1 88.06 201 GLU B C 1
ATOM 5448 O O . GLU B 1 201 ? -22.219 9.234 2.488 1 88.06 201 GLU B O 1
ATOM 5453 N N . PHE B 1 202 ? -20.828 9.531 4.18 1 88.69 202 PHE B N 1
ATOM 5454 C CA . PHE B 1 202 ? -19.672 9.133 3.389 1 88.69 202 PHE B CA 1
ATOM 5455 C C . PHE B 1 202 ? -19.781 7.672 2.98 1 88.69 202 PHE B C 1
ATOM 5457 O O . PHE B 1 202 ? -19.453 7.316 1.844 1 88.69 202 PHE B O 1
ATOM 5464 N N . GLU B 1 203 ? -20.203 6.863 3.855 1 78.12 203 GLU B N 1
ATOM 5465 C CA . GLU B 1 203 ? -20.312 5.434 3.582 1 78.12 203 GLU B CA 1
ATOM 5466 C C . GLU B 1 203 ? -21.359 5.16 2.498 1 78.12 203 GLU B C 1
ATOM 5468 O O . GLU B 1 203 ? -21.172 4.258 1.679 1 78.12 203 GLU B O 1
ATOM 5473 N N . GLU B 1 204 ? -22.422 5.867 2.586 1 80.69 204 GLU B N 1
ATOM 5474 C CA . GLU B 1 204 ? -23.469 5.715 1.579 1 80.69 204 GLU B CA 1
ATOM 5475 C C . GLU B 1 204 ? -22.922 5.953 0.174 1 80.69 204 GLU B C 1
ATOM 5477 O O . GLU B 1 204 ? -23.391 5.332 -0.789 1 80.69 204 GLU B O 1
ATOM 5482 N N . MET B 1 205 ? -21.953 6.754 0.141 1 85.38 205 MET B N 1
ATOM 5483 C CA . MET B 1 205 ? -21.344 7.059 -1.146 1 85.38 205 MET B CA 1
ATOM 5484 C C . MET B 1 205 ? -20.203 6.09 -1.445 1 85.38 205 MET B C 1
ATOM 5486 O O . MET B 1 205 ? -19.594 6.156 -2.512 1 85.38 205 MET B O 1
ATOM 5490 N N . GLY B 1 206 ? -19.922 5.242 -0.483 1 75.12 206 GLY B N 1
ATOM 5491 C CA . GLY B 1 206 ? -18.719 4.438 -0.61 1 75.12 206 GLY B CA 1
ATOM 5492 C C . GLY B 1 206 ? -17.438 5.25 -0.526 1 75.12 206 GLY B C 1
ATOM 5493 O O . GLY B 1 206 ? -16.406 4.855 -1.073 1 75.12 206 GLY B O 1
ATOM 5494 N N . GLY B 1 207 ? -17.594 6.383 0.091 1 85.31 207 GLY B N 1
ATOM 5495 C CA . GLY B 1 207 ? -16.469 7.297 0.187 1 85.31 207 GLY B CA 1
ATOM 5496 C C . GLY B 1 207 ? -15.539 6.984 1.349 1 85.31 207 GLY B C 1
ATOM 5497 O O . GLY B 1 207 ? -15.969 6.418 2.357 1 85.31 207 GLY B O 1
ATOM 5498 N N . THR B 1 208 ? -14.25 7.277 1.141 1 83.38 208 THR B N 1
ATOM 5499 C CA . THR B 1 208 ? -13.266 7.172 2.213 1 83.38 208 THR B CA 1
ATOM 5500 C C . THR B 1 208 ? -12.656 8.539 2.525 1 83.38 208 THR B C 1
ATOM 5502 O O . THR B 1 208 ? -12.484 9.367 1.631 1 83.38 208 THR B O 1
ATOM 5505 N N . THR B 1 209 ? -12.461 8.734 3.787 1 90.31 209 THR B N 1
ATOM 5506 C CA . THR B 1 209 ? -11.844 9.977 4.23 1 90.31 209 THR B CA 1
ATOM 5507 C C . THR B 1 209 ? -10.516 9.703 4.926 1 90.31 209 THR B C 1
ATOM 5509 O O . THR B 1 209 ? -10.32 8.625 5.504 1 90.31 209 THR B O 1
ATOM 5512 N N . SER B 1 210 ? -9.617 10.656 4.754 1 89.12 210 SER B N 1
ATOM 5513 C CA . SER B 1 210 ? -8.344 10.57 5.465 1 89.12 210 SER B CA 1
ATOM 5514 C C . SER B 1 210 ? -7.812 11.961 5.805 1 89.12 210 SER B C 1
ATOM 5516 O O . SER B 1 210 ? -8.102 12.93 5.102 1 89.12 210 SER B O 1
ATOM 5518 N N . THR B 1 211 ? -7.16 12.008 6.91 1 94 211 THR B N 1
ATOM 5519 C CA . THR B 1 211 ? -6.492 13.227 7.344 1 94 211 THR B CA 1
ATOM 5520 C C . THR B 1 211 ? -5.074 12.93 7.816 1 94 211 THR B C 1
ATOM 5522 O O . THR B 1 211 ? -4.824 11.898 8.438 1 94 211 THR B O 1
ATOM 5525 N N . HIS B 1 212 ? -4.227 13.828 7.438 1 91.31 212 HIS B N 1
ATOM 5526 C CA . HIS B 1 212 ? -2.836 13.719 7.855 1 91.31 212 HIS B CA 1
ATOM 5527 C C . HIS B 1 212 ? -2.256 15.078 8.211 1 91.31 212 HIS B C 1
ATOM 5529 O O . HIS B 1 212 ? -2.418 16.047 7.461 1 91.31 212 HIS B O 1
ATOM 5535 N N . GLY B 1 213 ? -1.661 15.086 9.367 1 93.44 213 GLY B N 1
ATOM 5536 C CA . GLY B 1 213 ? -0.959 16.297 9.781 1 93.44 213 GLY B CA 1
ATOM 5537 C C . GLY B 1 213 ? 0.543 16.109 9.867 1 93.44 213 GLY B C 1
ATOM 5538 O O . GLY B 1 213 ? 1.03 14.977 9.953 1 93.44 213 GLY B O 1
ATOM 5539 N N . SER B 1 214 ? 1.243 17.141 9.75 1 94.44 214 SER B N 1
ATOM 5540 C CA . SER B 1 214 ? 2.691 17.203 9.906 1 94.44 214 SER B CA 1
ATOM 5541 C C . SER B 1 214 ? 3.123 18.5 10.586 1 94.44 214 SER B C 1
ATOM 5543 O O . SER B 1 214 ? 2.289 19.234 11.125 1 94.44 214 SER B O 1
ATOM 5545 N N . ARG B 1 215 ? 4.406 18.719 10.664 1 94.88 215 ARG B N 1
ATOM 5546 C CA . ARG B 1 215 ? 4.941 19.938 11.25 1 94.88 215 ARG B CA 1
ATOM 5547 C C . ARG B 1 215 ? 4.617 21.156 10.375 1 94.88 215 ARG B C 1
ATOM 5549 O O . ARG B 1 215 ? 4.543 22.281 10.875 1 94.88 215 ARG B O 1
ATOM 5556 N N . ASP B 1 216 ? 4.316 20.875 9.039 1 93.69 216 ASP B N 1
ATOM 5557 C CA . ASP B 1 216 ? 4.211 21.984 8.102 1 93.69 216 ASP B CA 1
ATOM 5558 C C . ASP B 1 216 ? 2.781 22.141 7.586 1 93.69 216 ASP B C 1
ATOM 5560 O O . ASP B 1 216 ? 2.322 23.25 7.324 1 93.69 216 ASP B O 1
ATOM 5564 N N . GLN B 1 217 ? 2.17 20.969 7.379 1 95.81 217 GLN B N 1
ATOM 5565 C CA . GLN B 1 217 ? 0.919 21.016 6.629 1 95.81 217 GLN B CA 1
ATOM 5566 C C . GLN B 1 217 ? -0.066 19.969 7.148 1 95.81 217 GLN B C 1
ATOM 5568 O O . GLN B 1 217 ? 0.333 19 7.801 1 95.81 217 GLN B O 1
ATOM 5573 N N . MET B 1 218 ? -1.3 20.188 6.879 1 96.81 218 MET B N 1
ATOM 5574 C CA . MET B 1 218 ? -2.367 19.234 7.164 1 96.81 218 MET B CA 1
ATOM 5575 C C . MET B 1 218 ? -3.217 18.984 5.922 1 96.81 218 MET B C 1
ATOM 5577 O O . MET B 1 218 ? -3.529 19.922 5.176 1 96.81 218 MET B O 1
ATOM 5581 N N . LEU B 1 219 ? -3.598 17.734 5.777 1 97 219 LEU B N 1
ATOM 5582 C CA . LEU B 1 219 ? -4.387 17.312 4.617 1 97 219 LEU B CA 1
ATOM 5583 C C . LEU B 1 219 ? -5.715 16.703 5.055 1 97 219 LEU B C 1
ATOM 5585 O O . LEU B 1 219 ? -5.754 15.906 5.992 1 97 219 LEU B O 1
ATOM 5589 N N . TYR B 1 220 ? -6.809 17.141 4.449 1 97.62 220 TYR B N 1
ATOM 5590 C CA . TYR B 1 220 ? -8.133 16.516 4.52 1 97.62 220 TYR B CA 1
ATOM 5591 C C . TYR B 1 220 ? -8.555 15.969 3.164 1 97.62 220 TYR B C 1
ATOM 5593 O O . TYR B 1 220 ? -8.773 16.734 2.217 1 97.62 220 TYR B O 1
ATOM 5601 N N . CYS B 1 221 ? -8.68 14.688 3.123 1 95.81 221 CYS B N 1
ATOM 5602 C CA . CYS B 1 221 ? -8.82 14.031 1.828 1 95.81 221 CYS B CA 1
ATOM 5603 C C . CYS B 1 221 ? -10.086 13.188 1.78 1 95.81 221 CYS B C 1
ATOM 5605 O O . CYS B 1 221 ? -10.438 12.531 2.762 1 95.81 221 CYS B O 1
ATOM 5607 N N . VAL B 1 222 ? -10.766 13.242 0.637 1 95.94 222 VAL B N 1
ATOM 5608 C CA . VAL B 1 222 ? -11.945 12.422 0.365 1 95.94 222 VAL B CA 1
ATOM 5609 C C . VAL B 1 222 ? -11.766 11.688 -0.963 1 95.94 222 VAL B C 1
ATOM 5611 O O . VAL B 1 222 ? -11.305 12.273 -1.945 1 95.94 222 VAL B O 1
ATOM 5614 N N . ASP B 1 223 ? -12.031 10.453 -0.969 1 90.88 223 ASP B N 1
ATOM 5615 C CA . ASP B 1 223 ? -12.031 9.594 -2.152 1 90.88 223 ASP B CA 1
ATOM 5616 C C . ASP B 1 223 ? -13.414 9 -2.4 1 90.88 223 ASP B C 1
ATOM 5618 O O . ASP B 1 223 ? -13.969 8.32 -1.538 1 90.88 223 ASP B O 1
ATOM 5622 N N . VAL B 1 224 ? -14.008 9.297 -3.609 1 90.62 224 VAL B N 1
ATOM 5623 C CA . VAL B 1 224 ? -15.375 8.859 -3.875 1 90.62 224 VAL B CA 1
ATOM 5624 C C . VAL B 1 224 ? -15.562 8.625 -5.371 1 90.62 224 VAL B C 1
ATOM 5626 O O . VAL B 1 224 ? -14.703 9.008 -6.176 1 90.62 224 VAL B O 1
ATOM 5629 N N . LEU B 1 225 ? -16.703 7.98 -5.664 1 84.88 225 LEU B N 1
ATOM 5630 C CA . LEU B 1 225 ? -17.141 7.91 -7.059 1 84.88 225 LEU B CA 1
ATOM 5631 C C . LEU B 1 225 ? -17.438 9.305 -7.602 1 84.88 225 LEU B C 1
ATOM 5633 O O . LEU B 1 225 ? -18.047 10.125 -6.906 1 84.88 225 LEU B O 1
ATOM 5637 N N . ARG B 1 226 ? -17.125 9.539 -8.836 1 88.88 226 ARG B N 1
ATOM 5638 C CA . ARG B 1 226 ? -17.219 10.859 -9.453 1 88.88 226 ARG B CA 1
ATOM 5639 C C . ARG B 1 226 ? -18.625 11.406 -9.367 1 88.88 226 ARG B C 1
ATOM 5641 O O . ARG B 1 226 ? -18.828 12.617 -9.242 1 88.88 226 ARG B O 1
ATOM 5648 N N . ASP B 1 227 ? -19.562 10.484 -9.422 1 87.94 227 ASP B N 1
ATOM 5649 C CA . ASP B 1 227 ? -20.969 10.898 -9.414 1 87.94 227 ASP B CA 1
ATOM 5650 C C . ASP B 1 227 ? -21.344 11.531 -8.078 1 87.94 227 ASP B C 1
ATOM 5652 O O . ASP B 1 227 ? -22.359 12.227 -7.977 1 87.94 227 ASP B O 1
ATOM 5656 N N . ASN B 1 228 ? -20.531 11.328 -7.109 1 92.75 228 ASN B N 1
ATOM 5657 C CA . ASN B 1 228 ? -20.828 11.836 -5.777 1 92.75 228 ASN B CA 1
ATOM 5658 C C . ASN B 1 228 ? -20.016 13.078 -5.449 1 92.75 228 ASN B C 1
ATOM 5660 O O . ASN B 1 228 ? -20 13.531 -4.301 1 92.75 228 ASN B O 1
ATOM 5664 N N . LEU B 1 229 ? -19.391 13.734 -6.379 1 96.56 229 LEU B N 1
ATOM 5665 C CA . LEU B 1 229 ? -18.438 14.82 -6.16 1 96.56 229 LEU B CA 1
ATOM 5666 C C . LEU B 1 229 ? -19.078 15.953 -5.371 1 96.56 229 LEU B C 1
ATOM 5668 O O . LEU B 1 229 ? -18.562 16.359 -4.328 1 96.56 229 LEU B O 1
ATOM 5672 N N . GLU B 1 230 ? -20.188 16.438 -5.832 1 97.88 230 GLU B N 1
ATOM 5673 C CA . GLU B 1 230 ? -20.781 17.609 -5.188 1 97.88 230 GLU B CA 1
ATOM 5674 C C . GLU B 1 230 ? -21.188 17.297 -3.75 1 97.88 230 GLU B C 1
ATOM 5676 O O . GLU B 1 230 ? -20.891 18.062 -2.836 1 97.88 230 GLU B O 1
ATOM 5681 N N . ARG B 1 231 ? -21.844 16.156 -3.568 1 97.25 231 ARG B N 1
ATOM 5682 C CA . ARG B 1 231 ? -22.234 15.773 -2.221 1 97.25 231 ARG B CA 1
ATOM 5683 C C . ARG B 1 231 ? -21.031 15.633 -1.304 1 97.25 231 ARG B C 1
ATOM 5685 O O . ARG B 1 231 ? -21.062 16.062 -0.147 1 97.25 231 ARG B O 1
ATOM 5692 N N . ALA B 1 232 ? -20 15.039 -1.815 1 97.75 232 ALA B N 1
ATOM 5693 C CA . ALA B 1 232 ? -18.797 14.82 -1.022 1 97.75 232 ALA B CA 1
ATOM 5694 C C . ALA B 1 232 ? -18.094 16.141 -0.707 1 97.75 232 ALA B C 1
ATOM 5696 O O . ALA B 1 232 ? -17.578 16.328 0.393 1 97.75 232 ALA B O 1
ATOM 5697 N N . VAL B 1 233 ? -18.078 17.062 -1.683 1 98.69 233 VAL B N 1
ATOM 5698 C CA . VAL B 1 233 ? -17.484 18.375 -1.441 1 98.69 233 VAL B CA 1
ATOM 5699 C C . VAL B 1 233 ? -18.266 19.125 -0.376 1 98.69 233 VAL B C 1
ATOM 5701 O O . VAL B 1 233 ? -17.688 19.766 0.504 1 98.69 233 VAL B O 1
ATOM 5704 N N . GLU B 1 234 ? -19.547 19.031 -0.457 1 98.44 234 GLU B N 1
ATOM 5705 C CA . GLU B 1 234 ? -20.391 19.641 0.56 1 98.44 234 GLU B CA 1
ATOM 5706 C C . GLU B 1 234 ? -20.062 19.125 1.952 1 98.44 234 GLU B C 1
ATOM 5708 O O . GLU B 1 234 ? -19.922 19.891 2.898 1 98.44 234 GLU B O 1
ATOM 5713 N N . LEU B 1 235 ? -19.969 17.859 2.059 1 98 235 LEU B N 1
ATOM 5714 C CA . LEU B 1 235 ? -19.703 17.234 3.35 1 98 235 LEU B CA 1
ATOM 5715 C C . LEU B 1 235 ? -18.312 17.609 3.861 1 98 235 LEU B C 1
ATOM 5717 O O . LEU B 1 235 ? -18.125 17.859 5.055 1 98 235 LEU B O 1
ATOM 5721 N N . LEU B 1 236 ? -17.328 17.594 2.98 1 98.25 236 LEU B N 1
ATOM 5722 C CA . LEU B 1 236 ? -15.992 18.047 3.352 1 98.25 236 LEU B CA 1
ATOM 5723 C C . LEU B 1 236 ? -16.016 19.469 3.881 1 98.25 236 LEU B C 1
ATOM 5725 O O . LEU B 1 236 ? -15.438 19.766 4.93 1 98.25 236 LEU B O 1
ATOM 5729 N N . ALA B 1 237 ? -16.688 20.328 3.16 1 98.12 237 ALA B N 1
ATOM 5730 C CA . ALA B 1 237 ? -16.781 21.719 3.562 1 98.12 237 ALA B CA 1
ATOM 5731 C C . ALA B 1 237 ? -17.438 21.859 4.93 1 98.12 237 ALA B C 1
ATOM 5733 O O . ALA B 1 237 ? -16.969 22.609 5.789 1 98.12 237 ALA B O 1
ATOM 5734 N N . ASP B 1 238 ? -18.484 21.141 5.117 1 97.69 238 ASP B N 1
ATOM 5735 C CA . ASP B 1 238 ? -19.219 21.219 6.387 1 97.69 238 ASP B CA 1
ATOM 5736 C C . ASP B 1 238 ? -18.328 20.766 7.547 1 97.69 238 ASP B C 1
ATOM 5738 O O . ASP B 1 238 ? -18.281 21.438 8.586 1 97.69 238 ASP B O 1
ATOM 5742 N N . THR B 1 239 ? -17.625 19.703 7.379 1 97.12 239 THR B N 1
ATOM 5743 C CA . THR B 1 239 ? -16.812 19.141 8.453 1 97.12 239 THR B CA 1
ATOM 5744 C C . THR B 1 239 ? -15.57 20 8.695 1 97.12 239 THR B C 1
ATOM 5746 O O . THR B 1 239 ? -15.039 20.031 9.805 1 97.12 239 THR B O 1
ATOM 5749 N N . LEU B 1 240 ? -15.141 20.672 7.695 1 96.81 240 LEU B N 1
ATOM 5750 C CA . LEU B 1 240 ? -13.93 21.484 7.828 1 96.81 240 LEU B CA 1
ATOM 5751 C C . LEU B 1 240 ? -14.258 22.875 8.352 1 96.81 240 LEU B C 1
ATOM 5753 O O . LEU B 1 240 ? -13.516 23.422 9.164 1 96.81 240 LEU B O 1
ATOM 5757 N N . ILE B 1 241 ? -15.359 23.469 7.949 1 95.56 241 ILE B N 1
ATOM 5758 C CA . ILE B 1 241 ? -15.672 24.875 8.219 1 95.56 241 ILE B CA 1
ATOM 5759 C C . ILE B 1 241 ? -16.516 24.984 9.492 1 95.56 241 ILE B C 1
ATOM 5761 O O . ILE B 1 241 ? -16.359 25.922 10.266 1 95.56 241 ILE B O 1
ATOM 5765 N N . ASN B 1 242 ? -17.375 23.953 9.727 1 95.5 242 ASN B N 1
ATOM 5766 C CA . ASN B 1 242 ? -18.328 24.094 10.82 1 95.5 242 ASN B CA 1
ATOM 5767 C C . ASN B 1 242 ? -18.203 22.953 11.82 1 95.5 242 ASN B C 1
ATOM 5769 O O . ASN B 1 242 ? -19.219 22.391 12.266 1 95.5 242 ASN B O 1
ATOM 5773 N N . PRO B 1 243 ? -17 22.531 12.109 1 96.62 243 PRO B N 1
ATOM 5774 C CA . PRO B 1 243 ? -16.938 21.484 13.125 1 96.62 243 PRO B CA 1
ATOM 5775 C C . PRO B 1 243 ? -17.438 21.953 14.492 1 96.62 243 PRO B C 1
ATOM 5777 O O . PRO B 1 243 ? -17.203 23.094 14.883 1 96.62 243 PRO B O 1
ATOM 5780 N N . ARG B 1 244 ? -18.094 21.125 15.273 1 96.38 244 ARG B N 1
ATOM 5781 C CA . ARG B 1 244 ? -18.609 21.5 16.594 1 96.38 244 ARG B CA 1
ATOM 5782 C C . ARG B 1 244 ? -17.484 21.516 17.625 1 96.38 244 ARG B C 1
ATOM 5784 O O . ARG B 1 244 ? -17.469 22.375 18.516 1 96.38 244 ARG B O 1
ATOM 5791 N N . VAL B 1 245 ? -16.531 20.609 17.578 1 96.88 245 VAL B N 1
ATOM 5792 C CA . VAL B 1 245 ? -15.414 20.469 18.5 1 96.88 245 VAL B CA 1
ATOM 5793 C C . VAL B 1 245 ? -15.93 20.484 19.938 1 96.88 245 VAL B C 1
ATOM 5795 O O . VAL B 1 245 ? -15.484 21.297 20.766 1 96.88 245 VAL B O 1
ATOM 5798 N N . THR B 1 246 ? -16.766 19.547 20.344 1 95.88 246 THR B N 1
ATOM 5799 C CA . THR B 1 246 ? -17.328 19.516 21.688 1 95.88 246 THR B CA 1
ATOM 5800 C C . THR B 1 246 ? -16.297 19.016 22.703 1 95.88 246 THR B C 1
ATOM 5802 O O . THR B 1 246 ? -15.375 18.281 22.344 1 95.88 246 THR B O 1
ATOM 5805 N N . PRO B 1 247 ? -16.453 19.469 23.953 1 95.44 247 PRO B N 1
ATOM 5806 C CA . PRO B 1 247 ? -15.547 18.938 24.984 1 95.44 247 PRO B CA 1
ATOM 5807 C C . PRO B 1 247 ? -15.578 17.406 25.062 1 95.44 247 PRO B C 1
ATOM 5809 O O . PRO B 1 247 ? -14.547 16.781 25.328 1 95.44 247 PRO B O 1
ATOM 5812 N N . GLU B 1 248 ? -16.734 16.875 24.828 1 93.75 248 GLU B N 1
ATOM 5813 C CA . GLU B 1 248 ? -16.875 15.43 24.875 1 93.75 248 GLU B CA 1
ATOM 5814 C C . GLU B 1 248 ? -16.047 14.758 23.781 1 93.75 248 GLU B C 1
ATOM 5816 O O . GLU B 1 248 ? -15.359 13.773 24.016 1 93.75 248 GLU B O 1
ATOM 5821 N N . GLU B 1 249 ? -16.094 15.281 22.609 1 92.75 249 GLU B N 1
ATOM 5822 C CA . GLU B 1 249 ? -15.312 14.75 21.5 1 92.75 249 GLU B CA 1
ATOM 5823 C C . GLU B 1 249 ? -13.82 14.891 21.75 1 92.75 249 GLU B C 1
ATOM 5825 O O . GLU B 1 249 ? -13.039 13.992 21.438 1 92.75 249 GLU B O 1
ATOM 5830 N N . VAL B 1 250 ? -13.453 15.992 22.297 1 96.38 250 VAL B N 1
ATOM 5831 C CA . VAL B 1 250 ? -12.047 16.25 22.594 1 96.38 250 VAL B CA 1
ATOM 5832 C C . VAL B 1 250 ? -11.547 15.227 23.625 1 96.38 250 VAL B C 1
ATOM 5834 O O . VAL B 1 250 ? -10.477 14.648 23.453 1 96.38 250 VAL B O 1
ATOM 5837 N N . GLU B 1 251 ? -12.336 14.984 24.672 1 94.81 251 GLU B N 1
ATOM 5838 C CA . GLU B 1 251 ? -11.938 14.023 25.688 1 94.81 251 GLU B CA 1
ATOM 5839 C C . GLU B 1 251 ? -11.805 12.617 25.109 1 94.81 251 GLU B C 1
ATOM 5841 O O . GLU B 1 251 ? -10.906 11.867 25.484 1 94.81 251 GLU B O 1
ATOM 5846 N N . GLU B 1 252 ? -12.695 12.352 24.234 1 90.06 252 GLU B N 1
ATOM 5847 C CA . GLU B 1 252 ? -12.617 11.062 23.562 1 90.06 252 GLU B CA 1
ATOM 5848 C C . GLU B 1 252 ? -11.312 10.93 22.766 1 90.06 252 GLU B C 1
ATOM 5850 O O . GLU B 1 252 ? -10.664 9.883 22.797 1 90.06 252 GLU B O 1
ATOM 5855 N N . GLN B 1 253 ? -10.969 11.953 22.094 1 91.88 253 GLN B N 1
ATOM 5856 C CA . GLN B 1 253 ? -9.773 11.898 21.266 1 91.88 253 GLN B CA 1
ATOM 5857 C C . GLN B 1 253 ? -8.508 11.953 22.125 1 91.88 253 GLN B C 1
ATOM 5859 O O . GLN B 1 253 ? -7.48 11.375 21.75 1 91.88 253 GLN B O 1
ATOM 5864 N N . LYS B 1 254 ? -8.586 12.633 23.25 1 94.06 254 LYS B N 1
ATOM 5865 C CA . LYS B 1 254 ? -7.473 12.57 24.188 1 94.06 254 LYS B CA 1
ATOM 5866 C C . LYS B 1 254 ? -7.207 11.141 24.641 1 94.06 254 LYS B C 1
ATOM 5868 O O . LYS B 1 254 ? -6.055 10.734 24.797 1 94.06 254 LYS B O 1
ATOM 5873 N N . ALA B 1 255 ? -8.258 10.43 24.859 1 89.5 255 ALA B N 1
ATOM 5874 C CA . ALA B 1 255 ? -8.102 9.023 25.219 1 89.5 255 ALA B CA 1
ATOM 5875 C C . ALA B 1 255 ? -7.41 8.234 24.109 1 89.5 255 ALA B C 1
ATOM 5877 O O . ALA B 1 255 ? -6.562 7.383 24.391 1 89.5 255 ALA B O 1
ATOM 5878 N N . VAL B 1 256 ? -7.766 8.539 22.953 1 84.06 256 VAL B N 1
ATOM 5879 C CA . VAL B 1 256 ? -7.133 7.891 21.797 1 84.06 256 VAL B CA 1
ATOM 5880 C C . VAL B 1 256 ? -5.641 8.211 21.781 1 84.06 256 VAL B C 1
ATOM 5882 O O . VAL B 1 256 ? -4.809 7.324 21.594 1 84.06 256 VAL B O 1
ATOM 5885 N N . ILE B 1 257 ? -5.32 9.477 21.969 1 89.94 257 ILE B N 1
ATOM 5886 C CA . ILE B 1 257 ? -3.916 9.875 22.016 1 89.94 257 ILE B CA 1
ATOM 5887 C C . ILE B 1 257 ? -3.211 9.125 23.141 1 89.94 257 ILE B C 1
ATOM 5889 O O . ILE B 1 257 ? -2.068 8.688 22.984 1 89.94 257 ILE B O 1
ATOM 5893 N N . GLY B 1 258 ? -3.883 8.93 24.234 1 87.62 258 GLY B N 1
ATOM 5894 C CA . GLY B 1 258 ? -3.326 8.172 25.344 1 87.62 258 GLY B CA 1
ATOM 5895 C C . GLY B 1 258 ? -2.959 6.75 24.969 1 87.62 258 GLY B C 1
ATOM 5896 O O . GLY B 1 258 ? -1.866 6.277 25.297 1 87.62 258 GLY B O 1
ATOM 5897 N N . PHE B 1 259 ? -3.82 6.172 24.234 1 77.06 259 PHE B N 1
ATOM 5898 C CA . PHE B 1 259 ? -3.576 4.805 23.797 1 77.06 259 PHE B CA 1
ATOM 5899 C C . PHE B 1 259 ? -2.418 4.758 22.797 1 77.06 259 PHE B C 1
ATOM 5901 O O . PHE B 1 259 ? -1.597 3.842 22.844 1 77.06 259 PHE B O 1
ATOM 5908 N N . GLN B 1 260 ? -2.395 5.734 21.984 1 80.31 260 GLN B N 1
ATOM 5909 C CA . GLN B 1 260 ? -1.318 5.801 21 1 80.31 260 GLN B CA 1
ATOM 5910 C C . GLN B 1 260 ? 0.038 5.965 21.672 1 80.31 260 GLN B C 1
ATOM 5912 O O . GLN B 1 260 ? 1.038 5.406 21.219 1 80.31 260 GLN B O 1
ATOM 5917 N N . LEU B 1 261 ? 0.017 6.684 22.656 1 82.06 261 LEU B N 1
ATOM 5918 C CA . LEU B 1 261 ? 1.252 6.949 23.391 1 82.06 261 LEU B CA 1
ATOM 5919 C C . LEU B 1 261 ? 1.741 5.695 24.109 1 82.06 261 LEU B C 1
ATOM 5921 O O . LEU B 1 261 ? 2.947 5.5 24.281 1 82.06 261 LEU B O 1
ATOM 5925 N N . GLU B 1 262 ? 0.865 4.832 24.484 1 74.94 262 GLU B N 1
ATOM 5926 C CA . GLU B 1 262 ? 1.227 3.596 25.172 1 74.94 262 GLU B CA 1
ATOM 5927 C C . GLU B 1 262 ? 1.887 2.607 24.203 1 74.94 262 GLU B C 1
ATOM 5929 O O . GLU B 1 262 ? 2.748 1.824 24.609 1 74.94 262 GLU B O 1
ATOM 5934 N N . ASP B 1 263 ? 1.509 2.68 23.047 1 72.56 263 ASP B N 1
ATOM 5935 C CA . ASP B 1 263 ? 2.025 1.728 22.062 1 72.56 263 ASP B CA 1
ATOM 5936 C C . ASP B 1 263 ? 2.602 2.449 20.844 1 72.56 263 ASP B C 1
ATOM 5938 O O . ASP B 1 263 ? 2.32 2.078 19.703 1 72.56 263 ASP B O 1
ATOM 5942 N N . THR B 1 264 ? 3.377 3.426 21.188 1 75.69 264 THR B N 1
ATOM 5943 C CA . THR B 1 264 ? 3.934 4.203 20.094 1 75.69 264 THR B CA 1
ATOM 5944 C C . THR B 1 264 ? 4.945 3.373 19.297 1 75.69 264 THR B C 1
ATOM 5946 O O . THR B 1 264 ? 5.797 2.703 19.891 1 75.69 264 THR B O 1
ATOM 5949 N N . MET B 1 265 ? 4.82 3.49 18.062 1 75.81 265 MET B N 1
ATOM 5950 C CA . MET B 1 265 ? 5.781 2.803 17.203 1 75.81 265 MET B CA 1
ATOM 5951 C C . MET B 1 265 ? 7.168 3.416 17.328 1 75.81 265 MET B C 1
ATOM 5953 O O . MET B 1 265 ? 7.316 4.641 17.344 1 75.81 265 MET B O 1
ATOM 5957 N N . PRO B 1 266 ? 8.125 2.557 17.359 1 80.19 266 PRO B N 1
ATOM 5958 C CA . PRO B 1 266 ? 9.5 3.051 17.516 1 80.19 266 PRO B CA 1
ATOM 5959 C C . PRO B 1 266 ? 9.898 4.035 16.422 1 80.19 266 PRO B C 1
ATOM 5961 O O . PRO B 1 266 ? 10.641 4.992 16.688 1 80.19 266 PRO B O 1
ATOM 5964 N N . GLU B 1 267 ? 9.43 3.824 15.273 1 81.38 267 GLU B N 1
ATOM 5965 C CA . GLU B 1 267 ? 9.789 4.699 14.164 1 81.38 267 GLU B CA 1
ATOM 5966 C C . GLU B 1 267 ? 9.305 6.125 14.398 1 81.38 267 GLU B C 1
ATOM 5968 O O . GLU B 1 267 ? 9.961 7.086 14 1 81.38 267 GLU B O 1
ATOM 5973 N N . VAL B 1 268 ? 8.164 6.242 14.992 1 84.69 268 VAL B N 1
ATOM 5974 C CA . VAL B 1 268 ? 7.605 7.555 15.297 1 84.69 268 VAL B CA 1
ATOM 5975 C C . VAL B 1 268 ? 8.461 8.242 16.359 1 84.69 268 VAL B C 1
ATOM 5977 O O . VAL B 1 268 ? 8.844 9.398 16.203 1 84.69 268 VAL B O 1
ATOM 5980 N N . THR B 1 269 ? 8.75 7.453 17.328 1 87.69 269 THR B N 1
ATOM 5981 C CA . THR B 1 269 ? 9.578 7.992 18.406 1 87.69 269 THR B CA 1
ATOM 5982 C C . THR B 1 269 ? 10.93 8.445 17.875 1 87.69 269 THR B C 1
ATOM 5984 O O . THR B 1 269 ? 11.43 9.508 18.25 1 87.69 269 THR B O 1
ATOM 5987 N N . MET B 1 270 ? 11.477 7.664 17 1 90.81 270 MET B N 1
ATOM 5988 C CA . MET B 1 270 ? 12.789 7.977 16.438 1 90.81 270 MET B CA 1
ATOM 5989 C C . MET B 1 270 ? 12.734 9.258 15.625 1 90.81 270 MET B C 1
ATOM 5991 O O . MET B 1 270 ? 13.617 10.109 15.734 1 90.81 270 MET B O 1
ATOM 5995 N N . ARG B 1 271 ? 11.734 9.422 14.828 1 91.06 271 ARG B N 1
ATOM 5996 C CA . ARG B 1 271 ? 11.609 10.602 13.984 1 91.06 271 ARG B CA 1
ATOM 5997 C C . ARG B 1 271 ? 11.391 11.859 14.82 1 91.06 271 ARG B C 1
ATOM 5999 O O . ARG B 1 271 ? 12 12.898 14.562 1 91.06 271 ARG B O 1
ATOM 6006 N N . GLU B 1 272 ? 10.5 11.758 15.781 1 92.94 272 GLU B N 1
ATOM 6007 C CA . GLU B 1 272 ? 10.258 12.891 16.672 1 92.94 272 GLU B CA 1
ATOM 6008 C C . GLU B 1 272 ? 11.531 13.289 17.406 1 92.94 272 GLU B C 1
ATOM 6010 O O . GLU B 1 272 ? 11.844 14.477 17.516 1 92.94 272 GLU B O 1
ATOM 6015 N N . SER B 1 273 ? 12.242 12.297 17.859 1 93.56 273 SER B N 1
ATOM 6016 C CA . SER B 1 273 ? 13.469 12.555 18.625 1 93.56 273 SER B CA 1
ATOM 6017 C C . SER B 1 273 ? 14.523 13.219 17.734 1 93.56 273 SER B C 1
ATOM 6019 O O . SER B 1 273 ? 15.25 14.109 18.188 1 93.56 273 SER B O 1
ATOM 6021 N N . LEU B 1 274 ? 14.594 12.781 16.547 1 94.94 274 LEU B N 1
ATOM 6022 C CA . LEU B 1 274 ? 15.562 13.344 15.609 1 94.94 274 LEU B CA 1
ATOM 6023 C C . LEU B 1 274 ? 15.297 14.828 15.375 1 94.94 274 LEU B C 1
ATOM 6025 O O . LEU B 1 274 ? 16.219 15.648 15.43 1 94.94 274 LEU B O 1
ATOM 6029 N N . MET B 1 275 ? 14.117 15.172 15.172 1 95.31 275 MET B N 1
ATOM 6030 C CA . MET B 1 275 ? 13.75 16.562 14.898 1 95.31 275 MET B CA 1
ATOM 6031 C C . MET B 1 275 ? 13.953 17.422 16.125 1 95.31 275 MET B C 1
ATOM 6033 O O . MET B 1 275 ? 14.453 18.547 16.031 1 95.31 275 MET B O 1
ATOM 6037 N N . THR B 1 276 ? 13.531 16.891 17.234 1 93.69 276 THR B N 1
ATOM 6038 C CA . THR B 1 276 ? 13.688 17.641 18.469 1 93.69 276 THR B CA 1
ATOM 6039 C C . THR B 1 276 ? 15.164 17.906 18.766 1 93.69 276 THR B C 1
ATOM 6041 O O . THR B 1 276 ? 15.523 19 19.219 1 93.69 276 THR B O 1
ATOM 6044 N N . ALA B 1 277 ? 15.977 16.922 18.453 1 95 277 ALA B N 1
ATOM 6045 C CA . ALA B 1 277 ? 17.422 17.094 18.672 1 95 277 ALA B CA 1
ATOM 6046 C C . ALA B 1 277 ? 18.016 18.062 17.656 1 95 277 ALA B C 1
ATOM 6048 O O . ALA B 1 277 ? 18.812 18.922 18.016 1 95 277 ALA B O 1
ATOM 6049 N N . ALA B 1 278 ? 17.641 17.984 16.453 1 96.31 278 ALA B N 1
ATOM 6050 C CA . ALA B 1 278 ? 18.219 18.75 15.352 1 96.31 278 ALA B CA 1
ATOM 6051 C C . ALA B 1 278 ? 17.844 20.219 15.453 1 96.31 278 ALA B C 1
ATOM 6053 O O . ALA B 1 278 ? 18.625 21.094 15.078 1 96.31 278 ALA B O 1
ATOM 6054 N N . PHE B 1 279 ? 16.688 20.516 15.961 1 96.19 279 PHE B N 1
ATOM 6055 C CA . PHE B 1 279 ? 16.156 21.875 16.016 1 96.1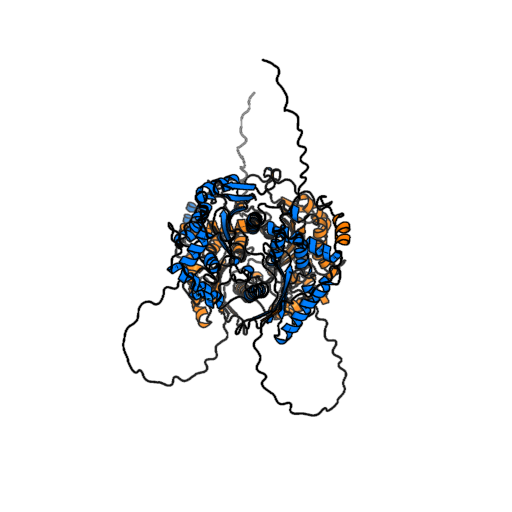9 279 PHE B CA 1
ATOM 6056 C C . PHE B 1 279 ? 15.641 22.219 17.406 1 96.19 279 PHE B C 1
ATOM 6058 O O . PHE B 1 279 ? 14.547 22.75 17.562 1 96.19 279 PHE B O 1
ATOM 6065 N N . LYS B 1 280 ? 16.422 21.938 18.297 1 93.38 280 LYS B N 1
ATOM 6066 C CA . LYS B 1 280 ? 16.062 22.062 19.719 1 93.38 280 LYS B CA 1
ATOM 6067 C C . LYS B 1 280 ? 15.602 23.484 20.047 1 93.38 280 LYS B C 1
ATOM 6069 O O . LYS B 1 280 ? 16.297 24.453 19.734 1 93.38 280 LYS B O 1
ATOM 6074 N N . GLY B 1 281 ? 14.422 23.516 20.625 1 90.88 281 GLY B N 1
ATOM 6075 C CA . GLY B 1 281 ? 13.914 24.781 21.109 1 90.88 281 GLY B CA 1
ATOM 6076 C C . GLY B 1 281 ? 13.297 25.641 20.031 1 90.88 281 GLY B C 1
ATOM 6077 O O . GLY B 1 281 ? 12.922 26.797 20.266 1 90.88 281 GLY B O 1
ATOM 6078 N N . GLN B 1 282 ? 13.289 25.203 18.906 1 94.06 282 GLN B N 1
ATOM 6079 C CA . GLN B 1 282 ? 12.742 25.938 17.766 1 94.06 282 GLN B CA 1
ATOM 6080 C C . GLN B 1 282 ? 11.398 25.344 17.328 1 94.06 282 GLN B C 1
ATOM 6082 O O . GLN B 1 282 ? 11.078 24.203 17.656 1 94.06 282 GLN B O 1
ATOM 6087 N N . PRO B 1 283 ? 10.617 26.109 16.609 1 94.12 283 PRO B N 1
ATOM 6088 C CA . PRO B 1 283 ? 9.312 25.625 16.156 1 94.12 283 PRO B CA 1
ATOM 6089 C C . PRO B 1 283 ? 9.406 24.328 15.375 1 94.12 283 PRO B C 1
ATOM 6091 O O . PRO B 1 283 ? 8.602 23.422 15.57 1 94.12 283 PRO B O 1
ATOM 6094 N N . LEU B 1 284 ? 10.406 24.188 14.586 1 94.81 284 LEU B N 1
ATOM 6095 C CA . LEU B 1 284 ? 10.555 22.984 13.766 1 94.81 284 LEU B CA 1
ATOM 6096 C C . LEU B 1 284 ? 10.891 21.781 14.633 1 94.81 284 LEU B C 1
ATOM 6098 O O . LEU B 1 284 ? 10.695 20.641 14.211 1 94.81 284 LEU B O 1
ATOM 6102 N N . GLY B 1 285 ? 11.398 21.969 15.766 1 94.62 285 GLY B N 1
ATOM 6103 C CA . GLY B 1 285 ? 11.727 20.891 16.688 1 94.62 285 GLY B CA 1
ATOM 6104 C C . GLY B 1 285 ? 10.547 20.469 17.547 1 94.62 285 GLY B C 1
ATOM 6105 O O . GLY B 1 285 ? 10.625 19.469 18.266 1 94.62 285 GLY B O 1
ATOM 6106 N N . ARG B 1 286 ? 9.492 21.219 17.531 1 94.06 286 ARG B N 1
ATOM 6107 C CA . ARG B 1 286 ? 8.305 20.859 18.297 1 94.06 286 ARG B CA 1
ATOM 6108 C C . ARG B 1 286 ? 7.699 19.562 17.797 1 94.06 286 ARG B C 1
ATOM 6110 O O . ARG B 1 286 ? 7.562 19.359 16.578 1 94.06 286 ARG B O 1
ATOM 6117 N N . PRO B 1 287 ? 7.387 18.672 18.703 1 94.44 287 PRO B N 1
ATOM 6118 C CA . PRO B 1 287 ? 6.812 17.406 18.25 1 94.44 287 PRO B CA 1
ATOM 6119 C C . PRO B 1 287 ? 5.43 17.562 17.625 1 94.44 287 PRO B C 1
ATOM 6121 O O . PRO B 1 287 ? 4.648 18.406 18.078 1 94.44 287 PRO B O 1
ATOM 6124 N N . TYR B 1 288 ? 5.219 16.828 16.625 1 94.75 288 TYR B N 1
ATOM 6125 C CA . TYR B 1 288 ? 3.863 16.75 16.094 1 94.75 288 TYR B CA 1
ATOM 6126 C C . TYR B 1 288 ? 2.988 15.859 16.969 1 94.75 288 TYR B C 1
ATOM 6128 O O . TYR B 1 288 ? 1.844 16.203 17.266 1 94.75 288 TYR B O 1
ATOM 6136 N N . TRP B 1 289 ? 3.537 14.711 17.281 1 94.75 289 TRP B N 1
ATOM 6137 C CA . TRP B 1 289 ? 2.818 13.82 18.188 1 94.75 289 TRP B CA 1
ATOM 6138 C C . TRP B 1 289 ? 2.734 14.43 19.578 1 94.75 289 TRP B C 1
ATOM 6140 O O . TRP B 1 289 ? 3.742 14.875 20.125 1 94.75 289 TRP B O 1
ATOM 6150 N N . CYS B 1 290 ? 1.569 14.43 20.141 1 95.88 290 CYS B N 1
ATOM 6151 C CA . CYS B 1 290 ? 1.339 15.008 21.453 1 95.88 290 CYS B CA 1
ATOM 6152 C C . CYS B 1 290 ? 2.139 14.273 22.531 1 95.88 290 CYS B C 1
ATOM 6154 O O . CYS B 1 290 ? 1.976 13.062 22.703 1 95.88 290 CYS B O 1
ATOM 6156 N N . PRO B 1 291 ? 3.021 15.008 23.188 1 93.38 291 PRO B N 1
ATOM 6157 C CA . PRO B 1 291 ? 3.73 14.359 24.297 1 93.38 291 PRO B CA 1
ATOM 6158 C C . PRO B 1 291 ? 2.818 14.055 25.469 1 93.38 291 PRO B C 1
ATOM 6160 O O . PRO B 1 291 ? 1.785 14.703 25.656 1 93.38 291 PRO B O 1
ATOM 6163 N N . LYS B 1 292 ? 3.248 13.133 26.297 1 92.69 292 LYS B N 1
ATOM 6164 C CA . LYS B 1 292 ? 2.475 12.703 27.453 1 92.69 292 LYS B CA 1
ATOM 6165 C C . LYS B 1 292 ? 2.205 13.867 28.406 1 92.69 292 LYS B C 1
ATOM 6167 O O . LYS B 1 292 ? 1.111 13.984 28.953 1 92.69 292 LYS B O 1
ATOM 6172 N N . SER B 1 293 ? 3.127 14.75 28.547 1 94.12 293 SER B N 1
ATOM 6173 C CA . SER B 1 293 ? 3.021 15.875 29.469 1 94.12 293 SER B CA 1
ATOM 6174 C C . SER B 1 293 ? 1.994 16.891 28.984 1 94.12 293 SER B C 1
ATOM 6176 O O . SER B 1 293 ? 1.419 17.641 29.797 1 94.12 293 SER B O 1
ATOM 6178 N N . ALA B 1 294 ? 1.743 16.969 27.703 1 96.38 294 ALA B N 1
ATOM 6179 C CA . ALA B 1 294 ? 0.847 17.969 27.141 1 96.38 294 ALA B CA 1
ATOM 6180 C C . ALA B 1 294 ? -0.584 17.438 27.062 1 96.38 294 ALA B C 1
ATOM 6182 O O . ALA B 1 294 ? -1.534 18.219 26.969 1 96.38 294 ALA B O 1
ATOM 6183 N N . LEU B 1 295 ? -0.783 16.172 27.125 1 96.94 295 LEU B N 1
ATOM 6184 C CA . LEU B 1 295 ? -2.051 15.5 26.859 1 96.94 295 LEU B CA 1
ATOM 6185 C C . LEU B 1 295 ? -3.146 16.031 27.781 1 96.94 295 LEU B C 1
ATOM 6187 O O . LEU B 1 295 ? -4.223 16.406 27.312 1 96.94 295 LEU B O 1
ATOM 6191 N N . PRO B 1 296 ? -2.887 16.156 29.094 1 96.19 296 PRO B N 1
ATOM 6192 C CA . PRO B 1 296 ? -3.961 16.609 29.984 1 96.19 296 PRO B CA 1
ATOM 6193 C C . PRO B 1 296 ? -4.363 18.062 29.734 1 96.19 296 PRO B C 1
ATOM 6195 O O . PRO B 1 296 ? -5.461 18.469 30.125 1 96.19 296 PRO B O 1
ATOM 6198 N N . LYS B 1 297 ? -3.545 18.812 29.125 1 96.44 297 LYS B N 1
ATOM 6199 C CA . LYS B 1 297 ? -3.77 20.25 28.969 1 96.44 297 LYS B CA 1
ATOM 6200 C C . LYS B 1 297 ? -4.566 20.562 27.703 1 96.44 297 LYS B C 1
ATOM 6202 O O . LYS B 1 297 ? -5.043 21.672 27.516 1 96.44 297 LYS B O 1
ATOM 6207 N N . LEU B 1 298 ? -4.727 19.609 26.844 1 97.62 298 LEU B N 1
ATOM 6208 C CA . LEU B 1 298 ? -5.426 19.828 25.578 1 97.62 298 LEU B CA 1
ATOM 6209 C C . LEU B 1 298 ? -6.898 20.125 25.812 1 97.62 298 LEU B C 1
ATOM 6211 O O . LEU B 1 298 ? -7.547 19.484 26.641 1 97.62 298 LEU B O 1
ATOM 6215 N N . GLU B 1 299 ? -7.414 21.172 25.078 1 96.81 299 GLU B N 1
ATOM 6216 C CA . GLU B 1 299 ? -8.797 21.625 25.234 1 96.81 299 GLU B CA 1
ATOM 6217 C C . GLU B 1 299 ? -9.422 21.984 23.891 1 96.81 299 GLU B C 1
ATOM 6219 O O . GLU B 1 299 ? -8.703 22.266 22.922 1 96.81 299 GLU B O 1
ATOM 6224 N N . ALA B 1 300 ? -10.742 22 23.969 1 97.38 300 ALA B N 1
ATOM 6225 C CA . ALA B 1 300 ? -11.508 22.328 22.766 1 97.38 300 ALA B CA 1
ATOM 6226 C C . ALA B 1 300 ? -11.156 23.734 22.266 1 97.38 300 ALA B C 1
ATOM 6228 O O . ALA B 1 300 ? -11.039 23.953 21.047 1 97.38 300 ALA B O 1
ATOM 6229 N N . ASN B 1 301 ? -10.984 24.609 23.172 1 96.44 301 ASN B N 1
ATOM 6230 C CA . ASN B 1 301 ? -10.703 25.984 22.797 1 96.44 301 ASN B CA 1
ATOM 6231 C C . ASN B 1 301 ? -9.375 26.094 22.047 1 96.44 301 ASN B C 1
ATOM 6233 O O . ASN B 1 301 ? -9.219 26.953 21.172 1 96.44 301 ASN B O 1
ATOM 6237 N N . MET B 1 302 ? -8.414 25.297 22.375 1 96.5 302 MET B N 1
ATOM 6238 C CA . MET B 1 302 ? -7.129 25.297 21.688 1 96.5 302 MET B CA 1
ATOM 6239 C C . MET B 1 302 ? -7.312 24.922 20.219 1 96.5 302 MET B C 1
ATOM 6241 O O . MET B 1 302 ? -6.719 25.547 19.328 1 96.5 302 MET B O 1
ATOM 6245 N N . VAL B 1 303 ? -8.164 23.922 19.969 1 96.69 303 VAL B N 1
ATOM 6246 C CA . VAL B 1 303 ? -8.453 23.469 18.625 1 96.69 303 VAL B CA 1
ATOM 6247 C C . VAL B 1 303 ? -9.172 24.578 17.844 1 96.69 303 VAL B C 1
ATOM 6249 O O . VAL B 1 303 ? -8.781 24.922 16.734 1 96.69 303 VAL B O 1
ATOM 6252 N N . ARG B 1 304 ? -10.164 25.188 18.469 1 95.81 304 ARG B N 1
ATOM 6253 C CA . ARG B 1 304 ? -10.945 26.25 17.828 1 95.81 304 ARG B CA 1
ATOM 6254 C C . ARG B 1 304 ? -10.07 27.453 17.5 1 95.81 304 ARG B C 1
ATOM 6256 O O . ARG B 1 304 ? -10.148 28 16.391 1 95.81 304 ARG B O 1
ATOM 6263 N N . SER B 1 305 ? -9.289 27.828 18.438 1 95 305 SER B N 1
ATOM 6264 C CA . SER B 1 305 ? -8.43 29 18.25 1 95 305 SER B CA 1
ATOM 6265 C C . SER B 1 305 ? -7.391 28.766 17.172 1 95 305 SER B C 1
ATOM 6267 O O . SER B 1 305 ? -7.125 29.656 16.359 1 95 305 SER B O 1
ATOM 6269 N N . PHE B 1 306 ? -6.797 27.594 17.156 1 96 306 PHE B N 1
ATOM 6270 C CA . PHE B 1 306 ? -5.797 27.266 16.156 1 96 306 PHE B CA 1
ATOM 6271 C C . PHE B 1 306 ? -6.406 27.312 14.75 1 96 306 PHE B C 1
ATOM 6273 O O . PHE B 1 306 ? -5.82 27.875 13.828 1 96 306 PHE B O 1
ATOM 6280 N N . ARG B 1 307 ? -7.535 26.688 14.594 1 94.94 307 ARG B N 1
ATOM 6281 C CA . ARG B 1 307 ? -8.219 26.672 13.305 1 94.94 307 ARG B CA 1
ATOM 6282 C C . ARG B 1 307 ? -8.562 28.078 12.852 1 94.94 307 ARG B C 1
ATOM 6284 O O . ARG B 1 307 ? -8.328 28.438 11.695 1 94.94 307 ARG B O 1
ATOM 6291 N N . LYS B 1 308 ? -9.172 28.859 13.758 1 92.38 308 LYS B N 1
ATOM 6292 C CA . LYS B 1 308 ? -9.57 30.219 13.43 1 92.38 308 LYS B CA 1
ATOM 6293 C C . LYS B 1 308 ? -8.375 31.031 12.922 1 92.38 308 LYS B C 1
ATOM 6295 O O . LYS B 1 308 ? -8.508 31.812 11.984 1 92.38 308 LYS B O 1
ATOM 6300 N N . ARG B 1 309 ? -7.281 30.75 13.484 1 91.62 309 ARG B N 1
ATOM 6301 C CA . ARG B 1 309 ? -6.09 31.531 13.172 1 91.62 309 ARG B CA 1
ATOM 6302 C C . ARG B 1 309 ? -5.441 31.062 11.875 1 91.62 309 ARG B C 1
ATOM 6304 O O . ARG B 1 309 ? -4.93 31.875 11.102 1 91.62 309 ARG B O 1
ATOM 6311 N N . HIS B 1 310 ? -5.484 29.766 11.625 1 93.75 310 HIS B N 1
ATOM 6312 C CA . HIS B 1 310 ? -4.57 29.266 10.602 1 93.75 310 HIS B CA 1
ATOM 6313 C C . HIS B 1 310 ? -5.332 28.656 9.422 1 93.75 310 HIS B C 1
ATOM 6315 O O . HIS B 1 310 ? -4.77 28.484 8.344 1 93.75 310 HIS B O 1
ATOM 6321 N N . PHE B 1 311 ? -6.586 28.281 9.594 1 94.88 311 PHE B N 1
ATOM 6322 C CA . PHE B 1 311 ? -7.379 27.734 8.5 1 94.88 311 PHE B CA 1
ATOM 6323 C C . PHE B 1 311 ? -8.055 28.844 7.715 1 94.88 311 PHE B C 1
ATOM 6325 O O . PHE B 1 311 ? -9.281 28.953 7.707 1 94.88 311 PHE B O 1
ATOM 6332 N N . THR B 1 312 ? -7.258 29.625 7 1 94.5 312 THR B N 1
ATOM 6333 C CA . THR B 1 312 ? -7.707 30.75 6.188 1 94.5 312 THR B CA 1
ATOM 6334 C C . THR B 1 312 ? -7.547 30.438 4.703 1 94.5 312 THR B C 1
ATOM 6336 O O . THR B 1 312 ? -6.684 29.656 4.316 1 94.5 312 THR B O 1
ATOM 6339 N N . PRO B 1 313 ? -8.398 31.047 3.883 1 95.44 313 PRO B N 1
ATOM 6340 C CA . PRO B 1 313 ? -8.359 30.703 2.459 1 95.44 313 PRO B CA 1
ATOM 6341 C C . PRO B 1 313 ? -6.977 30.906 1.84 1 95.44 313 PRO B C 1
ATOM 6343 O O . PRO B 1 313 ? -6.566 30.109 0.981 1 95.44 313 PRO B O 1
ATOM 6346 N N . GLY B 1 314 ? -6.258 31.906 2.293 1 93.19 314 GLY B N 1
ATOM 6347 C CA . GLY B 1 314 ? -4.941 32.156 1.734 1 93.19 314 GLY B CA 1
ATOM 6348 C C . GLY B 1 314 ? -3.93 31.094 2.059 1 93.19 314 GLY B C 1
ATOM 6349 O O . GLY B 1 314 ? -2.904 30.969 1.383 1 93.19 314 GLY B O 1
ATOM 6350 N N . LYS B 1 315 ? -4.207 30.266 3.031 1 95.31 315 LYS B N 1
ATOM 6351 C CA . LYS B 1 315 ? -3.299 29.203 3.459 1 95.31 315 LYS B CA 1
ATOM 6352 C C . LYS B 1 315 ? -3.809 27.828 3.025 1 95.31 315 LYS B C 1
ATOM 6354 O O . LYS B 1 315 ? -3.301 26.812 3.475 1 95.31 315 LYS B O 1
ATOM 6359 N N . MET B 1 316 ? -4.816 27.859 2.199 1 97.31 316 MET B N 1
ATOM 6360 C CA . MET B 1 316 ? -5.461 26.594 1.846 1 97.31 316 MET B CA 1
ATOM 6361 C C . MET B 1 316 ? -5.48 26.406 0.333 1 97.31 316 MET B C 1
ATOM 6363 O O . MET B 1 316 ? -5.484 27.375 -0.422 1 97.31 316 MET B O 1
ATOM 6367 N N . VAL B 1 317 ? -5.473 25.188 -0.071 1 98.56 317 VAL B N 1
ATOM 6368 C CA . VAL B 1 317 ? -5.668 24.766 -1.455 1 98.56 317 VAL B CA 1
ATOM 6369 C C . VAL B 1 317 ? -6.723 23.672 -1.518 1 98.56 317 VAL B C 1
ATOM 6371 O O . VAL B 1 317 ? -6.66 22.688 -0.761 1 98.56 317 VAL B O 1
ATOM 6374 N N . LEU B 1 318 ? -7.754 23.906 -2.264 1 98.81 318 LEU B N 1
ATOM 6375 C CA . LEU B 1 318 ? -8.633 22.812 -2.67 1 98.81 318 LEU B CA 1
ATOM 6376 C C . LEU B 1 318 ? -8.047 22.062 -3.865 1 98.81 318 LEU B C 1
ATOM 6378 O O . LEU B 1 318 ? -8.086 22.562 -4.992 1 98.81 318 LEU B O 1
ATOM 6382 N N . ALA B 1 319 ? -7.52 20.922 -3.586 1 98.69 319 ALA B N 1
ATOM 6383 C CA . ALA B 1 319 ? -6.863 20.141 -4.625 1 98.69 319 ALA B CA 1
ATOM 6384 C C . ALA B 1 319 ? -7.73 18.953 -5.051 1 98.69 319 ALA B C 1
ATOM 6386 O O . ALA B 1 319 ? -8.547 18.469 -4.266 1 98.69 319 ALA B O 1
ATOM 6387 N N . GLY B 1 320 ? -7.574 18.516 -6.328 1 98.19 320 GLY B N 1
ATOM 6388 C CA . GLY B 1 320 ? -8.344 17.391 -6.844 1 98.19 320 GLY B CA 1
ATOM 6389 C C . GLY B 1 320 ? -7.602 16.594 -7.902 1 98.19 320 GLY B C 1
ATOM 6390 O O . GLY B 1 320 ? -6.906 17.172 -8.742 1 98.19 320 GLY B O 1
ATOM 6391 N N . ALA B 1 321 ? -7.695 15.336 -7.832 1 95.56 321 ALA B N 1
ATOM 6392 C CA . ALA B 1 321 ? -7.262 14.398 -8.859 1 95.56 321 ALA B CA 1
ATOM 6393 C C . ALA B 1 321 ? -8.445 13.586 -9.391 1 95.56 321 ALA B C 1
ATOM 6395 O O . ALA B 1 321 ? -9.18 12.969 -8.617 1 95.56 321 ALA B O 1
ATOM 6396 N N . GLY B 1 322 ? -8.609 13.641 -10.695 1 91.69 322 GLY B N 1
ATOM 6397 C CA . GLY B 1 322 ? -9.742 12.961 -11.297 1 91.69 322 GLY B CA 1
ATOM 6398 C C . GLY B 1 322 ? -11.031 13.766 -11.25 1 91.69 322 GLY B C 1
ATOM 6399 O O . GLY B 1 322 ? -12.117 13.203 -11.133 1 91.69 322 GLY B O 1
ATOM 6400 N N . VAL B 1 323 ? -10.828 15.023 -11.258 1 94.81 323 VAL B N 1
ATOM 6401 C CA . VAL B 1 323 ? -11.969 15.938 -11.188 1 94.81 323 VAL B CA 1
ATOM 6402 C C . VAL B 1 323 ? -11.867 16.984 -12.305 1 94.81 323 VAL B C 1
ATOM 6404 O O . VAL B 1 323 ? -10.773 17.453 -12.625 1 94.81 323 VAL B O 1
ATOM 6407 N N . ASP B 1 324 ? -13.016 17.281 -12.852 1 93.69 324 ASP B N 1
ATOM 6408 C CA . ASP B 1 324 ? -13.055 18.406 -13.773 1 93.69 324 ASP B CA 1
ATOM 6409 C C . ASP B 1 324 ? -12.75 19.719 -13.047 1 93.69 324 ASP B C 1
ATOM 6411 O O . ASP B 1 324 ? -13.336 20.016 -12.008 1 93.69 324 ASP B O 1
ATOM 6415 N N . HIS B 1 325 ? -11.867 20.484 -13.625 1 96.69 325 HIS B N 1
ATOM 6416 C CA . HIS B 1 325 ? -11.383 21.672 -12.938 1 96.69 325 HIS B CA 1
ATOM 6417 C C . HIS B 1 325 ? -12.5 22.688 -12.75 1 96.69 325 HIS B C 1
ATOM 6419 O O . HIS B 1 325 ? -12.672 23.234 -11.656 1 96.69 325 HIS B O 1
ATOM 6425 N N . ASP B 1 326 ? -13.219 22.938 -13.812 1 97.31 326 ASP B N 1
ATOM 6426 C CA . ASP B 1 326 ? -14.281 23.938 -13.727 1 97.31 326 ASP B CA 1
ATOM 6427 C C . ASP B 1 326 ? -15.336 23.547 -12.703 1 97.31 326 ASP B C 1
ATOM 6429 O O . ASP B 1 326 ? -15.852 24.391 -11.977 1 97.31 326 ASP B O 1
ATOM 6433 N N . GLU B 1 327 ? -15.578 22.297 -12.664 1 97.44 327 GLU B N 1
ATOM 6434 C CA . GLU B 1 327 ? -16.547 21.812 -11.688 1 97.44 327 GLU B CA 1
ATOM 6435 C C . GLU B 1 327 ? -16.016 21.984 -10.266 1 97.44 327 GLU B C 1
ATOM 6437 O O . GLU B 1 327 ? -16.766 22.391 -9.367 1 97.44 327 GLU B O 1
ATOM 6442 N N . LEU B 1 328 ? -14.789 21.688 -10.062 1 98.5 328 LEU B N 1
ATOM 6443 C CA . LEU B 1 328 ? -14.219 21.828 -8.727 1 98.5 328 LEU B CA 1
ATOM 6444 C C . LEU B 1 328 ? -14.164 23.297 -8.312 1 98.5 328 LEU B C 1
ATOM 6446 O O . LEU B 1 328 ? -14.375 23.625 -7.145 1 98.5 328 LEU B O 1
ATOM 6450 N N . VAL B 1 329 ? -13.898 24.188 -9.281 1 98.62 329 VAL B N 1
ATOM 6451 C CA . VAL B 1 329 ? -13.898 25.609 -9.016 1 98.62 329 VAL B CA 1
ATOM 6452 C C . VAL B 1 329 ? -15.297 26.062 -8.602 1 98.62 329 VAL B C 1
ATOM 6454 O O . VAL B 1 329 ? -15.445 26.812 -7.625 1 98.62 329 VAL B O 1
ATOM 6457 N N . ARG B 1 330 ? -16.25 25.594 -9.375 1 98.62 330 ARG B N 1
ATOM 6458 C CA . ARG B 1 330 ? -17.641 25.938 -9.055 1 98.62 330 ARG B CA 1
ATOM 6459 C C . ARG B 1 330 ? -18 25.484 -7.637 1 98.62 330 ARG B C 1
ATOM 6461 O O . ARG B 1 330 ? -18.531 26.281 -6.852 1 98.62 330 ARG B O 1
ATOM 6468 N N . LEU B 1 331 ? -17.688 24.312 -7.336 1 98.69 331 LEU B N 1
ATOM 6469 C CA . LEU B 1 331 ? -18.016 23.75 -6.023 1 98.69 331 LEU B CA 1
ATOM 6470 C C . LEU B 1 331 ? -17.188 24.422 -4.934 1 98.69 331 LEU B C 1
ATOM 6472 O O . LEU B 1 331 ? -17.672 24.641 -3.822 1 98.69 331 LEU B O 1
ATOM 6476 N N . GLY B 1 332 ? -15.914 24.719 -5.207 1 98.62 332 GLY B N 1
ATOM 6477 C CA . GLY B 1 332 ? -15.094 25.469 -4.273 1 98.62 332 GLY B CA 1
ATOM 6478 C C . GLY B 1 332 ? -15.688 26.828 -3.914 1 98.62 332 GLY B C 1
ATOM 6479 O O . GLY B 1 332 ? -15.719 27.203 -2.742 1 98.62 332 GLY B O 1
ATOM 6480 N N . ASN B 1 333 ? -16.156 27.469 -4.941 1 98.25 333 ASN B N 1
ATOM 6481 C CA . ASN B 1 333 ? -16.781 28.766 -4.715 1 98.25 333 ASN B CA 1
ATOM 6482 C C . ASN B 1 333 ? -18.078 28.625 -3.922 1 98.25 333 ASN B C 1
ATOM 6484 O O . ASN B 1 333 ? -18.328 29.422 -3.008 1 98.25 333 ASN B O 1
ATOM 6488 N N . LYS B 1 334 ? -18.828 27.641 -4.242 1 98.44 334 LYS B N 1
ATOM 6489 C CA . LYS B 1 334 ? -20.125 27.438 -3.615 1 98.44 334 LYS B CA 1
ATOM 6490 C C . LYS B 1 334 ? -19.969 27.109 -2.131 1 98.44 334 LYS B C 1
ATOM 6492 O O . LYS B 1 334 ? -20.703 27.641 -1.296 1 98.44 334 LYS B O 1
ATOM 6497 N N . TYR B 1 335 ? -19.016 26.297 -1.807 1 98.25 335 TYR B N 1
ATOM 6498 C CA . TYR B 1 335 ? -19.016 25.734 -0.459 1 98.25 335 TYR B CA 1
ATOM 6499 C C . TYR B 1 335 ? -17.906 26.344 0.39 1 98.25 335 TYR B C 1
ATOM 6501 O O . TYR B 1 335 ? -17.984 26.328 1.621 1 98.25 335 TYR B O 1
ATOM 6509 N N . PHE B 1 336 ? -16.844 26.859 -0.195 1 97.75 336 PHE B N 1
ATOM 6510 C CA . PHE B 1 336 ? -15.719 27.391 0.561 1 97.75 336 PHE B CA 1
ATOM 6511 C C . PHE B 1 336 ? -15.57 28.891 0.334 1 97.75 336 PHE B C 1
ATOM 6513 O O . PHE B 1 336 ? -14.742 29.547 0.968 1 97.75 336 PHE B O 1
ATOM 6520 N N . GLY B 1 337 ? -16.328 29.453 -0.558 1 96 337 GLY B N 1
ATOM 6521 C CA . GLY B 1 337 ? -16.203 30.844 -0.939 1 96 337 GLY B CA 1
ATOM 6522 C C . GLY B 1 337 ? -16.469 31.797 0.203 1 96 337 GLY B C 1
ATOM 6523 O O . GLY B 1 337 ? -16.016 32.938 0.183 1 96 337 GLY B O 1
ATOM 6524 N N . GLY B 1 338 ? -17.203 31.375 1.22 1 93.38 338 GLY B N 1
ATOM 6525 C CA . GLY B 1 338 ? -17.578 32.219 2.346 1 93.38 338 GLY B CA 1
ATOM 6526 C C . GLY B 1 338 ? -16.531 32.25 3.443 1 93.38 338 GLY B C 1
ATOM 6527 O O . GLY B 1 338 ? -16.656 33 4.418 1 93.38 338 GLY B O 1
ATOM 6528 N N . LEU B 1 339 ? -15.531 31.453 3.275 1 92.44 339 LEU B N 1
ATOM 6529 C CA . LEU B 1 339 ? -14.461 31.453 4.273 1 92.44 339 LEU B CA 1
ATOM 6530 C C . LEU B 1 339 ? -13.781 32.812 4.344 1 92.44 339 LEU B C 1
ATOM 6532 O O . LEU B 1 339 ? -13.445 33.406 3.311 1 92.44 339 LEU B O 1
ATOM 6536 N N . GLU B 1 340 ? -13.781 33.406 5.535 1 84 340 GLU B N 1
ATOM 6537 C CA . GLU B 1 340 ? -13.219 34.75 5.727 1 84 340 GLU B CA 1
ATOM 6538 C C . GLU B 1 340 ? -11.719 34.688 5.965 1 84 340 GLU B C 1
ATOM 6540 O O . GLU B 1 340 ? -11.219 33.719 6.566 1 84 340 GLU B O 1
ATOM 6545 N N . ALA B 1 341 ? -11.18 35.594 5.266 1 70.94 341 ALA B N 1
ATOM 6546 C CA . ALA B 1 341 ? -9.766 35.781 5.59 1 70.94 341 ALA B CA 1
ATOM 6547 C C . ALA B 1 341 ? -9.594 36.406 6.965 1 70.94 341 ALA B C 1
ATOM 6549 O O . ALA B 1 341 ? -10.453 37.188 7.41 1 70.94 341 ALA B O 1
ATOM 6550 N N . VAL B 1 342 ? -9.297 35.844 7.992 1 57.5 342 VAL B N 1
ATOM 6551 C CA . VAL B 1 342 ? -9.078 36.531 9.258 1 57.5 342 VAL B CA 1
ATOM 6552 C C . VAL B 1 342 ? -8.461 37.906 8.992 1 57.5 342 VAL B C 1
ATOM 6554 O O . VAL B 1 342 ? -7.488 38.031 8.242 1 57.5 342 VAL B O 1
ATOM 6557 N N . GLU B 1 343 ? -9.398 38.969 8.953 1 49.19 343 GLU B N 1
ATOM 6558 C CA . GLU B 1 343 ? -8.875 40.344 8.984 1 49.19 343 GLU B CA 1
ATOM 6559 C C . GLU B 1 343 ? -7.598 40.438 9.812 1 49.19 343 GLU B C 1
ATOM 6561 O O . GLU B 1 343 ? -7.43 39.688 10.781 1 49.19 343 GLU B O 1
ATOM 6566 N N . GLY B 1 344 ? -6.531 40.875 9.281 1 42 344 GLY B N 1
ATOM 6567 C CA . GLY B 1 344 ? -5.398 41.312 10.086 1 42 344 GLY B CA 1
ATOM 6568 C C . GLY B 1 344 ? -5.809 41.969 11.391 1 42 344 GLY B C 1
ATOM 6569 O O . GLY B 1 344 ? -6.312 43.094 11.391 1 42 344 GLY B O 1
ATOM 6570 N N . GLY B 1 345 ? -6.652 41.531 12.273 1 34.88 345 GLY B N 1
ATOM 6571 C CA . GLY B 1 345 ? -6.633 42.438 13.414 1 34.88 345 GLY B CA 1
ATOM 6572 C C . GLY B 1 345 ? -5.41 43.344 13.445 1 34.88 345 GLY B C 1
ATOM 6573 O O . GLY B 1 345 ? -4.414 43.062 12.781 1 34.88 345 GLY B O 1
ATOM 6574 N N . ASN B 1 346 ? -5.605 44.719 14.062 1 32.66 346 ASN B N 1
ATOM 6575 C CA . ASN B 1 346 ? -4.488 45.656 14.219 1 32.66 346 ASN B CA 1
ATOM 6576 C C . ASN B 1 346 ? -3.16 44.906 14.344 1 32.66 346 ASN B C 1
ATOM 6578 O O . ASN B 1 346 ? -2.268 45.094 13.508 1 32.66 346 ASN B O 1
ATOM 6582 N N . GLY B 1 347 ? -2.604 45.031 15.773 1 31.94 347 GLY B N 1
ATOM 6583 C CA . GLY B 1 347 ? -1.304 45 16.422 1 31.94 347 GLY B CA 1
ATOM 6584 C C . GLY B 1 347 ? -0.588 43.656 16.25 1 31.94 347 GLY B C 1
ATOM 6585 O O . GLY B 1 347 ? 0.644 43.625 16.25 1 31.94 347 GLY B O 1
ATOM 6586 N N . ASP B 1 348 ? -1.179 42.594 16.906 1 31.8 348 ASP B N 1
ATOM 6587 C CA . ASP B 1 348 ? -0.156 41.562 17 1 31.8 348 ASP B CA 1
ATOM 6588 C C . ASP B 1 348 ? 0.191 41 15.609 1 31.8 348 ASP B C 1
ATOM 6590 O O . ASP B 1 348 ? -0.674 40.469 14.922 1 31.8 348 ASP B O 1
ATOM 6594 N N . VAL B 1 349 ? 0.722 41.75 14.68 1 34.84 349 VAL B N 1
ATOM 6595 C CA . VAL B 1 349 ? 1.716 41.438 13.656 1 34.84 349 VAL B CA 1
ATOM 6596 C C . VAL B 1 349 ? 2.186 40 13.805 1 34.84 349 VAL B C 1
ATOM 6598 O O . VAL B 1 349 ? 3.072 39.719 14.617 1 34.84 349 VAL B O 1
ATOM 6601 N N . VAL B 1 350 ? 1.473 39.25 14.25 1 35.62 350 VAL B N 1
ATOM 6602 C CA . VAL B 1 350 ? 2.062 37.906 14.062 1 35.62 350 VAL B CA 1
ATOM 6603 C C . VAL B 1 350 ? 2.801 37.844 12.727 1 35.62 350 VAL B C 1
ATOM 6605 O O . VAL B 1 350 ? 2.342 38.438 11.734 1 35.62 350 VAL B O 1
ATOM 6608 N N . ASP B 1 351 ? 4.066 37.5 12.781 1 37.16 351 ASP B N 1
ATOM 6609 C CA . ASP B 1 351 ? 5.258 37.531 11.938 1 37.16 351 ASP B CA 1
ATOM 6610 C C . ASP B 1 351 ? 4.938 37.062 10.516 1 37.16 351 ASP B C 1
ATOM 6612 O O . ASP B 1 351 ? 4.578 35.906 10.305 1 37.16 351 ASP B O 1
ATOM 6616 N N . ALA B 1 352 ? 4.105 37.719 9.758 1 39.88 352 ALA B N 1
ATOM 6617 C CA . ALA B 1 352 ? 4.316 37.531 8.32 1 39.88 352 ALA B CA 1
ATOM 6618 C C . ALA B 1 352 ? 5.645 36.844 8.039 1 39.88 352 ALA B C 1
ATOM 6620 O O . ALA B 1 352 ? 5.988 36.594 6.887 1 39.88 352 ALA B O 1
ATOM 6621 N N . ALA B 1 353 ? 6.559 37.188 8.883 1 40.31 353 ALA B N 1
ATOM 6622 C CA . ALA B 1 353 ? 7.855 36.531 8.727 1 40.31 353 ALA B CA 1
ATOM 6623 C C . ALA B 1 353 ? 7.727 35.031 8.906 1 40.31 353 ALA B C 1
ATOM 6625 O O . ALA B 1 353 ? 7.188 34.562 9.914 1 40.31 353 ALA B O 1
ATOM 6626 N N . GLY B 1 354 ? 7.098 34.312 7.953 1 49.97 354 GLY B N 1
ATOM 6627 C CA . GLY B 1 354 ? 7.199 32.875 8.047 1 49.97 354 GLY B CA 1
ATOM 6628 C C . GLY B 1 354 ? 8.047 32.406 9.211 1 49.97 354 GLY B C 1
ATOM 6629 O O . GLY B 1 354 ? 8.758 33.219 9.828 1 49.97 354 GLY B O 1
ATOM 6630 N N . PRO B 1 355 ? 7.57 31.297 9.891 1 54.91 355 PRO B N 1
ATOM 6631 C CA . PRO B 1 355 ? 8.453 30.844 10.961 1 54.91 355 PRO B CA 1
ATOM 6632 C C . PRO B 1 355 ? 9.922 31.188 10.711 1 54.91 355 PRO B C 1
ATOM 6634 O O . PRO B 1 355 ? 10.336 31.328 9.555 1 54.91 355 PRO B O 1
ATOM 6637 N N . ALA B 1 356 ? 10.516 31.891 11.727 1 60.19 356 ALA B N 1
ATOM 6638 C CA . ALA B 1 356 ? 11.953 32.125 11.688 1 60.19 356 ALA B CA 1
ATOM 6639 C C . ALA B 1 356 ? 12.695 30.953 11.07 1 60.19 356 ALA B C 1
ATOM 6641 O O . ALA B 1 356 ? 12.25 29.797 11.188 1 60.19 356 ALA B O 1
ATOM 6642 N N . GLU B 1 357 ? 13.508 31.266 10.211 1 79.75 357 GLU B N 1
ATOM 6643 C CA . GLU B 1 357 ? 14.383 30.25 9.633 1 79.75 357 GLU B CA 1
ATOM 6644 C C . GLU B 1 357 ? 14.945 29.328 10.711 1 79.75 357 GLU B C 1
ATOM 6646 O O . GLU B 1 357 ? 15.359 29.781 11.773 1 79.75 357 GLU B O 1
ATOM 6651 N N . SER B 1 358 ? 14.656 28.094 10.539 1 91.06 358 SER B N 1
ATOM 6652 C CA . SER B 1 358 ? 15.148 27.094 11.492 1 91.06 358 SER B CA 1
ATOM 6653 C C . SER B 1 358 ? 16.656 26.891 11.352 1 91.06 358 SER B C 1
ATOM 6655 O O . SER B 1 358 ? 17.188 26.891 10.242 1 91.06 358 SER B O 1
ATOM 6657 N N . SER B 1 359 ? 17.281 26.859 12.516 1 92.94 359 SER B N 1
ATOM 6658 C CA . SER B 1 359 ? 18.734 26.641 12.555 1 92.94 359 SER B CA 1
ATOM 6659 C C . SER B 1 359 ? 19.062 25.25 13.062 1 92.94 359 SER B C 1
ATOM 6661 O O . SER B 1 359 ? 18.641 24.859 14.156 1 92.94 359 SER B O 1
ATOM 6663 N N . TYR B 1 360 ? 19.766 24.547 12.18 1 95 360 TYR B N 1
ATOM 6664 C CA . TYR B 1 360 ? 20.234 23.219 12.578 1 95 360 TYR B CA 1
ATOM 6665 C C . TYR B 1 360 ? 21.266 23.312 13.695 1 95 360 TYR B C 1
ATOM 6667 O O . TYR B 1 360 ? 22.297 23.953 13.539 1 95 360 TYR B O 1
ATOM 6675 N N . VAL B 1 361 ? 21.078 22.672 14.883 1 94.5 361 VAL B N 1
ATOM 6676 C CA . VAL B 1 361 ? 22 22.781 16.016 1 94.5 361 VAL B CA 1
ATOM 6677 C C . VAL B 1 361 ? 22.609 21.406 16.328 1 94.5 361 VAL B C 1
ATOM 6679 O O . VAL B 1 361 ? 23.531 21.312 17.125 1 94.5 361 VAL B O 1
ATOM 6682 N N . GLY B 1 362 ? 22.141 20.375 15.641 1 90.88 362 GLY B N 1
ATOM 6683 C CA . GLY B 1 362 ? 22.594 19.031 15.953 1 90.88 362 GLY B CA 1
ATOM 6684 C C . GLY B 1 362 ? 22.234 18.594 17.359 1 90.88 362 GLY B C 1
ATOM 6685 O O . GLY B 1 362 ? 21.562 19.328 18.094 1 90.88 362 GLY B O 1
ATOM 6686 N N . GLY B 1 363 ? 22.469 17.344 17.75 1 92.25 363 GLY B N 1
ATOM 6687 C CA . GLY B 1 363 ? 22.203 16.812 19.078 1 92.25 363 GLY B CA 1
ATOM 6688 C C . GLY B 1 363 ? 22 15.312 19.094 1 92.25 363 GLY B C 1
ATOM 6689 O O . GLY B 1 363 ? 22.266 14.633 18.094 1 92.25 363 GLY B O 1
ATOM 6690 N N . GLU B 1 364 ? 21.781 14.859 20.281 1 92 364 GLU B N 1
ATOM 6691 C CA . GLU B 1 364 ? 21.531 13.438 20.5 1 92 364 GLU B CA 1
ATOM 6692 C C . GLU B 1 364 ? 20.359 13.219 21.438 1 92 364 GLU B C 1
ATOM 6694 O O . GLU B 1 364 ? 20.062 14.07 22.297 1 92 364 GLU B O 1
ATOM 6699 N N . SER B 1 365 ? 19.609 12.234 21.156 1 90.94 365 SER B N 1
ATOM 6700 C CA . SER B 1 365 ? 18.531 11.789 22.047 1 90.94 365 SER B CA 1
ATOM 6701 C C . SER B 1 365 ? 18.578 10.281 22.25 1 90.94 365 SER B C 1
ATOM 6703 O O . SER B 1 365 ? 18.875 9.523 21.328 1 90.94 365 SER B O 1
ATOM 6705 N N . ARG B 1 366 ? 18.406 9.859 23.469 1 88.56 366 ARG B N 1
ATOM 6706 C CA . ARG B 1 366 ? 18.328 8.453 23.844 1 88.56 366 ARG B CA 1
ATOM 6707 C C . ARG B 1 366 ? 17.016 8.156 24.578 1 88.56 366 ARG B C 1
ATOM 6709 O O . ARG B 1 366 ? 16.719 8.789 25.594 1 88.56 366 ARG B O 1
ATOM 6716 N N . ASN B 1 367 ? 16.25 7.328 23.938 1 85.44 367 ASN B N 1
ATOM 6717 C CA . ASN B 1 367 ? 14.961 6.938 24.516 1 85.44 367 ASN B CA 1
ATOM 6718 C C . ASN B 1 367 ? 14.977 5.48 24.969 1 85.44 367 ASN B C 1
ATOM 6720 O O . ASN B 1 367 ? 15.375 4.59 24.219 1 85.44 367 ASN B O 1
ATOM 6724 N N . VAL B 1 368 ? 14.703 5.27 26.25 1 78 368 VAL B N 1
ATOM 6725 C CA . VAL B 1 368 ? 14.609 3.912 26.781 1 78 368 VAL B CA 1
ATOM 6726 C C . VAL B 1 368 ? 13.156 3.465 26.812 1 78 368 VAL B C 1
ATOM 6728 O O . VAL B 1 368 ? 12.297 4.148 27.375 1 78 368 VAL B O 1
ATOM 6731 N N . VAL B 1 369 ? 12.953 2.461 25.938 1 71.5 369 VAL B N 1
ATOM 6732 C CA . VAL B 1 369 ? 11.602 1.923 25.922 1 71.5 369 VAL B CA 1
ATOM 6733 C C . VAL B 1 369 ? 11.555 0.616 26.719 1 71.5 369 VAL B C 1
ATOM 6735 O O . VAL B 1 369 ? 12.398 -0.26 26.531 1 71.5 369 VAL B O 1
ATOM 6738 N N . ALA B 1 370 ? 10.977 0.517 27.875 1 59.03 370 ALA B N 1
ATOM 6739 C CA . ALA B 1 370 ? 10.945 -0.633 28.781 1 59.03 370 ALA B CA 1
ATOM 6740 C C . ALA B 1 370 ? 10.469 -1.887 28.047 1 59.03 370 ALA B C 1
ATOM 6742 O O . ALA B 1 370 ? 11.031 -2.969 28.234 1 59.03 370 ALA B O 1
ATOM 6743 N N . LYS B 1 371 ? 9.273 -1.899 27.516 1 57.47 371 LYS B N 1
ATOM 6744 C CA . LYS B 1 371 ? 8.656 -3.152 27.078 1 57.47 371 LYS B CA 1
ATOM 6745 C C . LYS B 1 371 ? 8.383 -3.141 25.578 1 57.47 371 LYS B C 1
ATOM 6747 O O . LYS B 1 371 ? 7.418 -2.523 25.125 1 57.47 371 LYS B O 1
ATOM 6752 N N . HIS B 1 372 ? 9.609 -3.182 24.859 1 58.19 372 HIS B N 1
ATOM 6753 C CA . HIS B 1 372 ? 9.125 -3.352 23.5 1 58.19 372 HIS B CA 1
ATOM 6754 C C . HIS B 1 372 ? 9.148 -4.82 23.078 1 58.19 372 HIS B C 1
ATOM 6756 O O . HIS B 1 372 ? 10.008 -5.582 23.516 1 58.19 372 HIS B O 1
ATOM 6762 N N . LYS B 1 373 ? 8.125 -5.184 22.359 1 57.22 373 LYS B N 1
ATOM 6763 C CA . LYS B 1 373 ? 7.82 -6.555 21.969 1 57.22 373 LYS B CA 1
ATOM 6764 C C . LYS B 1 373 ? 8.953 -7.16 21.141 1 57.22 373 LYS B C 1
ATOM 6766 O O . LYS B 1 373 ? 9.273 -8.336 21.297 1 57.22 373 LYS B O 1
ATOM 6771 N N . ASP B 1 374 ? 9.773 -6.336 20.359 1 62.22 374 ASP B N 1
ATOM 6772 C CA . ASP B 1 374 ? 10.648 -7.004 19.391 1 62.22 374 ASP B CA 1
ATOM 6773 C C . ASP B 1 374 ? 12.094 -7.039 19.891 1 62.22 374 ASP B C 1
ATOM 6775 O O . ASP B 1 374 ? 12.945 -7.688 19.281 1 62.22 374 ASP B O 1
ATOM 6779 N N . LYS B 1 375 ? 12.578 -6.543 21.031 1 71.94 375 LYS B N 1
ATOM 6780 C CA . LYS B 1 375 ? 13.898 -6.562 21.641 1 71.94 375 LYS B CA 1
ATOM 6781 C C . LYS B 1 375 ? 14.945 -5.934 20.734 1 71.94 375 LYS B C 1
ATOM 6783 O O . LYS B 1 375 ? 16.125 -6.277 20.797 1 71.94 375 LYS B O 1
ATOM 6788 N N . LEU B 1 376 ? 14.602 -5.117 19.734 1 83 376 LEU B N 1
ATOM 6789 C CA . LEU B 1 376 ? 15.523 -4.43 18.844 1 83 376 LEU B CA 1
ATOM 6790 C C . LEU B 1 376 ? 15.93 -3.074 19.406 1 83 376 LEU B C 1
ATOM 6792 O O . LEU B 1 376 ? 15.148 -2.43 20.109 1 83 376 LEU B O 1
ATOM 6796 N N . THR B 1 377 ? 17.172 -2.742 19.172 1 88.69 377 THR B N 1
ATOM 6797 C CA . THR B 1 377 ? 17.609 -1.382 19.469 1 88.69 377 THR B CA 1
ATOM 6798 C C . THR B 1 377 ? 17.688 -0.554 18.188 1 88.69 377 THR B C 1
ATOM 6800 O O . THR B 1 377 ? 18.406 -0.904 17.25 1 88.69 377 THR B O 1
ATOM 6803 N N . ARG B 1 378 ? 16.938 0.493 18.188 1 92.12 378 ARG B N 1
ATOM 6804 C CA . ARG B 1 378 ? 16.859 1.328 16.984 1 92.12 378 ARG B CA 1
ATOM 6805 C C . ARG B 1 378 ? 17.859 2.475 17.062 1 92.12 378 ARG B C 1
ATOM 6807 O O . ARG B 1 378 ? 18.094 3.047 18.125 1 92.12 378 ARG B O 1
ATOM 6814 N N . VAL B 1 379 ? 18.469 2.682 15.898 1 93.44 379 VAL B N 1
ATOM 6815 C CA . VAL B 1 379 ? 19.484 3.717 15.781 1 93.44 379 VAL B CA 1
ATOM 6816 C C . VAL B 1 379 ? 19.219 4.57 14.539 1 93.44 379 VAL B C 1
ATOM 6818 O O . VAL B 1 379 ? 18.828 4.047 13.492 1 93.44 379 VAL B O 1
ATOM 6821 N N . SER B 1 380 ? 19.375 5.895 14.711 1 96 380 SER B N 1
ATOM 6822 C CA . SER B 1 380 ? 19.266 6.781 13.562 1 96 380 SER B CA 1
ATOM 6823 C C . SER B 1 380 ? 20.266 7.926 13.641 1 96 380 SER B C 1
ATOM 6825 O O . SER B 1 380 ? 20.547 8.438 14.727 1 96 380 SER B O 1
ATOM 6827 N N . VAL B 1 381 ? 20.812 8.258 12.508 1 96.31 381 VAL B N 1
ATOM 6828 C CA . VAL B 1 381 ? 21.703 9.414 12.375 1 96.31 381 VAL B CA 1
ATOM 6829 C C . VAL B 1 381 ? 21.281 10.242 11.156 1 96.31 381 VAL B C 1
ATOM 6831 O O . VAL B 1 381 ? 20.906 9.688 10.125 1 96.31 381 VAL B O 1
ATOM 6834 N N . ALA B 1 382 ? 21.281 11.531 11.289 1 97.38 382 ALA B N 1
ATOM 6835 C CA . ALA B 1 382 ? 20.891 12.391 10.18 1 97.38 382 ALA B CA 1
ATOM 6836 C C . ALA B 1 382 ? 21.703 13.688 10.18 1 97.38 382 ALA B C 1
ATOM 6838 O O . ALA B 1 382 ? 22.219 14.109 11.227 1 97.38 382 ALA B O 1
ATOM 6839 N N . PHE B 1 383 ? 21.828 14.328 9.023 1 96.25 383 PHE B N 1
ATOM 6840 C CA . PHE B 1 383 ? 22.531 15.586 8.836 1 96.25 383 PHE B CA 1
ATOM 6841 C C . PHE B 1 383 ? 21.672 16.578 8.062 1 96.25 383 PHE B C 1
ATOM 6843 O O . PHE B 1 383 ? 20.766 16.188 7.332 1 96.25 383 PHE B O 1
ATOM 6850 N N . LYS B 1 384 ? 22.031 17.797 8.227 1 95.56 384 LYS B N 1
ATOM 6851 C CA . LYS B 1 384 ? 21.266 18.891 7.613 1 95.56 384 LYS B CA 1
ATOM 6852 C C . LYS B 1 384 ? 21.359 18.844 6.094 1 95.56 384 LYS B C 1
ATOM 6854 O O . LYS B 1 384 ? 22.453 18.625 5.543 1 95.56 384 LYS B O 1
ATOM 6859 N N . VAL B 1 385 ? 20.234 19.047 5.441 1 95.06 385 VAL B N 1
ATOM 6860 C CA . VAL B 1 385 ? 20.156 19.328 4.012 1 95.06 385 VAL B CA 1
ATOM 6861 C C . VAL B 1 385 ? 19.234 20.516 3.766 1 95.06 385 VAL B C 1
ATOM 6863 O O . VAL B 1 385 ? 18.656 21.062 4.707 1 95.06 385 VAL B O 1
ATOM 6866 N N . GLY B 1 386 ? 19.156 20.906 2.504 1 92.81 386 GLY B N 1
ATOM 6867 C CA . GLY B 1 386 ? 18.297 22.031 2.168 1 92.81 386 GLY B CA 1
ATOM 6868 C C . GLY B 1 386 ? 16.812 21.656 2.182 1 92.81 386 GLY B C 1
ATOM 6869 O O . GLY B 1 386 ? 16.469 20.484 2.283 1 92.81 386 GLY B O 1
ATOM 6870 N N . GLY B 1 387 ? 16 22.719 2.16 1 92.31 387 GLY B N 1
ATOM 6871 C CA . GLY B 1 387 ? 14.562 22.531 2.137 1 92.31 387 GLY B CA 1
ATOM 6872 C C . GLY B 1 387 ? 14 22.391 0.735 1 92.31 387 GLY B C 1
ATOM 6873 O O . GLY B 1 387 ? 14.742 22.109 -0.21 1 92.31 387 GLY B O 1
ATOM 6874 N N . TRP B 1 388 ? 12.68 22.578 0.637 1 89.69 388 TRP B N 1
ATOM 6875 C CA . TRP B 1 388 ? 11.938 22.359 -0.597 1 89.69 388 TRP B CA 1
ATOM 6876 C C . TRP B 1 388 ? 12.414 23.297 -1.7 1 89.69 388 TRP B C 1
ATOM 6878 O O . TRP B 1 388 ? 12.297 22.969 -2.887 1 89.69 388 TRP B O 1
ATOM 6888 N N . HIS B 1 389 ? 12.992 24.359 -1.339 1 87.12 389 HIS B N 1
ATOM 6889 C CA . HIS B 1 389 ? 13.375 25.375 -2.312 1 87.12 389 HIS B CA 1
ATOM 6890 C C . HIS B 1 389 ? 14.852 25.281 -2.658 1 87.12 389 HIS B C 1
ATOM 6892 O O . HIS B 1 389 ? 15.359 26.062 -3.471 1 87.12 389 HIS B O 1
ATOM 6898 N N . ASP B 1 390 ? 15.484 24.375 -2.049 1 89.88 390 ASP B N 1
ATOM 6899 C CA . ASP B 1 390 ? 16.922 24.266 -2.225 1 89.88 390 ASP B CA 1
ATOM 6900 C C . ASP B 1 390 ? 17.281 23.625 -3.568 1 89.88 390 ASP B C 1
ATOM 6902 O O . ASP B 1 390 ? 16.625 22.672 -3.992 1 89.88 390 ASP B O 1
ATOM 6906 N N . ASP B 1 391 ? 18.359 24.062 -4.184 1 88.25 391 ASP B N 1
ATOM 6907 C CA . ASP B 1 391 ? 18.828 23.547 -5.469 1 88.25 391 ASP B CA 1
ATOM 6908 C C . ASP B 1 391 ? 19.344 22.109 -5.332 1 88.25 391 ASP B C 1
ATOM 6910 O O . ASP B 1 391 ? 19.438 21.391 -6.32 1 88.25 391 ASP B O 1
ATOM 6914 N N . LEU B 1 392 ? 19.625 21.797 -4.156 1 90.56 392 LEU B N 1
ATOM 6915 C CA . LEU B 1 392 ? 20.203 20.469 -3.943 1 90.56 392 LEU B CA 1
ATOM 6916 C C . LEU B 1 392 ? 19.141 19.453 -3.555 1 90.56 392 LEU B C 1
ATOM 6918 O O . LEU B 1 392 ? 19.469 18.344 -3.121 1 90.56 392 LEU B O 1
ATOM 6922 N N . LEU B 1 393 ? 17.922 19.812 -3.719 1 91 393 LEU B N 1
ATOM 6923 C CA . LEU B 1 393 ? 16.844 18.906 -3.35 1 91 393 LEU B CA 1
ATOM 6924 C C . LEU B 1 393 ? 16.922 17.609 -4.133 1 91 393 LEU B C 1
ATOM 6926 O O . LEU B 1 393 ? 16.891 16.516 -3.551 1 91 393 LEU B O 1
ATOM 6930 N N . VAL B 1 394 ? 17.078 17.641 -5.473 1 88.12 394 VAL B N 1
ATOM 6931 C CA . VAL B 1 394 ? 17.094 16.453 -6.316 1 88.12 394 VAL B CA 1
ATOM 6932 C C . VAL B 1 394 ? 18.328 15.602 -5.984 1 88.12 394 VAL B C 1
ATOM 6934 O O . VAL B 1 394 ? 18.219 14.398 -5.758 1 88.12 394 VAL B O 1
ATOM 6937 N N . PRO B 1 395 ? 19.484 16.203 -5.867 1 91.62 395 PRO B N 1
ATOM 6938 C CA . PRO B 1 395 ? 20.656 15.438 -5.426 1 91.62 395 PRO B CA 1
ATOM 6939 C C . PRO B 1 395 ? 20.422 14.742 -4.082 1 91.62 395 PRO B C 1
ATOM 6941 O O . PRO B 1 395 ? 20.891 13.617 -3.883 1 91.62 395 PRO B O 1
ATOM 6944 N N . THR B 1 396 ? 19.781 15.445 -3.168 1 93.25 396 THR B N 1
ATOM 6945 C CA . THR B 1 396 ? 19.469 14.852 -1.872 1 93.25 396 THR B CA 1
ATOM 6946 C C . THR B 1 396 ? 18.609 13.602 -2.041 1 93.25 396 THR B C 1
ATOM 6948 O O . THR B 1 396 ? 18.875 12.57 -1.414 1 93.25 396 THR B O 1
ATOM 6951 N N . CYS B 1 397 ? 17.656 13.695 -2.881 1 92.81 397 CYS B N 1
ATOM 6952 C CA . CYS B 1 397 ? 16.766 12.562 -3.137 1 92.81 397 CYS B CA 1
ATOM 6953 C C . CYS B 1 397 ? 17.531 11.422 -3.807 1 92.81 397 CYS B C 1
ATOM 6955 O O . CYS B 1 397 ? 17.312 10.25 -3.488 1 92.81 397 CYS B O 1
ATOM 6957 N N . VAL B 1 398 ? 18.406 11.75 -4.711 1 92.25 398 VAL B N 1
ATOM 6958 C CA . VAL B 1 398 ? 19.219 10.742 -5.383 1 92.25 398 VAL B CA 1
ATOM 6959 C C . VAL B 1 398 ? 20.094 10.023 -4.363 1 92.25 398 VAL B C 1
ATOM 6961 O O . VAL B 1 398 ? 20.234 8.797 -4.406 1 92.25 398 VAL B O 1
ATOM 6964 N N . LEU B 1 399 ? 20.625 10.82 -3.459 1 93.5 399 LEU B N 1
ATOM 6965 C CA . LEU B 1 399 ? 21.484 10.234 -2.428 1 93.5 399 LEU B CA 1
ATOM 6966 C C . LEU B 1 399 ? 20.688 9.258 -1.559 1 93.5 399 LEU B C 1
ATOM 6968 O O . LEU B 1 399 ? 21.219 8.211 -1.17 1 93.5 399 LEU B O 1
ATOM 6972 N N . GLN B 1 400 ? 19.531 9.625 -1.226 1 93.69 400 GLN B N 1
ATOM 6973 C CA . GLN B 1 400 ? 18.688 8.742 -0.433 1 93.69 400 GLN B CA 1
ATOM 6974 C C . GLN B 1 400 ? 18.453 7.41 -1.145 1 93.69 400 GLN B C 1
ATOM 6976 O O . GLN B 1 400 ? 18.562 6.348 -0.53 1 93.69 400 GLN B O 1
ATOM 6981 N N . VAL B 1 401 ? 18.188 7.531 -2.402 1 89.31 401 VAL B N 1
ATOM 6982 C CA . VAL B 1 401 ? 17.922 6.332 -3.189 1 89.31 401 VAL B CA 1
ATOM 6983 C C . VAL B 1 401 ? 19.203 5.512 -3.334 1 89.31 401 VAL B C 1
ATOM 6985 O O . VAL B 1 401 ? 19.172 4.281 -3.268 1 89.31 401 VAL B O 1
ATOM 6988 N N . LEU B 1 402 ? 20.281 6.191 -3.549 1 91.75 402 LEU B N 1
ATOM 6989 C CA . LEU B 1 402 ? 21.578 5.547 -3.689 1 91.75 402 LEU B CA 1
ATOM 6990 C C . LEU B 1 402 ? 21.922 4.73 -2.447 1 91.75 402 LEU B C 1
ATOM 6992 O O . LEU B 1 402 ? 22.375 3.588 -2.553 1 91.75 402 LEU B O 1
ATOM 6996 N N . LEU B 1 403 ? 21.656 5.34 -1.297 1 93.5 403 LEU B N 1
ATOM 6997 C CA . LEU B 1 403 ? 21.891 4.621 -0.047 1 93.5 403 LEU B CA 1
ATOM 6998 C C . LEU B 1 403 ? 20.891 3.469 0.103 1 93.5 403 LEU B C 1
ATOM 7000 O O . LEU B 1 403 ? 21.281 2.354 0.455 1 93.5 403 LEU B O 1
ATOM 7004 N N . GLY B 1 404 ? 19.625 3.771 -0.171 1 89.5 404 GLY B N 1
ATOM 7005 C CA . GLY B 1 404 ? 18.562 2.764 -0.184 1 89.5 404 GLY B CA 1
ATOM 7006 C C . GLY B 1 404 ? 18.391 2.064 1.15 1 89.5 404 GLY B C 1
ATOM 7007 O O . GLY B 1 404 ? 18.266 2.719 2.188 1 89.5 404 GLY B O 1
ATOM 7008 N N . GLY B 1 405 ? 18.359 0.806 1.144 1 84.88 405 GLY B N 1
ATOM 7009 C CA . GLY B 1 405 ? 18.234 -0.001 2.348 1 84.88 405 GLY B CA 1
ATOM 7010 C C . GLY B 1 405 ? 16.844 -0.587 2.533 1 84.88 405 GLY B C 1
ATOM 7011 O O . GLY B 1 405 ? 16.125 -0.812 1.559 1 84.88 405 GLY B O 1
ATOM 7012 N N . GLY B 1 406 ? 16.547 -1.039 3.729 1 78.38 406 GLY B N 1
ATOM 7013 C CA . GLY B 1 406 ? 15.312 -1.697 4.102 1 78.38 406 GLY B CA 1
ATOM 7014 C C . GLY B 1 406 ? 15.469 -2.623 5.297 1 78.38 406 GLY B C 1
ATOM 7015 O O . GLY B 1 406 ? 16.266 -2.354 6.199 1 78.38 406 GLY B O 1
ATOM 7016 N N . ASP B 1 407 ? 14.523 -3.504 5.352 1 66.19 407 ASP B N 1
ATOM 7017 C CA . ASP B 1 407 ? 14.602 -4.512 6.402 1 66.19 407 ASP B CA 1
ATOM 7018 C C . ASP B 1 407 ? 15.281 -5.785 5.891 1 66.19 407 ASP B C 1
ATOM 7020 O O . ASP B 1 407 ? 15.367 -6.004 4.684 1 66.19 407 ASP B O 1
ATOM 7024 N N . SER B 1 408 ? 15.953 -6.367 6.84 1 51.03 408 SER B N 1
ATOM 7025 C CA . SER B 1 408 ? 16.688 -7.578 6.492 1 51.03 408 SER B CA 1
ATOM 7026 C C . SER B 1 408 ? 15.781 -8.617 5.848 1 51.03 408 SER B C 1
ATOM 7028 O O . SER B 1 408 ? 16.234 -9.445 5.055 1 51.03 408 SER B O 1
ATOM 7030 N N . PHE B 1 409 ? 14.539 -8.688 6.242 1 45.22 409 PHE B N 1
ATOM 7031 C CA . PHE B 1 409 ? 13.656 -9.734 5.746 1 45.22 409 PHE B CA 1
ATOM 7032 C C . PHE B 1 409 ? 13.039 -9.336 4.41 1 45.22 409 PHE B C 1
ATOM 7034 O O . PHE B 1 409 ? 12.312 -10.125 3.797 1 45.22 409 PHE B O 1
ATOM 7041 N N . SER B 1 410 ? 13.172 -8.164 4.07 1 42.44 410 SER B N 1
ATOM 7042 C CA . SER B 1 410 ? 12.664 -7.797 2.752 1 42.44 410 SER B CA 1
ATOM 7043 C C . SER B 1 410 ? 13.305 -8.641 1.657 1 42.44 410 SER B C 1
ATOM 7045 O O . SER B 1 410 ? 14.094 -8.141 0.859 1 42.44 410 SER B O 1
ATOM 7047 N N . ALA B 1 411 ? 13.617 -9.859 2.041 1 38 411 ALA B N 1
ATOM 7048 C CA . ALA B 1 411 ? 14.219 -10.773 1.066 1 38 411 ALA B CA 1
ATOM 7049 C C . ALA B 1 411 ? 13.398 -10.812 -0.22 1 38 411 ALA B C 1
ATOM 7051 O O . ALA B 1 411 ? 13.625 -11.664 -1.08 1 38 411 ALA B O 1
ATOM 7052 N N . GLY B 1 412 ? 12.336 -10.109 -0.274 1 37.5 412 GLY B N 1
ATOM 7053 C CA . GLY B 1 412 ? 11.57 -10.43 -1.466 1 37.5 412 GLY B CA 1
ATOM 7054 C C . GLY B 1 412 ? 12.352 -10.25 -2.75 1 37.5 412 GLY B C 1
ATOM 7055 O O . GLY B 1 412 ? 13.562 -9.992 -2.713 1 37.5 412 GLY B O 1
ATOM 7056 N N . GLY B 1 413 ? 11.703 -10.086 -3.934 1 38.47 413 GLY B N 1
ATOM 7057 C CA . GLY B 1 413 ? 12.102 -10.312 -5.312 1 38.47 413 GLY B CA 1
ATOM 7058 C C . GLY B 1 413 ? 13.25 -9.422 -5.754 1 38.47 413 GLY B C 1
ATOM 7059 O O . GLY B 1 413 ? 13.578 -8.438 -5.082 1 38.47 413 GLY B O 1
ATOM 7060 N N . PRO B 1 414 ? 13.984 -9.945 -6.5 1 35.62 414 PRO B N 1
ATOM 7061 C CA . PRO B 1 414 ? 14.961 -9.156 -7.25 1 35.62 414 PRO B CA 1
ATOM 7062 C C . PRO B 1 414 ? 14.422 -7.789 -7.668 1 35.62 414 PRO B C 1
ATOM 7064 O O . PRO B 1 414 ? 13.281 -7.688 -8.133 1 35.62 414 PRO B O 1
ATOM 7067 N N . GLY B 1 415 ? 14.984 -6.676 -7.164 1 41.44 415 GLY B N 1
ATOM 7068 C CA . GLY B 1 415 ? 14.688 -5.309 -7.547 1 41.44 415 GLY B CA 1
ATOM 7069 C C . GLY B 1 415 ? 14.453 -4.391 -6.363 1 41.44 415 GLY B C 1
ATOM 7070 O O . GLY B 1 415 ? 14.375 -3.17 -6.52 1 41.44 415 GLY B O 1
ATOM 7071 N N . LYS B 1 416 ? 13.875 -5.082 -5.297 1 45.88 416 LYS B N 1
ATOM 7072 C CA . LYS B 1 416 ? 13.633 -4.133 -4.211 1 45.88 416 LYS B CA 1
ATOM 7073 C C . LYS B 1 416 ? 14.945 -3.742 -3.527 1 45.88 416 LYS B C 1
ATOM 7075 O O . LYS B 1 416 ? 15.352 -4.375 -2.551 1 45.88 416 LYS B O 1
ATOM 7080 N N . GLY B 1 417 ? 15.648 -2.871 -4.129 1 54.09 417 GLY B N 1
ATOM 7081 C CA . GLY B 1 417 ? 16.766 -2.123 -3.576 1 54.09 417 GLY B CA 1
ATOM 7082 C C . GLY B 1 417 ? 17.906 -3.012 -3.107 1 54.09 417 GLY B C 1
ATOM 7083 O O . GLY B 1 417 ? 18.719 -2.598 -2.283 1 54.09 417 GLY B O 1
ATOM 7084 N N . MET B 1 418 ? 17.859 -4.273 -3.535 1 57.03 418 MET B N 1
ATOM 7085 C CA . MET B 1 418 ? 18.828 -5.262 -3.08 1 57.03 418 MET B CA 1
ATOM 7086 C C . MET B 1 418 ? 20.25 -4.832 -3.432 1 57.03 418 MET B C 1
ATOM 7088 O O . MET B 1 418 ? 21.219 -5.266 -2.789 1 57.03 418 MET B O 1
ATOM 7092 N N . TYR B 1 419 ? 20.297 -3.861 -4.18 1 63.38 419 TYR B N 1
ATOM 7093 C CA . TYR B 1 419 ? 21.656 -3.496 -4.551 1 63.38 419 TYR B CA 1
ATOM 7094 C C . TYR B 1 419 ? 22.016 -2.113 -4.02 1 63.38 419 TYR B C 1
ATOM 7096 O O . TYR B 1 419 ? 23.078 -1.579 -4.328 1 63.38 419 TYR B O 1
ATOM 7104 N N . SER B 1 420 ? 21.203 -1.595 -3.283 1 80.81 420 SER B N 1
ATOM 7105 C CA . SER B 1 420 ? 21.578 -0.325 -2.67 1 80.81 420 SER B CA 1
ATOM 7106 C C . SER B 1 420 ? 22.703 -0.512 -1.656 1 80.81 420 SER B C 1
ATOM 7108 O O . SER B 1 420 ? 22.969 -1.633 -1.219 1 80.81 420 SER B O 1
ATOM 7110 N N . ARG B 1 421 ? 23.391 0.551 -1.372 1 88.62 421 ARG B N 1
ATOM 7111 C CA . ARG B 1 421 ? 24.562 0.471 -0.505 1 88.62 421 ARG B CA 1
ATOM 7112 C C . ARG B 1 421 ? 24.203 -0.156 0.839 1 88.62 421 ARG B C 1
ATOM 7114 O O . ARG B 1 421 ? 24.891 -1.066 1.306 1 88.62 421 ARG B O 1
ATOM 7121 N N . LEU B 1 422 ? 23.141 0.256 1.409 1 91.69 422 LEU B N 1
ATOM 7122 C CA . LEU B 1 422 ? 22.828 -0.204 2.758 1 91.69 422 LEU B CA 1
ATOM 7123 C C . LEU B 1 422 ? 22.391 -1.663 2.748 1 91.69 422 LEU B C 1
ATOM 7125 O O . LEU B 1 422 ? 22.609 -2.395 3.713 1 91.69 422 LEU B O 1
ATOM 7129 N N . TYR B 1 423 ? 21.812 -2.059 1.731 1 82.94 423 TYR B N 1
ATOM 7130 C CA . TYR B 1 423 ? 21.469 -3.471 1.638 1 82.94 423 TYR B CA 1
ATOM 7131 C C . TYR B 1 423 ? 22.719 -4.332 1.464 1 82.94 423 TYR B C 1
ATOM 7133 O O . TYR B 1 423 ? 22.891 -5.32 2.182 1 82.94 423 TYR B O 1
ATOM 7141 N N . ARG B 1 424 ? 23.578 -3.883 0.579 1 82.62 424 ARG B N 1
ATOM 7142 C CA . ARG B 1 424 ? 24.75 -4.68 0.219 1 82.62 424 ARG B CA 1
ATOM 7143 C C . ARG B 1 424 ? 25.797 -4.641 1.326 1 82.62 424 ARG B C 1
ATOM 7145 O O . ARG B 1 424 ? 26.422 -5.66 1.632 1 82.62 424 ARG B O 1
ATOM 7152 N N . GLU B 1 425 ? 25.922 -3.514 1.883 1 88.81 425 GLU B N 1
ATOM 7153 C CA . GLU B 1 425 ? 27.109 -3.303 2.715 1 88.81 425 GLU B CA 1
ATOM 7154 C C . GLU B 1 425 ? 26.75 -3.295 4.195 1 88.81 425 GLU B C 1
ATOM 7156 O O . GLU B 1 425 ? 27.625 -3.268 5.059 1 88.81 425 GLU B O 1
ATOM 7161 N N . VAL B 1 426 ? 25.438 -3.334 4.508 1 91 426 VAL B N 1
ATOM 7162 C CA . VAL B 1 426 ? 25.047 -3.365 5.914 1 91 426 VAL B CA 1
ATOM 7163 C C . VAL B 1 426 ? 24.203 -4.605 6.188 1 91 426 VAL B C 1
ATOM 7165 O O . VAL B 1 426 ? 24.641 -5.523 6.887 1 91 426 VAL B O 1
ATOM 7168 N N . LEU B 1 427 ? 23.109 -4.734 5.539 1 83.75 427 LEU B N 1
ATOM 7169 C CA . LEU B 1 427 ? 22.156 -5.793 5.852 1 83.75 427 LEU B CA 1
ATOM 7170 C C . LEU B 1 427 ? 22.703 -7.156 5.449 1 83.75 427 LEU B C 1
ATOM 7172 O O . LEU B 1 427 ? 22.5 -8.148 6.152 1 83.75 427 LEU B O 1
ATOM 7176 N N . ASN B 1 428 ? 23.422 -7.168 4.316 1 76.38 428 ASN B N 1
ATOM 7177 C CA . ASN B 1 428 ? 23.953 -8.445 3.848 1 76.38 428 ASN B CA 1
ATOM 7178 C C . ASN B 1 428 ? 25.312 -8.742 4.469 1 76.38 428 ASN B C 1
ATOM 7180 O O . ASN B 1 428 ? 25.812 -9.859 4.375 1 76.38 428 ASN B O 1
ATOM 7184 N N . ARG B 1 429 ? 25.906 -7.781 5.109 1 81.44 429 ARG B N 1
ATOM 7185 C CA . ARG B 1 429 ? 27.25 -7.957 5.645 1 81.44 429 ARG B CA 1
ATOM 7186 C C . ARG B 1 429 ? 27.219 -8.227 7.145 1 81.44 429 ARG B C 1
ATOM 7188 O O . ARG B 1 429 ? 28.016 -9.008 7.664 1 81.44 429 ARG B O 1
ATOM 7195 N N . PHE B 1 430 ? 26.328 -7.566 7.812 1 85.12 430 PHE B N 1
ATOM 7196 C CA . PHE B 1 430 ? 26.25 -7.703 9.266 1 85.12 430 PHE B CA 1
ATOM 7197 C C . PHE B 1 430 ? 25 -8.453 9.68 1 85.12 430 PHE B C 1
ATOM 7199 O O . PHE B 1 430 ? 23.891 -7.898 9.641 1 85.12 430 PHE B O 1
ATOM 7206 N N . TYR B 1 431 ? 25.109 -9.617 10.25 1 77.56 431 TYR B N 1
ATOM 7207 C CA . TYR B 1 431 ? 23.984 -10.492 10.578 1 77.56 431 TYR B CA 1
ATOM 7208 C C . TYR B 1 431 ? 23.141 -9.906 11.703 1 77.56 431 TYR B C 1
ATOM 7210 O O . TYR B 1 431 ? 21.969 -10.266 11.867 1 77.56 431 TYR B O 1
ATOM 7218 N N . TRP B 1 432 ? 23.75 -9.047 12.422 1 81.88 432 TRP B N 1
ATOM 7219 C CA . TRP B 1 432 ? 23.062 -8.492 13.586 1 81.88 432 TRP B CA 1
ATOM 7220 C C . TRP B 1 432 ? 22.297 -7.223 13.219 1 81.88 432 TRP B C 1
ATOM 7222 O O . TRP B 1 432 ? 21.578 -6.66 14.055 1 81.88 432 TRP B O 1
ATOM 7232 N N . ALA B 1 433 ? 22.469 -6.723 12 1 88.69 433 ALA B N 1
ATOM 7233 C CA . ALA B 1 433 ? 21.688 -5.59 11.508 1 88.69 433 ALA B CA 1
ATOM 7234 C C . ALA B 1 433 ? 20.344 -6.047 10.953 1 88.69 433 ALA B C 1
ATOM 7236 O O . ALA B 1 433 ? 20.281 -6.715 9.922 1 88.69 433 ALA B O 1
ATOM 7237 N N . GLU B 1 434 ? 19.297 -5.613 11.586 1 84 434 GLU B N 1
ATOM 7238 C CA . GLU B 1 434 ? 17.969 -6.07 11.227 1 84 434 GLU B CA 1
ATOM 7239 C C . GLU B 1 434 ? 17.297 -5.109 10.242 1 84 434 GLU B C 1
ATOM 7241 O O . GLU B 1 434 ? 16.359 -5.488 9.531 1 84 434 GLU B O 1
ATOM 7246 N N . ALA B 1 435 ? 17.766 -3.922 10.312 1 88.69 435 ALA B N 1
ATOM 7247 C CA . ALA B 1 435 ? 17.234 -2.906 9.406 1 88.69 435 ALA B CA 1
ATOM 7248 C C . ALA B 1 435 ? 18.25 -1.797 9.172 1 88.69 435 ALA B C 1
ATOM 7250 O O . ALA B 1 435 ? 19.062 -1.488 10.047 1 88.69 435 ALA B O 1
ATOM 7251 N N . ALA B 1 436 ? 18.266 -1.283 8.023 1 92.75 436 ALA B N 1
ATOM 7252 C CA . ALA B 1 436 ? 19.047 -0.118 7.621 1 92.75 436 ALA B CA 1
ATOM 7253 C C . ALA B 1 436 ? 18.438 0.56 6.398 1 92.75 436 ALA B C 1
ATOM 7255 O O . ALA B 1 436 ? 18.312 -0.054 5.332 1 92.75 436 ALA B O 1
ATOM 7256 N N . GLU B 1 437 ? 18.109 1.79 6.633 1 93.31 437 GLU B N 1
ATOM 7257 C CA . GLU B 1 437 ? 17.422 2.471 5.535 1 93.31 437 GLU B CA 1
ATOM 7258 C C . GLU B 1 437 ? 17.703 3.971 5.562 1 93.31 437 GLU B C 1
ATOM 7260 O O . GLU B 1 437 ? 17.703 4.586 6.629 1 93.31 437 GLU B O 1
ATOM 7265 N N . ALA B 1 438 ? 17.906 4.422 4.348 1 94.5 438 ALA B N 1
ATOM 7266 C CA . ALA B 1 438 ? 18.062 5.867 4.223 1 94.5 438 ALA B CA 1
ATOM 7267 C C . ALA B 1 438 ? 16.703 6.57 4.23 1 94.5 438 ALA B C 1
ATOM 7269 O O . ALA B 1 438 ? 15.711 6.02 3.758 1 94.5 438 ALA B O 1
ATOM 7270 N N . PHE B 1 439 ? 16.719 7.82 4.801 1 93.06 439 PHE B N 1
ATOM 7271 C CA . PHE B 1 439 ? 15.492 8.617 4.836 1 93.06 439 PHE B CA 1
ATOM 7272 C C . PHE B 1 439 ? 15.805 10.102 4.711 1 93.06 439 PHE B C 1
ATOM 7274 O O . PHE B 1 439 ? 16.953 10.516 4.906 1 93.06 439 PHE B O 1
ATOM 7281 N N . SER B 1 440 ? 14.781 10.852 4.34 1 93.56 440 SER B N 1
ATOM 7282 C CA . SER B 1 440 ? 14.859 12.312 4.363 1 93.56 440 SER B CA 1
ATOM 7283 C C . SER B 1 440 ? 13.617 12.93 4.984 1 93.56 440 SER B C 1
ATOM 7285 O O . SER B 1 440 ? 12.531 12.352 4.91 1 93.56 440 SER B O 1
ATOM 7287 N N . MET B 1 441 ? 13.789 13.922 5.652 1 94.38 441 MET B N 1
ATOM 7288 C CA . MET B 1 441 ? 12.734 14.789 6.18 1 94.38 441 MET B CA 1
ATOM 7289 C C . MET B 1 441 ? 12.914 16.219 5.688 1 94.38 441 MET B C 1
ATOM 7291 O O . MET B 1 441 ? 13.758 16.953 6.207 1 94.38 441 MET B O 1
ATOM 7295 N N . ILE B 1 442 ? 12.086 16.625 4.754 1 93.31 442 ILE B N 1
ATOM 7296 C CA . ILE B 1 442 ? 12.297 17.906 4.09 1 93.31 442 ILE B CA 1
ATOM 7297 C C . ILE B 1 442 ? 11.195 18.891 4.5 1 93.31 442 ILE B C 1
ATOM 7299 O O . ILE B 1 442 ? 10.016 18.531 4.527 1 93.31 442 ILE B O 1
ATOM 7303 N N . HIS B 1 443 ? 11.57 20.031 4.836 1 92.44 443 HIS B N 1
ATOM 7304 C CA . HIS B 1 443 ? 10.688 21.141 5.188 1 92.44 443 HIS B CA 1
ATOM 7305 C C . HIS B 1 443 ? 10.914 22.344 4.281 1 92.44 443 HIS B C 1
ATOM 7307 O O . HIS B 1 443 ? 11.633 22.234 3.279 1 92.44 443 HIS B O 1
ATOM 7313 N N . ASP B 1 444 ? 10.25 23.375 4.566 1 89.06 444 ASP B N 1
ATOM 7314 C CA . ASP B 1 444 ? 10.281 24.531 3.672 1 89.06 444 ASP B CA 1
ATOM 7315 C C . ASP B 1 444 ? 11.711 25.047 3.506 1 89.06 444 ASP B C 1
ATOM 7317 O O . ASP B 1 444 ? 12.211 25.156 2.385 1 89.06 444 ASP B O 1
ATOM 7321 N N . GLU B 1 445 ? 12.398 25.312 4.594 1 90 445 GLU B N 1
ATOM 7322 C CA . GLU B 1 445 ? 13.664 26.047 4.543 1 90 445 GLU B CA 1
ATOM 7323 C C . GLU B 1 445 ? 14.844 25.109 4.824 1 90 445 GLU B C 1
ATOM 7325 O O . GLU B 1 445 ? 16 25.5 4.609 1 90 445 GLU B O 1
ATOM 7330 N N . THR B 1 446 ? 14.562 23.969 5.332 1 93.81 446 THR B N 1
ATOM 7331 C CA . THR B 1 446 ? 15.633 23.062 5.727 1 93.81 446 THR B CA 1
ATOM 7332 C C . THR B 1 446 ? 15.148 21.609 5.707 1 93.81 446 THR B C 1
ATOM 7334 O O . THR B 1 446 ? 14 21.328 5.348 1 93.81 446 THR B O 1
ATOM 7337 N N . GLY B 1 447 ? 16.062 20.672 5.965 1 94.5 447 GLY B N 1
ATOM 7338 C CA . GLY B 1 447 ? 15.727 19.266 6.043 1 94.5 447 GLY B CA 1
ATOM 7339 C C . GLY B 1 447 ? 16.828 18.422 6.645 1 94.5 447 GLY B C 1
ATOM 7340 O O . GLY B 1 447 ? 17.859 18.953 7.07 1 94.5 447 GLY B O 1
ATOM 7341 N N . LEU B 1 448 ? 16.531 17.156 6.773 1 95.75 448 LEU B N 1
ATOM 7342 C CA . LEU B 1 448 ? 17.5 16.156 7.25 1 95.75 448 LEU B CA 1
ATOM 7343 C C . LEU B 1 448 ? 17.594 14.992 6.277 1 95.75 448 LEU B C 1
ATOM 7345 O O . LEU B 1 448 ? 16.578 14.555 5.723 1 95.75 448 LEU B O 1
ATOM 7349 N N . LEU B 1 449 ? 18.719 14.523 6 1 96.5 449 LEU B N 1
ATOM 7350 C CA . LEU B 1 449 ? 19.016 13.242 5.363 1 96.5 449 LEU B CA 1
ATOM 7351 C C . LEU B 1 449 ? 19.719 12.305 6.344 1 96.5 449 LEU B C 1
ATOM 7353 O O . LEU B 1 449 ? 20.688 12.68 6.996 1 96.5 449 LEU B O 1
ATOM 7357 N N . GLY B 1 450 ? 19.156 11.094 6.43 1 96.56 450 GLY B N 1
ATOM 7358 C CA . GLY B 1 450 ? 19.719 10.219 7.441 1 96.56 450 GLY B CA 1
ATOM 7359 C C . GLY B 1 450 ? 19.578 8.75 7.102 1 96.56 450 GLY B C 1
ATOM 7360 O O . GLY B 1 450 ? 19.109 8.398 6.016 1 96.56 450 GLY B O 1
ATOM 7361 N N . ILE B 1 451 ? 20.141 7.91 7.953 1 96.44 451 ILE B N 1
ATOM 7362 C CA . ILE B 1 451 ? 20.016 6.457 7.941 1 96.44 451 ILE B CA 1
ATOM 7363 C C . ILE B 1 451 ? 19.422 5.98 9.273 1 96.44 451 ILE B C 1
ATOM 7365 O O . ILE B 1 451 ? 19.828 6.457 10.336 1 96.44 451 ILE B O 1
ATOM 7369 N N . ALA B 1 452 ? 18.438 5.207 9.141 1 94.88 452 ALA B N 1
ATOM 7370 C CA . ALA B 1 452 ? 17.828 4.578 10.305 1 94.88 452 ALA B CA 1
ATOM 7371 C C . ALA B 1 452 ? 17.922 3.059 10.227 1 94.88 452 ALA B C 1
ATOM 7373 O O . ALA B 1 452 ? 17.859 2.484 9.133 1 94.88 452 ALA B O 1
ATOM 7374 N N . GLY B 1 453 ? 18.047 2.484 11.414 1 93.25 453 GLY B N 1
ATOM 7375 C CA . GLY B 1 453 ? 18.109 1.032 11.445 1 93.25 453 GLY B CA 1
ATOM 7376 C C . GLY B 1 453 ? 17.891 0.453 12.828 1 93.25 453 GLY B C 1
ATOM 7377 O O . GLY B 1 453 ? 17.484 1.163 13.742 1 93.25 453 GLY B O 1
ATOM 7378 N N . ALA B 1 454 ? 18.047 -0.89 12.812 1 91 454 ALA B N 1
ATOM 7379 C CA . ALA B 1 454 ? 17.859 -1.617 14.062 1 91 454 ALA B CA 1
ATOM 7380 C C . ALA B 1 454 ? 18.906 -2.719 14.219 1 91 454 ALA B C 1
ATOM 7382 O O . ALA B 1 454 ? 19.266 -3.383 13.242 1 91 454 ALA B O 1
ATOM 7383 N N . ALA B 1 455 ? 19.359 -2.803 15.422 1 88.94 455 ALA B N 1
ATOM 7384 C CA . ALA B 1 455 ? 20.281 -3.885 15.773 1 88.94 455 ALA B CA 1
ATOM 7385 C C . ALA B 1 455 ? 19.578 -4.941 16.625 1 88.94 455 ALA B C 1
ATOM 7387 O O . ALA B 1 455 ? 18.766 -4.617 17.484 1 88.94 455 ALA B O 1
ATOM 7388 N N . ALA B 1 456 ? 19.875 -6.199 16.391 1 79.12 456 ALA B N 1
ATOM 7389 C CA . ALA B 1 456 ? 19.281 -7.324 17.109 1 79.12 456 ALA B CA 1
ATOM 7390 C C . ALA B 1 456 ? 19.734 -7.332 18.562 1 79.12 456 ALA B C 1
ATOM 7392 O O . ALA B 1 456 ? 19.016 -7.816 19.438 1 79.12 456 ALA B O 1
ATOM 7393 N N . ASP B 1 457 ? 20.969 -6.867 18.781 1 78.88 457 ASP B N 1
ATOM 7394 C CA . ASP B 1 457 ? 21.547 -6.84 20.125 1 78.88 457 ASP B CA 1
ATOM 7395 C C . ASP B 1 457 ? 21.875 -5.406 20.547 1 78.88 457 ASP B C 1
ATOM 7397 O O . ASP B 1 457 ? 22.422 -4.629 19.766 1 78.88 457 ASP B O 1
ATOM 7401 N N . LYS B 1 458 ? 21.438 -5.148 21.797 1 80.56 458 LYS B N 1
ATOM 7402 C CA . LYS B 1 458 ? 21.656 -3.811 22.344 1 80.56 458 LYS B CA 1
ATOM 7403 C C . LYS B 1 458 ? 23.141 -3.457 22.328 1 80.56 458 LYS B C 1
ATOM 7405 O O . LYS B 1 458 ? 23.516 -2.289 22.188 1 80.56 458 LYS B O 1
ATOM 7410 N N . LEU B 1 459 ? 23.938 -4.434 22.406 1 81.69 459 LEU B N 1
ATOM 7411 C CA . LEU B 1 459 ? 25.375 -4.215 22.484 1 81.69 459 LEU B CA 1
ATOM 7412 C C . LEU B 1 459 ? 25.938 -3.814 21.125 1 81.69 459 LEU B C 1
ATOM 7414 O O . LEU B 1 459 ? 27.062 -3.318 21.031 1 81.69 459 LEU B O 1
ATOM 7418 N N . ARG B 1 460 ? 25.078 -3.928 20.125 1 88.69 460 ARG B N 1
ATOM 7419 C CA . ARG B 1 460 ? 25.562 -3.66 18.766 1 88.69 460 ARG B CA 1
ATOM 7420 C C . ARG B 1 460 ? 25.078 -2.303 18.281 1 88.69 460 ARG B C 1
ATOM 7422 O O . ARG B 1 460 ? 25.406 -1.881 17.172 1 88.69 460 ARG B O 1
ATOM 7429 N N . ALA B 1 461 ? 24.391 -1.607 19.078 1 89.75 461 ALA B N 1
ATOM 7430 C CA . ALA B 1 461 ? 23.828 -0.318 18.672 1 89.75 461 ALA B CA 1
ATOM 7431 C C . ALA B 1 461 ? 24.938 0.668 18.328 1 89.75 461 ALA B C 1
ATOM 7433 O O . ALA B 1 461 ? 24.844 1.394 17.328 1 89.75 461 ALA B O 1
ATOM 7434 N N . GLY B 1 462 ? 25.922 0.699 19.172 1 90.94 462 GLY B N 1
ATOM 7435 C CA . GLY B 1 462 ? 27.047 1.573 18.891 1 90.94 462 GLY B CA 1
ATOM 7436 C C . GLY B 1 462 ? 27.766 1.234 17.609 1 90.94 462 GLY B C 1
ATOM 7437 O O . GLY B 1 462 ? 28.172 2.131 16.859 1 90.94 462 GLY B O 1
ATOM 7438 N N . GLN B 1 463 ? 27.938 0.015 17.359 1 92.38 463 GLN B N 1
ATOM 7439 C CA . GLN B 1 463 ? 28.578 -0.431 16.125 1 92.38 463 GLN B CA 1
ATOM 7440 C C . GLN B 1 463 ? 27.734 -0.04 14.906 1 92.38 463 GLN B C 1
ATOM 7442 O O . GLN B 1 463 ? 28.281 0.384 13.891 1 92.38 463 GLN B O 1
ATOM 7447 N N . LEU B 1 464 ? 26.438 -0.223 15.047 1 94.5 464 LEU B N 1
ATOM 7448 C CA . LEU B 1 464 ? 25.562 0.149 13.945 1 94.5 464 LEU B CA 1
ATOM 7449 C C . LEU B 1 464 ? 25.672 1.639 13.641 1 94.5 464 LEU B C 1
ATOM 7451 O O . LEU B 1 464 ? 25.734 2.033 12.477 1 94.5 464 LEU B O 1
ATOM 7455 N N . MET B 1 465 ? 25.766 2.395 14.68 1 93.94 465 MET B N 1
ATOM 7456 C CA . MET B 1 465 ? 25.953 3.834 14.516 1 93.94 465 MET B CA 1
ATOM 7457 C C . MET B 1 465 ? 27.25 4.129 13.773 1 93.94 465 MET B C 1
ATOM 7459 O O . MET B 1 465 ? 27.281 4.973 12.875 1 93.94 465 MET B O 1
ATOM 7463 N N . HIS B 1 466 ? 28.281 3.426 14.141 1 93.69 466 HIS B N 1
ATOM 7464 C CA . HIS B 1 466 ? 29.578 3.602 13.484 1 93.69 466 HIS B CA 1
ATOM 7465 C C . HIS B 1 466 ? 29.484 3.271 12 1 93.69 466 HIS B C 1
ATOM 7467 O O . HIS B 1 466 ? 30.016 4.012 11.164 1 93.69 466 HIS B O 1
ATOM 7473 N N . VAL B 1 467 ? 28.797 2.273 11.727 1 95.12 467 VAL B N 1
ATOM 7474 C CA . VAL B 1 467 ? 28.656 1.84 10.344 1 95.12 467 VAL B CA 1
ATOM 7475 C C . VAL B 1 467 ? 27.891 2.902 9.547 1 95.12 467 VAL B C 1
ATOM 7477 O O . VAL B 1 467 ? 28.281 3.234 8.43 1 95.12 467 VAL B O 1
ATOM 7480 N N . PHE B 1 468 ? 26.812 3.432 10.141 1 96.12 468 PHE B N 1
ATOM 7481 C CA . PHE B 1 468 ? 26.031 4.469 9.477 1 96.12 468 PHE B CA 1
ATOM 7482 C C . PHE B 1 468 ? 26.891 5.699 9.211 1 96.12 468 PHE B C 1
ATOM 7484 O O . PHE B 1 468 ? 26.875 6.242 8.102 1 96.12 468 PHE B O 1
ATOM 7491 N N . CYS B 1 469 ? 27.656 6.082 10.164 1 94.56 469 CYS B N 1
ATOM 7492 C CA . CYS B 1 469 ? 28.5 7.258 10.023 1 94.56 469 CYS B CA 1
ATOM 7493 C C . CYS B 1 469 ? 29.594 7.035 8.977 1 94.56 469 CYS B C 1
ATOM 7495 O O . CYS B 1 469 ? 29.953 7.957 8.242 1 94.56 469 CYS B O 1
ATOM 7497 N N . GLU B 1 470 ? 30.047 5.848 8.93 1 93.88 470 GLU B N 1
ATOM 7498 C CA . GLU B 1 470 ? 31.047 5.516 7.922 1 93.88 470 GLU B CA 1
ATOM 7499 C C . GLU B 1 470 ? 30.484 5.652 6.512 1 93.88 470 GLU B C 1
ATOM 7501 O O . GLU B 1 470 ? 31.188 6.094 5.594 1 93.88 470 GLU B O 1
ATOM 7506 N N . HIS B 1 471 ? 29.297 5.258 6.352 1 94.75 471 HIS B N 1
ATOM 7507 C CA . HIS B 1 471 ? 28.672 5.387 5.035 1 94.75 471 HIS B CA 1
ATOM 7508 C C . HIS B 1 471 ? 28.531 6.852 4.637 1 94.75 471 HIS B C 1
ATOM 7510 O O . HIS B 1 471 ? 28.766 7.207 3.479 1 94.75 471 HIS B O 1
ATOM 7516 N N . PHE B 1 472 ? 28.203 7.723 5.566 1 94.12 472 PHE B N 1
ATOM 7517 C CA . PHE B 1 472 ? 28.125 9.148 5.266 1 94.12 472 PHE B CA 1
ATOM 7518 C C . PHE B 1 472 ? 29.516 9.719 4.992 1 94.12 472 PHE B C 1
ATOM 7520 O O . PHE B 1 472 ? 29.688 10.539 4.086 1 94.12 472 PHE B O 1
ATOM 7527 N N . ALA B 1 473 ? 30.469 9.305 5.797 1 93.62 473 ALA B N 1
ATOM 7528 C CA . ALA B 1 473 ? 31.828 9.766 5.578 1 93.62 473 ALA B CA 1
ATOM 7529 C C . ALA B 1 473 ? 32.344 9.367 4.191 1 93.62 473 ALA B C 1
ATOM 7531 O O . ALA B 1 473 ? 32.938 10.172 3.49 1 93.62 473 ALA B O 1
ATOM 7532 N N . THR B 1 474 ? 32 8.164 3.822 1 92.88 474 THR B N 1
ATOM 7533 C CA . THR B 1 474 ? 32.406 7.66 2.516 1 92.88 474 THR B CA 1
ATOM 7534 C C . THR B 1 474 ? 31.719 8.445 1.397 1 92.88 474 THR B C 1
ATOM 7536 O O . THR B 1 474 ? 32.375 8.789 0.4 1 92.88 474 THR B O 1
ATOM 7539 N N . LEU B 1 475 ? 30.5 8.734 1.581 1 92 475 LEU B N 1
ATOM 7540 C CA . LEU B 1 475 ? 29.766 9.5 0.586 1 92 475 LEU B CA 1
ATOM 7541 C C . LEU B 1 475 ? 30.375 10.891 0.419 1 92 475 LEU B C 1
ATOM 7543 O O . LEU B 1 475 ? 30.344 11.461 -0.676 1 92 475 LEU B O 1
ATOM 7547 N N . ALA B 1 476 ? 30.859 11.422 1.481 1 90.38 476 ALA B N 1
ATOM 7548 C CA . ALA B 1 476 ? 31.391 12.781 1.47 1 90.38 476 ALA B CA 1
ATOM 7549 C C . ALA B 1 476 ? 32.781 12.828 0.886 1 90.38 476 ALA B C 1
ATOM 7551 O O . ALA B 1 476 ? 33.25 13.875 0.424 1 90.38 476 ALA B O 1
ATOM 7552 N N . THR B 1 477 ? 33.5 11.648 0.896 1 91.62 477 THR B N 1
ATOM 7553 C CA . THR B 1 477 ? 34.938 11.703 0.586 1 91.62 477 THR B CA 1
ATOM 7554 C C . THR B 1 477 ? 35.25 10.906 -0.678 1 91.62 477 THR B C 1
ATOM 7556 O O . THR B 1 477 ? 36.25 11.148 -1.33 1 91.62 477 THR B O 1
ATOM 7559 N N . VAL B 1 478 ? 34.438 9.938 -1.017 1 92.06 478 VAL B N 1
ATOM 7560 C CA . VAL B 1 478 ? 34.688 9.086 -2.178 1 92.06 478 VAL B CA 1
ATOM 7561 C C . VAL B 1 478 ? 33.594 9.32 -3.221 1 92.06 478 VAL B C 1
ATOM 7563 O O . VAL B 1 478 ? 32.406 9.117 -2.947 1 92.06 478 VAL B O 1
ATOM 7566 N N . PRO B 1 479 ? 34.031 9.68 -4.387 1 91.56 479 PRO B N 1
ATOM 7567 C CA . PRO B 1 479 ? 33 9.906 -5.426 1 91.56 479 PRO B CA 1
ATOM 7568 C C . PRO B 1 479 ? 32.25 8.641 -5.773 1 91.56 479 PRO B C 1
ATOM 7570 O O . PRO B 1 479 ? 32.812 7.543 -5.801 1 91.56 479 PRO B O 1
ATOM 7573 N N . VAL B 1 480 ? 30.984 8.828 -5.957 1 92.56 480 VAL B N 1
ATOM 7574 C CA . VAL B 1 480 ? 30.141 7.734 -6.395 1 92.56 480 VAL B CA 1
ATOM 7575 C C . VAL B 1 480 ? 30.406 7.426 -7.867 1 92.56 480 VAL B C 1
ATOM 7577 O O . VAL B 1 480 ? 30.703 8.328 -8.656 1 92.56 480 VAL B O 1
ATOM 7580 N N . THR B 1 481 ? 30.281 6.168 -8.273 1 90.44 481 THR B N 1
ATOM 7581 C CA . THR B 1 481 ? 30.516 5.797 -9.664 1 90.44 481 THR B CA 1
ATOM 7582 C C . THR B 1 481 ? 29.344 6.258 -10.547 1 90.44 481 THR B C 1
ATOM 7584 O O . THR B 1 481 ? 28.234 6.426 -10.062 1 90.44 481 THR B O 1
ATOM 7587 N N . ASP B 1 482 ? 29.656 6.371 -11.828 1 88.62 482 ASP B N 1
ATOM 7588 C CA . ASP B 1 482 ? 28.625 6.766 -12.781 1 88.62 482 ASP B CA 1
ATOM 7589 C C . ASP B 1 482 ? 27.516 5.727 -12.852 1 88.62 482 ASP B C 1
ATOM 7591 O O . ASP B 1 482 ? 26.344 6.074 -12.984 1 88.62 482 ASP B O 1
ATOM 7595 N N . GLU B 1 483 ? 27.922 4.598 -12.734 1 83.38 483 GLU B N 1
ATOM 7596 C CA . GLU B 1 483 ? 26.953 3.506 -12.797 1 83.38 483 GLU B CA 1
ATOM 7597 C C . GLU B 1 483 ? 25.984 3.559 -11.617 1 83.38 483 GLU B C 1
ATOM 7599 O O . GLU B 1 483 ? 24.766 3.447 -11.797 1 83.38 483 GLU B O 1
ATOM 7604 N N . GLU B 1 484 ? 26.547 3.709 -10.484 1 86.31 484 GLU B N 1
ATOM 7605 C CA . GLU B 1 484 ? 25.719 3.777 -9.273 1 86.31 484 GLU B CA 1
ATOM 7606 C C . GLU B 1 484 ? 24.812 5.008 -9.289 1 86.31 484 GLU B C 1
ATOM 7608 O O . GLU B 1 484 ? 23.656 4.934 -8.883 1 86.31 484 GLU B O 1
ATOM 7613 N N . LEU B 1 485 ? 25.344 6.031 -9.766 1 89.69 485 LEU B N 1
ATOM 7614 C CA . LEU B 1 485 ? 24.594 7.273 -9.852 1 89.69 485 LEU B CA 1
ATOM 7615 C C . LEU B 1 485 ? 23.469 7.16 -10.867 1 89.69 485 LEU B C 1
ATOM 7617 O O . LEU B 1 485 ? 22.328 7.574 -10.594 1 89.69 485 LEU B O 1
ATOM 7621 N N . SER B 1 486 ? 23.781 6.602 -11.969 1 84.56 486 SER B N 1
ATOM 7622 C CA . SER B 1 486 ? 22.766 6.422 -13 1 84.56 486 SER B CA 1
ATOM 7623 C C . SER B 1 486 ? 21.641 5.512 -12.516 1 84.56 486 SER B C 1
ATOM 7625 O O . SER B 1 486 ? 20.469 5.781 -12.773 1 84.56 486 SER B O 1
ATOM 7627 N N . ARG B 1 487 ? 22 4.547 -11.844 1 83.19 487 ARG B N 1
ATOM 7628 C CA . ARG B 1 487 ? 21.016 3.625 -11.289 1 83.19 487 ARG B CA 1
ATOM 7629 C C . ARG B 1 487 ? 20.109 4.332 -10.289 1 83.19 487 ARG B C 1
ATOM 7631 O O . ARG B 1 487 ? 18.875 4.168 -10.328 1 83.19 487 ARG B O 1
ATOM 7638 N N . ALA B 1 488 ? 20.719 5.039 -9.414 1 87 488 ALA B N 1
ATOM 7639 C CA . ALA B 1 488 ? 19.953 5.762 -8.398 1 87 488 ALA B CA 1
ATOM 7640 C C . ALA B 1 488 ? 19 6.773 -9.039 1 87 488 ALA B C 1
ATOM 7642 O O . ALA B 1 488 ? 17.859 6.926 -8.602 1 87 488 ALA B O 1
ATOM 7643 N N . ARG B 1 489 ? 19.469 7.43 -10.055 1 86.12 489 ARG B N 1
ATOM 7644 C CA . ARG B 1 489 ? 18.641 8.398 -10.766 1 86.12 489 ARG B CA 1
ATOM 7645 C C . ARG B 1 489 ? 17.453 7.723 -11.43 1 86.12 489 ARG B C 1
ATOM 7647 O O . ARG B 1 489 ? 16.328 8.203 -11.336 1 86.12 489 ARG B O 1
ATOM 7654 N N . ASN B 1 490 ? 17.719 6.664 -12.086 1 80.5 490 ASN B N 1
ATOM 7655 C CA . ASN B 1 490 ? 16.641 5.938 -12.766 1 80.5 490 ASN B CA 1
ATOM 7656 C C . ASN B 1 490 ? 15.625 5.375 -11.773 1 80.5 490 ASN B C 1
ATOM 7658 O O . ASN B 1 490 ? 14.422 5.41 -12.031 1 80.5 490 ASN B O 1
ATOM 7662 N N . MET B 1 491 ? 16.188 4.867 -10.727 1 82.69 491 MET B N 1
ATOM 7663 C CA . MET B 1 491 ? 15.297 4.348 -9.695 1 82.69 491 MET B CA 1
ATOM 7664 C C . MET B 1 491 ? 14.43 5.457 -9.117 1 82.69 491 MET B C 1
ATOM 7666 O O . MET B 1 491 ? 13.234 5.254 -8.883 1 82.69 491 MET B O 1
ATOM 7670 N N . LEU B 1 492 ? 15.031 6.578 -8.891 1 85.19 492 LEU B N 1
ATOM 7671 C CA . LEU B 1 492 ? 14.258 7.715 -8.391 1 85.19 492 LEU B CA 1
ATOM 7672 C C . LEU B 1 492 ? 13.172 8.109 -9.383 1 85.19 492 LEU B C 1
ATOM 7674 O O . LEU B 1 492 ? 12.031 8.367 -8.984 1 85.19 492 LEU B O 1
ATOM 7678 N N . LYS B 1 493 ? 13.5 8.141 -10.594 1 82.5 493 LYS B N 1
ATOM 7679 C CA . LYS B 1 493 ? 12.531 8.461 -11.633 1 82.5 493 LYS B CA 1
ATOM 7680 C C . LYS B 1 493 ? 11.367 7.477 -11.633 1 82.5 493 LYS B C 1
ATOM 7682 O O . LYS B 1 493 ? 10.203 7.879 -11.648 1 82.5 493 LYS B O 1
ATOM 7687 N N . CYS B 1 494 ? 11.695 6.219 -11.594 1 79.25 494 CYS B N 1
ATOM 7688 C CA . CYS B 1 494 ? 10.672 5.18 -11.57 1 79.25 494 CYS B CA 1
ATOM 7689 C C . CYS B 1 494 ? 9.773 5.32 -10.352 1 79.25 494 CYS B C 1
ATOM 7691 O O . CYS B 1 494 ? 8.547 5.215 -10.461 1 79.25 494 CYS B O 1
ATOM 7693 N N . ASN B 1 495 ? 10.422 5.578 -9.266 1 81.31 495 ASN B N 1
ATOM 7694 C CA . ASN B 1 495 ? 9.672 5.715 -8.023 1 81.31 495 ASN B CA 1
ATOM 7695 C C . ASN B 1 495 ? 8.688 6.883 -8.086 1 81.31 495 ASN B C 1
ATOM 7697 O O . ASN B 1 495 ? 7.516 6.73 -7.746 1 81.31 495 ASN B O 1
ATOM 7701 N N . VAL B 1 496 ? 9.156 7.984 -8.492 1 83.12 496 VAL B N 1
ATOM 7702 C CA . VAL B 1 496 ? 8.336 9.195 -8.539 1 83.12 496 VAL B CA 1
ATOM 7703 C C . VAL B 1 496 ? 7.172 9 -9.508 1 83.12 496 VAL B C 1
ATOM 7705 O O . VAL B 1 496 ? 6.02 9.281 -9.172 1 83.12 496 VAL B O 1
ATOM 7708 N N . LEU B 1 497 ? 7.445 8.484 -10.617 1 80.31 497 LEU B N 1
ATOM 7709 C CA . LEU B 1 497 ? 6.426 8.336 -11.648 1 80.31 497 LEU B CA 1
ATOM 7710 C C . LEU B 1 497 ? 5.402 7.277 -11.242 1 80.31 497 LEU B C 1
ATOM 7712 O O . LEU B 1 497 ? 4.203 7.445 -11.484 1 80.31 497 LEU B O 1
ATOM 7716 N N . THR B 1 498 ? 5.871 6.238 -10.633 1 77.31 498 THR B N 1
ATOM 7717 C CA . THR B 1 498 ? 4.969 5.188 -10.164 1 77.31 498 THR B CA 1
ATOM 7718 C C . THR B 1 498 ? 4.027 5.723 -9.086 1 77.31 498 THR B C 1
ATOM 7720 O O . THR B 1 498 ? 2.822 5.477 -9.133 1 77.31 498 THR B O 1
ATOM 7723 N N . HIS B 1 499 ? 4.547 6.434 -8.18 1 79.75 499 HIS B N 1
ATOM 7724 C CA . HIS B 1 499 ? 3.736 6.961 -7.086 1 79.75 499 HIS B CA 1
ATOM 7725 C C . HIS B 1 499 ? 2.684 7.938 -7.602 1 79.75 499 HIS B C 1
ATOM 7727 O O . HIS B 1 499 ? 1.565 7.98 -7.086 1 79.75 499 HIS B O 1
ATOM 7733 N N . LEU B 1 500 ? 3.012 8.648 -8.602 1 81.88 500 LEU B N 1
ATOM 7734 C CA . LEU B 1 500 ? 2.123 9.695 -9.102 1 81.88 500 LEU B CA 1
ATOM 7735 C C . LEU B 1 500 ? 0.987 9.094 -9.922 1 81.88 500 LEU B C 1
ATOM 7737 O O . LEU B 1 500 ? 0.046 9.797 -10.297 1 81.88 500 LEU B O 1
ATOM 7741 N N . GLU B 1 501 ? 1.049 7.848 -10.102 1 78.38 501 GLU B N 1
ATOM 7742 C CA . GLU B 1 501 ? -0.056 7.176 -10.781 1 78.38 501 GLU B CA 1
ATOM 7743 C C . GLU B 1 501 ? -1.248 6.996 -9.844 1 78.38 501 GLU B C 1
ATOM 7745 O O . GLU B 1 501 ? -2.371 6.773 -10.297 1 78.38 501 GLU B O 1
ATOM 7750 N N . SER B 1 502 ? -0.954 7.004 -8.562 1 79.56 502 SER B N 1
ATOM 7751 C CA . SER B 1 502 ? -2.012 6.941 -7.559 1 79.56 502 SER B CA 1
ATOM 7752 C C . SER B 1 502 ? -2.738 8.281 -7.441 1 79.56 502 SER B C 1
ATOM 7754 O O . SER B 1 502 ? -2.107 9.312 -7.227 1 79.56 502 SER B O 1
ATOM 7756 N N . ARG B 1 503 ? -4.043 8.242 -7.496 1 86.25 503 ARG B N 1
ATOM 7757 C CA . ARG B 1 503 ? -4.828 9.461 -7.371 1 86.25 503 ARG B CA 1
ATOM 7758 C C . ARG B 1 503 ? -4.559 10.148 -6.039 1 86.25 503 ARG B C 1
ATOM 7760 O O . ARG B 1 503 ? -4.492 11.383 -5.973 1 86.25 503 ARG B O 1
ATOM 7767 N N . LEU B 1 504 ? -4.473 9.344 -5.055 1 87.19 504 LEU B N 1
ATOM 7768 C CA . LEU B 1 504 ? -4.223 9.906 -3.73 1 87.19 504 LEU B CA 1
ATOM 7769 C C . LEU B 1 504 ? -2.893 10.648 -3.699 1 87.19 504 LEU B C 1
ATOM 7771 O O . LEU B 1 504 ? -2.811 11.758 -3.162 1 87.19 504 LEU B O 1
ATOM 7775 N N . VAL B 1 505 ? -1.89 10.031 -4.258 1 88.38 505 VAL B N 1
ATOM 7776 C CA . VAL B 1 505 ? -0.573 10.656 -4.281 1 88.38 505 VAL B CA 1
ATOM 7777 C C . VAL B 1 505 ? -0.605 11.891 -5.188 1 88.38 505 VAL B C 1
ATOM 7779 O O . VAL B 1 505 ? -0.003 12.922 -4.867 1 88.38 505 VAL B O 1
ATOM 7782 N N . LEU B 1 506 ? -1.276 11.789 -6.309 1 90.69 506 LEU B N 1
ATOM 7783 C CA . LEU B 1 506 ? -1.412 12.914 -7.227 1 90.69 506 LEU B CA 1
ATOM 7784 C C . LEU B 1 506 ? -2.102 14.094 -6.547 1 90.69 506 LEU B C 1
ATOM 7786 O O . LEU B 1 506 ? -1.65 15.234 -6.664 1 90.69 506 LEU B O 1
ATOM 7790 N N . PHE B 1 507 ? -3.154 13.828 -5.832 1 94.62 507 PHE B N 1
ATOM 7791 C CA . PHE B 1 507 ? -3.859 14.836 -5.059 1 94.62 507 PHE B CA 1
ATOM 7792 C C . PHE B 1 507 ? -2.912 15.539 -4.09 1 94.62 507 PHE B C 1
ATOM 7794 O O . PHE B 1 507 ? -2.871 16.766 -4.027 1 94.62 507 PHE B O 1
ATOM 7801 N N . GLU B 1 508 ? -2.223 14.758 -3.318 1 94.44 508 GLU B N 1
ATOM 7802 C CA . GLU B 1 508 ? -1.307 15.312 -2.326 1 94.44 508 GLU B CA 1
ATOM 7803 C C . GLU B 1 508 ? -0.213 16.141 -2.992 1 94.44 508 GLU B C 1
ATOM 7805 O O . GLU B 1 508 ? 0.127 17.234 -2.514 1 94.44 508 GLU B O 1
ATOM 7810 N N . ASP B 1 509 ? 0.29 15.609 -4.059 1 92.75 509 ASP B N 1
ATOM 7811 C CA . ASP B 1 509 ? 1.349 16.297 -4.789 1 92.75 509 ASP B CA 1
ATOM 7812 C C . ASP B 1 509 ? 0.872 17.656 -5.293 1 92.75 509 ASP B C 1
ATOM 7814 O O . ASP B 1 509 ? 1.582 18.656 -5.168 1 92.75 509 ASP B O 1
ATOM 7818 N N . ILE B 1 510 ? -0.291 17.672 -5.852 1 95.5 510 ILE B N 1
ATOM 7819 C CA . ILE B 1 510 ? -0.867 18.922 -6.352 1 95.5 510 ILE B CA 1
ATOM 7820 C C . ILE B 1 510 ? -1.006 19.922 -5.203 1 95.5 510 ILE B C 1
ATOM 7822 O O . ILE B 1 510 ? -0.519 21.047 -5.293 1 95.5 510 ILE B O 1
ATOM 7826 N N . GLY B 1 511 ? -1.638 19.484 -4.164 1 96.94 511 GLY B N 1
ATOM 7827 C CA . GLY B 1 511 ? -1.895 20.375 -3.039 1 96.94 511 GLY B CA 1
ATOM 7828 C C . GLY B 1 511 ? -0.627 20.906 -2.395 1 96.94 511 GLY B C 1
ATOM 7829 O O . GLY B 1 511 ? -0.505 22.109 -2.143 1 96.94 511 GLY B O 1
ATOM 7830 N N . ARG B 1 512 ? 0.299 20.078 -2.172 1 94.69 512 ARG B N 1
ATOM 7831 C CA . ARG B 1 512 ? 1.523 20.453 -1.473 1 94.69 512 ARG B CA 1
ATOM 7832 C C . ARG B 1 512 ? 2.385 21.375 -2.334 1 94.69 512 ARG B C 1
ATOM 7834 O O . ARG B 1 512 ? 3.002 22.312 -1.827 1 94.69 512 ARG B O 1
ATOM 7841 N N . GLN B 1 513 ? 2.479 21.109 -3.588 1 93.25 513 GLN B N 1
ATOM 7842 C CA . GLN B 1 513 ? 3.246 21.984 -4.461 1 93.25 513 GLN B CA 1
ATOM 7843 C C . GLN B 1 513 ? 2.611 23.375 -4.543 1 93.25 513 GLN B C 1
ATOM 7845 O O . GLN B 1 513 ? 3.312 24.391 -4.543 1 93.25 513 GLN B O 1
ATOM 7850 N N . MET B 1 514 ? 1.342 23.359 -4.602 1 95 514 MET B N 1
ATOM 7851 C CA . MET B 1 514 ? 0.661 24.656 -4.629 1 95 514 MET B CA 1
ATOM 7852 C C . MET B 1 514 ? 0.958 25.453 -3.363 1 95 514 MET B C 1
ATOM 7854 O O . MET B 1 514 ? 1.179 26.656 -3.428 1 95 514 MET B O 1
ATOM 7858 N N . LEU B 1 515 ? 0.91 24.75 -2.246 1 94.25 515 LEU B N 1
ATOM 7859 C CA . LEU B 1 515 ? 1.186 25.438 -0.984 1 94.25 515 LEU B CA 1
ATOM 7860 C C . LEU B 1 515 ? 2.639 25.891 -0.92 1 94.25 515 LEU B C 1
ATOM 7862 O O . LEU B 1 515 ? 2.924 27 -0.46 1 94.25 515 LEU B O 1
ATOM 7866 N N . THR B 1 516 ? 3.49 25.094 -1.359 1 90.25 516 THR B N 1
ATOM 7867 C CA . THR B 1 516 ? 4.918 25.312 -1.163 1 90.25 516 THR B CA 1
ATOM 7868 C C . THR B 1 516 ? 5.473 26.25 -2.225 1 90.25 516 THR B C 1
ATOM 7870 O O . THR B 1 516 ? 6.234 27.172 -1.91 1 90.25 516 THR B O 1
ATOM 7873 N N . TYR B 1 517 ? 5.027 26.062 -3.5 1 89.44 517 TYR B N 1
ATOM 7874 C CA . TYR B 1 517 ? 5.652 26.781 -4.609 1 89.44 517 TYR B CA 1
ATOM 7875 C C . TYR B 1 517 ? 4.676 27.766 -5.246 1 89.44 517 TYR B C 1
ATOM 7877 O O . TYR B 1 517 ? 5.078 28.641 -6.004 1 89.44 517 TYR B O 1
ATOM 7885 N N . GLY B 1 518 ? 3.465 27.578 -4.992 1 90.56 518 GLY B N 1
ATOM 7886 C CA . GLY B 1 518 ? 2.463 28.391 -5.656 1 90.56 518 GLY B CA 1
ATOM 7887 C C . GLY B 1 518 ? 2.146 27.922 -7.062 1 90.56 518 GLY B C 1
ATOM 7888 O O . GLY B 1 518 ? 1.339 28.547 -7.762 1 90.56 518 GLY B O 1
ATOM 7889 N N . ARG B 1 519 ? 2.816 26.828 -7.414 1 89.19 519 ARG B N 1
ATOM 7890 C CA . ARG B 1 519 ? 2.607 26.219 -8.727 1 89.19 519 ARG B CA 1
ATOM 7891 C C . ARG B 1 519 ? 2.92 24.719 -8.688 1 89.19 519 ARG B C 1
ATOM 7893 O O . ARG B 1 519 ? 3.535 24.234 -7.742 1 89.19 519 ARG B O 1
ATOM 7900 N N . ARG B 1 520 ? 2.355 24.062 -9.703 1 88.81 520 ARG B N 1
ATOM 7901 C CA . ARG B 1 520 ? 2.643 22.641 -9.805 1 88.81 520 ARG B CA 1
ATOM 7902 C C . ARG B 1 520 ? 3.527 22.344 -11.016 1 88.81 520 ARG B C 1
ATOM 7904 O O . ARG B 1 520 ? 3.201 22.75 -12.141 1 88.81 520 ARG B O 1
ATOM 7911 N N . GLU B 1 521 ? 4.617 21.734 -10.688 1 79.75 521 GLU B N 1
ATOM 7912 C CA . GLU B 1 521 ? 5.469 21.234 -11.758 1 79.75 521 GLU B CA 1
ATOM 7913 C C . GLU B 1 521 ? 5.141 19.781 -12.102 1 79.75 521 GLU B C 1
ATOM 7915 O O . GLU B 1 521 ? 4.91 18.969 -11.203 1 79.75 521 GLU B O 1
ATOM 7920 N N . THR B 1 522 ? 5.094 19.531 -13.367 1 74.38 522 THR B N 1
ATOM 7921 C CA . THR B 1 522 ? 4.762 18.172 -13.797 1 74.38 522 THR B CA 1
ATOM 7922 C C . THR B 1 522 ? 5.926 17.219 -13.539 1 74.38 522 THR B C 1
ATOM 7924 O O . THR B 1 522 ? 7.086 17.641 -13.516 1 74.38 522 THR B O 1
ATOM 7927 N N . PRO B 1 523 ? 5.551 15.969 -13.289 1 68.62 523 PRO B N 1
ATOM 7928 C CA . PRO B 1 523 ? 6.602 14.977 -13.078 1 68.62 523 PRO B CA 1
ATOM 7929 C C . PRO B 1 523 ? 7.598 14.906 -14.234 1 68.62 523 PRO B C 1
ATOM 7931 O O . PRO B 1 523 ? 8.781 14.625 -14.023 1 68.62 523 PRO B O 1
ATOM 7934 N N . GLU B 1 524 ? 7.074 15.148 -15.375 1 62.25 524 GLU B N 1
ATOM 7935 C CA . GLU B 1 524 ? 7.945 15.078 -16.547 1 62.25 524 GLU B CA 1
ATOM 7936 C C . GLU B 1 524 ? 9.062 16.109 -16.469 1 62.25 524 GLU B C 1
ATOM 7938 O O . GLU B 1 524 ? 10.195 15.852 -16.891 1 62.25 524 GLU B O 1
ATOM 7943 N N . SER B 1 525 ? 8.719 17.156 -15.922 1 61.47 525 SER B N 1
ATOM 7944 C CA . SER B 1 525 ? 9.711 18.219 -15.781 1 61.47 525 SER B CA 1
ATOM 7945 C C . SER B 1 525 ? 10.734 17.875 -14.711 1 61.47 525 SER B C 1
ATOM 7947 O O . SER B 1 525 ? 11.906 18.25 -14.82 1 61.47 525 SER B O 1
ATOM 7949 N N . LEU B 1 526 ? 10.305 17.094 -13.805 1 59.78 526 LEU B N 1
ATOM 7950 C CA . LEU B 1 526 ? 11.156 16.766 -12.672 1 59.78 526 LEU B CA 1
ATOM 7951 C C . LEU B 1 526 ? 12.148 15.656 -13.039 1 59.78 526 LEU B C 1
ATOM 7953 O O . LEU B 1 526 ? 13.273 15.641 -12.547 1 59.78 526 LEU B O 1
ATOM 7957 N N . VAL B 1 527 ? 11.664 14.773 -13.859 1 61.38 527 VAL B N 1
ATOM 7958 C CA . VAL B 1 527 ? 12.492 13.617 -14.188 1 61.38 527 VAL B CA 1
ATOM 7959 C C . VAL B 1 527 ? 13.531 14.016 -15.234 1 61.38 527 VAL B C 1
ATOM 7961 O O . VAL B 1 527 ? 14.516 13.305 -15.445 1 61.38 527 VAL B O 1
ATOM 7964 N N . ARG B 1 528 ? 13.461 15.195 -15.695 1 52.47 528 ARG B N 1
ATOM 7965 C CA . ARG B 1 528 ? 14.453 15.703 -16.641 1 52.47 528 ARG B CA 1
ATOM 7966 C C . ARG B 1 528 ? 15.68 16.234 -15.914 1 52.47 528 ARG B C 1
ATOM 7968 O O . ARG B 1 528 ? 16.812 16.078 -16.391 1 52.47 528 ARG B O 1
#

Organism: Ectocarpus siliculosus (NCBI:txid2880)

Solvent-accessible surface area (backbone atoms only — not comparable to full-atom values): 57922 Å² total; per-residue (Å²): 140,81,83,80,80,87,86,75,80,84,78,80,76,78,73,81,75,73,81,85,73,79,71,64,50,48,58,50,46,46,21,49,44,38,38,56,62,63,56,43,69,55,61,55,70,68,73,65,58,59,30,46,51,36,78,66,80,84,70,85,76,75,89,70,86,87,87,81,80,77,80,77,79,79,78,78,79,81,76,82,72,78,80,73,68,42,55,24,49,32,54,27,79,70,82,79,87,73,79,80,68,77,58,63,67,66,51,58,68,67,65,62,61,78,53,55,79,52,75,60,88,68,57,72,73,80,74,67,24,24,71,34,58,51,62,52,78,45,76,48,71,47,95,53,44,33,31,30,37,19,23,45,66,84,56,71,43,23,24,34,33,42,30,34,68,43,25,26,34,76,50,46,89,86,45,47,28,39,50,42,49,45,37,39,55,54,66,37,34,26,83,87,37,50,38,68,51,46,42,50,55,36,36,62,56,28,20,38,42,44,39,38,62,39,51,58,34,27,40,42,39,39,38,31,42,49,76,45,46,67,65,50,50,48,51,51,38,42,30,68,74,36,48,56,65,44,63,67,56,45,54,19,33,48,51,30,51,52,53,44,63,74,65,56,53,65,68,56,53,50,53,45,42,50,36,29,25,30,21,59,94,37,48,78,15,46,53,39,66,55,49,79,86,36,54,83,71,63,50,42,64,55,44,53,52,49,42,66,71,48,71,24,26,74,37,31,25,44,17,23,17,28,33,60,51,69,58,51,47,51,49,42,48,73,60,52,44,79,50,58,56,71,70,75,64,88,75,83,65,64,65,82,57,57,81,72,82,81,62,83,64,32,32,62,40,70,51,74,59,87,84,57,89,79,63,59,16,45,38,41,40,51,44,82,43,58,8,50,63,33,90,56,40,64,60,51,36,33,49,34,47,39,35,24,29,43,50,55,75,47,27,38,44,60,42,65,39,61,76,14,48,31,26,52,67,35,42,71,63,34,89,53,33,48,28,32,28,42,44,65,49,74,38,70,82,32,25,34,42,30,43,36,30,25,16,59,41,56,86,40,38,65,56,50,49,50,53,55,50,48,53,52,52,42,62,75,73,44,84,78,50,69,65,57,50,50,25,16,46,37,34,48,42,45,38,31,56,56,48,51,62,36,45,66,48,35,20,49,45,48,23,51,24,36,71,75,63,70,41,76,64,56,67,71,67,66,68,72,142,83,88,85,85,77,91,85,81,84,72,80,78,76,82,86,84,83,83,87,66,85,68,63,54,48,59,51,46,48,20,51,43,40,40,48,63,64,57,47,63,47,67,58,70,65,75,67,80,56,32,32,55,35,75,75,78,84,69,80,82,76,80,73,82,78,84,80,81,78,83,81,81,80,80,79,81,82,77,84,76,79,79,74,74,47,56,24,50,31,54,27,79,71,83,78,88,73,81,80,68,79,60,65,66,67,52,59,68,68,66,63,63,74,53,53,78,53,77,60,88,69,58,70,74,80,74,65,26,20,70,35,58,51,60,54,78,45,76,48,70,44,94,52,44,32,31,32,36,20,24,44,65,86,56,72,41,24,24,34,34,44,30,33,67,42,26,24,34,75,47,48,90,86,44,45,28,38,50,43,51,46,39,35,56,56,63,37,32,27,81,87,36,51,39,67,52,47,42,49,55,36,34,61,56,30,19,39,42,43,52,45,65,38,50,58,34,28,38,40,39,41,38,31,43,49,76,44,46,67,63,50,51,50,51,51,38,42,30,70,76,36,48,54,66,44,63,67,58,44,54,25,31,48,50,20,49,52,54,44,62,74,64,55,51,66,68,56,53,51,52,46,42,50,36,28,24,29,21,61,94,38,46,78,15,44,52,40,67,54,49,80,87,36,54,84,71,63,50,41,64,54,44,52,52,50,42,65,71,47,70,26,26,76,38,31,24,45,18,24,18,27,32,61,52,68,58,48,45,52,50,43,48,72,61,53,45,80,50,60,57,69,70,76,63,87,75,83,67,65,64,81,57,56,80,72,83,82,62,82,66,31,32,60,39,68,49,70,56,86,83,57,91,81,62,58,15,44,39,41,40,51,43,84,42,58,8,49,68,33,90,55,40,63,60,51,37,34,49,34,47,37,35,23,28,34,46,53,74,36,25,34,41,60,43,64,39,61,76,14,47,30,25,51,67,35,42,69,63,35,89,52,34,47,29,32,28,42,44,66,49,74,39,72,81,34,26,34,43,29,42,36,30,25,16,58,41,57,85,40,39,66,55,51,51,49,51,54,50,47,53,51,52,42,64,75,72,43,84,77,51,68,66,57,49,50,24,17,46,37,33,48,43,44,39,31,55,57,48,51,63,37,47,66,48,36,20,50,46,48,23,49,24,35,71,74,62,70,40,74,63,55,67,72,67,68,67,73

Nearest PDB structures (foldseek):
  1hr6-assembly2_C  TM=9.233E-01  e=3.114E-34  Saccharomyces cerevisiae
  3l71-assembly1_A  TM=9.086E-01  e=1.691E-28  Gallus gallus
  7v4y-assembly1_B  TM=8.884E-01  e=5.201E-22  Thermus thermophilus HB8
  8ab7-assembly1_B  TM=8.897E-01  e=3.686E-21  Yarrowia lipolytica
  7rja-assembly1_B  TM=7.994E-01  e=4.712E-17  Candida albicans SC5314

pLDDT: mean 71.5, std 29.73, range [15.18, 98.81]

Sequence (1056 aa):
MNSVLARGGKSVLAPAARGQQHRGNGSVARAAGALRTAVAGGRRAASPTLQAAGYHRAGQQLARSSGGAAVGGRELHNSASKVKEPEEVVVLSSSRTAKSVDKSAMLEARKGRFPMDRPFPGVPPLKPPGALKRPETLTTTLPNGLRVASQETYGALCTFGIVVNAGSRLETDLNTGTCHLLELMAFKSTATRSHQQVVSEFEEMGGTTSTHGSRDQMLYCVDVLRDNLERAVELLADTLINPRVTPEEVEEQKAVIGFQLEDTMPEVTMRESLMTAAFKGQPLGRPYWCPKSALPKLEANMVRSFRKRHFTPGKMVLAGAGVDHDELVRLGNKYFGGLEAVEGGNGDVVDAAGPAESSYVGGESRNVVAKHKDKLTRVSVAFKVGGWHDDLLVPTCVLQVLLGGGDSFSAGGPGKGMYSRLYREVLNRFYWAEAAEAFSMIHDETGLLGIAGAAADKLRAGQLMHVFCEHFATLATVPVTDEELSRARNMLKCNVLTHLESRLVLFEDIGRQMLTYGRRETPESLVRMNSVLARGGKSVLAPAARGQQHRGNGSVARAAGALRTAVAGGRRAASPTLQAAGYHRAGQQLARSSGGAAVGGRELHNSASKVKEPEEVVVLSSSRTAKSVDKSAMLEARKGRFPMDRPFPGVPPLKPPGALKRPETLTTTLPNGLRVASQETYGALCTFGIVVNAGSRLETDLNTGTCHLLELMAFKSTATRSHQQVVSEFEEMGGTTSTHGSRDQMLYCVDVLRDNLERAVELLADTLINPRVTPEEVEEQKAVIGFQLEDTMPEVTMRESLMTAAFKGQPLGRPYWCPKSALPKLEANMVRSFRKRHFTPGKMVLAGAGVDHDELVRLGNKYFGGLEAVEGGNGDVVDAAGPAESSYVGGESRNVVAKHKDKLTRVSVAFKVGGWHDDLLVPTCVLQVLLGGGDSFSAGGPGKGMYSRLYREVLNRFYWAEAAEAFSMIHDETGLLGIAGAAADKLRAGQLMHVFCEHFATLATVPVTDEELSRARNMLKCNVLTHLESRLVLFEDIGRQMLTYGRRETPESLVR